Protein AF-A0AA88YKH9-F1 (afdb_monomer_lite)

Organism: Pinctada imbricata (NCBI:txid66713)

pLDDT: mean 81.92, std 15.53, range [24.55, 98.12]

Foldseek 3Di:
DQQCVVQVADLVCLPPPPDDGAAGCFAFLRNLLVLQVSCVVVVHDQLVSLVSVCSNNVNDFAPSVVQSVVNVVSVVVLVVDDDPVNVVRRRHTDDGHGPPDDDDDDDDDDDDDDDDDDDDDDDDDDDDDDDDDDDDDDDPVPVPPDVDDPVVVVVPVVVVVVVVVVVVVVVVVVVVVVVVVVVVVVVVVVVVVVVVVVVVVVVVVVVVVVVVVVVVVVVVVVVVVVVVVVVVVVVVVVVVVVVVVVVVVVVVVVVVVVVVVVVVVVVVVVVVVVVVVVVVVVVLPDAAEQADPVVRDGFLVLLLQLLVVVLVVQQLQCSQVVVQVVCVVSVHHYPDTDHSVRSLLSLLLLLLLLLVLCLVVLLVDALAEAFDEDPDLDCVVLVCLLVSFDDPDDDQPDGSSLSNLLRHQEYEYAPDPSVVSVVVSSLVVNLVSCVSNPPCLVVDDPVVSVVSSHHHYHYALVVLLLVLLVLLFVLLQVLQCVVCVPDQFFCRVPPVLCVLDDPTHLLQSLLQLCLCAAAPPNPPPQHDNPVLCVLCVVVVNNDQQRYHDDVVHSLNSLSSLLRLLLCLVVLLCCCPPNPHRPDSSSSRNNRSSPTLSSSLSSLLSPLCSVFPSVVSVCVQPDDDFLLVCLVLLQLLLVLLVCLLPPLVSVLCSQLVNDGSDDDDDDPPPSSVCSSNDDPPVSCVNNRNSNSSSSVSSSVSSCVPPVLSYPPHVSVDDDPVSRVSRRNPGSRSVPVVVLVVQLVVCCVVCVPDDSSSSVSSSSCVVSVSSVVLVVDDPVVSSVSSVVSSVVSVVSVVVVVVVVVVVVVVVVVVVVVVVVVVVVVVVVLVVVLVVLQVLCLVQPAQQALVSLVVSLVPDPDPVVLLSNLLSNLCCCCRPLVQDDPDPCLSDQWDQDPVRDIDGDDSVSSSVSNNVSSVVLQPADLPPDPPPDDDPQAQFWKFAADPPDTFIWHFHAARRSRRQWTWIDTPPDPTIGIDSVVVCVVVVRMDTDD

InterPro domains:
  IPR003671 Spindlin/spermiogenesis-specific protein [PF02513] (935-979)
  IPR022894 Oligoribonuclease [PTHR11046] (360-922)
  IPR042567 Spindlin/spermiogenesis-specific domain superfamily [G3DSA:2.80.10.70] (845-991)

Radius of gyration: 57.88 Å; chains: 1; bounding box: 119×80×203 Å

Secondary structure (DSSP, 8-state):
--TTGGGT--TTTTTSTTPPPPP-S-EEHHHHHHHHHHHHHTT--HHHHHHHHHHHTT---B-HHHHHHHHHHHHHHHHH--THHHHHHHHSEEPPPBTT-PPP------------------------SSSS--------TT----SSSTHHHHHHHHHHHHHHHHHHHHHHHHHHHHHHHHHHHHHHHHHHHHHHHHHHHHHHHHHHHHHHHHHHHHHHHHHHHHHHHHHHHHHHHHHHHHHHHHHHHHHHHHHHHHHHHHHHHHHHHHHHHHHHHHHHHHHTTS-B--EETTTTEE-HHHHHHHHHHHHTT--HHHHHHHHHHHHHHTT--BS-PPPHHHHHHHHHHHHHHHHHHHHHHHTT--SEEEE------SSHHHHHHHGGG----SS----HHHHHHHTEEEEEE-S-HHHHHHHHHHHHHHHHHHHHHSTTGGGS-HHHHHHHH--EEEE-HHHHHHHHHHHHHHHHHHHHHHHHTT---GGGG-GGGGGG--SS-HHHHHHHHHHHHHSTTS-TTT--HHHHHHHHHHTT-----PPP--TT-TTHHHHHHHHHHHHHHHHHHIIIIIS---SHHHHHHHHHTT-HHHHHHHHHHHHHIIIIIHHHHHHHHSSS-GGGHHHHHHHHHHHHHHHHH-HHHHHHHHHTS--SS-----TT-HHHHHHHSS-GGGHHHHHHHHHHHHHHHHHHHHHH-GGGSTTSTTTS--HHHHHHGGG--S--HHHHHHHHHHHHHHHH-TTS-HHHHHHHHHHHHTTHHHHHHHS-HHHHHHHHHHHHHHHHHHHHHHHHHHHHHHHHHHHHHHHHHHHHHHHHHHHHHHHHHHHHHHHHH----SHHHHHHHHHT-SSHHHHHHHHHHHHHHHHHTS----S-GGGG-SEEE-TTS-EEEPPHHHHHHHHHHHHHHHTTS-GGGS--TT----TT-EEEEE-SS-EEEEEEEEEETTEEEEEEEEETT---EEEE-HHHHHHHT-EEEE-

Structure (mmCIF, N/CA/C/O backbone):
data_AF-A0AA88YKH9-F1
#
_entry.id   AF-A0AA88YKH9-F1
#
loop_
_atom_site.group_PDB
_atom_site.id
_atom_site.type_symbol
_atom_site.label_atom_id
_atom_site.label_alt_id
_atom_site.label_comp_id
_atom_site.label_asym_id
_atom_site.label_entity_id
_atom_site.label_seq_id
_atom_site.pdbx_PDB_ins_code
_atom_site.Cartn_x
_atom_site.Cartn_y
_atom_site.Cartn_z
_atom_site.occupancy
_atom_site.B_iso_or_equiv
_atom_site.auth_seq_id
_atom_site.auth_comp_id
_atom_site.auth_asym_id
_atom_site.auth_atom_id
_atom_site.pdbx_PDB_model_num
ATOM 1 N N . MET A 1 1 ? -7.293 -27.675 47.515 1.00 52.94 1 MET A N 1
ATOM 2 C CA . MET A 1 1 ? -6.945 -27.487 48.940 1.00 52.94 1 MET A CA 1
ATOM 3 C C . MET A 1 1 ? -5.793 -26.502 49.025 1.00 52.94 1 MET A C 1
ATOM 5 O O . MET A 1 1 ? -4.769 -26.789 48.418 1.00 52.94 1 MET A O 1
ATOM 9 N N . SER A 1 2 ? -5.964 -25.360 49.697 1.00 79.75 2 SER A N 1
ATOM 10 C CA . SER A 1 2 ? -4.883 -24.375 49.866 1.00 79.75 2 SER A CA 1
ATOM 11 C C . SER A 1 2 ? -3.855 -24.870 50.887 1.00 79.75 2 SER A C 1
ATOM 13 O O . SER A 1 2 ? -4.221 -25.368 51.956 1.00 79.75 2 SER A O 1
ATOM 15 N N . TYR A 1 3 ? -2.570 -24.750 50.554 1.00 86.19 3 TYR A N 1
ATOM 16 C CA . TYR A 1 3 ? -1.465 -25.085 51.459 1.00 86.19 3 TYR A CA 1
ATOM 17 C C . TYR A 1 3 ? -1.292 -24.027 52.556 1.00 86.19 3 TYR A C 1
ATOM 19 O O . TYR A 1 3 ? -0.925 -24.379 53.676 1.00 86.19 3 TYR A O 1
ATOM 27 N N . CYS A 1 4 ? -1.597 -22.759 52.266 1.00 84.31 4 CYS A N 1
ATOM 28 C CA . CYS A 1 4 ? -1.633 -21.684 53.262 1.00 84.31 4 CYS A CA 1
ATOM 29 C C . CYS A 1 4 ? -2.744 -21.888 54.300 1.00 84.31 4 CYS A C 1
ATOM 31 O O . CYS A 1 4 ? -2.479 -21.791 55.496 1.00 84.31 4 CYS A O 1
ATOM 33 N N . GLN A 1 5 ? -3.949 -22.276 53.866 1.00 82.75 5 GLN A N 1
ATOM 34 C CA . GLN A 1 5 ? -5.084 -22.508 54.769 1.00 82.75 5 GLN A CA 1
ATOM 35 C C . GLN A 1 5 ? -4.807 -23.626 55.790 1.00 82.75 5 GLN A C 1
ATOM 37 O O . GLN A 1 5 ? -5.194 -23.515 56.949 1.00 82.75 5 GLN A O 1
ATOM 42 N N . LYS A 1 6 ? -4.070 -24.677 55.396 1.00 82.56 6 LYS A N 1
ATOM 43 C CA . LYS A 1 6 ? -3.646 -25.765 56.302 1.00 82.56 6 LYS A CA 1
ATOM 44 C C . LYS A 1 6 ? -2.666 -25.322 57.392 1.00 82.56 6 LYS A C 1
ATOM 46 O O . LYS A 1 6 ? -2.534 -26.017 58.391 1.00 82.56 6 LYS A O 1
ATOM 51 N N . LEU A 1 7 ? -1.982 -24.198 57.191 1.00 77.94 7 LEU A N 1
ATOM 52 C CA . LEU A 1 7 ? -1.063 -23.596 58.159 1.00 77.94 7 LEU A CA 1
ATOM 53 C C . LEU A 1 7 ? -1.729 -22.463 58.960 1.00 77.94 7 LEU A C 1
ATOM 55 O O . LEU A 1 7 ? -1.035 -21.723 59.647 1.00 77.94 7 LEU A O 1
ATOM 59 N N . GLY A 1 8 ? -3.053 -22.289 58.842 1.00 78.06 8 GLY A N 1
ATOM 60 C CA . GLY A 1 8 ? -3.777 -21.184 59.476 1.00 78.06 8 GLY A CA 1
ATOM 61 C C . GLY A 1 8 ? -3.478 -19.811 58.861 1.00 78.06 8 GLY A C 1
ATOM 62 O O . GLY A 1 8 ? -3.752 -18.793 59.489 1.00 78.06 8 GLY A O 1
ATOM 63 N N . ILE A 1 9 ? -2.907 -19.764 57.649 1.00 80.31 9 ILE A N 1
ATOM 64 C CA . ILE A 1 9 ? -2.549 -18.521 56.955 1.00 80.31 9 ILE A CA 1
ATOM 65 C C . ILE A 1 9 ? -3.677 -18.136 55.995 1.00 80.31 9 ILE A C 1
ATOM 67 O O . ILE A 1 9 ? -3.905 -18.809 54.986 1.00 80.31 9 ILE A O 1
ATOM 71 N N . ASP A 1 10 ? -4.342 -17.016 56.274 1.00 81.69 10 ASP A N 1
ATOM 72 C CA . ASP A 1 10 ? -5.333 -16.427 55.374 1.00 81.69 10 ASP A CA 1
ATOM 73 C C . ASP A 1 10 ? -4.668 -15.507 54.334 1.00 81.69 10 ASP A C 1
ATOM 75 O O . ASP A 1 10 ? -4.222 -14.392 54.631 1.00 81.69 10 ASP A O 1
ATOM 79 N N . LEU A 1 11 ? -4.625 -15.971 53.080 1.00 80.81 11 LEU A N 1
ATOM 80 C CA . LEU A 1 11 ? -4.047 -15.239 51.950 1.00 80.81 11 LEU A CA 1
ATOM 81 C C . LEU A 1 11 ? -4.710 -13.873 51.727 1.00 80.81 11 LEU A C 1
ATOM 83 O O . LEU A 1 11 ? -4.001 -12.921 51.396 1.00 80.81 11 LEU A O 1
ATOM 87 N N . ALA A 1 12 ? -6.025 -13.745 51.939 1.00 75.75 12 ALA A N 1
ATOM 88 C CA . ALA A 1 12 ? -6.757 -12.502 51.684 1.00 75.75 12 ALA A CA 1
ATOM 89 C C . ALA A 1 12 ? -6.293 -11.362 52.603 1.00 75.75 12 ALA A C 1
ATOM 91 O O . ALA A 1 12 ? -6.180 -10.216 52.164 1.00 75.75 12 ALA A O 1
ATOM 92 N N . ASN A 1 13 ? -5.941 -11.709 53.840 1.00 73.31 13 ASN A N 1
ATOM 93 C CA . ASN A 1 13 ? -5.534 -10.773 54.884 1.00 73.31 13 ASN A CA 1
ATOM 94 C C . ASN A 1 13 ? -4.009 -10.643 55.032 1.00 73.31 13 ASN A C 1
ATOM 96 O O . ASN A 1 13 ? -3.523 -9.699 55.656 1.00 73.31 13 ASN A O 1
ATOM 100 N N . THR A 1 14 ? -3.232 -11.531 54.399 1.00 73.44 14 THR A N 1
ATOM 101 C CA . THR A 1 14 ? -1.772 -11.608 54.574 1.00 73.44 14 THR A CA 1
ATOM 102 C C . THR A 1 14 ? -1.039 -10.305 54.226 1.00 73.44 14 THR A C 1
ATOM 104 O O . THR A 1 14 ? -0.013 -10.024 54.839 1.00 73.44 14 THR A O 1
ATOM 107 N N . PHE A 1 15 ? -1.531 -9.488 53.288 1.00 75.31 15 PHE A N 1
ATOM 108 C CA . PHE A 1 15 ? -0.874 -8.238 52.855 1.00 75.31 15 PHE A CA 1
ATOM 109 C C . PHE A 1 15 ? -1.635 -6.952 53.240 1.00 75.31 15 PHE A C 1
ATOM 111 O O . PHE A 1 15 ? -1.326 -5.882 52.700 1.00 75.31 15 PHE A O 1
ATOM 118 N N . SER A 1 16 ? -2.615 -7.051 54.142 1.00 75.38 16 SER A N 1
ATOM 119 C CA . SER A 1 16 ? -3.410 -5.924 54.650 1.00 75.38 16 SER A CA 1
ATOM 120 C C . SER A 1 16 ? -2.715 -5.233 55.834 1.00 75.38 16 SER A C 1
ATOM 122 O O . SER A 1 16 ? -2.015 -5.870 56.619 1.00 75.38 16 SER A O 1
ATOM 124 N N . ILE A 1 17 ? -2.872 -3.910 55.949 1.00 57.41 17 ILE A N 1
ATOM 125 C CA . ILE A 1 17 ? -2.211 -3.085 56.976 1.00 57.41 17 ILE A CA 1
ATOM 126 C C . ILE A 1 17 ? -2.955 -3.241 58.314 1.00 57.41 17 ILE A C 1
ATOM 128 O O . ILE A 1 17 ? -4.169 -3.079 58.347 1.00 57.41 17 ILE A O 1
ATOM 132 N N . GLY A 1 18 ? -2.232 -3.514 59.408 1.00 54.56 18 GLY A N 1
ATOM 133 C CA . GLY A 1 18 ? -2.781 -3.496 60.776 1.00 54.56 18 GLY A CA 1
ATOM 134 C C . GLY A 1 18 ? -3.397 -4.804 61.296 1.00 54.56 18 GLY A C 1
ATOM 135 O O . GLY A 1 18 ? -4.050 -4.772 62.331 1.00 54.56 18 GLY A O 1
ATOM 136 N N . ILE A 1 19 ? -3.196 -5.937 60.612 1.00 58.66 19 ILE A N 1
ATOM 137 C CA . ILE A 1 19 ? -3.698 -7.259 61.035 1.00 58.66 19 ILE A CA 1
ATOM 138 C C . ILE A 1 19 ? -2.563 -8.089 61.653 1.00 58.66 19 ILE A C 1
ATOM 140 O O . ILE A 1 19 ? -1.462 -8.143 61.096 1.00 58.66 19 ILE A O 1
ATOM 144 N N . ASP A 1 20 ? -2.852 -8.744 62.780 1.00 55.94 20 ASP A N 1
ATOM 145 C CA . ASP A 1 20 ? -1.941 -9.653 63.480 1.00 55.94 20 ASP A CA 1
ATOM 146 C C . ASP A 1 20 ? -1.691 -10.919 62.639 1.00 55.94 20 ASP A C 1
ATOM 148 O O . ASP A 1 20 ? -2.621 -11.523 62.099 1.00 55.94 20 ASP A O 1
ATOM 152 N N . ILE A 1 21 ? -0.426 -11.291 62.449 1.00 61.16 21 ILE A N 1
ATOM 153 C CA . ILE A 1 21 ? -0.038 -12.328 61.480 1.00 61.16 21 ILE A CA 1
ATOM 154 C C . ILE A 1 21 ? -0.038 -13.693 62.175 1.00 61.16 21 ILE A C 1
ATOM 156 O O . ILE A 1 21 ? 0.645 -13.843 63.192 1.00 61.16 21 ILE A O 1
ATOM 160 N N . PRO A 1 22 ? -0.705 -14.720 61.617 1.00 62.16 22 PRO A N 1
ATOM 161 C CA . PRO A 1 22 ? -0.605 -16.081 62.130 1.00 62.16 22 PRO A CA 1
ATOM 162 C C . PRO A 1 22 ? 0.853 -16.563 62.122 1.00 62.16 22 PRO A C 1
ATOM 164 O O . PRO A 1 22 ? 1.538 -16.480 61.101 1.00 62.16 22 PRO A O 1
ATOM 167 N N . ASN A 1 23 ? 1.327 -17.076 63.258 1.00 69.44 23 ASN A N 1
ATOM 168 C CA . ASN A 1 23 ? 2.674 -17.629 63.396 1.00 69.44 23 ASN A CA 1
ATOM 169 C C . ASN A 1 23 ? 2.708 -19.063 62.852 1.00 69.44 23 ASN A C 1
ATOM 171 O O . ASN A 1 23 ? 2.069 -19.944 63.428 1.00 69.44 23 ASN A O 1
ATOM 175 N N . ALA A 1 24 ? 3.477 -19.308 61.791 1.00 74.69 24 ALA A N 1
ATOM 176 C CA . ALA A 1 24 ? 3.731 -20.657 61.289 1.00 74.69 24 ALA A CA 1
ATOM 177 C C . ALA A 1 24 ? 5.184 -21.052 61.586 1.00 74.69 24 ALA A C 1
ATOM 179 O O . ALA A 1 24 ? 6.113 -20.459 61.040 1.00 74.69 24 ALA A O 1
ATOM 180 N N . GLU A 1 25 ? 5.391 -22.079 62.421 1.00 69.62 25 GLU A N 1
ATOM 181 C CA . GLU A 1 25 ? 6.738 -22.560 62.786 1.00 69.62 25 GLU A CA 1
ATOM 182 C C . GLU A 1 25 ? 7.549 -23.036 61.570 1.00 69.62 25 GLU A C 1
ATOM 184 O O . GLU A 1 25 ? 8.775 -22.930 61.557 1.00 69.62 25 GLU A O 1
ATOM 189 N N . LYS A 1 26 ? 6.871 -23.552 60.532 1.00 79.94 26 LYS A N 1
ATOM 190 C CA . LYS A 1 26 ? 7.477 -24.003 59.273 1.00 79.94 26 LYS A CA 1
ATOM 191 C C . LYS A 1 26 ? 6.560 -23.727 58.084 1.00 79.94 26 LYS A C 1
ATOM 193 O O . LYS A 1 26 ? 5.345 -23.899 58.164 1.00 79.94 26 LYS A O 1
ATOM 198 N N . LEU A 1 27 ? 7.156 -23.353 56.952 1.00 89.06 27 LEU A N 1
ATOM 199 C CA . LEU A 1 27 ? 6.469 -23.234 55.664 1.00 89.06 27 LEU A CA 1
ATOM 200 C C . LEU A 1 27 ? 6.818 -24.428 54.778 1.00 89.06 27 LEU A C 1
ATOM 202 O O . LEU A 1 27 ? 7.946 -24.912 54.808 1.00 89.06 27 LEU A O 1
ATOM 206 N N . ASN A 1 28 ? 5.874 -24.868 53.949 1.00 93.12 28 ASN A N 1
ATOM 207 C CA . ASN A 1 28 ? 6.129 -25.860 52.909 1.00 93.12 28 ASN A CA 1
ATOM 208 C C . ASN A 1 28 ? 6.226 -25.184 51.535 1.00 93.12 28 ASN A C 1
ATOM 210 O O . ASN A 1 28 ? 5.835 -24.031 51.339 1.00 93.12 28 ASN A O 1
ATOM 214 N N . ASN A 1 29 ? 6.765 -25.906 50.560 1.00 93.44 29 ASN A N 1
ATOM 215 C CA . ASN A 1 29 ? 6.931 -25.407 49.199 1.00 93.44 29 ASN A CA 1
ATOM 216 C C . ASN A 1 29 ? 5.605 -24.923 48.583 1.00 93.44 29 ASN A C 1
ATOM 218 O O . ASN A 1 29 ? 5.590 -23.923 47.866 1.00 93.44 29 ASN A O 1
ATOM 222 N N . GLY A 1 30 ? 4.493 -25.606 48.871 1.00 91.38 30 GLY A N 1
ATOM 223 C CA . GLY A 1 30 ? 3.160 -25.232 48.406 1.00 91.38 30 GLY A CA 1
ATOM 224 C C . GLY A 1 30 ? 2.700 -23.875 48.942 1.00 91.38 30 GLY A C 1
ATOM 225 O O . GLY A 1 30 ? 2.268 -23.032 48.156 1.00 91.38 30 GLY A O 1
ATOM 226 N N . SER A 1 31 ? 2.850 -23.627 50.247 1.00 91.06 31 SER A N 1
ATOM 227 C CA . SER A 1 31 ? 2.434 -22.369 50.879 1.00 91.06 31 SER A CA 1
ATOM 228 C C . SER A 1 31 ? 3.293 -21.184 50.431 1.00 91.06 31 SER A C 1
ATOM 230 O O . SER A 1 31 ? 2.768 -20.100 50.184 1.00 91.06 31 SER A O 1
ATOM 232 N N . VAL A 1 32 ? 4.597 -21.387 50.212 1.00 92.88 32 VAL A N 1
ATOM 233 C CA . VAL A 1 32 ? 5.489 -20.346 49.663 1.00 92.88 32 VAL A CA 1
ATOM 234 C C . VAL A 1 32 ? 5.124 -19.987 48.219 1.00 92.88 32 VAL A C 1
ATOM 236 O O . VAL A 1 32 ? 5.139 -18.809 47.856 1.00 92.88 32 VAL A O 1
ATOM 239 N N . ILE A 1 33 ? 4.760 -20.974 47.390 1.00 92.62 33 ILE A N 1
ATOM 240 C CA . ILE A 1 33 ? 4.298 -20.730 46.014 1.00 92.62 33 ILE A CA 1
ATOM 241 C C . ILE A 1 33 ? 2.979 -19.944 46.017 1.00 92.62 33 ILE A C 1
ATOM 243 O O . ILE A 1 33 ? 2.861 -18.981 45.256 1.00 92.62 33 ILE A O 1
ATOM 247 N N . GLU A 1 34 ? 2.019 -20.318 46.869 1.00 92.12 34 GLU A N 1
ATOM 248 C CA . GLU A 1 34 ? 0.733 -19.615 47.009 1.00 92.12 34 GLU A CA 1
ATOM 249 C C . GLU A 1 34 ? 0.932 -18.158 47.456 1.00 92.12 34 GLU A C 1
ATOM 251 O O . GLU A 1 34 ? 0.436 -17.243 46.796 1.00 92.12 34 GLU A O 1
ATOM 256 N N . LEU A 1 35 ? 1.736 -17.923 48.500 1.00 89.69 35 LEU A N 1
ATOM 257 C CA . LEU A 1 35 ? 2.056 -16.580 49.005 1.00 89.69 35 LEU A CA 1
ATOM 258 C C . LEU A 1 35 ? 2.739 -15.705 47.948 1.00 89.69 35 LEU A C 1
ATOM 260 O O . LEU A 1 35 ? 2.389 -14.532 47.783 1.00 89.69 35 LEU A O 1
ATOM 264 N N . PHE A 1 36 ? 3.687 -16.270 47.197 1.00 91.50 36 PHE A N 1
ATOM 265 C CA . PHE A 1 36 ? 4.409 -15.535 46.161 1.00 91.50 36 PHE A CA 1
ATOM 266 C C . PHE A 1 36 ? 3.523 -15.191 44.957 1.00 91.50 36 PHE A C 1
ATOM 268 O O . PHE A 1 36 ? 3.556 -14.063 44.457 1.00 91.50 36 PHE A O 1
ATOM 275 N N . GLN A 1 37 ? 2.700 -16.137 44.494 1.00 90.12 37 GLN A N 1
ATOM 276 C CA . GLN A 1 37 ? 1.765 -15.903 43.389 1.00 90.12 37 GLN A CA 1
ATOM 277 C C . GLN A 1 37 ? 0.668 -14.909 43.777 1.00 90.12 37 GLN A C 1
ATOM 279 O O . GLN A 1 37 ? 0.345 -14.019 42.985 1.00 90.12 37 GLN A O 1
ATOM 284 N N . PHE A 1 38 ? 0.149 -15.005 45.002 1.00 87.56 38 PHE A N 1
ATOM 285 C CA . PHE A 1 38 ? -0.850 -14.074 45.511 1.00 87.56 38 PHE A CA 1
ATOM 286 C C . PHE A 1 38 ? -0.280 -12.656 45.649 1.00 87.56 38 PHE A C 1
ATOM 288 O O . PHE A 1 38 ? -0.866 -11.711 45.117 1.00 87.56 38 PHE A O 1
ATOM 295 N N . GLY A 1 39 ? 0.907 -12.497 46.247 1.00 84.56 39 GLY A N 1
ATOM 296 C CA . GLY A 1 39 ? 1.588 -11.200 46.327 1.00 84.56 39 GLY A CA 1
ATOM 297 C C . GLY A 1 39 ? 1.848 -10.576 44.948 1.00 84.56 39 GLY A C 1
ATOM 298 O O . GLY A 1 39 ? 1.618 -9.379 44.760 1.00 84.56 39 GLY A O 1
ATOM 299 N N . LYS A 1 40 ? 2.221 -11.393 43.950 1.00 84.38 40 LYS A N 1
ATOM 300 C CA . LYS A 1 40 ? 2.365 -10.949 42.553 1.00 84.38 40 LYS A CA 1
ATOM 301 C C . LYS A 1 40 ? 1.033 -10.494 41.945 1.00 84.38 40 LYS A C 1
ATOM 303 O O . LYS A 1 40 ? 1.001 -9.468 41.272 1.00 84.38 40 LYS A O 1
ATOM 308 N N . SER A 1 41 ? -0.063 -11.213 42.198 1.00 84.75 41 SER A N 1
ATOM 309 C CA . SER A 1 41 ? -1.403 -10.823 41.722 1.00 84.75 41 SER A CA 1
ATOM 310 C C . SER A 1 41 ? -1.875 -9.481 42.304 1.00 84.75 41 SER A C 1
ATOM 312 O O . SER A 1 41 ? -2.622 -8.755 41.657 1.00 84.75 41 SER A O 1
ATOM 314 N N . LYS A 1 42 ? -1.380 -9.117 43.495 1.00 80.75 42 LYS A N 1
ATOM 315 C CA . LYS A 1 42 ? -1.623 -7.832 44.169 1.00 80.75 42 LYS A CA 1
ATOM 316 C C . LYS A 1 42 ? -0.552 -6.769 43.873 1.00 80.75 42 LYS A C 1
ATOM 318 O O . LYS A 1 42 ? -0.468 -5.787 44.607 1.00 80.75 42 LYS A O 1
ATOM 323 N N . GLN A 1 43 ? 0.271 -6.976 42.837 1.00 81.00 43 GLN A N 1
ATOM 324 C CA . GLN A 1 43 ? 1.337 -6.065 42.389 1.00 81.00 43 GLN A CA 1
ATOM 325 C C . GLN A 1 43 ? 2.322 -5.644 43.500 1.00 81.00 43 GLN A C 1
ATOM 327 O O . GLN A 1 43 ? 2.840 -4.529 43.504 1.00 81.00 43 GLN A O 1
ATOM 332 N N . LYS A 1 44 ? 2.596 -6.523 44.474 1.00 81.81 44 LYS A N 1
ATOM 333 C CA . LYS A 1 44 ? 3.574 -6.241 45.536 1.00 81.81 44 LYS A CA 1
ATOM 334 C C . LYS A 1 44 ? 5.004 -6.449 45.028 1.00 81.81 44 LYS A C 1
ATOM 336 O O . LYS A 1 44 ? 5.280 -7.404 44.304 1.00 81.81 44 LYS A O 1
ATOM 341 N N . GLU A 1 45 ? 5.929 -5.592 45.461 1.00 84.75 45 GLU A N 1
ATOM 342 C CA . GLU A 1 45 ? 7.364 -5.771 45.205 1.00 84.75 45 GLU A CA 1
ATOM 343 C C . GLU A 1 45 ? 7.862 -7.109 45.772 1.00 84.75 45 GLU A C 1
ATOM 345 O O . GLU A 1 45 ? 7.550 -7.475 46.909 1.00 84.75 45 GLU A O 1
ATOM 350 N N . TYR A 1 46 ? 8.702 -7.820 45.015 1.00 85.88 46 TYR A N 1
ATOM 351 C CA . TYR A 1 46 ? 9.185 -9.150 45.399 1.00 85.88 46 TYR A CA 1
ATOM 352 C C . TYR A 1 46 ? 9.923 -9.174 46.745 1.00 85.88 46 TYR A C 1
ATOM 354 O O . TYR A 1 46 ? 9.753 -10.113 47.519 1.00 85.88 46 TYR A O 1
ATOM 362 N N . LEU A 1 47 ? 10.679 -8.123 47.074 1.00 80.88 47 LEU A N 1
ATOM 363 C CA . LEU A 1 47 ? 11.374 -8.019 48.362 1.00 80.88 47 LEU A CA 1
ATOM 364 C C . LEU A 1 47 ? 10.409 -7.827 49.544 1.00 80.88 47 LEU A C 1
ATOM 366 O O . LEU A 1 47 ? 10.687 -8.330 50.632 1.00 80.88 47 LEU A O 1
ATOM 370 N N . LYS A 1 48 ? 9.256 -7.177 49.331 1.00 82.44 48 LYS A N 1
ATOM 371 C CA . LYS A 1 48 ? 8.194 -7.039 50.346 1.00 82.44 48 LYS A CA 1
ATOM 372 C C . LYS A 1 48 ? 7.476 -8.370 50.586 1.00 82.44 48 LYS A C 1
ATOM 374 O O . LYS A 1 48 ? 7.140 -8.685 51.722 1.00 82.44 48 LYS A O 1
ATOM 379 N N . ILE A 1 49 ? 7.312 -9.191 49.545 1.00 84.75 49 ILE A N 1
ATOM 380 C CA . ILE A 1 49 ? 6.788 -10.563 49.673 1.00 84.75 49 ILE A CA 1
ATOM 381 C C . ILE A 1 49 ? 7.753 -11.432 50.494 1.00 84.75 49 ILE A C 1
ATOM 383 O O . ILE A 1 49 ? 7.322 -12.133 51.407 1.00 84.75 49 ILE A O 1
ATOM 387 N N . VAL A 1 50 ? 9.060 -11.352 50.221 1.00 85.12 50 VAL A N 1
ATOM 388 C CA . VAL A 1 50 ? 10.091 -12.091 50.974 1.00 85.12 50 VAL A CA 1
ATOM 389 C C . VAL A 1 50 ? 10.176 -11.632 52.430 1.00 85.12 50 VAL A C 1
ATOM 391 O O . VAL A 1 50 ? 10.316 -12.462 53.324 1.00 85.12 50 VAL A O 1
ATOM 394 N N . GLN A 1 51 ? 10.048 -10.330 52.688 1.00 84.56 51 GLN A N 1
ATOM 395 C CA . GLN A 1 51 ? 9.979 -9.803 54.050 1.00 84.56 51 GLN A CA 1
ATOM 396 C C . GLN A 1 51 ? 8.767 -10.358 54.809 1.00 84.56 51 GLN A C 1
ATOM 398 O O . GLN A 1 51 ? 8.907 -10.774 55.957 1.00 84.56 51 GLN A O 1
ATOM 403 N N . ARG A 1 52 ? 7.611 -10.466 54.143 1.00 85.25 52 ARG A N 1
ATOM 404 C CA . ARG A 1 52 ? 6.397 -11.020 54.749 1.00 85.25 52 ARG A CA 1
ATOM 405 C C . ARG A 1 52 ? 6.526 -12.499 55.114 1.00 85.25 52 ARG A C 1
ATOM 407 O O . ARG A 1 52 ? 6.000 -12.910 56.141 1.00 85.25 52 ARG A O 1
ATOM 414 N N . LEU A 1 53 ? 7.270 -13.285 54.329 1.00 86.50 53 LEU A N 1
ATOM 415 C CA . LEU A 1 53 ? 7.596 -14.673 54.685 1.00 86.50 53 LEU A CA 1
ATOM 416 C C . LEU A 1 53 ? 8.365 -14.753 56.009 1.00 86.50 53 LEU A C 1
ATOM 418 O O . LEU A 1 53 ? 8.093 -15.643 56.805 1.00 86.50 53 LEU A O 1
ATOM 422 N N . GLY A 1 54 ? 9.273 -13.807 56.264 1.00 82.50 54 GLY A N 1
ATOM 423 C CA . GLY A 1 54 ? 10.001 -13.737 57.529 1.00 82.50 54 GLY A CA 1
ATOM 424 C C . GLY A 1 54 ? 9.164 -13.335 58.724 1.00 82.50 54 GLY A C 1
ATOM 425 O O . GLY A 1 54 ? 9.383 -13.843 59.817 1.00 82.50 54 GLY A O 1
ATOM 426 N N . GLU A 1 55 ? 8.188 -12.457 58.522 1.00 84.31 55 GLU A N 1
ATOM 427 C CA . GLU A 1 55 ? 7.246 -12.065 59.571 1.00 84.31 55 GLU A CA 1
ATOM 428 C C . GLU A 1 55 ? 6.333 -13.243 59.961 1.00 84.31 55 GLU A C 1
ATOM 430 O O . GLU A 1 55 ? 6.141 -13.489 61.150 1.00 84.31 55 GLU A O 1
ATOM 435 N N . ILE A 1 56 ? 5.865 -14.031 58.979 1.00 85.19 56 ILE A N 1
ATOM 436 C CA . ILE A 1 56 ? 5.054 -15.247 59.197 1.00 85.19 56 ILE A CA 1
ATOM 437 C C . ILE A 1 56 ? 5.821 -16.313 60.000 1.00 85.19 56 ILE A C 1
ATOM 439 O O . ILE A 1 56 ? 5.226 -17.003 60.827 1.00 85.19 56 ILE A O 1
ATOM 443 N N . THR A 1 57 ? 7.135 -16.442 59.782 1.00 82.75 57 THR A N 1
ATOM 444 C CA . THR A 1 57 ? 7.996 -17.424 60.471 1.00 82.75 57 THR A CA 1
ATOM 445 C C . THR A 1 57 ? 8.817 -16.830 61.622 1.00 82.75 57 THR A C 1
ATOM 447 O O . THR A 1 57 ? 9.760 -17.469 62.094 1.00 82.75 57 THR A O 1
ATOM 450 N N . LYS A 1 58 ? 8.540 -15.583 62.040 1.00 81.38 58 LYS A N 1
ATOM 451 C CA . LYS A 1 58 ? 9.301 -14.826 63.063 1.00 81.38 58 LYS A CA 1
ATOM 452 C C . LYS A 1 58 ? 10.828 -14.869 62.877 1.00 81.38 58 LYS A C 1
ATOM 454 O O . LYS A 1 58 ? 11.599 -14.917 63.834 1.00 81.38 58 LYS A O 1
ATOM 459 N N . THR A 1 59 ? 11.282 -14.853 61.630 1.00 80.75 59 THR A N 1
ATOM 460 C CA . THR A 1 59 ? 12.693 -14.973 61.258 1.00 80.75 59 THR A CA 1
ATOM 461 C C . THR A 1 59 ? 13.272 -13.596 60.926 1.00 80.75 59 THR A C 1
ATOM 463 O O . THR A 1 59 ? 12.961 -13.013 59.890 1.00 80.75 59 THR A O 1
ATOM 466 N N . SER A 1 60 ? 14.135 -13.068 61.797 1.00 73.06 60 SER A N 1
ATOM 467 C CA . SER A 1 60 ? 14.646 -11.689 61.714 1.00 73.06 60 SER A CA 1
ATOM 468 C C . SER A 1 60 ? 15.894 -11.501 60.832 1.00 73.06 60 SER A C 1
ATOM 470 O O . SER A 1 60 ? 16.166 -10.376 60.422 1.00 73.06 60 SER A O 1
ATOM 472 N N . ASN A 1 61 ? 16.632 -12.568 60.486 1.00 82.69 61 ASN A N 1
ATOM 473 C CA . ASN A 1 61 ? 17.929 -12.492 59.783 1.00 82.69 61 ASN A CA 1
ATOM 474 C C . ASN A 1 61 ? 17.932 -13.121 58.367 1.00 82.69 61 ASN A C 1
ATOM 476 O O . ASN A 1 61 ? 18.791 -13.938 58.029 1.00 82.69 61 ASN A O 1
ATOM 480 N N . ILE A 1 62 ? 16.944 -12.782 57.533 1.00 86.31 62 ILE A N 1
ATOM 481 C CA . ILE A 1 62 ? 16.768 -13.378 56.195 1.00 86.31 62 ILE A CA 1
ATOM 482 C C . ILE A 1 62 ? 17.712 -12.754 55.167 1.00 86.31 62 ILE A C 1
ATOM 484 O O . ILE A 1 62 ? 17.710 -11.539 54.959 1.00 86.31 62 ILE A O 1
ATOM 488 N N . ASN A 1 63 ? 18.418 -13.598 54.413 1.00 87.81 63 ASN A N 1
ATOM 489 C CA . ASN A 1 63 ? 19.088 -13.181 53.187 1.00 87.81 63 ASN A CA 1
ATOM 490 C C . ASN A 1 63 ? 18.046 -13.035 52.062 1.00 87.81 63 ASN A C 1
ATOM 492 O O . ASN A 1 63 ? 17.660 -14.013 51.411 1.00 87.81 63 ASN A O 1
ATOM 496 N N . LYS A 1 64 ? 17.552 -11.805 51.863 1.00 85.12 64 LYS A N 1
ATOM 497 C CA . LYS A 1 64 ? 16.415 -11.511 50.971 1.00 85.12 64 LYS A CA 1
ATOM 498 C C . LYS A 1 64 ? 16.682 -11.911 49.512 1.00 85.12 64 LYS A C 1
ATOM 500 O O . LYS A 1 64 ? 15.792 -12.462 48.863 1.00 85.12 64 LYS A O 1
ATOM 505 N N . GLU A 1 65 ? 17.900 -11.704 49.013 1.00 81.44 65 GLU A N 1
ATOM 506 C CA . GLU A 1 65 ? 18.289 -12.023 47.630 1.00 81.44 65 GLU A CA 1
ATOM 507 C C . GLU A 1 65 ? 18.432 -13.533 47.394 1.00 81.44 65 GLU A C 1
ATOM 509 O O . GLU A 1 65 ? 17.919 -14.073 46.403 1.00 81.44 65 GLU A O 1
ATOM 514 N N . ALA A 1 66 ? 19.063 -14.246 48.334 1.00 82.00 66 ALA A N 1
ATOM 515 C CA . ALA A 1 66 ? 19.180 -15.701 48.276 1.00 82.00 66 ALA A CA 1
ATOM 516 C C . ALA A 1 66 ? 17.809 -16.380 48.415 1.00 82.00 66 ALA A C 1
ATOM 518 O O . ALA A 1 66 ? 17.530 -17.362 47.719 1.00 82.00 66 ALA A O 1
ATOM 519 N N . CYS A 1 67 ? 16.934 -15.836 49.269 1.00 89.50 67 CYS A N 1
ATOM 520 C CA . CYS A 1 67 ? 15.562 -16.307 49.441 1.00 89.50 67 CYS A CA 1
ATOM 521 C C . CYS A 1 67 ? 14.744 -16.137 48.154 1.00 89.50 67 CYS A C 1
ATOM 523 O O . CYS A 1 67 ? 14.174 -17.114 47.664 1.00 89.50 67 CYS A O 1
ATOM 525 N N . LEU A 1 68 ? 14.771 -14.951 47.532 1.00 89.69 68 LEU A N 1
ATOM 526 C CA . LEU A 1 68 ? 14.082 -14.703 46.261 1.00 89.69 68 LEU A CA 1
ATOM 527 C C . LEU A 1 68 ? 14.582 -15.636 45.145 1.00 89.69 68 LEU A C 1
ATOM 529 O O . LEU A 1 68 ? 13.786 -16.261 44.441 1.00 89.69 68 LEU A O 1
ATOM 533 N N . SER A 1 69 ? 15.902 -15.814 45.043 1.00 86.44 69 SER A N 1
ATOM 534 C CA . SER A 1 69 ? 16.522 -16.738 44.084 1.00 86.44 69 SER A CA 1
ATOM 535 C C . SER A 1 69 ? 16.112 -18.199 44.321 1.00 86.44 69 SER A C 1
ATOM 537 O O . SER A 1 69 ? 15.958 -18.980 43.376 1.00 86.44 69 SER A O 1
ATOM 539 N N . LYS A 1 70 ? 15.912 -18.603 45.581 1.00 90.69 70 LYS A N 1
ATOM 540 C CA . LYS A 1 70 ? 15.418 -19.940 45.947 1.00 90.69 70 LYS A CA 1
ATOM 541 C C . LYS A 1 70 ? 13.937 -20.115 45.591 1.00 90.69 70 LYS A C 1
ATOM 543 O O . LYS A 1 70 ? 13.582 -21.164 45.060 1.00 90.69 70 LYS A O 1
ATOM 548 N N . ILE A 1 71 ? 13.103 -19.090 45.780 1.00 93.31 71 ILE A N 1
ATOM 549 C CA . ILE A 1 71 ? 11.681 -19.100 45.387 1.00 93.31 71 ILE A CA 1
ATOM 550 C C . ILE A 1 71 ? 11.528 -19.201 43.862 1.00 93.31 71 ILE A C 1
ATOM 552 O O . ILE A 1 71 ? 10.717 -19.984 43.369 1.00 93.31 71 ILE A O 1
ATOM 556 N N . HIS A 1 72 ? 12.342 -18.484 43.084 1.00 89.75 72 HIS A N 1
ATOM 557 C CA . HIS A 1 72 ? 12.311 -18.605 41.622 1.00 89.75 72 HIS A CA 1
ATOM 558 C C . HIS A 1 72 ? 12.675 -20.022 41.148 1.00 89.75 72 HIS A C 1
ATOM 560 O O . HIS A 1 72 ? 11.990 -20.579 40.284 1.00 89.75 72 HIS A O 1
ATOM 566 N N . ARG A 1 73 ? 13.695 -20.645 41.758 1.00 89.75 73 ARG A N 1
ATOM 567 C CA . ARG A 1 73 ? 14.044 -22.054 41.498 1.00 89.75 73 ARG A CA 1
ATOM 568 C C . ARG A 1 73 ? 12.922 -23.010 41.909 1.00 89.75 73 ARG A C 1
ATOM 570 O O . ARG A 1 73 ? 12.627 -23.944 41.165 1.00 89.75 73 ARG A O 1
ATOM 577 N N . LEU A 1 74 ? 12.260 -22.743 43.035 1.00 93.81 74 LEU A N 1
ATOM 578 C CA . LEU A 1 74 ? 11.115 -23.512 43.520 1.00 93.81 74 LEU A CA 1
ATOM 579 C C . LEU A 1 74 ? 9.950 -23.502 42.517 1.00 93.81 74 LEU A C 1
ATOM 581 O O . LEU A 1 74 ? 9.436 -24.560 42.158 1.00 93.81 74 LEU A O 1
ATOM 585 N N . ILE A 1 75 ? 9.577 -22.326 42.003 1.00 92.25 75 ILE A N 1
ATOM 586 C CA . ILE A 1 75 ? 8.495 -22.174 41.016 1.00 92.25 75 ILE A CA 1
ATOM 587 C C . ILE A 1 75 ? 8.860 -22.849 39.687 1.00 92.25 75 ILE A C 1
ATOM 589 O O . ILE A 1 75 ? 8.008 -23.470 39.046 1.00 92.25 75 ILE A O 1
ATOM 593 N N . ALA A 1 76 ? 10.122 -22.754 39.261 1.00 85.06 76 ALA A N 1
ATOM 594 C CA . ALA A 1 76 ? 10.598 -23.431 38.058 1.00 85.06 76 ALA A CA 1
ATOM 595 C C . ALA A 1 76 ? 10.552 -24.965 38.197 1.00 85.06 76 ALA A C 1
ATOM 597 O O . ALA A 1 76 ? 10.188 -25.650 37.240 1.00 85.06 76 ALA A O 1
ATOM 598 N N . ALA A 1 77 ? 10.874 -25.501 39.379 1.00 86.81 77 ALA A N 1
ATOM 599 C CA . ALA A 1 77 ? 10.768 -26.927 39.680 1.00 86.81 77 ALA A CA 1
ATOM 600 C C . ALA A 1 77 ? 9.302 -27.399 39.743 1.00 86.81 77 ALA A C 1
ATOM 602 O O . ALA A 1 77 ? 8.966 -28.408 39.122 1.00 86.81 77 ALA A O 1
ATOM 603 N N . ASP A 1 78 ? 8.407 -26.634 40.381 1.00 91.75 78 ASP A N 1
ATOM 604 C CA . ASP A 1 78 ? 6.970 -26.952 40.465 1.00 91.75 78 ASP A CA 1
ATOM 605 C C . ASP A 1 78 ? 6.307 -27.077 39.081 1.00 91.75 78 ASP A C 1
ATOM 607 O O . ASP A 1 78 ? 5.485 -27.967 38.845 1.00 91.75 78 ASP A O 1
ATOM 611 N N . LYS A 1 79 ? 6.701 -26.222 38.126 1.00 89.12 79 LYS A N 1
ATOM 612 C CA . LYS A 1 79 ? 6.192 -26.263 36.744 1.00 89.12 79 LYS A CA 1
ATOM 613 C C . LYS A 1 79 ? 6.575 -27.539 35.989 1.00 89.12 79 LYS A C 1
ATOM 615 O O . LYS A 1 79 ? 5.839 -27.925 35.077 1.00 89.12 79 LYS A O 1
ATOM 620 N N . LYS A 1 80 ? 7.686 -28.190 36.357 1.00 84.12 80 LYS A N 1
ATOM 621 C CA . LYS A 1 80 ? 8.210 -29.403 35.701 1.00 84.12 80 LYS A CA 1
ATOM 622 C C . LYS A 1 80 ? 7.617 -30.706 36.255 1.00 84.12 80 LYS A C 1
ATOM 624 O O . LYS A 1 80 ? 7.753 -31.741 35.615 1.00 84.12 80 LYS A O 1
ATOM 629 N N . LEU A 1 81 ? 6.941 -30.666 37.405 1.00 87.75 81 LEU A N 1
ATOM 630 C CA . LEU A 1 81 ? 6.348 -31.840 38.057 1.00 87.75 81 LEU A CA 1
ATOM 631 C C . LEU A 1 81 ? 4.840 -31.971 37.747 1.00 87.75 81 LEU A C 1
ATOM 633 O O . LEU A 1 81 ? 4.163 -30.990 37.413 1.00 87.75 81 LEU A O 1
ATOM 637 N N . ARG A 1 82 ? 4.303 -33.198 37.820 1.00 85.44 82 ARG A N 1
ATOM 638 C CA . ARG A 1 82 ? 2.887 -33.549 37.570 1.00 85.44 82 ARG A CA 1
ATOM 639 C C . ARG A 1 82 ? 2.423 -34.646 38.541 1.00 85.44 82 ARG A C 1
ATOM 641 O O . ARG A 1 82 ? 3.244 -35.454 38.972 1.00 85.44 82 ARG A O 1
ATOM 648 N N . GLY A 1 83 ? 1.122 -34.682 38.842 1.00 84.25 83 GLY A N 1
ATOM 649 C CA . GLY A 1 83 ? 0.491 -35.717 39.677 1.00 84.25 83 GLY A CA 1
ATOM 650 C C . GLY A 1 83 ? 1.088 -35.825 41.086 1.00 84.25 83 GLY A C 1
ATOM 651 O O . GLY A 1 83 ? 1.559 -34.830 41.632 1.00 84.25 83 GLY A O 1
ATOM 652 N N . LEU A 1 84 ? 1.138 -37.044 41.633 1.00 80.31 84 LEU A N 1
ATOM 653 C CA . LEU A 1 84 ? 1.599 -37.338 43.002 1.00 80.31 84 LEU A CA 1
ATOM 654 C C . LEU A 1 84 ? 2.985 -36.756 43.330 1.00 80.31 84 LEU A C 1
ATOM 656 O O . LEU A 1 84 ? 3.179 -36.182 44.396 1.00 80.31 84 LEU A O 1
ATOM 660 N N . LYS A 1 85 ? 3.929 -36.785 42.377 1.00 78.56 85 LYS A N 1
ATOM 661 C CA . LYS A 1 85 ? 5.276 -36.204 42.555 1.00 78.56 85 LYS A CA 1
ATOM 662 C C . LYS A 1 85 ? 5.248 -34.690 42.786 1.00 78.56 85 LYS A C 1
ATOM 664 O O . LYS A 1 85 ? 6.148 -34.142 43.420 1.00 78.56 85 LYS A O 1
ATOM 669 N N . LYS A 1 86 ? 4.245 -33.996 42.237 1.00 88.56 86 LYS A N 1
ATOM 670 C CA . LYS A 1 86 ? 4.047 -32.557 42.441 1.00 88.56 86 LYS A CA 1
ATOM 671 C C . LYS A 1 86 ? 3.486 -32.277 43.834 1.00 88.56 86 LYS A C 1
ATOM 673 O O . LYS A 1 86 ? 3.947 -31.346 44.490 1.00 88.56 86 LYS A O 1
ATOM 678 N N . ASP A 1 87 ? 2.550 -33.099 44.291 1.00 85.50 87 ASP A N 1
ATOM 679 C CA . ASP A 1 87 ? 1.936 -32.951 45.610 1.00 85.50 87 ASP A CA 1
ATOM 680 C C . ASP A 1 87 ? 2.935 -33.274 46.730 1.00 85.50 87 ASP A C 1
ATOM 682 O O . ASP A 1 87 ? 3.076 -32.484 47.664 1.00 85.50 87 ASP A O 1
ATOM 686 N N . GLU A 1 88 ? 3.725 -34.342 46.579 1.00 86.25 88 GLU A N 1
ATOM 687 C CA . GLU A 1 88 ? 4.848 -34.668 47.472 1.00 86.25 88 GLU A CA 1
ATOM 688 C C . GLU A 1 88 ? 5.887 -33.541 47.521 1.00 86.25 88 GLU A C 1
ATOM 690 O O . GLU A 1 88 ? 6.369 -33.177 48.591 1.00 86.25 88 GLU A O 1
ATOM 695 N N . PHE A 1 89 ? 6.222 -32.943 46.372 1.00 91.62 89 PHE A N 1
ATOM 696 C CA . PHE A 1 89 ? 7.154 -31.817 46.308 1.00 91.62 89 PHE A CA 1
ATOM 697 C C . PHE A 1 89 ? 6.628 -30.573 47.033 1.00 91.62 89 PHE A C 1
ATOM 699 O O . PHE A 1 89 ? 7.403 -29.896 47.713 1.00 91.62 89 PHE A O 1
ATOM 706 N N . ARG A 1 90 ? 5.330 -30.278 46.911 1.00 92.19 90 ARG A N 1
ATOM 707 C CA . ARG A 1 90 ? 4.678 -29.136 47.571 1.00 92.19 90 ARG A CA 1
ATOM 708 C C . ARG A 1 90 ? 4.541 -29.315 49.083 1.00 92.19 90 ARG A C 1
ATOM 710 O O . ARG A 1 90 ? 4.522 -28.315 49.792 1.00 92.19 90 ARG A O 1
ATOM 717 N N . LEU A 1 91 ? 4.495 -30.553 49.574 1.00 89.88 91 LEU A N 1
ATOM 718 C CA . LEU A 1 91 ? 4.456 -30.863 51.007 1.00 89.88 91 LEU A CA 1
ATOM 719 C C . LEU A 1 91 ? 5.828 -30.790 51.699 1.00 89.88 91 LEU A C 1
ATOM 721 O O . LEU A 1 91 ? 5.867 -30.759 52.924 1.00 89.88 91 LEU A O 1
ATOM 725 N N . LYS A 1 92 ? 6.942 -30.731 50.955 1.00 90.19 92 LYS A N 1
ATOM 726 C CA . LYS A 1 92 ? 8.285 -30.591 51.544 1.00 90.19 92 LYS A CA 1
ATOM 727 C C . LYS A 1 92 ? 8.480 -29.227 52.208 1.00 90.19 92 LYS A C 1
ATOM 729 O O . LYS A 1 92 ? 8.074 -28.206 51.650 1.00 90.19 92 LYS A O 1
ATOM 734 N N . ASP A 1 93 ? 9.183 -29.229 53.337 1.00 90.31 93 ASP A N 1
ATOM 735 C CA . ASP A 1 93 ? 9.568 -28.024 54.075 1.00 90.31 93 ASP A CA 1
ATOM 736 C C . ASP A 1 93 ? 10.421 -27.081 53.211 1.00 90.31 93 ASP A C 1
ATOM 738 O O . ASP A 1 93 ? 11.387 -27.487 52.551 1.00 90.31 93 ASP A O 1
ATOM 742 N N . PHE A 1 94 ? 10.079 -25.796 53.243 1.00 90.50 94 PHE A N 1
ATOM 743 C CA . PHE A 1 94 ? 10.840 -24.727 52.618 1.00 90.50 94 PHE A CA 1
ATOM 744 C C . PHE A 1 94 ? 11.719 -24.035 53.662 1.00 90.50 94 PHE A C 1
ATOM 746 O O . PHE A 1 94 ? 11.232 -23.371 54.573 1.00 90.50 94 PHE A O 1
ATOM 753 N N . VAL A 1 95 ? 13.038 -24.146 53.499 1.00 87.56 95 VAL A N 1
ATOM 754 C CA . VAL A 1 95 ? 14.013 -23.496 54.391 1.00 87.56 95 VAL A CA 1
ATOM 755 C C . VAL A 1 95 ? 14.328 -22.083 53.897 1.00 87.56 95 VAL A C 1
ATOM 757 O O . VAL A 1 95 ? 14.813 -21.920 52.770 1.00 87.56 95 VAL A O 1
ATOM 760 N N . ILE A 1 96 ? 14.105 -21.081 54.746 1.00 86.44 96 ILE A N 1
ATOM 761 C CA . ILE A 1 96 ? 14.410 -19.671 54.474 1.00 86.44 96 ILE A CA 1
ATOM 762 C C . ILE A 1 96 ? 15.927 -19.429 54.620 1.00 86.44 96 ILE A C 1
ATOM 764 O O . ILE A 1 96 ? 16.466 -19.684 55.692 1.00 86.44 96 ILE A O 1
ATOM 768 N N . PRO A 1 97 ? 16.635 -18.937 53.582 1.00 85.19 97 PRO A N 1
ATOM 769 C CA . PRO A 1 97 ? 18.064 -18.625 53.678 1.00 85.19 97 PRO A CA 1
ATOM 770 C C . PRO A 1 97 ? 18.361 -17.475 54.654 1.00 85.19 97 PRO A C 1
ATOM 772 O O . PRO A 1 97 ? 17.750 -16.409 54.551 1.00 85.19 97 PRO A O 1
ATOM 775 N N . LEU A 1 98 ? 19.341 -17.661 55.542 1.00 85.75 98 LEU A N 1
ATOM 776 C CA . LEU A 1 98 ? 19.780 -16.670 56.536 1.00 85.75 98 LEU A CA 1
ATOM 777 C C . LEU A 1 98 ? 21.181 -16.122 56.212 1.00 85.75 98 LEU A C 1
ATOM 779 O O . LEU A 1 98 ? 21.967 -16.773 55.520 1.00 85.75 98 LEU A O 1
ATOM 783 N N . TYR A 1 99 ? 21.527 -14.930 56.711 1.00 73.44 99 TYR A N 1
ATOM 784 C CA . TYR A 1 99 ? 22.915 -14.448 56.658 1.00 73.44 99 TYR A CA 1
ATOM 785 C C . TYR A 1 99 ? 23.789 -15.259 57.634 1.00 73.44 99 TYR A C 1
ATOM 787 O O . TYR A 1 99 ? 23.605 -15.151 58.843 1.00 73.44 99 TYR A O 1
ATOM 795 N N . GLY A 1 100 ? 24.744 -16.049 57.119 1.00 61.84 100 GLY A N 1
ATOM 796 C CA . GLY A 1 100 ? 25.771 -16.731 57.928 1.00 61.84 100 GLY A CA 1
ATOM 797 C C . GLY A 1 100 ? 25.960 -18.238 57.700 1.00 61.84 100 GLY A C 1
ATOM 798 O O . GLY A 1 100 ? 26.929 -18.793 58.212 1.00 61.84 100 GLY A O 1
ATOM 799 N N . GLU A 1 101 ? 25.115 -18.914 56.915 1.00 43.00 101 GLU A N 1
ATOM 800 C CA . GLU A 1 101 ? 25.319 -20.337 56.591 1.00 43.00 101 GLU A CA 1
ATOM 801 C C . GLU A 1 101 ? 26.373 -20.504 55.478 1.00 43.00 101 GLU A C 1
ATOM 803 O O . GLU A 1 101 ? 26.132 -20.179 54.314 1.00 43.00 101 GLU A O 1
ATOM 808 N N . LYS A 1 102 ? 27.569 -20.992 55.837 1.00 36.84 102 LYS A N 1
ATOM 809 C CA . LYS A 1 102 ? 28.623 -21.392 54.886 1.00 36.84 102 LYS A CA 1
ATOM 810 C C . LYS A 1 102 ? 28.475 -22.868 54.461 1.00 36.84 102 LYS A C 1
ATOM 812 O O . LYS A 1 102 ? 28.034 -23.681 55.270 1.00 36.84 102 LYS A O 1
ATOM 817 N N . PRO A 1 103 ? 28.910 -23.243 53.240 1.00 36.56 103 PRO A N 1
ATOM 818 C CA . PRO A 1 103 ? 29.045 -24.636 52.813 1.00 36.56 103 PRO A CA 1
ATOM 819 C C . PRO A 1 103 ? 30.268 -25.316 53.461 1.00 36.56 103 PRO A C 1
ATOM 821 O O . PRO A 1 103 ? 31.285 -24.670 53.712 1.00 36.56 103 PRO A O 1
ATOM 824 N N . LEU A 1 104 ? 30.162 -26.623 53.725 1.00 31.48 104 LEU A N 1
ATOM 825 C CA . LEU A 1 104 ? 31.183 -27.470 54.360 1.00 31.48 104 LEU A CA 1
ATOM 826 C C . LEU A 1 104 ? 32.122 -28.150 53.338 1.00 31.48 104 LEU A C 1
ATOM 828 O O . LEU A 1 104 ? 31.645 -28.612 52.305 1.00 31.48 104 LEU A O 1
ATOM 832 N N . GLN A 1 105 ? 33.389 -28.310 53.777 1.00 31.34 105 GLN A N 1
ATOM 833 C CA . GLN A 1 105 ? 34.455 -29.271 53.381 1.00 31.34 105 GLN A CA 1
ATOM 834 C C . GLN A 1 105 ? 35.294 -28.966 52.114 1.00 31.34 105 GLN A C 1
ATOM 836 O O . GLN A 1 105 ? 34.714 -28.664 51.083 1.00 31.34 105 GLN A O 1
ATOM 841 N N . THR A 1 106 ? 36.638 -29.094 52.014 1.00 26.86 106 THR A N 1
ATOM 842 C CA . THR A 1 106 ? 37.884 -29.321 52.842 1.00 26.86 106 THR A CA 1
ATOM 843 C C . THR A 1 106 ? 39.068 -29.471 51.813 1.00 26.86 106 THR A C 1
ATOM 845 O O . THR A 1 106 ? 38.743 -29.479 50.625 1.00 26.86 106 THR A O 1
ATOM 848 N N . PRO A 1 107 ? 40.369 -29.776 52.109 1.00 37.47 107 PRO A N 1
ATOM 849 C CA . PRO A 1 107 ? 41.283 -29.498 53.247 1.00 37.47 107 PRO A CA 1
ATOM 850 C C . PRO A 1 107 ? 42.778 -29.147 52.862 1.00 37.47 107 PRO A C 1
ATOM 852 O O . PRO A 1 107 ? 43.160 -29.194 51.702 1.00 37.47 107 PRO A O 1
ATOM 855 N N . VAL A 1 108 ? 43.610 -28.917 53.905 1.00 25.20 108 VAL A N 1
ATOM 856 C CA . VAL A 1 108 ? 45.101 -29.035 54.072 1.00 25.20 108 VAL A CA 1
ATOM 857 C C . VAL A 1 108 ? 46.082 -28.025 53.430 1.00 25.20 108 VAL A C 1
ATOM 859 O O . VAL A 1 108 ? 46.245 -28.012 52.220 1.00 25.20 108 VAL A O 1
ATOM 862 N N . SER A 1 109 ? 46.827 -27.291 54.286 1.00 27.20 109 SER A N 1
ATOM 863 C CA . SER A 1 109 ? 48.311 -27.341 54.502 1.00 27.20 109 SER A CA 1
ATOM 864 C C . SER A 1 109 ? 48.765 -26.115 55.333 1.00 27.20 109 SER A C 1
ATOM 866 O O . SER A 1 109 ? 48.518 -24.985 54.927 1.00 27.20 109 SER A O 1
ATOM 868 N N . GLU A 1 110 ? 49.135 -26.287 56.609 1.00 25.80 110 GLU A N 1
ATOM 869 C CA . GLU A 1 110 ? 50.517 -26.244 57.159 1.00 25.80 110 GLU A CA 1
ATOM 870 C C . GLU A 1 110 ? 51.196 -24.857 57.215 1.00 25.80 110 GLU A C 1
ATOM 872 O O . GLU A 1 110 ? 51.578 -24.314 56.190 1.00 25.80 110 GLU A O 1
ATOM 877 N N . SER A 1 111 ? 51.393 -24.321 58.433 1.00 26.94 111 SER A N 1
ATOM 878 C CA . SER A 1 111 ? 52.719 -24.117 59.065 1.00 26.94 111 SER A CA 1
ATOM 879 C C . SER A 1 111 ? 52.609 -23.307 60.377 1.00 26.94 111 SER A C 1
ATOM 881 O O . SER A 1 111 ? 52.104 -22.190 60.370 1.00 26.94 111 SER A O 1
ATOM 883 N N . GLU A 1 112 ? 53.052 -23.932 61.477 1.00 26.50 112 GLU A N 1
ATOM 884 C CA . GLU A 1 112 ? 53.899 -23.433 62.591 1.00 26.50 112 GLU A CA 1
ATOM 885 C C . GLU A 1 112 ? 53.719 -21.989 63.145 1.00 26.50 112 GLU A C 1
ATOM 887 O O . GLU A 1 112 ? 53.712 -21.017 62.410 1.00 26.50 112 GLU A O 1
ATOM 892 N N . GLY A 1 113 ? 53.658 -21.731 64.461 1.00 26.86 113 GLY A N 1
ATOM 893 C CA . GLY A 1 113 ? 53.905 -22.601 65.608 1.00 26.86 113 GLY A CA 1
ATOM 894 C C . GLY A 1 113 ? 53.674 -21.948 66.990 1.00 26.86 113 GLY A C 1
ATOM 895 O O . GLY A 1 113 ? 53.423 -20.756 67.119 1.00 26.86 113 GLY A O 1
ATOM 896 N N . GLN A 1 114 ? 53.785 -22.821 68.004 1.00 29.08 114 GLN A N 1
ATOM 897 C CA . GLN A 1 114 ? 54.200 -22.604 69.409 1.00 29.08 114 GLN A CA 1
ATOM 898 C C . GLN A 1 114 ? 53.268 -21.872 70.422 1.00 29.08 114 GLN A C 1
ATOM 900 O O . GLN A 1 114 ? 53.411 -20.695 70.715 1.00 29.08 114 GLN A O 1
ATOM 905 N N . LYS A 1 115 ? 52.323 -22.645 71.003 1.00 27.97 115 LYS A N 1
ATOM 906 C CA . LYS A 1 115 ? 52.159 -23.066 72.438 1.00 27.97 115 LYS A CA 1
ATOM 907 C C . LYS A 1 115 ? 53.093 -22.456 73.537 1.00 27.97 115 LYS A C 1
ATOM 909 O O . LYS A 1 115 ? 54.225 -22.135 73.206 1.00 27.97 115 LYS A O 1
ATOM 914 N N . PRO A 1 116 ? 52.845 -22.684 74.860 1.00 34.88 116 PRO A N 1
ATOM 915 C CA . PRO A 1 116 ? 51.650 -22.564 75.739 1.00 34.88 116 PRO A CA 1
ATOM 916 C C . PRO A 1 116 ? 52.007 -21.884 77.115 1.00 34.88 116 PRO A C 1
ATOM 918 O O . PRO A 1 116 ? 53.154 -21.519 77.324 1.00 34.88 116 PRO A O 1
ATOM 921 N N . LEU A 1 117 ? 51.092 -21.577 78.054 1.00 24.55 117 LEU A N 1
ATOM 922 C CA . LEU A 1 117 ? 50.851 -22.268 79.360 1.00 24.55 117 LEU A CA 1
ATOM 923 C C . LEU A 1 117 ? 50.185 -21.256 80.337 1.00 24.55 117 LEU A C 1
ATOM 925 O O . LEU A 1 117 ? 50.570 -20.094 80.353 1.00 24.55 117 LEU A O 1
ATOM 929 N N . GLN A 1 118 ? 49.051 -21.597 80.972 1.00 26.61 118 GLN A N 1
ATOM 930 C CA . GLN A 1 118 ? 48.876 -21.875 82.424 1.00 26.61 118 GLN A CA 1
ATOM 931 C C . GLN A 1 118 ? 49.475 -20.813 83.378 1.00 26.61 118 GLN A C 1
ATOM 933 O O . GLN A 1 118 ? 50.686 -20.682 83.449 1.00 26.61 118 GLN A O 1
ATOM 938 N N . ASN A 1 119 ? 48.644 -19.967 84.014 1.00 28.00 119 ASN A N 1
ATOM 939 C CA . ASN A 1 119 ? 48.013 -20.136 85.354 1.00 28.00 119 ASN A CA 1
ATOM 940 C C . ASN A 1 119 ? 48.997 -19.894 86.532 1.00 28.00 119 ASN A C 1
ATOM 942 O O . ASN A 1 119 ? 50.182 -20.147 86.385 1.00 28.00 119 ASN A O 1
ATOM 946 N N . PRO A 1 120 ? 48.516 -19.631 87.761 1.00 47.53 120 PRO A N 1
ATOM 947 C CA . PRO A 1 120 ? 47.941 -18.415 88.353 1.00 47.53 120 PRO A CA 1
ATOM 948 C C . PRO A 1 120 ? 48.851 -17.940 89.530 1.00 47.53 120 PRO A C 1
ATOM 950 O O . PRO A 1 120 ? 50.016 -18.311 89.554 1.00 47.53 120 PRO A O 1
ATOM 953 N N . ILE A 1 121 ? 48.301 -17.249 90.550 1.00 24.58 121 ILE A N 1
ATOM 954 C CA . ILE A 1 121 ? 48.926 -16.974 91.877 1.00 24.58 121 ILE A CA 1
ATOM 955 C C . ILE A 1 121 ? 49.905 -15.781 91.794 1.00 24.58 121 ILE A C 1
ATOM 957 O O . ILE A 1 121 ? 50.685 -15.680 90.864 1.00 24.58 121 ILE A O 1
ATOM 961 N N . GLY A 1 122 ? 49.894 -14.750 92.634 1.00 24.84 122 GLY A N 1
ATOM 962 C CA . GLY A 1 122 ? 49.523 -14.618 94.037 1.00 24.84 122 GLY A CA 1
ATOM 963 C C . GLY A 1 122 ? 50.755 -14.072 94.772 1.00 24.84 122 GLY A C 1
ATOM 964 O O . GLY A 1 122 ? 51.846 -14.571 94.528 1.00 24.84 122 GLY A O 1
ATOM 965 N N . GLU A 1 123 ? 50.536 -13.086 95.655 1.00 24.88 123 GLU A N 1
ATOM 966 C CA . GLU A 1 123 ? 51.429 -12.684 96.769 1.00 24.88 123 GLU A CA 1
ATOM 967 C C . GLU A 1 123 ? 52.755 -11.968 96.385 1.00 24.88 123 GLU A C 1
ATOM 969 O O . GLU A 1 123 ? 53.313 -12.215 95.329 1.00 24.88 123 GLU A O 1
ATOM 974 N N . SER A 1 124 ? 53.375 -11.051 97.141 1.00 26.50 124 SER A N 1
ATOM 975 C CA . SER A 1 124 ? 53.099 -10.277 98.369 1.00 26.50 124 SER A CA 1
ATOM 976 C C . SER A 1 124 ? 54.336 -9.372 98.666 1.00 26.50 124 SER A C 1
ATOM 978 O O . SER A 1 124 ? 55.430 -9.679 98.207 1.00 26.50 124 SER A O 1
ATOM 980 N N . GLU A 1 125 ? 54.144 -8.296 99.460 1.00 26.91 125 GLU A N 1
ATOM 981 C CA . GLU A 1 125 ? 55.114 -7.641 100.393 1.00 26.91 125 GLU A CA 1
ATOM 982 C C . GLU A 1 125 ? 56.452 -7.027 99.875 1.00 26.91 125 GLU A C 1
ATOM 984 O O . GLU A 1 125 ? 56.893 -7.285 98.771 1.00 26.91 125 GLU A O 1
ATOM 989 N N . SER A 1 126 ? 57.258 -6.249 100.620 1.00 27.58 126 SER A N 1
ATOM 990 C CA . SER A 1 126 ? 57.118 -5.156 101.598 1.00 27.58 126 SER A CA 1
ATOM 991 C C . SER A 1 126 ? 58.545 -4.640 101.947 1.00 27.58 126 SER A C 1
ATOM 993 O O . SER A 1 126 ? 59.511 -5.390 101.887 1.00 27.58 126 SER A O 1
ATOM 995 N N . ILE A 1 127 ? 58.641 -3.368 102.355 1.00 29.56 127 ILE A N 1
ATOM 996 C CA . ILE A 1 127 ? 59.578 -2.791 103.346 1.00 29.56 127 ILE A CA 1
ATOM 997 C C . ILE A 1 127 ? 61.048 -2.453 102.983 1.00 29.56 127 ILE A C 1
ATOM 999 O O . ILE A 1 127 ? 61.921 -3.265 102.699 1.00 29.56 127 ILE A O 1
ATOM 1003 N N . VAL A 1 128 ? 61.291 -1.153 103.164 1.00 34.97 128 VAL A N 1
ATOM 1004 C CA . VAL A 1 128 ? 62.523 -0.375 103.108 1.00 34.97 128 VAL A CA 1
ATOM 1005 C C . VAL A 1 128 ? 63.417 -0.669 104.327 1.00 34.97 128 VAL A C 1
ATOM 1007 O O . VAL A 1 128 ? 63.059 -0.415 105.476 1.00 34.97 128 VAL A O 1
ATOM 1010 N N . LEU A 1 129 ? 64.632 -1.154 104.046 1.00 31.98 129 LEU A N 1
ATOM 1011 C CA . LEU A 1 129 ? 65.853 -0.765 104.755 1.00 31.98 129 LEU A CA 1
ATOM 1012 C C . LEU A 1 129 ? 65.957 0.764 104.728 1.00 31.98 129 LEU A C 1
ATOM 1014 O O . LEU A 1 129 ? 65.978 1.342 103.646 1.00 31.98 129 LEU A O 1
ATOM 1018 N N . SER A 1 130 ? 66.127 1.372 105.905 1.00 42.03 130 SER A N 1
ATOM 1019 C CA . SER A 1 130 ? 66.250 2.809 106.205 1.00 42.03 130 SER A CA 1
ATOM 1020 C C . SER A 1 130 ? 64.924 3.488 106.532 1.00 42.03 130 SER A C 1
ATOM 1022 O O . SER A 1 130 ? 63.887 3.128 106.011 1.00 42.03 130 SER A O 1
ATOM 1024 N N . ASN A 1 131 ? 64.950 4.453 107.451 1.00 50.31 131 ASN A N 1
ATOM 1025 C CA . ASN A 1 131 ? 64.412 5.760 107.108 1.00 50.31 131 ASN A CA 1
ATOM 1026 C C . ASN A 1 131 ? 63.232 5.726 106.099 1.00 50.31 131 ASN A C 1
ATOM 1028 O O . ASN A 1 131 ? 63.385 6.206 104.976 1.00 50.31 131 ASN A O 1
ATOM 1032 N N . PRO A 1 132 ? 62.051 5.199 106.488 1.00 43.88 132 PRO A N 1
ATOM 1033 C CA . PRO A 1 132 ? 61.692 4.722 107.834 1.00 43.88 132 PRO A CA 1
ATOM 1034 C C . PRO A 1 132 ? 60.939 3.364 107.886 1.00 43.88 132 PRO A C 1
ATOM 1036 O O . PRO A 1 132 ? 60.206 3.005 106.969 1.00 43.88 132 PRO A O 1
ATOM 1039 N N . ASN A 1 133 ? 61.063 2.626 109.003 1.00 25.92 133 ASN A N 1
ATOM 1040 C CA . ASN A 1 133 ? 60.619 1.232 109.121 1.00 25.92 133 ASN A CA 1
ATOM 1041 C C . ASN A 1 133 ? 59.899 0.886 110.443 1.00 25.92 133 ASN A C 1
ATOM 1043 O O . ASN A 1 133 ? 60.342 1.327 111.503 1.00 25.92 133 ASN A O 1
ATOM 1047 N N . THR A 1 134 ? 58.909 -0.021 110.327 1.00 26.42 134 THR A N 1
ATOM 1048 C CA . THR A 1 134 ? 58.379 -1.000 111.317 1.00 26.42 134 THR A CA 1
ATOM 1049 C C . THR A 1 134 ? 57.849 -0.503 112.671 1.00 26.42 134 THR A C 1
ATOM 1051 O O . THR A 1 134 ? 58.315 0.465 113.245 1.00 26.42 134 THR A O 1
ATOM 1054 N N . ALA A 1 135 ? 56.906 -1.172 113.324 1.00 29.12 135 ALA A N 1
ATOM 1055 C CA . ALA A 1 135 ? 56.094 -2.332 113.003 1.00 29.12 135 ALA A CA 1
ATOM 1056 C C . ALA A 1 135 ? 54.877 -2.256 113.920 1.00 29.12 135 ALA A C 1
ATOM 1058 O O . ALA A 1 135 ? 54.959 -1.838 115.074 1.00 29.12 135 ALA A O 1
ATOM 1059 N N . GLY A 1 136 ? 53.764 -2.685 113.350 1.00 30.83 136 GLY A N 1
ATOM 1060 C CA . GLY A 1 136 ? 53.005 -3.812 113.850 1.00 30.83 136 GLY A CA 1
ATOM 1061 C C . GLY A 1 136 ? 53.004 -4.106 115.348 1.00 30.83 136 GLY A C 1
ATOM 1062 O O . GLY A 1 136 ? 53.998 -4.532 115.915 1.00 30.83 136 GLY A O 1
ATOM 1063 N N . ILE A 1 137 ? 51.770 -4.101 115.843 1.00 32.09 137 ILE A N 1
ATOM 1064 C CA . ILE A 1 137 ? 51.105 -5.309 116.343 1.00 32.09 137 ILE A CA 1
ATOM 1065 C C . ILE A 1 137 ? 51.607 -5.847 117.685 1.00 32.09 137 ILE A C 1
ATOM 1067 O O . ILE A 1 137 ? 52.788 -5.957 117.992 1.00 32.09 137 ILE A O 1
ATOM 1071 N N . SER A 1 138 ? 50.623 -6.404 118.387 1.00 28.94 138 SER A N 1
ATOM 1072 C CA . SER A 1 138 ? 50.796 -7.424 119.412 1.00 28.94 138 SER A CA 1
ATOM 1073 C C . SER A 1 138 ? 51.191 -6.843 120.760 1.00 28.94 138 SER A C 1
ATOM 1075 O O . SER A 1 138 ? 51.784 -5.783 120.849 1.00 28.94 138 SER A O 1
ATOM 1077 N N . LYS A 1 139 ? 51.020 -7.503 121.893 1.00 34.72 139 LYS A N 1
ATOM 1078 C CA . LYS A 1 139 ? 50.075 -8.482 122.406 1.00 34.72 139 LYS A CA 1
ATOM 1079 C C . LYS A 1 139 ? 48.761 -7.821 122.773 1.00 34.72 139 LYS A C 1
ATOM 1081 O O . LYS A 1 139 ? 47.730 -8.238 122.330 1.00 34.72 139 LYS A O 1
ATOM 1086 N N . LEU A 1 140 ? 48.728 -6.740 123.529 1.00 30.98 140 LEU A N 1
ATOM 1087 C CA . LEU A 1 140 ? 49.638 -6.454 124.630 1.00 30.98 140 LEU A CA 1
ATOM 1088 C C . LEU A 1 140 ? 48.867 -5.787 125.772 1.00 30.98 140 LEU A C 1
ATOM 1090 O O . LEU A 1 140 ? 49.497 -5.044 126.509 1.00 30.98 140 LEU A O 1
ATOM 1094 N N . SER A 1 141 ? 47.535 -5.912 125.884 1.00 32.66 141 SER A N 1
ATOM 1095 C CA . SER A 1 141 ? 46.764 -4.954 126.703 1.00 32.66 141 SER A CA 1
ATOM 1096 C C . SER A 1 141 ? 47.347 -4.727 128.097 1.00 32.66 141 SER A C 1
ATOM 1098 O O . SER A 1 141 ? 47.421 -3.586 128.534 1.00 32.66 141 SER A O 1
ATOM 1100 N N . GLU A 1 142 ? 47.864 -5.744 128.776 1.00 47.59 142 GLU A N 1
ATOM 1101 C CA . GLU A 1 142 ? 48.237 -5.569 130.177 1.00 47.59 142 GLU A CA 1
ATOM 1102 C C . GLU A 1 142 ? 49.735 -5.376 130.479 1.00 47.59 142 GLU A C 1
ATOM 1104 O O . GLU A 1 142 ? 50.076 -5.091 131.628 1.00 47.59 142 GLU A O 1
ATOM 1109 N N . GLN A 1 143 ? 50.646 -5.423 129.492 1.00 49.75 143 GLN A N 1
ATOM 1110 C CA . GLN A 1 143 ? 52.116 -5.292 129.674 1.00 49.75 143 GLN A CA 1
ATOM 1111 C C . GLN A 1 143 ? 52.599 -3.831 129.856 1.00 49.75 143 GLN A C 1
ATOM 1113 O O . GLN A 1 143 ? 53.661 -3.405 129.411 1.00 49.75 143 GLN A O 1
ATOM 1118 N N . LEU A 1 144 ? 51.809 -3.081 130.621 1.00 44.34 144 LEU A N 1
ATOM 1119 C CA . LEU A 1 144 ? 51.964 -1.713 131.118 1.00 44.34 144 LEU A CA 1
ATOM 1120 C C . LEU A 1 144 ? 52.943 -1.577 132.306 1.00 44.34 144 LEU A C 1
ATOM 1122 O O . LEU A 1 144 ? 52.892 -0.612 133.072 1.00 44.34 144 LEU A O 1
ATOM 1126 N N . LYS A 1 145 ? 53.850 -2.523 132.515 1.00 51.88 145 LYS A N 1
ATOM 1127 C CA . LYS A 1 145 ? 54.927 -2.395 133.504 1.00 51.88 145 LYS A CA 1
ATOM 1128 C C . LYS A 1 145 ? 56.225 -2.218 132.736 1.00 51.88 145 LYS A C 1
ATOM 1130 O O . LYS A 1 145 ? 56.347 -2.641 131.607 1.00 51.88 145 LYS A O 1
ATOM 1135 N N . GLU A 1 146 ? 57.194 -1.551 133.333 1.00 46.22 146 GLU A N 1
ATOM 1136 C CA . GLU A 1 146 ? 58.556 -1.471 132.774 1.00 46.22 146 GLU A CA 1
ATOM 1137 C C . GLU A 1 146 ? 58.814 -0.463 131.651 1.00 46.22 146 GLU A C 1
ATOM 1139 O O . GLU A 1 146 ? 59.941 -0.301 131.204 1.00 46.22 146 GLU A O 1
ATOM 1144 N N . ARG A 1 147 ? 57.893 0.492 131.513 1.00 46.97 147 ARG A N 1
ATOM 1145 C CA . ARG A 1 147 ? 58.268 1.916 131.405 1.00 46.97 147 ARG A CA 1
ATOM 1146 C C . ARG A 1 147 ? 59.147 2.404 132.580 1.00 46.97 147 ARG A C 1
ATOM 1148 O O . ARG A 1 147 ? 59.599 3.542 132.596 1.00 46.97 147 ARG A O 1
ATOM 1155 N N . ARG A 1 148 ? 59.310 1.616 133.644 1.00 47.22 148 ARG A N 1
ATOM 1156 C CA . ARG A 1 148 ? 59.525 2.170 134.982 1.00 47.22 148 ARG A CA 1
ATOM 1157 C C . ARG A 1 148 ? 60.956 2.431 135.404 1.00 47.22 148 ARG A C 1
ATOM 1159 O O . ARG A 1 148 ? 61.162 3.453 136.042 1.00 47.22 148 ARG A O 1
ATOM 1166 N N . GLN A 1 149 ? 61.932 1.570 135.155 1.00 49.25 149 GLN A N 1
ATOM 1167 C CA . GLN A 1 149 ? 63.097 1.676 136.038 1.00 49.25 149 GLN A CA 1
ATOM 1168 C C . GLN A 1 149 ? 64.133 2.690 135.571 1.00 49.25 149 GLN A C 1
ATOM 1170 O O . GLN A 1 149 ? 64.571 3.536 136.347 1.00 49.25 149 GLN A O 1
ATOM 1175 N N . LYS A 1 150 ? 64.501 2.665 134.295 1.00 55.31 150 LYS A N 1
ATOM 1176 C CA . LYS A 1 150 ? 65.606 3.489 133.793 1.00 55.31 150 LYS A CA 1
ATOM 1177 C C . LYS A 1 150 ? 65.236 4.465 132.694 1.00 55.31 150 LYS A C 1
ATOM 1179 O O . LYS A 1 150 ? 66.071 4.950 131.948 1.00 55.31 150 LYS A O 1
ATOM 1184 N N . VAL A 1 151 ? 64.006 4.947 132.843 1.00 54.72 151 VAL A N 1
ATOM 1185 C CA . VAL A 1 151 ? 63.821 6.384 133.058 1.00 54.72 151 VAL A CA 1
ATOM 1186 C C . VAL A 1 151 ? 64.806 6.925 134.110 1.00 54.72 151 VAL A C 1
ATOM 1188 O O . VAL A 1 151 ? 65.398 7.955 133.850 1.00 54.72 151 VAL A O 1
ATOM 1191 N N . GLY A 1 152 ? 65.109 6.242 135.215 1.00 59.88 152 GLY A N 1
ATOM 1192 C CA . GLY A 1 152 ? 66.151 6.613 136.188 1.00 59.88 152 GLY A CA 1
ATOM 1193 C C . GLY A 1 152 ? 67.425 7.273 135.635 1.00 59.88 152 GLY A C 1
ATOM 1194 O O . GLY A 1 152 ? 67.736 8.392 136.026 1.00 59.88 152 GLY A O 1
ATOM 1195 N N . GLU A 1 153 ? 68.143 6.664 134.691 1.00 53.25 153 GLU A N 1
ATOM 1196 C CA . GLU A 1 153 ? 69.403 7.271 134.224 1.00 53.25 153 GLU A CA 1
ATOM 1197 C C . GLU A 1 153 ? 69.183 8.381 133.194 1.00 53.25 153 GLU A C 1
ATOM 1199 O O . GLU A 1 153 ? 69.824 9.435 133.256 1.00 53.25 153 GLU A O 1
ATOM 1204 N N . LEU A 1 154 ? 68.199 8.209 132.308 1.00 54.44 154 LEU A N 1
ATOM 1205 C CA . LEU A 1 154 ? 67.805 9.261 131.373 1.00 54.44 154 LEU A CA 1
ATOM 1206 C C . LEU A 1 154 ? 67.101 10.443 132.060 1.00 54.44 154 LEU A C 1
ATOM 1208 O O . LEU A 1 154 ? 66.994 11.500 131.443 1.00 54.44 154 LEU A O 1
ATOM 1212 N N . THR A 1 155 ? 66.684 10.330 133.328 1.00 56.78 155 THR A N 1
ATOM 1213 C CA . THR A 1 155 ? 66.104 11.438 134.110 1.00 56.78 155 THR A CA 1
ATOM 1214 C C . THR A 1 155 ? 67.179 12.417 134.583 1.00 56.78 155 THR A C 1
ATOM 1216 O O . THR A 1 155 ? 66.934 13.624 134.572 1.00 56.78 155 THR A O 1
ATOM 1219 N N . GLU A 1 156 ? 68.385 11.950 134.928 1.00 59.78 156 GLU A N 1
ATOM 1220 C CA . GLU A 1 156 ? 69.364 12.817 135.601 1.00 59.78 156 GLU A CA 1
ATOM 1221 C C . GLU A 1 156 ? 70.166 13.685 134.626 1.00 59.78 156 GLU A C 1
ATOM 1223 O O . GLU A 1 156 ? 70.269 14.903 134.813 1.00 59.78 156 GLU A O 1
ATOM 1228 N N . LYS A 1 157 ? 70.608 13.122 133.491 1.00 53.44 157 LYS A N 1
ATOM 1229 C CA . LYS A 1 157 ? 71.180 13.944 132.408 1.00 53.44 157 LYS A CA 1
ATOM 1230 C C . LYS A 1 157 ? 70.140 14.914 131.820 1.00 53.44 157 LYS A C 1
ATOM 1232 O O . LYS A 1 157 ? 70.493 16.053 131.503 1.00 53.44 157 LYS A O 1
ATOM 1237 N N . ASN A 1 158 ? 68.851 14.535 131.778 1.00 51.47 158 ASN A N 1
ATOM 1238 C CA . ASN A 1 158 ? 67.756 15.440 131.385 1.00 51.47 158 ASN A CA 1
ATOM 1239 C C . ASN A 1 158 ? 67.541 16.611 132.360 1.00 51.47 158 ASN A C 1
ATOM 1241 O O . ASN A 1 158 ? 67.015 17.648 131.955 1.00 51.47 158 ASN A O 1
ATOM 1245 N N . LYS A 1 159 ? 67.956 16.504 133.628 1.00 56.62 159 LYS A N 1
ATOM 1246 C CA . LYS A 1 159 ? 67.745 17.556 134.638 1.00 56.62 159 LYS A CA 1
ATOM 1247 C C . LYS A 1 159 ? 68.743 18.714 134.502 1.00 56.62 159 LYS A C 1
ATOM 1249 O O . LYS A 1 159 ? 68.344 19.874 134.627 1.00 56.62 159 LYS A O 1
ATOM 1254 N N . GLN A 1 160 ? 70.013 18.426 134.188 1.00 61.03 160 GLN A N 1
ATOM 1255 C CA . GLN A 1 160 ? 71.044 19.460 133.977 1.00 61.03 160 GLN A CA 1
ATOM 1256 C C . GLN A 1 160 ? 70.850 20.223 132.654 1.00 61.03 160 GLN A C 1
ATOM 1258 O O . GLN A 1 160 ? 71.015 21.445 132.620 1.00 61.03 160 GLN A O 1
ATOM 1263 N N . LEU A 1 161 ? 70.422 19.536 131.587 1.00 60.97 161 LEU A N 1
ATOM 1264 C CA . LEU A 1 161 ? 70.134 20.156 130.284 1.00 60.97 161 LEU A CA 1
ATOM 1265 C C . LEU A 1 161 ? 68.849 21.011 130.298 1.00 60.97 161 LEU A C 1
ATOM 1267 O O . LEU A 1 161 ? 68.861 22.114 129.743 1.00 60.97 161 LEU A O 1
ATOM 1271 N N . LYS A 1 162 ? 67.791 20.599 131.025 1.00 55.06 162 LYS A N 1
ATOM 1272 C CA . LYS A 1 162 ? 66.536 21.376 131.185 1.00 55.06 162 LYS A CA 1
ATOM 1273 C C . LYS A 1 162 ? 66.742 22.793 131.736 1.00 55.06 162 LYS A C 1
ATOM 1275 O O . LYS A 1 162 ? 66.013 23.705 131.356 1.00 55.06 162 LYS A O 1
ATOM 1280 N N . ARG A 1 163 ? 67.747 23.016 132.593 1.00 62.03 163 ARG A N 1
ATOM 1281 C CA . ARG A 1 163 ? 67.997 24.346 133.185 1.00 62.03 163 ARG A CA 1
ATOM 1282 C C . ARG A 1 163 ? 68.673 25.328 132.221 1.00 62.03 163 ARG A C 1
ATOM 1284 O O . ARG A 1 163 ? 68.473 26.534 132.361 1.00 62.03 163 ARG A O 1
ATOM 1291 N N . LYS A 1 164 ? 69.444 24.848 131.232 1.00 61.28 164 LYS A N 1
ATOM 1292 C CA . LYS A 1 164 ? 70.040 25.715 130.194 1.00 61.28 164 LYS A CA 1
ATOM 1293 C C . LYS A 1 164 ? 69.016 26.123 129.120 1.00 61.28 164 LYS A C 1
ATOM 1295 O O . LYS A 1 164 ? 69.095 27.252 128.641 1.00 61.28 164 LYS A O 1
ATOM 1300 N N . LEU A 1 165 ? 68.044 25.260 128.797 1.00 58.22 165 LEU A N 1
ATOM 1301 C CA . LEU A 1 165 ? 66.978 25.526 127.813 1.00 58.22 165 LEU A CA 1
ATOM 1302 C C . LEU A 1 165 ? 65.974 26.600 128.294 1.00 58.22 165 LEU A C 1
ATOM 1304 O O . LEU A 1 165 ? 65.748 27.576 127.579 1.00 58.22 165 LEU A O 1
ATOM 1308 N N . GLN A 1 166 ? 65.526 26.535 129.557 1.00 60.19 166 GLN A N 1
ATOM 1309 C CA . GLN A 1 166 ? 64.547 27.482 130.132 1.00 60.19 166 GLN A CA 1
ATOM 1310 C C . GLN A 1 166 ? 64.973 28.963 130.100 1.00 60.19 166 GLN A C 1
ATOM 1312 O O . GLN A 1 166 ? 64.124 29.853 130.044 1.00 60.19 166 GLN A O 1
ATOM 1317 N N . ARG A 1 167 ? 66.280 29.270 130.137 1.00 63.03 167 ARG A N 1
ATOM 1318 C CA . ARG A 1 167 ? 66.760 30.667 130.083 1.00 63.03 167 ARG A CA 1
ATOM 1319 C C . ARG A 1 167 ? 66.806 31.237 128.662 1.00 63.03 167 ARG A C 1
ATOM 1321 O O . ARG A 1 167 ? 66.698 32.452 128.513 1.00 63.03 167 ARG A O 1
ATOM 1328 N N . LYS A 1 168 ? 66.966 30.395 127.632 1.00 62.81 168 LYS A N 1
ATOM 1329 C CA . LYS A 1 168 ? 66.916 30.832 126.225 1.00 62.81 168 LYS A CA 1
ATOM 1330 C C . LYS A 1 168 ? 65.478 30.924 125.708 1.00 62.81 168 LYS A C 1
ATOM 1332 O O . LYS A 1 168 ? 65.177 31.876 124.996 1.00 62.81 168 LYS A O 1
ATOM 1337 N N . GLU A 1 169 ? 64.597 30.012 126.124 1.00 58.47 169 GLU A N 1
ATOM 1338 C CA . GLU A 1 169 ? 63.176 30.006 125.733 1.00 58.47 169 GLU A CA 1
ATOM 1339 C C . GLU A 1 169 ? 62.456 31.306 126.120 1.00 58.47 169 GLU A C 1
ATOM 1341 O O . GLU A 1 169 ? 61.769 31.893 125.288 1.00 58.47 169 GLU A O 1
ATOM 1346 N N . LYS A 1 170 ? 62.712 31.852 127.316 1.00 68.69 170 LYS A N 1
ATOM 1347 C CA . LYS A 1 170 ? 62.031 33.076 127.775 1.00 68.69 170 LYS A CA 1
ATOM 1348 C C . LYS A 1 170 ? 62.345 34.325 126.929 1.00 68.69 170 LYS A C 1
ATOM 1350 O O . LYS A 1 170 ? 61.475 35.163 126.726 1.00 68.69 170 LYS A O 1
ATOM 1355 N N . LYS A 1 171 ? 63.572 34.453 126.399 1.00 64.56 171 LYS A N 1
ATOM 1356 C CA . LYS A 1 171 ? 63.955 35.589 125.528 1.00 64.56 171 LYS A CA 1
ATOM 1357 C C . LYS A 1 171 ? 63.398 35.464 124.105 1.00 64.56 171 LYS A C 1
ATOM 1359 O O . LYS A 1 171 ? 63.159 36.478 123.451 1.00 64.56 171 LYS A O 1
ATOM 1364 N N . LEU A 1 172 ? 63.193 34.237 123.627 1.00 63.69 172 LEU A N 1
ATOM 1365 C CA . LEU A 1 172 ? 62.573 33.987 122.326 1.00 63.69 172 LEU A CA 1
ATOM 1366 C C . LEU A 1 172 ? 61.052 34.236 122.381 1.00 63.69 172 LEU A C 1
ATOM 1368 O O . LEU A 1 172 ? 60.480 34.802 121.453 1.00 63.69 172 LEU A O 1
ATOM 1372 N N . GLU A 1 173 ? 60.408 33.903 123.502 1.00 62.44 173 GLU A N 1
ATOM 1373 C CA . GLU A 1 173 ? 58.963 34.081 123.707 1.00 62.44 173 GLU A CA 1
ATOM 1374 C C . GLU A 1 173 ? 58.533 35.563 123.695 1.00 62.44 173 GLU A C 1
ATOM 1376 O O . GLU A 1 173 ? 57.503 35.921 123.119 1.00 62.44 173 GLU A O 1
ATOM 1381 N N . GLU A 1 174 ? 59.354 36.465 124.241 1.00 66.62 174 GLU A N 1
ATOM 1382 C CA . GLU A 1 174 ? 59.071 37.909 124.217 1.00 66.62 174 GLU A CA 1
ATOM 1383 C C . GLU A 1 174 ? 59.154 38.514 122.802 1.00 66.62 174 GLU A C 1
ATOM 1385 O O . GLU A 1 174 ? 58.396 39.433 122.475 1.00 66.62 174 GLU A O 1
ATOM 1390 N N . THR A 1 175 ? 60.021 37.983 121.932 1.00 62.12 175 THR A N 1
ATOM 1391 C CA . THR A 1 175 ? 60.172 38.465 120.547 1.00 62.12 175 THR A CA 1
ATOM 1392 C C . THR A 1 175 ? 59.130 37.866 119.593 1.00 62.12 175 THR A C 1
ATOM 1394 O O . THR A 1 175 ? 58.582 38.604 118.769 1.00 62.12 175 THR A O 1
ATOM 1397 N N . GLU A 1 176 ? 58.739 36.596 119.756 1.00 59.22 176 GLU A N 1
ATOM 1398 C CA . GLU A 1 176 ? 57.618 36.004 119.000 1.00 59.22 176 GLU A CA 1
ATOM 1399 C C . GLU A 1 176 ? 56.269 36.679 119.298 1.00 59.22 176 GLU A C 1
ATOM 1401 O O . GLU A 1 176 ? 55.451 36.877 118.391 1.00 59.22 176 GLU A O 1
ATOM 1406 N N . ASN A 1 177 ? 56.023 37.064 120.554 1.00 63.06 177 ASN A N 1
ATOM 1407 C CA . ASN A 1 177 ? 54.744 37.657 120.955 1.00 63.06 177 ASN A CA 1
ATOM 1408 C C . ASN A 1 177 ? 54.489 39.032 120.313 1.00 63.06 177 ASN A C 1
ATOM 1410 O O . ASN A 1 177 ? 53.332 39.406 120.092 1.00 63.06 177 ASN A O 1
ATOM 1414 N N . LYS A 1 178 ? 55.545 39.762 119.932 1.00 62.97 178 LYS A N 1
ATOM 1415 C CA . LYS A 1 178 ? 55.418 41.012 119.165 1.00 62.97 178 LYS A CA 1
ATOM 1416 C C . LYS A 1 178 ? 55.036 40.758 117.702 1.00 62.97 178 LYS A C 1
ATOM 1418 O O . LYS A 1 178 ? 54.168 41.452 117.181 1.00 62.97 178 LYS A O 1
ATOM 1423 N N . PHE A 1 179 ? 55.606 39.729 117.072 1.00 59.97 179 PHE A N 1
ATOM 1424 C CA . PHE A 1 179 ? 55.315 39.384 115.673 1.00 59.97 179 PHE A CA 1
ATOM 1425 C C . PHE A 1 179 ? 53.910 38.772 115.496 1.00 59.97 179 PHE A C 1
ATOM 1427 O O . PHE A 1 179 ? 53.230 39.041 114.504 1.00 59.97 179 PHE A O 1
ATOM 1434 N N . LYS A 1 180 ? 53.416 38.013 116.489 1.00 58.25 180 LYS A N 1
ATOM 1435 C CA . LYS A 1 180 ? 52.053 37.439 116.475 1.00 58.25 180 LYS A CA 1
ATOM 1436 C C . LYS A 1 180 ? 50.948 38.504 116.530 1.00 58.25 180 LYS A C 1
ATOM 1438 O O . LYS A 1 180 ? 49.946 38.359 115.834 1.00 58.25 180 LYS A O 1
ATOM 1443 N N . LYS A 1 181 ? 51.124 39.600 117.281 1.00 59.03 181 LYS A N 1
ATOM 1444 C CA . LYS A 1 181 ? 50.096 40.656 117.394 1.00 59.03 181 LYS A CA 1
ATOM 1445 C C . LYS A 1 181 ? 49.831 41.402 116.082 1.00 59.03 181 LYS A C 1
ATOM 1447 O O . LYS A 1 181 ? 48.693 41.781 115.841 1.00 59.03 181 LYS A O 1
ATOM 1452 N N . GLN A 1 182 ? 50.833 41.569 115.218 1.00 59.44 182 GLN A N 1
ATOM 1453 C CA . GLN A 1 182 ? 50.673 42.328 113.972 1.00 59.44 182 GLN A CA 1
ATOM 1454 C C . GLN A 1 182 ? 49.916 41.529 112.892 1.00 59.44 182 GLN A C 1
ATOM 1456 O O . GLN A 1 182 ? 49.073 42.093 112.197 1.00 59.44 182 GLN A O 1
ATOM 1461 N N . LYS A 1 183 ? 50.116 40.202 112.832 1.00 59.78 183 LYS A N 1
ATOM 1462 C CA . LYS A 1 183 ? 49.466 39.298 111.861 1.00 59.78 183 LYS A CA 1
ATOM 1463 C C . LYS A 1 183 ? 47.983 39.020 112.173 1.00 59.78 183 LYS A C 1
ATOM 1465 O O . LYS A 1 183 ? 47.196 38.764 111.265 1.00 59.78 183 LYS A O 1
ATOM 1470 N N . ILE A 1 184 ? 47.585 39.098 113.447 1.00 62.66 184 ILE A N 1
ATOM 1471 C CA . ILE A 1 184 ? 46.192 38.884 113.889 1.00 62.66 184 ILE A CA 1
ATOM 1472 C C . ILE A 1 184 ? 45.266 40.002 113.374 1.00 62.66 184 ILE A C 1
ATOM 1474 O O . ILE A 1 184 ? 44.166 39.726 112.902 1.00 62.66 184 ILE A O 1
ATOM 1478 N N . THR A 1 185 ? 45.737 41.252 113.349 1.00 66.62 185 THR A N 1
ATOM 1479 C CA . THR A 1 185 ? 44.929 42.409 112.920 1.00 66.62 185 THR A CA 1
ATOM 1480 C C . THR A 1 185 ? 44.534 42.389 111.437 1.00 66.62 185 THR A C 1
ATOM 1482 O O . THR A 1 185 ? 43.471 42.893 111.075 1.00 66.62 185 THR A O 1
ATOM 1485 N N . GLU A 1 186 ? 45.362 41.801 110.570 1.00 60.81 186 GLU A N 1
ATOM 1486 C CA . GLU A 1 186 ? 45.061 41.661 109.136 1.00 60.81 186 GLU A CA 1
ATOM 1487 C C . GLU A 1 186 ? 44.091 40.498 108.862 1.00 60.81 186 GLU A C 1
ATOM 1489 O O . GLU A 1 186 ? 43.198 40.620 108.021 1.00 60.81 186 GLU A O 1
ATOM 1494 N N . SER A 1 187 ? 44.182 39.413 109.641 1.00 64.38 187 SER A N 1
ATOM 1495 C CA . SER A 1 187 ? 43.264 38.268 109.564 1.00 64.38 187 SER A CA 1
ATOM 1496 C C . SER A 1 187 ? 41.830 38.626 109.988 1.00 64.38 187 SER A C 1
ATOM 1498 O O . SER A 1 187 ? 40.864 38.181 109.360 1.00 64.38 187 SER A O 1
ATOM 1500 N N . ASP A 1 188 ? 41.659 39.470 111.009 1.00 69.44 188 ASP A N 1
ATOM 1501 C CA . ASP A 1 188 ? 40.326 39.858 111.499 1.00 69.44 188 ASP A CA 1
ATOM 1502 C C . ASP A 1 188 ? 39.548 40.745 110.508 1.00 69.44 188 ASP A C 1
ATOM 1504 O O . ASP A 1 188 ? 38.314 40.700 110.455 1.00 69.44 188 ASP A O 1
ATOM 1508 N N . ARG A 1 189 ? 40.246 41.503 109.649 1.00 68.50 189 ARG A N 1
ATOM 1509 C CA . ARG A 1 189 ? 39.602 42.273 108.569 1.00 68.50 189 ARG A CA 1
ATOM 1510 C C . ARG A 1 189 ? 39.059 41.368 107.459 1.00 68.50 189 ARG A C 1
ATOM 1512 O O . ARG A 1 189 ? 37.961 41.621 106.961 1.00 68.50 189 ARG A O 1
ATOM 1519 N N . ALA A 1 190 ? 39.770 40.292 107.114 1.00 67.06 190 ALA A N 1
ATOM 1520 C CA . ALA A 1 190 ? 39.306 39.302 106.139 1.00 67.06 190 ALA A CA 1
ATOM 1521 C C . ALA A 1 190 ? 38.090 38.506 106.655 1.00 67.06 190 ALA A C 1
ATOM 1523 O O . ALA A 1 190 ? 37.139 38.265 105.906 1.00 67.06 190 ALA A O 1
ATOM 1524 N N . LYS A 1 191 ? 38.066 38.178 107.955 1.00 72.06 191 LYS A N 1
ATOM 1525 C CA . LYS A 1 191 ? 36.969 37.436 108.598 1.00 72.06 191 LYS A CA 1
ATOM 1526 C C . LYS A 1 191 ? 35.629 38.188 108.554 1.00 72.06 191 LYS A C 1
ATOM 1528 O O . LYS A 1 191 ? 34.617 37.615 108.151 1.00 72.06 191 LYS A O 1
ATOM 1533 N N . LYS A 1 192 ? 35.632 39.497 108.834 1.00 75.62 192 LYS A N 1
ATOM 1534 C CA . LYS A 1 192 ? 34.424 40.348 108.766 1.00 75.62 192 LYS A CA 1
ATOM 1535 C C . LYS A 1 192 ? 33.806 40.454 107.364 1.00 75.62 192 LYS A C 1
ATOM 1537 O O . LYS A 1 192 ? 32.598 40.643 107.241 1.00 75.62 192 LYS A O 1
ATOM 1542 N N . SER A 1 193 ? 34.611 40.353 106.304 1.00 73.44 193 SER A N 1
ATOM 1543 C CA . SER A 1 193 ? 34.122 40.344 104.914 1.00 73.44 193 SER A CA 1
ATOM 1544 C C . SER A 1 193 ? 33.397 39.034 104.574 1.00 73.44 193 SER A C 1
ATOM 1546 O O . SER A 1 193 ? 32.334 39.040 103.948 1.00 73.44 193 SER A O 1
ATOM 1548 N N . PHE A 1 194 ? 33.926 37.906 105.056 1.00 74.88 194 PHE A N 1
ATOM 1549 C CA . PHE A 1 194 ? 33.348 36.579 104.842 1.00 74.88 194 PHE A CA 1
ATOM 1550 C C . PHE A 1 194 ? 32.011 36.390 105.582 1.00 74.88 194 PHE A C 1
ATOM 1552 O O . PHE A 1 194 ? 31.062 35.852 105.011 1.00 74.88 194 PHE A O 1
ATOM 1559 N N . GLU A 1 195 ? 31.889 36.911 106.807 1.00 78.44 195 GLU A N 1
ATOM 1560 C CA . GLU A 1 195 ? 30.648 36.857 107.600 1.00 78.44 195 GLU A CA 1
ATOM 1561 C C . GLU A 1 195 ? 29.465 37.556 106.903 1.00 78.44 195 GLU A C 1
ATOM 1563 O O . GLU A 1 195 ? 28.356 37.019 106.886 1.00 78.44 195 GLU A O 1
ATOM 1568 N N . ARG A 1 196 ? 29.698 38.689 106.220 1.00 77.12 196 ARG A N 1
ATOM 1569 C CA . ARG A 1 196 ? 28.642 39.380 105.450 1.00 77.12 196 ARG A CA 1
ATOM 1570 C C . ARG A 1 196 ? 28.126 38.548 104.269 1.00 77.12 196 ARG A C 1
ATOM 1572 O O . ARG A 1 196 ? 26.927 38.553 103.999 1.00 77.12 196 ARG A O 1
ATOM 1579 N N . ARG A 1 197 ? 29.005 37.808 103.579 1.00 76.94 197 ARG A N 1
ATOM 1580 C CA . ARG A 1 197 ? 28.605 36.878 102.500 1.00 76.94 197 ARG A CA 1
ATOM 1581 C C . ARG A 1 197 ? 27.808 35.688 103.037 1.00 76.94 197 ARG A C 1
ATOM 1583 O O . ARG A 1 197 ? 26.843 35.268 102.402 1.00 76.94 197 ARG A O 1
ATOM 1590 N N . LEU A 1 198 ? 28.176 35.169 104.209 1.00 78.56 198 LEU A N 1
ATOM 1591 C CA . LEU A 1 198 ? 27.480 34.048 104.845 1.00 78.56 198 LEU A CA 1
ATOM 1592 C C . LEU A 1 198 ? 26.025 34.403 105.203 1.00 78.56 198 LEU A C 1
ATOM 1594 O O . LEU A 1 198 ? 25.118 33.594 105.009 1.00 78.56 198 LEU A O 1
ATOM 1598 N N . GLN A 1 199 ? 25.796 35.630 105.676 1.00 80.44 199 GLN A N 1
ATOM 1599 C CA . GLN A 1 199 ? 24.471 36.102 106.076 1.00 80.44 199 GLN A CA 1
ATOM 1600 C C . GLN A 1 199 ? 23.512 36.265 104.883 1.00 80.44 199 GLN A C 1
ATOM 1602 O O . GLN A 1 199 ? 22.370 35.817 104.955 1.00 80.44 199 GLN A O 1
ATOM 1607 N N . SER A 1 200 ? 23.994 36.790 103.752 1.00 77.19 200 SER A N 1
ATOM 1608 C CA . SER A 1 200 ? 23.214 36.880 102.503 1.00 77.19 200 SER A CA 1
ATOM 1609 C C . SER A 1 200 ? 22.810 35.492 101.967 1.00 77.19 200 SER A C 1
ATOM 1611 O O . SER A 1 200 ? 21.648 35.254 101.632 1.00 77.19 200 SER A O 1
ATOM 1613 N N . ASN A 1 201 ? 23.728 34.518 101.985 1.00 76.44 201 ASN A N 1
ATOM 1614 C CA . ASN A 1 201 ? 23.430 33.145 101.555 1.00 76.44 201 ASN A CA 1
ATOM 1615 C C . ASN A 1 201 ? 22.413 32.429 102.467 1.00 76.44 201 ASN A C 1
ATOM 1617 O O . ASN A 1 201 ? 21.604 31.632 101.985 1.00 76.44 201 ASN A O 1
ATOM 1621 N N . SER A 1 202 ? 22.415 32.727 103.770 1.00 77.06 202 SER A N 1
ATOM 1622 C CA . SER A 1 202 ? 21.434 32.201 104.732 1.00 77.06 202 SER A CA 1
ATOM 1623 C C . SER A 1 202 ? 19.997 32.628 104.391 1.00 77.06 202 SER A C 1
ATOM 1625 O O . SER A 1 202 ? 19.074 31.805 104.402 1.00 77.06 202 SER A O 1
ATOM 1627 N N . GLU A 1 203 ? 19.798 33.888 103.993 1.00 79.31 203 GLU A N 1
ATOM 1628 C CA . GLU A 1 203 ? 18.479 34.399 103.596 1.00 79.31 203 GLU A CA 1
ATOM 1629 C C . GLU A 1 203 ? 17.957 33.753 102.304 1.00 79.31 203 GLU A C 1
ATOM 1631 O O . GLU A 1 203 ? 16.770 33.423 102.202 1.00 79.31 203 GLU A O 1
ATOM 1636 N N . HIS A 1 204 ? 18.836 33.502 101.330 1.00 80.19 204 HIS A N 1
ATOM 1637 C CA . HIS A 1 204 ? 18.472 32.777 100.110 1.00 80.19 204 HIS A CA 1
ATOM 1638 C C . HIS A 1 204 ? 18.048 31.325 100.396 1.00 80.19 204 HIS A C 1
ATOM 1640 O O . HIS A 1 204 ? 17.056 30.850 99.833 1.00 80.19 204 HIS A O 1
ATOM 1646 N N . LEU A 1 205 ? 18.734 30.634 101.314 1.00 77.38 205 LEU A N 1
ATOM 1647 C CA . LEU A 1 205 ? 18.399 29.261 101.711 1.00 77.38 205 LEU A CA 1
ATOM 1648 C C . LEU A 1 205 ? 17.048 29.175 102.444 1.00 77.38 205 LEU A C 1
ATOM 1650 O O . LEU A 1 205 ? 16.277 28.239 102.219 1.00 77.38 205 LEU A O 1
ATOM 1654 N N . SER A 1 206 ? 16.739 30.162 103.287 1.00 78.06 206 SER A N 1
ATOM 1655 C CA . SER A 1 206 ? 15.440 30.300 103.963 1.00 78.06 206 SER A CA 1
ATOM 1656 C C . SER A 1 206 ? 14.277 30.371 102.959 1.00 78.06 206 SER A C 1
ATOM 1658 O O . SER A 1 206 ? 13.325 29.587 103.041 1.00 78.06 206 SER A O 1
ATOM 1660 N N . LYS A 1 207 ? 14.399 31.226 101.933 1.00 80.00 207 LYS A N 1
ATOM 1661 C CA . LYS A 1 207 ? 13.386 31.367 100.870 1.00 80.00 207 LYS A CA 1
ATOM 1662 C C . LYS A 1 207 ? 13.221 30.086 100.041 1.00 80.00 207 LYS A C 1
ATOM 1664 O O . LYS A 1 207 ? 12.099 29.730 99.679 1.00 80.00 207 LYS A O 1
ATOM 1669 N N . ALA A 1 208 ? 14.309 29.361 99.772 1.00 73.56 208 ALA A N 1
ATOM 1670 C CA . ALA A 1 208 ? 14.259 28.084 99.057 1.00 73.56 208 ALA A CA 1
ATOM 1671 C C . ALA A 1 208 ? 13.547 26.978 99.864 1.00 73.56 208 ALA A C 1
ATOM 1673 O O . ALA A 1 208 ? 12.742 26.227 99.309 1.00 73.56 208 ALA A O 1
ATOM 1674 N N . LYS A 1 209 ? 13.774 26.913 101.185 1.00 76.19 209 LYS A N 1
ATOM 1675 C CA . LYS A 1 209 ? 13.087 25.958 102.076 1.00 76.19 209 LYS A CA 1
ATOM 1676 C C . LYS A 1 209 ? 11.575 26.194 102.134 1.00 76.19 209 LYS A C 1
ATOM 1678 O O . LYS A 1 209 ? 10.820 25.224 102.138 1.00 76.19 209 LYS A O 1
ATOM 1683 N N . ALA A 1 210 ? 11.128 27.451 102.119 1.00 77.12 210 ALA A N 1
ATOM 1684 C CA . ALA A 1 210 ? 9.701 27.779 102.082 1.00 77.12 210 ALA A CA 1
ATOM 1685 C C . ALA A 1 210 ? 9.018 27.275 100.794 1.00 77.12 210 ALA A C 1
ATOM 1687 O O . ALA A 1 210 ? 7.982 26.620 100.871 1.00 77.12 210 ALA A O 1
ATOM 1688 N N . ARG A 1 211 ? 9.643 27.477 99.621 1.00 77.69 211 ARG A N 1
ATOM 1689 C CA . ARG A 1 211 ? 9.124 26.975 98.330 1.00 77.69 211 ARG A CA 1
ATOM 1690 C C . ARG A 1 211 ? 9.032 25.445 98.274 1.00 77.69 211 ARG A C 1
ATOM 1692 O O . ARG A 1 211 ? 8.069 24.906 97.742 1.00 77.69 211 ARG A O 1
ATOM 1699 N N . SER A 1 212 ? 10.011 24.746 98.851 1.00 75.88 212 SER A N 1
ATOM 1700 C CA . SER A 1 212 ? 10.012 23.276 98.922 1.00 75.88 212 SER A CA 1
ATOM 1701 C C . SER A 1 212 ? 8.837 22.728 99.750 1.00 75.88 212 SER A C 1
ATOM 1703 O O . SER A 1 212 ? 8.210 21.735 99.374 1.00 75.88 212 SER A O 1
ATOM 1705 N N . LYS A 1 213 ? 8.469 23.418 100.839 1.00 79.56 213 LYS A N 1
ATOM 1706 C CA . LYS A 1 213 ? 7.337 23.034 101.697 1.00 79.56 213 LYS A CA 1
ATOM 1707 C C . LYS A 1 213 ? 5.983 23.143 100.976 1.00 79.56 213 LYS A C 1
ATOM 1709 O O . LYS A 1 213 ? 5.152 22.249 101.129 1.00 79.56 213 LYS A O 1
ATOM 1714 N N . ASP A 1 214 ? 5.786 24.183 100.166 1.00 79.06 214 ASP A N 1
ATOM 1715 C CA . ASP A 1 214 ? 4.571 24.360 99.351 1.00 79.06 214 ASP A CA 1
ATOM 1716 C C . ASP A 1 214 ? 4.443 23.298 98.250 1.00 79.06 214 ASP A C 1
ATOM 1718 O O . ASP A 1 214 ? 3.361 22.741 98.020 1.00 79.06 214 ASP A O 1
ATOM 1722 N N . LEU A 1 215 ? 5.563 22.942 97.610 1.00 79.44 215 LEU A N 1
ATOM 1723 C CA . LEU A 1 215 ? 5.586 21.865 96.618 1.00 79.44 215 LEU A CA 1
ATOM 1724 C C . LEU A 1 215 ? 5.168 20.525 97.242 1.00 79.44 215 LEU A C 1
ATOM 1726 O O . LEU A 1 215 ? 4.358 19.794 96.669 1.00 79.44 215 LEU A O 1
ATOM 1730 N N . TYR A 1 216 ? 5.668 20.228 98.445 1.00 78.25 216 TYR A N 1
ATOM 1731 C CA . TYR A 1 216 ? 5.355 18.988 99.156 1.00 78.25 216 TYR A CA 1
ATOM 1732 C C . TYR A 1 216 ? 3.855 18.852 99.468 1.00 78.25 216 TYR A C 1
ATOM 1734 O O . TYR A 1 216 ? 3.275 17.781 99.280 1.00 78.25 216 TYR A O 1
ATOM 1742 N N . GLN A 1 217 ? 3.186 19.941 99.862 1.00 80.19 217 GLN A N 1
ATOM 1743 C CA . GLN A 1 217 ? 1.734 19.913 100.075 1.00 80.19 217 GLN A CA 1
ATOM 1744 C C . GLN A 1 217 ? 0.937 19.694 98.780 1.00 80.19 217 GLN A C 1
ATOM 1746 O O . GLN A 1 217 ? -0.091 19.011 98.793 1.00 80.19 217 GLN A O 1
ATOM 1751 N N . THR A 1 218 ? 1.416 20.224 97.655 1.00 80.31 218 THR A N 1
ATOM 1752 C CA . THR A 1 218 ? 0.769 20.055 96.342 1.00 80.31 218 THR A CA 1
ATOM 1753 C C . THR A 1 218 ? 0.842 18.602 95.854 1.00 80.31 218 THR A C 1
ATOM 1755 O O . THR A 1 218 ? -0.143 18.057 95.344 1.00 80.31 218 THR A O 1
ATOM 1758 N N . VAL A 1 219 ? 1.972 17.930 96.089 1.00 78.19 219 VAL A N 1
ATOM 1759 C CA . VAL A 1 219 ? 2.155 16.503 95.765 1.00 78.19 219 VAL A CA 1
ATOM 1760 C C . VAL A 1 219 ? 1.201 15.617 96.573 1.00 78.19 219 VAL A C 1
ATOM 1762 O O . VAL A 1 219 ? 0.585 14.707 96.016 1.00 78.19 219 VAL A O 1
ATOM 1765 N N . ILE A 1 220 ? 0.998 15.909 97.862 1.00 80.12 220 ILE A N 1
ATOM 1766 C CA . ILE A 1 220 ? 0.061 15.151 98.711 1.00 80.12 220 ILE A CA 1
ATOM 1767 C C . ILE A 1 220 ? -1.377 15.240 98.178 1.00 80.12 220 ILE A C 1
ATOM 1769 O O . ILE A 1 220 ? -2.068 14.220 98.104 1.00 80.12 220 ILE A O 1
ATOM 1773 N N . LYS A 1 221 ? -1.828 16.435 97.770 1.00 81.25 221 LYS A N 1
ATOM 1774 C CA . LYS A 1 221 ? -3.164 16.612 97.173 1.00 81.25 221 LYS A CA 1
ATOM 1775 C C . LYS A 1 221 ? -3.311 15.815 95.874 1.00 81.25 221 LYS A C 1
ATOM 1777 O O . LYS A 1 221 ? -4.311 15.123 95.697 1.00 81.25 221 LYS A O 1
ATOM 1782 N N . SER A 1 222 ? -2.290 15.842 95.021 1.00 77.50 222 SER A N 1
ATOM 1783 C CA . SER A 1 222 ? -2.286 15.115 93.744 1.00 77.50 222 SER A CA 1
ATOM 1784 C C . SER A 1 222 ? -2.351 13.595 93.943 1.00 77.50 222 SER A C 1
ATOM 1786 O O . SER A 1 222 ? -3.160 12.920 93.310 1.00 77.50 222 SER A O 1
ATOM 1788 N N . ASN A 1 223 ? -1.597 13.048 94.902 1.00 78.25 223 ASN A N 1
ATOM 1789 C CA . ASN A 1 223 ? -1.631 11.615 95.221 1.00 78.25 223 ASN A CA 1
ATOM 1790 C C . ASN A 1 223 ? -2.998 11.146 95.748 1.00 78.25 223 ASN A C 1
ATOM 1792 O O . ASN A 1 223 ? -3.402 10.005 95.510 1.00 78.25 223 ASN A O 1
ATOM 1796 N N . ARG A 1 224 ? -3.740 12.019 96.439 1.00 82.56 224 ARG A N 1
ATOM 1797 C CA . ARG A 1 224 ? -5.112 11.719 96.870 1.00 82.56 224 ARG A CA 1
ATOM 1798 C C . ARG A 1 224 ? -6.066 11.613 95.676 1.00 82.56 224 ARG A C 1
ATOM 1800 O O . ARG A 1 224 ? -6.887 10.701 95.654 1.00 82.56 224 ARG A O 1
ATOM 1807 N N . GLN A 1 225 ? -5.912 12.482 94.676 1.00 84.56 225 GLN A N 1
ATOM 1808 C CA . GLN A 1 225 ? -6.695 12.447 93.435 1.00 84.56 225 GLN A CA 1
ATOM 1809 C C . GLN A 1 225 ? -6.476 11.133 92.663 1.00 84.56 225 GLN A C 1
ATOM 1811 O O . GLN A 1 225 ? -7.433 10.500 92.223 1.00 84.56 225 GLN A O 1
ATOM 1816 N N . VAL A 1 226 ? -5.220 10.683 92.563 1.00 81.69 226 VAL A N 1
ATOM 1817 C CA . VAL A 1 226 ? -4.849 9.440 91.859 1.00 81.69 226 VAL A CA 1
ATOM 1818 C C . VAL A 1 226 ? -5.498 8.204 92.490 1.00 81.69 226 VAL A C 1
ATOM 1820 O O . VAL A 1 226 ? -5.949 7.310 91.771 1.00 81.69 226 VAL A O 1
ATOM 1823 N N . ARG A 1 227 ? -5.613 8.154 93.824 1.00 81.31 227 ARG A N 1
ATOM 1824 C CA . ARG A 1 227 ? -6.307 7.049 94.509 1.00 81.31 227 ARG A CA 1
ATOM 1825 C C . ARG A 1 227 ? -7.794 6.988 94.165 1.00 81.31 227 ARG A C 1
ATOM 1827 O O . ARG A 1 227 ? -8.301 5.901 93.915 1.00 81.31 227 ARG A O 1
ATOM 1834 N N . ILE A 1 228 ? -8.469 8.137 94.116 1.00 86.31 228 ILE A N 1
ATOM 1835 C CA . ILE A 1 228 ? -9.897 8.210 93.766 1.00 86.31 228 ILE A CA 1
ATOM 1836 C C . ILE A 1 228 ? -10.117 7.731 92.324 1.00 86.31 228 ILE A C 1
ATOM 1838 O O . ILE A 1 228 ? -11.005 6.918 92.065 1.00 86.31 228 ILE A O 1
ATOM 1842 N N . LEU A 1 229 ? -9.262 8.169 91.396 1.00 85.44 229 LEU A N 1
ATOM 1843 C CA . LEU A 1 229 ? -9.324 7.735 89.998 1.00 85.44 229 LEU A CA 1
ATOM 1844 C C . LEU A 1 229 ? -9.073 6.230 89.845 1.00 85.44 229 LEU A C 1
ATOM 1846 O O . LEU A 1 229 ? -9.792 5.572 89.101 1.00 85.44 229 LEU A O 1
ATOM 1850 N N . SER A 1 230 ? -8.119 5.669 90.592 1.00 81.31 230 SER A N 1
ATOM 1851 C CA . SER A 1 230 ? -7.835 4.224 90.559 1.00 81.31 230 SER A CA 1
ATOM 1852 C C . SER A 1 230 ? -9.021 3.386 91.038 1.00 81.31 230 SER A C 1
ATOM 1854 O O . SER A 1 230 ? -9.273 2.305 90.514 1.00 81.31 230 SER A O 1
ATOM 1856 N N . GLN A 1 231 ? -9.772 3.882 92.023 1.00 87.00 231 GLN A N 1
ATOM 1857 C CA . GLN A 1 231 ? -10.965 3.196 92.511 1.00 87.00 231 GLN A CA 1
ATOM 1858 C C . GLN A 1 231 ? -12.122 3.278 91.508 1.00 87.00 231 GLN A C 1
ATOM 1860 O O . GLN A 1 231 ? -12.778 2.275 91.249 1.00 87.00 231 GLN A O 1
ATOM 1865 N N . THR A 1 232 ? -12.288 4.436 90.864 1.00 85.94 232 THR A N 1
ATOM 1866 C CA . THR A 1 232 ? -13.274 4.617 89.785 1.00 85.94 232 THR A CA 1
ATOM 1867 C C . THR A 1 232 ? -12.964 3.712 88.584 1.00 85.94 232 THR A C 1
ATOM 1869 O O . THR A 1 232 ? -13.876 3.190 87.949 1.00 85.94 232 THR A O 1
ATOM 1872 N N . LEU A 1 233 ? -11.680 3.494 88.276 1.00 85.25 233 LEU A N 1
ATOM 1873 C CA . LEU A 1 233 ? -11.252 2.610 87.190 1.00 85.25 233 LEU A CA 1
ATOM 1874 C C . LEU A 1 233 ? -11.705 1.162 87.433 1.00 85.25 233 LEU A C 1
ATOM 1876 O O . LEU A 1 233 ? -12.309 0.566 86.548 1.00 85.25 233 LEU A O 1
ATOM 1880 N N . LYS A 1 234 ? -11.515 0.645 88.654 1.00 86.62 234 LYS A N 1
ATOM 1881 C CA . LYS A 1 234 ? -11.966 -0.705 89.036 1.00 86.62 234 LYS A CA 1
ATOM 1882 C C . LYS A 1 234 ? -13.474 -0.896 88.891 1.00 86.62 234 LYS A C 1
ATOM 1884 O O . LYS A 1 234 ? -13.928 -1.944 88.446 1.00 86.62 234 LYS A O 1
ATOM 1889 N N . GLU A 1 235 ? -14.260 0.114 89.254 1.00 86.75 235 GLU A N 1
ATOM 1890 C CA . GLU A 1 235 ? -15.718 0.063 89.089 1.00 86.75 235 GLU A CA 1
ATOM 1891 C C . GLU A 1 235 ? -16.121 0.017 87.608 1.00 86.75 235 GLU A C 1
ATOM 1893 O O . GLU A 1 235 ? -17.080 -0.664 87.241 1.00 86.75 235 GLU A O 1
ATOM 1898 N N . ARG A 1 236 ? -15.376 0.711 86.737 1.00 86.69 236 ARG A N 1
ATOM 1899 C CA . ARG A 1 236 ? -15.604 0.672 85.286 1.00 86.69 236 ARG A CA 1
ATOM 1900 C C . ARG A 1 236 ? -15.169 -0.645 84.654 1.00 86.69 236 ARG A C 1
ATOM 1902 O O . ARG A 1 236 ? -15.881 -1.122 83.778 1.00 86.69 236 ARG A O 1
ATOM 1909 N N . GLU A 1 237 ? -14.079 -1.251 85.113 1.00 84.75 237 GLU A N 1
ATOM 1910 C CA . GLU A 1 237 ? -13.640 -2.582 84.661 1.00 84.75 237 GLU A CA 1
ATOM 1911 C C . GLU A 1 237 ? -14.728 -3.637 84.912 1.00 84.75 237 GLU A C 1
ATOM 1913 O O . GLU A 1 237 ? -15.128 -4.339 83.986 1.00 84.75 237 GLU A O 1
ATOM 1918 N N . HIS A 1 238 ? -15.324 -3.643 86.108 1.00 87.25 238 HIS A N 1
ATOM 1919 C CA . HIS A 1 238 ? -16.420 -4.561 86.434 1.00 87.25 238 HIS A CA 1
ATOM 1920 C C . HIS A 1 238 ? -17.682 -4.321 85.574 1.00 87.25 238 HIS A C 1
ATOM 1922 O O . HIS A 1 238 ? -18.424 -5.255 85.261 1.00 87.25 238 HIS A O 1
ATOM 1928 N N . GLN A 1 239 ? -17.958 -3.075 85.171 1.00 89.50 239 GLN A N 1
ATOM 1929 C CA . GLN A 1 239 ? -19.065 -2.784 84.247 1.00 89.50 239 GLN A CA 1
ATOM 1930 C C . GLN A 1 239 ? -18.800 -3.310 82.833 1.00 89.50 239 GLN A C 1
ATOM 1932 O O . GLN A 1 239 ? -19.738 -3.735 82.160 1.00 89.50 239 GLN A O 1
ATOM 1937 N N . VAL A 1 240 ? -17.547 -3.275 82.375 1.00 84.44 240 VAL A N 1
ATOM 1938 C CA . VAL A 1 240 ? -17.165 -3.779 81.050 1.00 84.44 240 VAL A CA 1
ATOM 1939 C C . VAL A 1 240 ? -17.306 -5.297 80.988 1.00 84.44 240 VAL A C 1
ATOM 1941 O O . VAL A 1 240 ? -17.882 -5.794 80.023 1.00 84.44 240 VAL A O 1
ATOM 1944 N N . GLU A 1 241 ? -16.879 -6.019 82.023 1.00 84.69 241 GLU A N 1
ATOM 1945 C CA . GLU A 1 241 ? -17.038 -7.481 82.095 1.00 84.69 241 GLU A CA 1
ATOM 1946 C C . GLU A 1 241 ? -18.518 -7.896 82.017 1.00 84.69 241 GLU A C 1
ATOM 1948 O O . GLU A 1 241 ? -18.888 -8.747 81.208 1.00 84.69 241 GLU A O 1
ATOM 1953 N N . ALA A 1 242 ? -19.399 -7.212 82.754 1.00 86.94 242 ALA A N 1
ATOM 1954 C CA . ALA A 1 242 ? -20.840 -7.478 82.705 1.00 86.94 242 ALA A CA 1
ATOM 1955 C C . ALA A 1 242 ? -21.476 -7.168 81.332 1.00 86.94 242 ALA A C 1
ATOM 1957 O O . ALA A 1 242 ? -22.481 -7.769 80.945 1.00 86.94 242 ALA A O 1
ATOM 1958 N N . LEU A 1 243 ? -20.925 -6.207 80.583 1.00 87.06 243 LEU A N 1
ATOM 1959 C CA . LEU A 1 243 ? -21.369 -5.916 79.218 1.00 87.06 243 LEU A CA 1
ATOM 1960 C C . LEU A 1 243 ? -20.852 -6.953 78.216 1.00 87.06 243 LEU A C 1
ATOM 1962 O O . LEU A 1 243 ? -21.580 -7.289 77.284 1.00 87.06 243 LEU A O 1
ATOM 1966 N N . GLN A 1 244 ? -19.642 -7.479 78.408 1.00 85.19 244 GLN A N 1
ATOM 1967 C CA . GLN A 1 244 ? -19.082 -8.537 77.563 1.00 85.19 244 GLN A CA 1
ATOM 1968 C C . GLN A 1 244 ? -19.898 -9.830 77.654 1.00 85.19 244 GLN A C 1
ATOM 1970 O O . GLN A 1 244 ? -20.163 -10.449 76.626 1.00 85.19 244 GLN A O 1
ATOM 1975 N N . GLU A 1 245 ? -20.371 -10.188 78.848 1.00 87.50 245 GLU A N 1
ATOM 1976 C CA . GLU A 1 245 ? -21.254 -11.346 79.042 1.00 87.50 245 GLU A CA 1
ATOM 1977 C C . GLU A 1 245 ? -22.566 -11.194 78.251 1.00 87.50 245 GLU A C 1
ATOM 1979 O O . GLU A 1 245 ? -22.944 -12.075 77.482 1.00 87.50 245 GLU A O 1
ATOM 1984 N N . LYS A 1 246 ? -23.199 -10.013 78.311 1.00 89.50 246 LYS A N 1
ATOM 1985 C CA . LYS A 1 246 ? -24.408 -9.715 77.518 1.00 89.50 246 LYS A CA 1
ATOM 1986 C C . LYS A 1 246 ? -24.176 -9.741 76.010 1.00 89.50 246 LYS A C 1
ATOM 1988 O O . LYS A 1 246 ? -25.089 -10.089 75.263 1.00 89.50 246 LYS A O 1
ATOM 1993 N N . VAL A 1 247 ? -22.998 -9.321 75.550 1.00 85.00 247 VAL A N 1
ATOM 1994 C CA . VAL A 1 247 ? -22.639 -9.397 74.128 1.00 85.00 247 VAL A CA 1
ATOM 1995 C C . VAL A 1 247 ? -22.550 -10.857 73.690 1.00 85.00 247 VAL A C 1
ATOM 1997 O O . VAL A 1 247 ? -23.079 -11.185 72.633 1.00 85.00 247 VAL A O 1
ATOM 2000 N N . CYS A 1 248 ? -21.987 -11.734 74.525 1.00 83.00 248 CYS A N 1
ATOM 2001 C CA . CYS A 1 248 ? -21.899 -13.168 74.251 1.00 83.00 248 CYS A CA 1
ATOM 2002 C C . CYS A 1 248 ? -23.291 -13.807 74.063 1.00 83.00 248 CYS A C 1
ATOM 2004 O O . CYS A 1 248 ? -23.539 -14.450 73.043 1.00 83.00 248 CYS A O 1
ATOM 2006 N N . ASP A 1 249 ? -24.234 -13.523 74.970 1.00 86.06 249 ASP A N 1
ATOM 2007 C CA . ASP A 1 249 ? -25.626 -14.002 74.875 1.00 86.06 249 ASP A CA 1
ATOM 2008 C C . ASP A 1 249 ? -26.346 -13.510 73.606 1.00 86.06 249 ASP A C 1
ATOM 2010 O O . ASP A 1 249 ? -27.172 -14.209 73.009 1.00 86.06 249 ASP A O 1
ATOM 2014 N N . LEU A 1 250 ? -26.079 -12.267 73.192 1.00 86.31 250 LEU A N 1
ATOM 2015 C CA . LEU A 1 250 ? -26.641 -11.706 71.962 1.00 86.31 250 LEU A CA 1
ATOM 2016 C C . LEU A 1 250 ? -26.006 -12.325 70.712 1.00 86.31 250 LEU A C 1
ATOM 2018 O O . LEU A 1 250 ? -26.700 -12.501 69.707 1.00 86.31 250 LEU A O 1
ATOM 2022 N N . GLN A 1 251 ? -24.722 -12.679 70.778 1.00 83.44 251 GLN A N 1
ATOM 2023 C CA . GLN A 1 251 ? -24.012 -13.386 69.715 1.00 83.44 251 GLN A CA 1
ATOM 2024 C C . GLN A 1 251 ? -24.663 -14.750 69.453 1.00 83.44 251 GLN A C 1
ATOM 2026 O O . GLN A 1 251 ? -25.047 -15.032 68.322 1.00 83.44 251 GLN A O 1
ATOM 2031 N N . GLU A 1 252 ? -24.909 -15.533 70.506 1.00 86.56 252 GLU A N 1
ATOM 2032 C CA . GLU A 1 252 ? -25.524 -16.863 70.397 1.00 86.56 252 GLU A CA 1
ATOM 2033 C C . GLU A 1 252 ? -26.939 -16.800 69.794 1.00 86.56 252 GLU A C 1
ATOM 2035 O O . GLU A 1 252 ? -27.305 -17.586 68.916 1.00 86.56 252 GLU A O 1
ATOM 2040 N N . LYS A 1 253 ? -27.743 -15.809 70.200 1.00 88.06 253 LYS A N 1
ATOM 2041 C CA . LYS A 1 253 ? -29.066 -15.570 69.594 1.00 88.06 253 LYS A CA 1
ATOM 2042 C C . LYS A 1 253 ? -28.971 -15.192 68.117 1.00 88.06 253 LYS A C 1
ATOM 2044 O O . LYS A 1 253 ? -29.830 -15.590 67.331 1.00 88.06 253 LYS A O 1
ATOM 2049 N N . THR A 1 254 ? -27.945 -14.432 67.747 1.00 83.81 254 THR A N 1
ATOM 2050 C CA . THR A 1 254 ? -27.703 -14.034 66.357 1.00 83.81 254 THR A CA 1
ATOM 2051 C C . THR A 1 254 ? -27.306 -15.242 65.514 1.00 83.81 254 THR A C 1
ATOM 2053 O O . THR A 1 254 ? -27.866 -15.431 64.437 1.00 83.81 254 THR A O 1
ATOM 2056 N N . ASP A 1 255 ? -26.425 -16.102 66.021 1.00 84.19 255 ASP A N 1
ATOM 2057 C CA . ASP A 1 255 ? -25.982 -17.312 65.324 1.00 84.19 255 ASP A CA 1
ATOM 2058 C C . ASP A 1 255 ? -27.146 -18.288 65.083 1.00 84.19 255 ASP A C 1
ATOM 2060 O O . ASP A 1 255 ? -27.305 -18.811 63.976 1.00 84.19 255 ASP A O 1
ATOM 2064 N N . ASN A 1 256 ? -28.034 -18.449 66.069 1.00 85.81 256 ASN A N 1
ATOM 2065 C CA . ASN A 1 256 ? -29.253 -19.248 65.920 1.00 85.81 256 ASN A CA 1
ATOM 2066 C C . ASN A 1 256 ? -30.198 -18.681 64.842 1.00 85.81 256 ASN A C 1
ATOM 2068 O O . ASN A 1 256 ? -30.705 -19.430 64.005 1.00 85.81 256 ASN A O 1
ATOM 2072 N N . ALA A 1 257 ? -30.389 -17.358 64.799 1.00 82.12 257 ALA A N 1
ATOM 2073 C CA . ALA A 1 257 ? -31.197 -16.711 63.762 1.00 82.12 257 ALA A CA 1
ATOM 2074 C C . ALA A 1 257 ? -30.562 -16.828 62.360 1.00 82.12 257 ALA A C 1
ATOM 2076 O O . ALA A 1 257 ? -31.268 -16.964 61.358 1.00 82.12 257 ALA A O 1
ATOM 2077 N N . VAL A 1 258 ? -29.228 -16.807 62.270 1.00 83.25 258 VAL A N 1
ATOM 2078 C CA . VAL A 1 258 ? -28.489 -17.015 61.013 1.00 83.25 258 VAL A CA 1
ATOM 2079 C C . VAL A 1 258 ? -28.644 -18.452 60.508 1.00 83.25 258 VAL A C 1
ATOM 2081 O O . VAL A 1 258 ? -28.815 -18.654 59.302 1.00 83.25 258 VAL A O 1
ATOM 2084 N N . ALA A 1 259 ? -28.641 -19.442 61.402 1.00 80.06 259 ALA A N 1
ATOM 2085 C CA . ALA A 1 259 ? -28.878 -20.838 61.043 1.00 80.06 259 ALA A CA 1
ATOM 2086 C C . ALA A 1 259 ? -30.302 -21.059 60.497 1.00 80.06 259 ALA A C 1
ATOM 2088 O O . ALA A 1 259 ? -30.479 -21.705 59.460 1.00 80.06 259 ALA A O 1
ATOM 2089 N N . GLU A 1 260 ? -31.313 -20.463 61.136 1.00 86.12 260 GLU A N 1
ATOM 2090 C CA . GLU A 1 260 ? -32.701 -20.520 60.662 1.00 86.12 260 GLU A CA 1
ATOM 2091 C C . GLU A 1 260 ? -32.862 -19.828 59.298 1.00 86.12 260 GLU A C 1
ATOM 2093 O O . GLU A 1 260 ? -33.479 -20.379 58.381 1.00 86.12 260 GLU A O 1
ATOM 2098 N N . LYS A 1 261 ? -32.212 -18.672 59.112 1.00 83.38 261 LYS A N 1
ATOM 2099 C CA . LYS A 1 261 ? -32.157 -17.979 57.821 1.00 83.38 261 LYS A CA 1
ATOM 2100 C C . LYS A 1 261 ? -31.528 -18.846 56.723 1.00 83.38 261 LYS A C 1
ATOM 2102 O O . LYS A 1 261 ? -32.091 -18.908 55.633 1.00 83.38 261 LYS A O 1
ATOM 2107 N N . CYS A 1 262 ? -30.421 -19.545 56.994 1.00 77.94 262 CYS A N 1
ATOM 2108 C CA . CYS A 1 262 ? -29.804 -20.455 56.017 1.00 77.94 262 CYS A CA 1
ATOM 2109 C C . CYS A 1 262 ? -30.762 -21.577 55.594 1.00 77.94 262 CYS A C 1
ATOM 2111 O O . CYS A 1 262 ? -30.881 -21.865 54.405 1.00 77.94 262 CYS A O 1
ATOM 2113 N N . SER A 1 263 ? -31.496 -22.163 56.546 1.00 83.25 263 SER A N 1
ATOM 2114 C CA . SER A 1 263 ? -32.492 -23.205 56.258 1.00 83.25 263 SER A CA 1
ATOM 2115 C C . SER A 1 263 ? -33.628 -22.700 55.355 1.00 83.25 263 SER A C 1
ATOM 2117 O O . SER A 1 263 ? -34.088 -23.403 54.451 1.00 83.25 263 SER A O 1
ATOM 2119 N N . ILE A 1 264 ? -34.072 -21.458 55.566 1.00 83.50 264 ILE A N 1
ATOM 2120 C CA . ILE A 1 264 ? -35.094 -20.815 54.730 1.00 83.50 264 ILE A CA 1
ATOM 2121 C C . ILE A 1 264 ? -34.537 -20.485 53.336 1.00 83.50 264 ILE A C 1
ATOM 2123 O O . ILE A 1 264 ? -35.231 -20.689 52.340 1.00 83.50 264 ILE A O 1
ATOM 2127 N N . GLU A 1 265 ? -33.289 -20.023 53.240 1.00 77.81 265 GLU A N 1
ATOM 2128 C CA . GLU A 1 265 ? -32.624 -19.737 51.962 1.00 77.81 265 GLU A CA 1
ATOM 2129 C C . GLU A 1 265 ? -32.412 -20.997 51.109 1.00 77.81 265 GLU A C 1
ATOM 2131 O O . GLU A 1 265 ? -32.553 -20.933 49.886 1.00 77.81 265 GLU A O 1
ATOM 2136 N N . GLU A 1 266 ? -32.122 -22.147 51.721 1.00 80.75 266 GLU A N 1
ATOM 2137 C CA . GLU A 1 266 ? -32.046 -23.433 51.014 1.00 80.75 266 GLU A CA 1
ATOM 2138 C C . GLU A 1 266 ? -33.404 -23.845 50.438 1.00 80.75 266 GLU A C 1
ATOM 2140 O O . GLU A 1 266 ? -33.499 -24.135 49.244 1.00 80.75 266 GLU A O 1
ATOM 2145 N N . LYS A 1 267 ? -34.478 -23.756 51.233 1.00 84.06 267 LYS A N 1
ATOM 2146 C CA . LYS A 1 267 ? -35.844 -24.016 50.744 1.00 84.06 267 LYS A CA 1
ATOM 2147 C C . LYS A 1 267 ? -36.252 -23.048 49.635 1.00 84.06 267 LYS A C 1
ATOM 2149 O O . LYS A 1 267 ? -36.875 -23.454 48.658 1.00 84.06 267 LYS A O 1
ATOM 2154 N N . TYR A 1 268 ? -35.885 -21.772 49.754 1.00 80.50 268 TYR A N 1
ATOM 2155 C CA . TYR A 1 268 ? -36.141 -20.775 48.717 1.00 80.50 268 TYR A CA 1
ATOM 2156 C C . TYR A 1 268 ? -35.399 -21.105 47.413 1.00 80.50 268 TYR A C 1
ATOM 2158 O O . TYR A 1 268 ? -35.981 -20.979 46.335 1.00 80.50 268 TYR A O 1
ATOM 2166 N N . LYS A 1 269 ? -34.149 -21.582 47.488 1.00 80.12 269 LYS A N 1
ATOM 2167 C CA . LYS A 1 269 ? -33.386 -22.037 46.312 1.00 80.12 269 LYS A CA 1
ATOM 2168 C C . LYS A 1 269 ? -34.026 -23.246 45.636 1.00 80.12 269 LYS A C 1
ATOM 2170 O O . LYS A 1 269 ? -34.137 -23.240 44.415 1.00 80.12 269 LYS A O 1
ATOM 2175 N N . GLU A 1 270 ? -34.483 -24.239 46.397 1.00 79.69 270 GLU A N 1
ATOM 2176 C CA . GLU A 1 270 ? -35.184 -25.408 45.839 1.00 79.69 270 GLU A CA 1
ATOM 2177 C C . GLU A 1 270 ? -36.490 -25.016 45.135 1.00 79.69 270 GLU A C 1
ATOM 2179 O O . GLU A 1 270 ? -36.754 -25.448 44.011 1.00 79.69 270 GLU A O 1
ATOM 2184 N N . LEU A 1 271 ? -37.286 -24.141 45.759 1.00 80.88 271 LEU A N 1
ATOM 2185 C CA . LEU A 1 271 ? -38.507 -23.601 45.153 1.00 80.88 271 LEU A CA 1
ATOM 2186 C C . LEU A 1 271 ? -38.217 -22.754 43.908 1.00 80.88 271 LEU A C 1
ATOM 2188 O O . LEU A 1 271 ? -38.984 -22.816 42.949 1.00 80.88 271 LEU A O 1
ATOM 2192 N N . THR A 1 272 ? -37.115 -22.001 43.898 1.00 76.94 272 THR A N 1
ATOM 2193 C CA . THR A 1 272 ? -36.680 -21.209 42.736 1.00 76.94 272 THR A CA 1
ATOM 2194 C C . THR A 1 272 ? -36.281 -22.115 41.574 1.00 76.94 272 THR A C 1
ATOM 2196 O O . THR A 1 272 ? -36.800 -21.932 40.480 1.00 76.94 272 THR A O 1
ATOM 2199 N N . LEU A 1 273 ? -35.470 -23.151 41.820 1.00 74.88 273 LEU A N 1
ATOM 2200 C CA . LEU A 1 273 ? -35.089 -24.150 40.810 1.00 74.88 273 LEU A CA 1
ATOM 2201 C C . LEU A 1 273 ? -36.304 -24.878 40.216 1.00 74.88 273 LEU A C 1
ATOM 2203 O O . LEU A 1 273 ? -36.355 -25.141 39.017 1.00 74.88 273 LEU A O 1
ATOM 2207 N N . SER A 1 274 ? -37.297 -25.198 41.049 1.00 72.69 274 SER A N 1
ATOM 2208 C CA . SER A 1 274 ? -38.541 -25.833 40.603 1.00 72.69 274 SER A CA 1
ATOM 2209 C C . SER A 1 274 ? -39.396 -24.887 39.747 1.00 72.69 274 SER A C 1
ATOM 2211 O O . SER A 1 274 ? -39.970 -25.300 38.739 1.00 72.69 274 SER A O 1
ATOM 2213 N N . ASN A 1 275 ? -39.439 -23.597 40.096 1.00 74.06 275 ASN A N 1
ATOM 2214 C CA . ASN A 1 275 ? -40.109 -22.575 39.288 1.00 74.06 275 ASN A CA 1
ATOM 2215 C C . ASN A 1 275 ? -39.388 -22.322 37.959 1.00 74.06 275 ASN A C 1
ATOM 2217 O O . ASN A 1 275 ? -40.053 -22.217 36.934 1.00 74.06 275 ASN A O 1
ATOM 2221 N N . GLU A 1 276 ? -38.056 -22.265 37.959 1.00 70.19 276 GLU A N 1
ATOM 2222 C CA . GLU A 1 276 ? -37.237 -22.151 36.745 1.00 70.19 276 GLU A CA 1
ATOM 2223 C C . GLU A 1 276 ? -37.471 -23.349 35.817 1.00 70.19 276 GLU A C 1
ATOM 2225 O O . GLU A 1 276 ? -37.743 -23.161 34.638 1.00 70.19 276 GLU A O 1
ATOM 2230 N N . TYR A 1 277 ? -37.512 -24.572 36.355 1.00 67.69 277 TYR A N 1
ATOM 2231 C CA . TYR A 1 277 ? -37.828 -25.779 35.583 1.00 67.69 277 TYR A CA 1
ATOM 2232 C C . TYR A 1 277 ? -39.234 -25.748 34.957 1.00 67.69 277 TYR A C 1
ATOM 2234 O O . TYR A 1 277 ? -39.425 -26.144 33.805 1.00 67.69 277 TYR A O 1
ATOM 2242 N N . LEU A 1 278 ? -40.237 -25.266 35.699 1.00 65.19 278 LEU A N 1
ATOM 2243 C CA . LEU A 1 278 ? -41.604 -25.113 35.189 1.00 65.19 278 LEU A CA 1
ATOM 2244 C C . LEU A 1 278 ? -41.716 -23.978 34.158 1.00 65.19 278 LEU A C 1
ATOM 2246 O O . LEU A 1 278 ? -42.464 -24.115 33.189 1.00 65.19 278 LEU A O 1
ATOM 2250 N N . GLN A 1 279 ? -40.970 -22.885 34.334 1.00 61.59 279 GLN A N 1
ATOM 2251 C CA . GLN A 1 279 ? -40.862 -21.801 33.354 1.00 61.59 279 GLN A CA 1
ATOM 2252 C C . GLN A 1 279 ? -40.173 -22.277 32.073 1.00 61.59 279 GLN A C 1
ATOM 2254 O O . GLN A 1 279 ? -40.705 -22.029 30.993 1.00 61.59 279 GLN A O 1
ATOM 2259 N N . ASP A 1 280 ? -39.089 -23.048 32.179 1.00 54.97 280 ASP A N 1
ATOM 2260 C CA . ASP A 1 280 ? -38.400 -23.669 31.044 1.00 54.97 280 ASP A CA 1
ATOM 2261 C C . ASP A 1 280 ? -39.339 -24.598 30.259 1.00 54.97 280 ASP A C 1
ATOM 2263 O O . ASP A 1 280 ? -39.400 -24.517 29.033 1.00 54.97 280 ASP A O 1
ATOM 2267 N N . LEU A 1 281 ? -40.162 -25.409 30.938 1.00 54.53 281 LEU A N 1
ATOM 2268 C CA . LEU A 1 281 ? -41.145 -26.292 30.287 1.00 54.53 281 LEU A CA 1
ATOM 2269 C C . LEU A 1 281 ? -42.251 -25.535 29.526 1.00 54.53 281 LEU A C 1
ATOM 2271 O O . LEU A 1 281 ? -42.782 -26.034 28.528 1.00 54.53 281 LEU A O 1
ATOM 2275 N N . ILE A 1 282 ? -42.632 -24.351 30.014 1.00 56.12 282 ILE A N 1
ATOM 2276 C CA . ILE A 1 282 ? -43.607 -23.460 29.365 1.00 56.12 282 ILE A CA 1
ATOM 2277 C C . ILE A 1 282 ? -42.948 -22.737 28.182 1.00 56.12 282 ILE A C 1
ATOM 2279 O O . ILE A 1 282 ? -43.547 -22.614 27.110 1.00 56.12 282 ILE A O 1
ATOM 2283 N N . GLN A 1 283 ? -41.696 -22.312 28.348 1.00 55.94 283 GLN A N 1
ATOM 2284 C CA . GLN A 1 283 ? -40.917 -21.600 27.342 1.00 55.94 283 GLN A CA 1
ATOM 2285 C C . GLN A 1 283 ? -40.500 -22.511 26.179 1.00 55.94 283 GLN A C 1
ATOM 2287 O O . GLN A 1 283 ? -40.466 -22.053 25.034 1.00 55.94 283 GLN A O 1
ATOM 2292 N N . ASP A 1 284 ? -40.298 -23.811 26.415 1.00 55.25 284 ASP A N 1
ATOM 2293 C CA . ASP A 1 284 ? -39.986 -24.815 25.386 1.00 55.25 284 ASP A CA 1
ATOM 2294 C C . ASP A 1 284 ? -41.133 -25.034 24.382 1.00 55.25 284 ASP A C 1
ATOM 2296 O O . ASP A 1 284 ? -40.883 -25.359 23.221 1.00 55.25 284 ASP A O 1
ATOM 2300 N N . LYS A 1 285 ? -42.384 -24.723 24.749 1.00 55.00 285 LYS A N 1
ATOM 2301 C CA . LYS A 1 285 ? -43.565 -24.866 23.870 1.00 55.00 285 LYS A CA 1
ATOM 2302 C C . LYS A 1 285 ? -44.048 -23.575 23.197 1.00 55.00 285 LYS A C 1
ATOM 2304 O O . LYS A 1 285 ? -45.007 -23.629 22.434 1.00 55.00 285 LYS A O 1
ATOM 2309 N N . ALA A 1 286 ? -43.412 -22.430 23.452 1.00 59.94 286 ALA A N 1
ATOM 2310 C CA . ALA A 1 286 ? -43.816 -21.151 22.862 1.00 59.94 286 ALA A CA 1
ATOM 2311 C C . ALA A 1 286 ? -43.289 -20.960 21.424 1.00 59.94 286 ALA A C 1
ATOM 2313 O O . ALA A 1 286 ? -42.135 -21.309 21.136 1.00 59.94 286 ALA A O 1
ATOM 2314 N N . ASP A 1 287 ? -44.121 -20.368 20.557 1.00 68.81 287 ASP A N 1
ATOM 2315 C CA . ASP A 1 287 ? -43.742 -19.864 19.230 1.00 68.81 287 ASP A CA 1
ATOM 2316 C C . ASP A 1 287 ? -42.582 -18.863 19.337 1.00 68.81 287 ASP A C 1
ATOM 2318 O O . ASP A 1 287 ? -42.488 -18.084 20.290 1.00 68.81 287 ASP A O 1
ATOM 2322 N N . LEU A 1 288 ? -41.689 -18.847 18.343 1.00 78.06 288 LEU A N 1
ATOM 2323 C CA . LEU A 1 288 ? -40.576 -17.901 18.325 1.00 78.06 288 LEU A CA 1
ATOM 2324 C C . LEU A 1 288 ? -41.072 -16.546 17.793 1.00 78.06 288 LEU A C 1
ATOM 2326 O O . LEU A 1 288 ? -41.133 -16.307 16.583 1.00 78.06 288 LEU A O 1
ATOM 2330 N N . LEU A 1 289 ? -41.442 -15.659 18.714 1.00 83.81 289 LEU A N 1
ATOM 2331 C CA . LEU A 1 289 ? -41.899 -14.300 18.422 1.00 83.81 289 LEU A CA 1
ATOM 2332 C C . LEU A 1 289 ? -40.710 -13.399 18.067 1.00 83.81 289 LEU A C 1
ATOM 2334 O O . LEU A 1 289 ? -40.083 -12.794 18.931 1.00 83.81 289 LEU A O 1
ATOM 2338 N N . VAL A 1 290 ? -40.393 -13.318 16.775 1.00 88.50 290 VAL A N 1
ATOM 2339 C CA . VAL A 1 290 ? -39.271 -12.514 16.245 1.00 88.50 290 VAL A CA 1
ATOM 2340 C C . VAL A 1 290 ? -39.726 -11.273 15.486 1.00 88.50 290 VAL A C 1
ATOM 2342 O O . VAL A 1 290 ? -38.902 -10.498 14.998 1.00 88.50 290 VAL A O 1
ATOM 2345 N N . TYR A 1 291 ? -41.033 -11.102 15.330 1.00 90.75 291 TYR A N 1
ATOM 2346 C CA . TYR A 1 291 ? -41.639 -9.983 14.629 1.00 90.75 291 TYR A CA 1
ATOM 2347 C C . TYR A 1 291 ? -42.848 -9.470 15.400 1.00 90.75 291 TYR A C 1
ATOM 2349 O O . TYR A 1 291 ? -43.726 -10.245 15.773 1.00 90.75 291 TYR A O 1
ATOM 2357 N N . ASP A 1 292 ? -42.892 -8.164 15.600 1.00 89.31 292 ASP A N 1
ATOM 2358 C CA . ASP A 1 292 ? -43.988 -7.461 16.241 1.00 89.31 292 ASP A CA 1
ATOM 2359 C C . ASP A 1 292 ? -44.888 -6.829 15.168 1.00 89.31 292 ASP A C 1
ATOM 2361 O O . ASP A 1 292 ? -44.446 -6.017 14.344 1.00 89.31 292 ASP A O 1
ATOM 2365 N N . HIS A 1 293 ? -46.158 -7.236 15.170 1.00 88.12 293 HIS A N 1
ATOM 2366 C CA . HIS A 1 293 ? -47.173 -6.756 14.237 1.00 88.12 293 HIS A CA 1
ATOM 2367 C C . HIS A 1 293 ? -47.665 -5.343 14.565 1.00 88.12 293 HIS A C 1
ATOM 2369 O O . HIS A 1 293 ? -48.026 -4.622 13.632 1.00 88.12 293 HIS A O 1
ATOM 2375 N N . ASP A 1 294 ? -47.621 -4.932 15.832 1.00 86.50 294 ASP A N 1
ATOM 2376 C CA . ASP A 1 294 ? -48.123 -3.631 16.278 1.00 86.50 294 ASP A CA 1
ATOM 2377 C C . ASP A 1 294 ? -47.138 -2.525 15.897 1.00 86.50 294 ASP A C 1
ATOM 2379 O O . ASP A 1 294 ? -47.514 -1.486 15.348 1.00 86.50 294 ASP A O 1
ATOM 2383 N N . THR A 1 295 ? -45.842 -2.773 16.103 1.00 85.31 295 THR A N 1
ATOM 2384 C CA . THR A 1 295 ? -44.783 -1.826 15.715 1.00 85.31 295 THR A CA 1
ATOM 2385 C C . THR A 1 295 ? -44.267 -2.033 14.286 1.00 85.31 295 THR A C 1
ATOM 2387 O O . THR A 1 295 ? -43.526 -1.186 13.767 1.00 85.31 295 THR A O 1
ATOM 2390 N N . ASN A 1 296 ? -44.662 -3.129 13.622 1.00 87.31 296 ASN A N 1
ATOM 2391 C CA . ASN A 1 296 ? -44.166 -3.557 12.309 1.00 87.31 296 ASN A CA 1
ATOM 2392 C C . ASN A 1 296 ? -42.625 -3.648 12.290 1.00 87.31 296 ASN A C 1
ATOM 2394 O O . ASN A 1 296 ? -41.945 -3.082 11.420 1.00 87.31 296 ASN A O 1
ATOM 2398 N N . THR A 1 297 ? -42.061 -4.336 13.284 1.00 90.12 297 THR A N 1
ATOM 2399 C CA . THR A 1 297 ? -40.610 -4.466 13.473 1.00 90.12 297 THR A CA 1
ATOM 2400 C C . THR A 1 297 ? -40.173 -5.900 13.704 1.00 90.12 297 THR A C 1
ATOM 2402 O O . THR A 1 297 ? -40.934 -6.737 14.167 1.00 90.12 297 THR A O 1
ATOM 2405 N N . PHE A 1 298 ? -38.924 -6.193 13.349 1.00 93.31 298 PHE A N 1
ATOM 2406 C CA . PHE A 1 298 ? -38.273 -7.432 13.756 1.00 93.31 298 PHE A CA 1
ATOM 2407 C C . PHE A 1 298 ? -37.523 -7.200 15.062 1.00 93.31 298 PHE A C 1
ATOM 2409 O O . PHE A 1 298 ? -36.962 -6.116 15.242 1.00 93.31 298 PHE A O 1
ATOM 2416 N N . SER A 1 299 ? -37.475 -8.221 15.916 1.00 91.56 299 SER A N 1
ATOM 2417 C CA . SER A 1 299 ? -36.800 -8.140 17.207 1.00 91.56 299 SER A CA 1
ATOM 2418 C C . SER A 1 299 ? -35.302 -7.829 17.038 1.00 91.56 299 SER A C 1
ATOM 2420 O O . SER A 1 299 ? -34.698 -8.220 16.023 1.00 91.56 299 SER A O 1
ATOM 2422 N N . PRO A 1 300 ? -34.674 -7.142 18.009 1.00 91.81 300 PRO A N 1
ATOM 2423 C CA . PRO A 1 300 ? -33.242 -6.855 17.979 1.00 91.81 300 PRO A CA 1
ATOM 2424 C C . PRO A 1 300 ? -32.377 -8.106 17.775 1.00 91.81 300 PRO A C 1
ATOM 2426 O O . PRO A 1 300 ? -31.429 -8.077 16.986 1.00 91.81 300 PRO A O 1
ATOM 2429 N N . GLU A 1 301 ? -32.747 -9.227 18.395 1.00 90.12 301 GLU A N 1
ATOM 2430 C CA . GLU A 1 301 ? -32.033 -10.505 18.309 1.00 90.12 301 GLU A CA 1
ATOM 2431 C C . GLU A 1 301 ? -32.069 -11.083 16.894 1.00 90.12 301 GLU A C 1
ATOM 2433 O O . GLU A 1 301 ? -31.054 -11.577 16.398 1.00 90.12 301 GLU A O 1
ATOM 2438 N N . LEU A 1 302 ? -33.215 -11.001 16.207 1.00 93.00 302 LEU A N 1
ATOM 2439 C CA . LEU A 1 302 ? -33.327 -11.467 14.825 1.00 93.00 302 LEU A CA 1
ATOM 2440 C C . LEU A 1 302 ? -32.497 -10.595 13.879 1.00 93.00 302 LEU A C 1
ATOM 2442 O O . LEU A 1 302 ? -31.855 -11.107 12.957 1.00 93.00 302 LEU A O 1
ATOM 2446 N N . VAL A 1 303 ? -32.503 -9.278 14.098 1.00 93.62 303 VAL A N 1
ATOM 2447 C CA . VAL A 1 303 ? -31.697 -8.339 13.309 1.00 93.62 303 VAL A CA 1
ATOM 2448 C C . VAL A 1 303 ? -30.208 -8.634 13.499 1.00 93.62 303 VAL A C 1
ATOM 2450 O O . VAL A 1 303 ? -29.486 -8.760 12.507 1.00 93.62 303 VAL A O 1
ATOM 2453 N N . GLU A 1 304 ? -29.755 -8.800 14.744 1.00 93.25 304 GLU A N 1
ATOM 2454 C CA . GLU A 1 304 ? -28.373 -9.172 15.059 1.00 93.25 304 GLU A CA 1
ATOM 2455 C C . GLU A 1 304 ? -28.011 -10.535 14.443 1.00 93.25 304 GLU A C 1
ATOM 2457 O O . GLU A 1 304 ? -26.960 -10.683 13.815 1.00 93.25 304 GLU A O 1
ATOM 2462 N N . CYS A 1 305 ? -28.903 -11.525 14.540 1.00 93.06 305 CYS A N 1
ATOM 2463 C CA . CYS A 1 305 ? -28.734 -12.838 13.918 1.00 93.06 305 CYS A CA 1
ATOM 2464 C C . CYS A 1 305 ? -28.526 -12.718 12.400 1.00 93.06 305 CYS A C 1
ATOM 2466 O O . CYS A 1 305 ? -27.563 -13.261 11.855 1.00 93.06 305 CYS A O 1
ATOM 2468 N N . ALA A 1 306 ? -29.366 -11.945 11.710 1.00 94.44 306 ALA A N 1
ATOM 2469 C CA . ALA A 1 306 ? -29.239 -11.718 10.273 1.00 94.44 306 ALA A CA 1
ATOM 2470 C C . ALA A 1 306 ? -27.933 -10.987 9.900 1.00 94.44 306 ALA A C 1
ATOM 2472 O O . ALA A 1 306 ? -27.287 -11.328 8.899 1.00 94.44 306 ALA A O 1
ATOM 2473 N N . MET A 1 307 ? -27.502 -10.013 10.711 1.00 94.19 307 MET A N 1
ATOM 2474 C CA . MET A 1 307 ? -26.200 -9.355 10.550 1.00 94.19 307 MET A CA 1
ATOM 2475 C C . MET A 1 307 ? -25.049 -10.364 10.680 1.00 94.19 307 MET A C 1
ATOM 2477 O O . MET A 1 307 ? -24.176 -10.407 9.811 1.00 94.19 307 MET A O 1
ATOM 2481 N N . ASN A 1 308 ? -25.089 -11.227 11.693 1.00 91.94 308 ASN A N 1
ATOM 2482 C CA . ASN A 1 308 ? -24.076 -12.256 11.928 1.00 91.94 308 ASN A CA 1
ATOM 2483 C C . ASN A 1 308 ? -24.047 -13.314 10.806 1.00 91.94 308 ASN A C 1
ATOM 2485 O O . ASN A 1 308 ? -22.975 -13.691 10.334 1.00 91.94 308 ASN A O 1
ATOM 2489 N N . LEU A 1 309 ? -25.204 -13.755 10.303 1.00 93.38 309 LEU A N 1
ATOM 2490 C CA . LEU A 1 309 ? -25.282 -14.735 9.210 1.00 93.38 309 LEU A CA 1
ATOM 2491 C C . LEU A 1 309 ? -24.678 -14.205 7.900 1.00 93.38 309 LEU A C 1
ATOM 2493 O O . LEU A 1 309 ? -23.973 -14.928 7.195 1.00 93.38 309 LEU A O 1
ATOM 2497 N N . THR A 1 310 ? -24.908 -12.933 7.571 1.00 89.75 310 THR A N 1
ATOM 2498 C CA . THR A 1 310 ? -24.309 -12.321 6.369 1.00 89.75 310 THR A CA 1
ATOM 2499 C C . THR A 1 310 ? -22.789 -12.149 6.486 1.00 89.75 310 THR A C 1
ATOM 2501 O O . THR A 1 310 ? -22.081 -12.203 5.472 1.00 89.75 310 THR A O 1
ATOM 2504 N N . ASP A 1 311 ? -22.275 -12.019 7.711 1.00 85.81 311 ASP A N 1
ATOM 2505 C CA . ASP A 1 311 ? -20.840 -12.049 8.018 1.00 85.81 311 ASP A CA 1
ATOM 2506 C C . ASP A 1 311 ? -20.233 -13.440 7.817 1.00 85.81 311 ASP A C 1
ATOM 2508 O O . ASP A 1 311 ? -19.180 -13.579 7.192 1.00 85.81 311 ASP A O 1
ATOM 2512 N N . LEU A 1 312 ? -20.980 -14.482 8.190 1.00 88.31 312 LEU A N 1
ATOM 2513 C CA . LEU A 1 312 ? -20.690 -15.887 7.878 1.00 88.31 312 LEU A CA 1
ATOM 2514 C C . LEU A 1 312 ? -20.905 -16.243 6.394 1.00 88.31 312 LEU A C 1
ATOM 2516 O O . LEU A 1 312 ? -20.998 -17.413 6.030 1.00 88.31 312 LEU A O 1
ATOM 2520 N N . LYS A 1 313 ? -20.959 -15.235 5.515 1.00 86.62 313 LYS A N 1
ATOM 2521 C CA . LYS A 1 313 ? -21.075 -15.363 4.055 1.00 86.62 313 LYS A CA 1
ATOM 2522 C C . LYS A 1 313 ? -22.385 -15.996 3.571 1.00 86.62 313 LYS A C 1
ATOM 2524 O O . LYS A 1 313 ? -22.470 -16.372 2.401 1.00 86.62 313 LYS A O 1
ATOM 2529 N N . VAL A 1 314 ? -23.430 -16.038 4.401 1.00 90.44 314 VAL A N 1
ATOM 2530 C CA . VAL A 1 314 ? -24.772 -16.433 3.953 1.00 90.44 314 VAL A CA 1
ATOM 2531 C C . VAL A 1 314 ? -25.335 -15.344 3.036 1.00 90.44 314 VAL A C 1
ATOM 2533 O O . VAL A 1 314 ? -25.392 -14.169 3.398 1.00 90.44 314 VAL A O 1
ATOM 2536 N N . ALA A 1 315 ? -25.749 -15.721 1.823 1.00 88.75 315 ALA A N 1
ATOM 2537 C CA . ALA A 1 315 ? -26.372 -14.791 0.882 1.00 88.75 315 ALA A CA 1
ATOM 2538 C C . ALA A 1 315 ? -27.660 -14.198 1.479 1.00 88.75 315 ALA A C 1
ATOM 2540 O O . ALA A 1 315 ? -28.439 -14.928 2.085 1.00 88.75 315 ALA A O 1
ATOM 2541 N N . THR A 1 316 ? -27.943 -12.909 1.258 1.00 91.31 316 THR A N 1
ATOM 2542 C CA . THR A 1 316 ? -29.076 -12.219 1.914 1.00 91.31 316 THR A CA 1
ATOM 2543 C C . THR A 1 316 ? -30.433 -12.865 1.625 1.00 91.31 316 THR A C 1
ATOM 2545 O O . THR A 1 316 ? -31.280 -12.954 2.510 1.00 91.31 316 THR A O 1
ATOM 2548 N N . ARG A 1 317 ? -30.613 -13.437 0.426 1.00 92.31 317 ARG A N 1
ATOM 2549 C CA . ARG A 1 317 ? -31.795 -14.243 0.059 1.00 92.31 317 ARG A CA 1
ATOM 2550 C C . ARG A 1 317 ? -31.963 -15.542 0.864 1.00 92.31 317 ARG A C 1
ATOM 2552 O O . ARG A 1 317 ? -33.077 -16.038 0.971 1.00 92.31 317 ARG A O 1
ATOM 2559 N N . ASN A 1 318 ? -30.875 -16.082 1.412 1.00 95.25 318 ASN A N 1
ATOM 2560 C CA . ASN A 1 318 ? -30.845 -17.357 2.128 1.00 95.25 318 ASN A CA 1
ATOM 2561 C C . ASN A 1 318 ? -30.909 -17.181 3.651 1.00 95.25 318 ASN A C 1
ATOM 2563 O O . ASN A 1 318 ? -31.107 -18.166 4.347 1.00 95.25 318 ASN A O 1
ATOM 2567 N N . VAL A 1 319 ? -30.787 -15.961 4.181 1.00 95.81 319 VAL A N 1
ATOM 2568 C CA . VAL A 1 319 ? -30.810 -15.718 5.634 1.00 95.81 319 VAL A CA 1
ATOM 2569 C C . VAL A 1 319 ? -32.138 -16.147 6.265 1.00 95.81 319 VAL A C 1
ATOM 2571 O O . VAL A 1 319 ? -32.129 -16.912 7.220 1.00 95.81 319 VAL A O 1
ATOM 2574 N N . GLY A 1 320 ? -33.279 -15.726 5.709 1.00 95.19 320 GLY A N 1
ATOM 2575 C CA . GLY A 1 320 ? -34.600 -16.157 6.190 1.00 95.19 320 GLY A CA 1
ATOM 2576 C C . GLY A 1 320 ? -34.783 -17.686 6.170 1.00 95.19 320 GLY A C 1
ATOM 2577 O O . GLY A 1 320 ? -35.162 -18.249 7.196 1.00 95.19 320 GLY A O 1
ATOM 2578 N N . PRO A 1 321 ? -34.481 -18.374 5.049 1.00 95.94 321 PRO A N 1
ATOM 2579 C CA . PRO A 1 321 ? -34.451 -19.836 4.995 1.00 95.94 321 PRO A CA 1
ATOM 2580 C C . PRO A 1 321 ? -33.540 -20.482 6.045 1.00 95.94 321 PRO A C 1
ATOM 2582 O O . PRO A 1 321 ? -33.975 -21.392 6.733 1.00 95.94 321 PRO A O 1
ATOM 2585 N N . VAL A 1 322 ? -32.314 -19.986 6.234 1.00 95.81 322 VAL A N 1
ATOM 2586 C CA . VAL A 1 322 ? -31.387 -20.535 7.239 1.00 95.81 322 VAL A CA 1
ATOM 2587 C C . VAL A 1 322 ? -31.959 -20.409 8.651 1.00 95.81 322 VAL A C 1
ATOM 2589 O O . VAL A 1 322 ? -31.919 -21.376 9.404 1.00 95.81 322 VAL A O 1
ATOM 2592 N N . ILE A 1 323 ? -32.540 -19.257 9.003 1.00 94.06 323 ILE A N 1
ATOM 2593 C CA . ILE A 1 323 ? -33.175 -19.060 10.316 1.00 94.06 323 ILE A CA 1
ATOM 2594 C C . ILE A 1 323 ? -34.318 -20.062 10.523 1.00 94.06 323 ILE A C 1
ATOM 2596 O O . ILE A 1 323 ? -34.466 -20.592 11.619 1.00 94.06 323 ILE A O 1
ATOM 2600 N N . ARG A 1 324 ? -35.095 -20.361 9.474 1.00 93.00 324 ARG A N 1
ATOM 2601 C CA . ARG A 1 324 ? -36.165 -21.367 9.525 1.00 93.00 324 ARG A CA 1
ATOM 2602 C C . ARG A 1 324 ? -35.632 -22.758 9.847 1.00 93.00 324 ARG A C 1
ATOM 2604 O O . ARG A 1 324 ? -36.138 -23.389 10.767 1.00 93.00 324 ARG A O 1
ATOM 2611 N N . GLU A 1 325 ? -34.631 -23.213 9.097 1.00 93.88 325 GLU A N 1
ATOM 2612 C CA . GLU A 1 325 ? -34.057 -24.551 9.279 1.00 93.88 325 GLU A CA 1
ATOM 2613 C C . GLU A 1 325 ? -33.440 -24.693 10.676 1.00 93.88 325 GLU A C 1
ATOM 2615 O O . GLU A 1 325 ? -33.670 -25.685 11.361 1.00 93.88 325 GLU A O 1
ATOM 2620 N N . VAL A 1 326 ? -32.729 -23.662 11.149 1.00 91.12 326 VAL A N 1
ATOM 2621 C CA . VAL A 1 326 ? -32.136 -23.656 12.496 1.00 91.12 326 VAL A CA 1
ATOM 2622 C C . VAL A 1 326 ? -33.211 -23.635 13.588 1.00 91.12 326 VAL A C 1
ATOM 2624 O O . VAL A 1 326 ? -33.102 -24.387 14.551 1.00 91.12 326 VAL A O 1
ATOM 2627 N N . ALA A 1 327 ? -34.268 -22.829 13.446 1.00 87.38 327 ALA A N 1
ATOM 2628 C CA . ALA A 1 327 ? -35.371 -22.805 14.409 1.00 87.38 327 ALA A CA 1
ATOM 2629 C C . ALA A 1 327 ? -36.107 -24.156 14.471 1.00 87.38 327 ALA A C 1
ATOM 2631 O O . ALA A 1 327 ? -36.435 -24.627 15.561 1.00 87.38 327 ALA A O 1
ATOM 2632 N N . SER A 1 328 ? -36.281 -24.819 13.321 1.00 85.94 328 SER A N 1
ATOM 2633 C CA . SER A 1 328 ? -36.901 -26.144 13.241 1.00 85.94 328 SER A CA 1
ATOM 2634 C C . SER A 1 328 ? -36.105 -27.216 13.990 1.00 85.94 328 SER A C 1
ATOM 2636 O O . SER A 1 328 ? -36.718 -28.104 14.579 1.00 85.94 328 SER A O 1
ATOM 2638 N N . LEU A 1 329 ? -34.767 -27.138 14.010 1.00 87.50 329 LEU A N 1
ATOM 2639 C CA . LEU A 1 329 ? -33.929 -28.047 14.809 1.00 87.50 329 LEU A CA 1
ATOM 2640 C C . LEU A 1 329 ? -34.185 -27.902 16.314 1.00 87.50 329 LEU A C 1
ATOM 2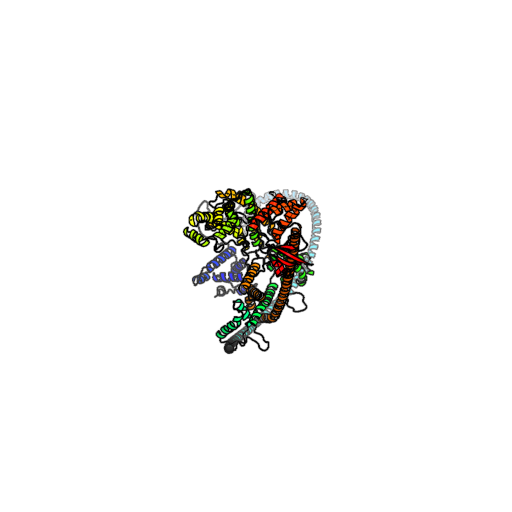642 O O . LEU A 1 329 ? -34.053 -28.873 17.052 1.00 87.50 329 LEU A O 1
ATOM 2646 N N . CYS A 1 330 ? -34.579 -26.707 16.755 1.00 82.56 330 CYS A N 1
ATOM 2647 C CA . CYS A 1 330 ? -34.924 -26.414 18.144 1.00 82.56 330 CYS A CA 1
ATOM 2648 C C . CYS A 1 330 ? -36.419 -26.622 18.450 1.00 82.56 330 CYS A C 1
ATOM 2650 O O . CYS A 1 330 ? -36.879 -26.207 19.509 1.00 82.56 330 CYS A O 1
ATOM 2652 N N . GLY A 1 331 ? -37.204 -27.190 17.524 1.00 81.81 331 GLY A N 1
ATOM 2653 C CA . GLY A 1 331 ? -38.653 -27.350 17.699 1.00 81.81 331 GLY A CA 1
ATOM 2654 C C . GLY A 1 331 ? -39.426 -26.026 17.750 1.00 81.81 331 GLY A C 1
ATOM 2655 O O . GLY A 1 331 ? -40.533 -25.983 18.281 1.00 81.81 331 GLY A O 1
ATOM 2656 N N . LYS A 1 332 ? -38.853 -24.938 17.221 1.00 82.19 332 LYS A N 1
ATOM 2657 C CA . LYS A 1 332 ? -39.435 -23.591 17.238 1.00 82.19 332 LYS A CA 1
ATOM 2658 C C . LYS A 1 332 ? -39.900 -23.164 15.849 1.00 82.19 332 LYS A C 1
ATOM 2660 O O . LYS A 1 332 ? -39.201 -23.373 14.859 1.00 82.19 332 LYS A O 1
ATOM 2665 N N . ILE A 1 333 ? -41.044 -22.484 15.783 1.00 84.69 333 ILE A N 1
ATOM 2666 C CA . ILE A 1 333 ? -41.575 -21.906 14.543 1.00 84.69 333 ILE A CA 1
ATOM 2667 C C . ILE A 1 333 ? -41.557 -20.373 14.666 1.00 84.69 333 ILE A C 1
ATOM 2669 O O . ILE A 1 333 ? -42.216 -19.829 15.552 1.00 84.69 333 ILE A O 1
ATOM 2673 N N . PRO A 1 334 ? -40.795 -19.655 13.817 1.00 87.56 334 PRO A N 1
ATOM 2674 C CA . PRO A 1 334 ? -40.804 -18.195 13.794 1.00 87.56 334 PRO A CA 1
ATOM 2675 C C . PRO A 1 334 ? -42.132 -17.651 13.268 1.00 87.56 334 PRO A C 1
ATOM 2677 O O . PRO A 1 334 ? -42.586 -18.069 12.201 1.00 87.56 334 PRO A O 1
ATOM 2680 N N . ASN A 1 335 ? -42.707 -16.659 13.949 1.00 90.12 335 ASN A N 1
ATOM 2681 C CA . ASN A 1 335 ? -43.976 -16.049 13.534 1.00 90.12 335 ASN A CA 1
ATOM 2682 C C . ASN A 1 335 ? -43.885 -15.279 12.197 1.00 90.12 335 ASN A C 1
ATOM 2684 O O . ASN A 1 335 ? -44.838 -15.256 11.419 1.00 90.12 335 ASN A O 1
ATOM 2688 N N . ARG A 1 336 ? -42.727 -14.681 11.883 1.00 92.12 336 ARG A N 1
ATOM 2689 C CA . ARG A 1 336 ? -42.428 -14.102 10.564 1.00 92.12 336 ARG A CA 1
ATOM 2690 C C . ARG A 1 336 ? -40.929 -14.095 10.292 1.00 92.12 336 ARG A C 1
ATOM 2692 O O . ARG A 1 336 ? -40.131 -13.755 11.153 1.00 92.12 336 ARG A O 1
ATOM 2699 N N . LEU A 1 337 ? -40.539 -14.391 9.054 1.00 93.75 337 LEU A N 1
ATOM 2700 C CA . LEU A 1 337 ? -39.140 -14.352 8.621 1.00 93.75 337 LEU A CA 1
ATOM 2701 C C . LEU A 1 337 ? -38.832 -13.105 7.779 1.00 93.75 337 LEU A C 1
ATOM 2703 O O . LEU A 1 337 ? -39.710 -12.609 7.061 1.00 93.75 337 LEU A O 1
ATOM 2707 N N . PRO A 1 338 ? -37.586 -12.601 7.818 1.00 94.56 338 PRO A N 1
ATOM 2708 C CA . PRO A 1 338 ? -37.194 -11.445 7.032 1.00 94.56 338 PRO A CA 1
ATOM 2709 C C . PRO A 1 338 ? -37.070 -11.817 5.551 1.00 94.56 338 PRO A C 1
ATOM 2711 O O . PRO A 1 338 ? -36.538 -12.866 5.182 1.00 94.56 338 PRO A O 1
ATOM 2714 N N . THR A 1 339 ? -37.552 -10.931 4.680 1.00 94.94 339 THR A N 1
ATOM 2715 C CA . THR A 1 339 ? -37.358 -11.047 3.228 1.00 94.94 339 THR A CA 1
ATOM 2716 C C . THR A 1 339 ? -35.934 -10.650 2.843 1.00 94.94 339 THR A C 1
ATOM 2718 O O . THR A 1 339 ? -35.246 -9.980 3.612 1.00 94.94 339 THR A O 1
ATOM 2721 N N . ARG A 1 340 ? -35.499 -10.972 1.614 1.00 92.50 340 ARG A N 1
ATOM 2722 C CA . ARG A 1 340 ? -34.206 -10.501 1.076 1.00 92.50 340 ARG A CA 1
ATOM 2723 C C . ARG A 1 340 ? -34.023 -8.992 1.283 1.00 92.50 340 ARG A C 1
ATOM 2725 O O . ARG A 1 340 ? -32.995 -8.574 1.793 1.00 92.50 340 ARG A O 1
ATOM 2732 N N . THR A 1 341 ? -35.027 -8.189 0.931 1.00 91.19 341 THR A N 1
ATOM 2733 C CA . THR A 1 341 ? -34.972 -6.727 1.068 1.00 91.19 341 THR A CA 1
ATOM 2734 C C . THR A 1 341 ? -34.862 -6.292 2.528 1.00 91.19 341 THR A C 1
ATOM 2736 O O . THR A 1 341 ? -34.126 -5.358 2.827 1.00 91.19 341 THR A O 1
ATOM 2739 N N . ALA A 1 342 ? -35.553 -6.970 3.452 1.00 92.62 342 ALA A N 1
ATOM 2740 C CA . ALA A 1 342 ? -35.404 -6.694 4.880 1.00 92.62 342 ALA A CA 1
ATOM 2741 C C . ALA A 1 342 ? -33.971 -6.984 5.354 1.00 92.62 342 ALA A C 1
ATOM 2743 O O . ALA A 1 342 ? -33.382 -6.159 6.046 1.00 92.62 342 ALA A O 1
ATOM 2744 N N . VAL A 1 343 ? -33.380 -8.095 4.909 1.00 93.44 343 VAL A N 1
ATOM 2745 C CA . VAL A 1 343 ? -31.990 -8.453 5.225 1.00 93.44 343 VAL A CA 1
ATOM 2746 C C . VAL A 1 343 ? -31.000 -7.461 4.614 1.00 93.44 343 VAL A C 1
ATOM 2748 O O . VAL A 1 343 ? -30.082 -7.037 5.307 1.00 93.44 343 VAL A O 1
ATOM 2751 N N . ASP A 1 344 ? -31.203 -7.022 3.369 1.00 89.56 344 ASP A N 1
ATOM 2752 C CA . ASP A 1 344 ? -30.373 -5.980 2.747 1.00 89.56 344 ASP A CA 1
ATOM 2753 C C . ASP A 1 344 ? -30.435 -4.670 3.574 1.00 89.56 344 ASP A C 1
ATOM 2755 O O . ASP A 1 344 ? -29.424 -3.999 3.765 1.00 89.56 344 ASP A O 1
ATOM 2759 N N . ASN A 1 345 ? -31.594 -4.330 4.158 1.00 89.88 345 ASN A N 1
ATOM 2760 C CA . ASN A 1 345 ? -31.709 -3.202 5.096 1.00 89.88 345 ASN A CA 1
ATOM 2761 C C . ASN A 1 345 ? -30.948 -3.446 6.405 1.00 89.88 345 ASN A C 1
ATOM 2763 O O . ASN A 1 345 ? -30.390 -2.507 6.968 1.00 89.88 345 ASN A O 1
ATOM 2767 N N . PHE A 1 346 ? -30.935 -4.679 6.914 1.00 93.62 346 PHE A N 1
ATOM 2768 C CA . PHE A 1 346 ? -30.163 -5.028 8.109 1.00 93.62 346 PHE A CA 1
ATOM 2769 C C . PHE A 1 346 ? -28.661 -4.942 7.855 1.00 93.62 346 PHE A C 1
ATOM 2771 O O . PHE A 1 346 ? -27.927 -4.499 8.731 1.00 93.62 346 PHE A O 1
ATOM 2778 N N . VAL A 1 347 ? -28.205 -5.307 6.655 1.00 91.25 347 VAL A N 1
ATOM 2779 C CA . VAL A 1 347 ? -26.802 -5.149 6.258 1.00 91.25 347 VAL A CA 1
ATOM 2780 C C . VAL A 1 347 ? -26.409 -3.676 6.274 1.00 91.25 347 VAL A C 1
ATOM 2782 O O . VAL A 1 347 ? -25.418 -3.346 6.910 1.00 91.25 347 VAL A O 1
ATOM 2785 N N . ASP A 1 348 ? -27.203 -2.779 5.689 1.00 89.88 348 ASP A N 1
ATOM 2786 C CA . ASP A 1 348 ? -26.881 -1.343 5.701 1.00 89.88 348 ASP A CA 1
ATOM 2787 C C . ASP A 1 348 ? -26.855 -0.757 7.126 1.00 89.88 348 ASP A C 1
ATOM 2789 O O . ASP A 1 348 ? -26.029 0.102 7.438 1.00 89.88 348 ASP A O 1
ATOM 2793 N N . ARG A 1 349 ? -27.709 -1.261 8.032 1.00 92.25 349 ARG A N 1
ATOM 2794 C CA . ARG A 1 349 ? -27.706 -0.867 9.455 1.00 92.25 349 ARG A CA 1
ATOM 2795 C C . ARG A 1 349 ? -26.384 -1.184 10.157 1.00 92.25 349 ARG A C 1
ATOM 2797 O O . ARG A 1 349 ? -26.075 -0.515 11.141 1.00 92.25 349 ARG A O 1
ATOM 2804 N N . LYS A 1 350 ? -25.589 -2.139 9.655 1.00 93.94 350 LYS A N 1
ATOM 2805 C CA . LYS A 1 350 ? -24.268 -2.452 10.220 1.00 93.94 350 LYS A CA 1
ATOM 2806 C C . LYS A 1 350 ? -23.352 -1.234 10.263 1.00 93.94 350 LYS A C 1
ATOM 2808 O O . LYS A 1 350 ? -22.582 -1.132 11.206 1.00 93.94 350 LYS A O 1
ATOM 2813 N N . ILE A 1 351 ? -23.474 -0.300 9.315 1.00 91.12 351 ILE A N 1
ATOM 2814 C CA . ILE A 1 351 ? -22.687 0.944 9.310 1.00 91.12 351 ILE A CA 1
ATOM 2815 C C . ILE A 1 351 ? -22.917 1.718 10.606 1.00 91.12 351 ILE A C 1
ATOM 2817 O O . ILE A 1 351 ? -21.957 2.045 11.293 1.00 91.12 351 ILE A O 1
ATOM 2821 N N . ILE A 1 352 ? -24.179 1.925 10.991 1.00 90.44 352 ILE A N 1
ATOM 2822 C CA . ILE A 1 352 ? -24.527 2.668 12.209 1.00 90.44 352 ILE A CA 1
ATOM 2823 C C . ILE A 1 352 ? -24.047 1.937 13.460 1.00 90.44 352 ILE A C 1
ATOM 2825 O O . ILE A 1 352 ? -23.487 2.546 14.365 1.00 90.44 352 ILE A O 1
ATOM 2829 N N . VAL A 1 353 ? -24.238 0.618 13.511 1.00 92.69 353 VAL A N 1
ATOM 2830 C CA . VAL A 1 353 ? -23.780 -0.190 14.648 1.00 92.69 353 VAL A CA 1
ATOM 2831 C C . VAL A 1 353 ? -22.253 -0.122 14.774 1.00 92.69 353 VAL A C 1
ATOM 2833 O O . VAL A 1 353 ? -21.721 0.044 15.870 1.00 92.69 353 VAL A O 1
ATOM 2836 N N . SER A 1 354 ? -21.532 -0.199 13.655 1.00 91.44 354 SER A N 1
ATOM 2837 C CA . SER A 1 354 ? -20.079 -0.052 13.623 1.00 91.44 354 SER A CA 1
ATOM 2838 C C . SER A 1 354 ? -19.623 1.365 13.971 1.00 91.44 354 SER A C 1
ATOM 2840 O O . SER A 1 354 ? -18.607 1.496 14.644 1.00 91.44 354 SER A O 1
ATOM 2842 N N . GLN A 1 355 ? -20.361 2.407 13.586 1.00 85.62 355 GLN A N 1
ATOM 2843 C CA . GLN A 1 355 ? -20.093 3.792 13.990 1.00 85.62 355 GLN A CA 1
ATOM 2844 C C . GLN A 1 355 ? -20.254 3.977 15.501 1.00 85.62 355 GLN A C 1
ATOM 2846 O O . GLN A 1 355 ? -19.355 4.508 16.145 1.00 85.62 355 GLN A O 1
ATOM 2851 N N . LYS A 1 356 ? -21.336 3.453 16.092 1.00 86.50 356 LYS A N 1
ATOM 2852 C CA . LYS A 1 356 ? -21.549 3.453 17.552 1.00 86.50 356 LYS A CA 1
ATOM 2853 C C . LYS A 1 356 ? -20.430 2.700 18.280 1.00 86.50 356 LYS A C 1
ATOM 2855 O O . LYS A 1 356 ? -19.919 3.186 19.288 1.00 86.50 356 LYS A O 1
ATOM 2860 N N . HIS A 1 357 ? -19.985 1.564 17.731 1.00 89.69 357 HIS A N 1
ATOM 2861 C CA . HIS A 1 357 ? -18.816 0.849 18.249 1.00 89.69 357 HIS A CA 1
ATOM 2862 C C . HIS A 1 357 ? -17.568 1.743 18.233 1.00 89.69 357 HIS A C 1
ATOM 2864 O O . HIS A 1 357 ? -16.946 1.932 19.279 1.00 89.69 357 HIS A O 1
ATOM 2870 N N . VAL A 1 358 ? -17.234 2.338 17.083 1.00 84.19 358 VAL A N 1
ATOM 2871 C CA . VAL A 1 358 ? -16.073 3.232 16.944 1.00 84.19 358 VAL A CA 1
ATOM 2872 C C . VAL A 1 358 ? -16.165 4.409 17.912 1.00 84.19 358 VAL A C 1
ATOM 2874 O O . VAL A 1 358 ? -15.191 4.664 18.610 1.00 84.19 358 VAL A O 1
ATOM 2877 N N . GLY A 1 359 ? -17.323 5.064 18.031 1.00 78.75 359 GLY A N 1
ATOM 2878 C CA . GLY A 1 359 ? -17.544 6.153 18.987 1.00 78.75 359 GLY A CA 1
ATOM 2879 C C . GLY A 1 359 ? -17.285 5.728 20.436 1.00 78.75 359 GLY A C 1
ATOM 2880 O O . GLY A 1 359 ? -16.551 6.403 21.155 1.00 78.75 359 GLY A O 1
ATOM 2881 N N . SER A 1 360 ? -17.791 4.558 20.847 1.00 80.25 360 SER A N 1
ATOM 2882 C CA . SER A 1 360 ? -17.585 4.032 22.208 1.00 80.25 360 SER A CA 1
ATOM 2883 C C . SER A 1 360 ? -16.118 3.709 22.527 1.00 80.25 360 SER A C 1
ATOM 2885 O O . SER A 1 360 ? -15.675 3.872 23.667 1.00 80.25 360 SER A O 1
ATOM 2887 N N . VAL A 1 361 ? -15.354 3.259 21.525 1.00 79.00 361 VAL A N 1
ATOM 2888 C CA . VAL A 1 361 ? -13.924 2.950 21.661 1.00 79.00 361 VAL A CA 1
ATOM 2889 C C . VAL A 1 361 ? -13.105 4.233 21.635 1.00 79.00 361 VAL A C 1
ATOM 2891 O O . VAL A 1 361 ? -12.232 4.419 22.479 1.00 79.00 361 VAL A O 1
ATOM 2894 N N . ALA A 1 362 ? -13.399 5.133 20.701 1.00 70.19 362 ALA A N 1
ATOM 2895 C CA . ALA A 1 362 ? -12.649 6.361 20.494 1.00 70.19 362 ALA A CA 1
ATOM 2896 C C . ALA A 1 362 ? -12.790 7.354 21.650 1.00 70.19 362 ALA A C 1
ATOM 2898 O O . ALA A 1 362 ? -11.806 7.996 22.002 1.00 70.19 362 ALA A O 1
ATOM 2899 N N . ALA A 1 363 ? -13.958 7.412 22.299 1.00 66.44 363 ALA A N 1
ATOM 2900 C CA . ALA A 1 363 ? -14.153 8.205 23.515 1.00 66.44 363 ALA A CA 1
ATOM 2901 C C . ALA A 1 363 ? -13.278 7.726 24.692 1.00 66.44 363 ALA A C 1
ATOM 2903 O O . ALA A 1 363 ? -12.993 8.487 25.613 1.00 66.44 363 ALA A O 1
ATOM 2904 N N . ARG A 1 364 ? -12.850 6.455 24.684 1.00 72.69 364 ARG A N 1
ATOM 2905 C CA . ARG A 1 364 ? -11.997 5.855 25.728 1.00 72.69 364 ARG A CA 1
ATOM 2906 C C . ARG A 1 364 ? -10.525 5.779 25.326 1.00 72.69 364 ARG A C 1
ATOM 2908 O O . ARG A 1 364 ? -9.668 5.598 26.192 1.00 72.69 364 ARG A O 1
ATOM 2915 N N . ALA A 1 365 ? -10.233 5.859 24.032 1.00 75.81 365 ALA A N 1
ATOM 2916 C CA . ALA A 1 365 ? -8.885 5.781 23.502 1.00 75.81 365 ALA A CA 1
ATOM 2917 C C . ALA A 1 365 ? -8.157 7.116 23.704 1.00 75.81 365 ALA A C 1
ATOM 2919 O O . ALA A 1 365 ? -8.722 8.181 23.483 1.00 75.81 365 ALA A O 1
ATOM 2920 N N . LYS A 1 366 ? -6.888 7.046 24.108 1.00 78.94 366 LYS A N 1
ATOM 2921 C CA . LYS A 1 366 ? -6.001 8.206 24.231 1.00 78.94 366 LYS A CA 1
ATOM 2922 C C . LYS A 1 366 ? -4.884 8.108 23.206 1.00 78.94 366 LYS A C 1
ATOM 2924 O O . LYS A 1 366 ? -4.452 7.000 22.886 1.00 78.94 366 LYS A O 1
ATOM 2929 N N . GLU A 1 367 ? -4.437 9.262 22.725 1.00 84.88 367 GLU A N 1
ATOM 2930 C CA . GLU A 1 367 ? -3.279 9.406 21.839 1.00 84.88 367 GLU A CA 1
ATOM 2931 C C . GLU A 1 367 ? -3.307 8.454 20.630 1.00 84.88 367 GLU A C 1
ATOM 2933 O O . GLU A 1 367 ? -2.404 7.644 20.392 1.00 84.88 367 GLU A O 1
ATOM 2938 N N . THR A 1 368 ? -4.403 8.496 19.874 1.00 89.94 368 THR A N 1
ATOM 2939 C CA . THR A 1 368 ? -4.637 7.564 18.763 1.00 89.94 368 THR A CA 1
ATOM 2940 C C . THR A 1 368 ? -3.802 7.906 17.527 1.00 89.94 368 THR A C 1
ATOM 2942 O O . THR A 1 368 ? -3.322 9.030 17.359 1.00 89.94 368 THR A O 1
ATOM 2945 N N . THR A 1 369 ? -3.611 6.912 16.655 1.00 92.19 369 THR A N 1
ATOM 2946 C CA . THR A 1 369 ? -2.926 7.081 15.368 1.00 92.19 369 THR A CA 1
ATOM 2947 C C . THR A 1 369 ? -3.915 6.931 14.223 1.00 92.19 369 THR A C 1
ATOM 2949 O O . THR A 1 369 ? -4.547 5.880 14.091 1.00 92.19 369 THR A O 1
ATOM 2952 N N . LEU A 1 370 ? -3.993 7.946 13.365 1.00 90.19 370 LEU A N 1
ATOM 2953 C CA . LEU A 1 370 ? -4.735 7.895 12.111 1.00 90.19 370 LEU A CA 1
ATOM 2954 C C . LEU A 1 370 ? -3.865 7.279 11.008 1.00 90.19 370 LEU A C 1
ATOM 2956 O O . LEU A 1 370 ? -2.813 7.813 10.667 1.00 90.19 370 LEU A O 1
ATOM 2960 N N . TYR A 1 371 ? -4.317 6.164 10.440 1.00 89.31 371 TYR A N 1
ATOM 2961 C CA . TYR A 1 371 ? -3.694 5.534 9.276 1.00 89.31 371 TYR A CA 1
ATOM 2962 C C . TYR A 1 371 ? -4.409 6.016 8.015 1.00 89.31 371 TYR A C 1
ATOM 2964 O O . TYR A 1 371 ? -5.623 5.836 7.913 1.00 89.31 371 TYR A O 1
ATOM 2972 N N . THR A 1 372 ? -3.682 6.615 7.074 1.00 83.94 372 THR A N 1
ATOM 2973 C CA . THR A 1 372 ? -4.281 7.285 5.905 1.00 83.94 372 THR A CA 1
ATOM 2974 C C . THR A 1 372 ? -3.480 7.041 4.623 1.00 83.94 372 THR A C 1
ATOM 2976 O O . THR A 1 372 ? -2.279 6.775 4.678 1.00 83.94 372 THR A O 1
ATOM 2979 N N . ASP A 1 373 ? -4.190 7.042 3.493 1.00 79.38 373 ASP A N 1
ATOM 2980 C CA . ASP A 1 373 ? -3.674 6.914 2.120 1.00 79.38 373 ASP A CA 1
ATOM 2981 C C . ASP A 1 373 ? -4.439 7.895 1.204 1.00 79.38 373 ASP A C 1
ATOM 2983 O O . ASP A 1 373 ? -5.113 7.535 0.236 1.00 79.38 373 ASP A O 1
ATOM 2987 N N . GLU A 1 374 ? -4.461 9.158 1.623 1.00 75.56 374 GLU A N 1
ATOM 2988 C CA . GLU A 1 374 ? -5.254 10.235 1.061 1.00 75.56 374 GLU A CA 1
ATOM 2989 C C . GLU A 1 374 ? -4.691 10.701 -0.283 1.00 75.56 374 GLU A C 1
ATOM 2991 O O . GLU A 1 374 ? -3.534 11.109 -0.450 1.00 75.56 374 GLU A O 1
ATOM 2996 N N . THR A 1 375 ? -5.581 10.697 -1.268 1.00 69.56 375 THR A N 1
ATOM 2997 C CA . THR A 1 375 ? -5.276 11.035 -2.661 1.00 69.56 375 THR A CA 1
ATOM 2998 C C . THR A 1 375 ? -5.827 12.403 -3.056 1.00 69.56 375 THR A C 1
ATOM 3000 O O . THR A 1 375 ? -5.492 12.927 -4.124 1.00 69.56 375 THR A O 1
ATOM 3003 N N . ARG A 1 376 ? -6.659 13.010 -2.202 1.00 66.31 376 ARG A N 1
ATOM 3004 C CA . ARG A 1 376 ? -7.248 14.335 -2.391 1.00 66.31 376 ARG A CA 1
ATOM 3005 C C . ARG A 1 376 ? -6.445 15.417 -1.680 1.00 66.31 376 ARG A C 1
ATOM 3007 O O . ARG A 1 376 ? -5.597 15.168 -0.833 1.00 66.31 376 ARG A O 1
ATOM 3014 N N . LYS A 1 377 ? -6.694 16.660 -2.091 1.00 67.69 377 LYS A N 1
ATOM 3015 C CA . LYS A 1 377 ? -6.053 17.863 -1.536 1.00 67.69 377 LYS A CA 1
ATOM 3016 C C . LYS A 1 377 ? -7.036 18.754 -0.768 1.00 67.69 377 LYS A C 1
ATOM 3018 O O . LYS A 1 377 ? -6.685 19.890 -0.470 1.00 67.69 377 LYS A O 1
ATOM 3023 N N . ASP A 1 378 ? -8.254 18.278 -0.517 1.00 71.06 378 ASP A N 1
ATOM 3024 C CA . ASP A 1 378 ? -9.347 19.035 0.096 1.00 71.06 378 ASP A CA 1
ATOM 3025 C C . ASP A 1 378 ? -9.680 18.544 1.517 1.00 71.06 378 ASP A C 1
ATOM 3027 O O . ASP A 1 378 ? -9.145 17.548 1.996 1.00 71.06 378 ASP A O 1
ATOM 3031 N N . THR A 1 379 ? -10.546 19.284 2.213 1.00 61.34 379 THR A N 1
ATOM 3032 C CA . THR A 1 379 ? -10.973 19.013 3.598 1.00 61.34 379 THR A CA 1
ATOM 3033 C C . THR A 1 379 ? -12.152 18.044 3.699 1.00 61.34 379 THR A C 1
ATOM 3035 O O . THR A 1 379 ? -12.592 17.731 4.803 1.00 61.34 379 THR A O 1
ATOM 3038 N N . VAL A 1 380 ? -12.654 17.537 2.567 1.00 63.78 380 VAL A N 1
ATOM 3039 C CA . VAL A 1 380 ? -13.818 16.634 2.502 1.00 63.78 380 VAL A CA 1
ATOM 3040 C C . VAL A 1 380 ? -13.687 15.414 3.433 1.00 63.78 380 VAL A C 1
ATOM 3042 O O . VAL A 1 380 ? -14.658 15.097 4.120 1.00 63.78 380 VAL A O 1
ATOM 3045 N N . PRO A 1 381 ? -12.518 14.751 3.543 1.00 64.81 381 PRO A N 1
ATOM 3046 C CA . PRO A 1 381 ? -12.357 13.634 4.474 1.00 64.81 381 PRO A CA 1
ATOM 3047 C C . PRO A 1 381 ? -12.548 14.041 5.944 1.00 64.81 381 PRO A C 1
ATOM 3049 O O . PRO A 1 381 ? -13.114 13.281 6.724 1.00 64.81 381 PRO A O 1
ATOM 3052 N N . LEU A 1 382 ? -12.123 15.251 6.327 1.00 68.69 382 LEU A N 1
ATOM 3053 C CA . LEU A 1 382 ? -12.240 15.753 7.701 1.00 68.69 382 LEU A CA 1
ATOM 3054 C C . LEU A 1 382 ? -13.693 16.076 8.053 1.00 68.69 382 LEU A C 1
ATOM 3056 O O . LEU A 1 382 ? -14.152 15.716 9.137 1.00 68.69 382 LEU A O 1
ATOM 3060 N N . SER A 1 383 ? -14.439 16.679 7.121 1.00 67.88 383 SER A N 1
ATOM 3061 C CA . SER A 1 383 ? -15.878 16.898 7.303 1.00 67.88 383 SER A CA 1
ATOM 3062 C C . SER A 1 383 ? -16.651 15.583 7.388 1.00 67.88 383 SER A C 1
ATOM 3064 O O . SER A 1 383 ? -17.556 15.465 8.210 1.00 67.88 383 SER A O 1
ATOM 3066 N N . ASP A 1 384 ? -16.264 14.578 6.593 1.00 69.38 384 ASP A N 1
ATOM 3067 C CA . ASP A 1 384 ? -16.883 13.252 6.643 1.00 69.38 384 ASP A CA 1
ATOM 3068 C C . ASP A 1 384 ? -16.624 12.574 8.001 1.00 69.38 384 ASP A C 1
ATOM 3070 O O . ASP A 1 384 ? -17.553 11.989 8.554 1.00 69.38 384 ASP A O 1
ATOM 3074 N N . ILE A 1 385 ? -15.412 12.695 8.572 1.00 70.00 385 ILE A N 1
ATOM 3075 C CA . ILE A 1 385 ? -15.076 12.169 9.912 1.00 70.00 385 ILE A CA 1
ATOM 3076 C C . ILE A 1 385 ? -15.833 12.920 11.016 1.00 70.00 385 ILE A C 1
ATOM 3078 O O . ILE A 1 385 ? -16.376 12.286 11.923 1.00 70.00 385 ILE A O 1
ATOM 3082 N N . SER A 1 386 ? -15.901 14.251 10.943 1.00 68.56 386 SER A N 1
ATOM 3083 C CA . SER A 1 386 ? -16.616 15.067 11.935 1.00 68.56 386 SER A CA 1
ATOM 3084 C C . SER A 1 386 ? -18.115 14.727 11.975 1.00 68.56 386 SER A C 1
ATOM 3086 O O . SER A 1 386 ? -18.697 14.567 13.052 1.00 68.56 386 SER A O 1
ATOM 3088 N N . ALA A 1 387 ? -18.704 14.471 10.802 1.00 66.88 387 ALA A N 1
ATOM 3089 C CA . ALA A 1 387 ? -20.086 14.021 10.649 1.00 66.88 387 ALA A CA 1
ATOM 3090 C C . ALA A 1 387 ? -20.296 12.517 10.941 1.00 66.88 387 ALA A C 1
ATOM 3092 O O . ALA A 1 387 ? -21.438 12.057 11.028 1.00 66.88 387 ALA A O 1
ATOM 3093 N N . TYR A 1 388 ? -19.221 11.726 11.082 1.00 61.59 388 TYR A N 1
ATOM 3094 C CA . TYR A 1 388 ? -19.265 10.254 11.112 1.00 61.59 388 TYR A CA 1
ATOM 3095 C C . TYR A 1 388 ? -19.933 9.672 12.369 1.00 61.59 388 TYR A C 1
ATOM 3097 O O . TYR A 1 388 ? -20.265 8.486 12.387 1.00 61.59 388 TYR A O 1
ATOM 3105 N N . CYS A 1 389 ? -20.168 10.497 13.396 1.00 56.84 389 CYS A N 1
ATOM 3106 C CA . CYS A 1 389 ? -20.744 10.098 14.684 1.00 56.84 389 CYS A CA 1
ATOM 3107 C C . CYS A 1 389 ? -21.663 11.182 15.301 1.00 56.84 389 CYS A C 1
ATOM 3109 O O . CYS A 1 389 ? -21.703 11.330 16.521 1.00 56.84 389 CYS A O 1
ATOM 3111 N N . GLU A 1 390 ? -22.371 11.983 14.497 1.00 57.56 390 GLU A N 1
ATOM 3112 C CA . GLU A 1 390 ? -23.329 12.964 15.034 1.00 57.56 390 GLU A CA 1
ATOM 3113 C C . GLU A 1 390 ? -24.534 12.272 15.697 1.00 57.56 390 GLU A C 1
ATOM 3115 O O . GLU A 1 390 ? -25.406 11.713 15.028 1.00 57.56 390 GLU A O 1
ATOM 3120 N N . GLU A 1 391 ? -24.607 12.337 17.026 1.00 50.44 391 GLU A N 1
ATOM 3121 C CA . GLU A 1 391 ? -25.850 12.143 17.772 1.00 50.44 391 GLU A CA 1
ATOM 3122 C C . GLU A 1 391 ? -26.465 13.524 18.021 1.00 50.44 391 GLU A C 1
ATOM 3124 O O . GLU A 1 391 ? -25.909 14.335 18.755 1.00 50.44 391 GLU A O 1
ATOM 3129 N N . GLN A 1 392 ? -27.601 13.823 17.383 1.00 44.12 392 GLN A N 1
ATOM 3130 C CA . GLN A 1 392 ? -28.406 14.989 17.748 1.00 44.12 392 GLN A CA 1
ATOM 3131 C C . GLN A 1 392 ? -29.144 14.697 19.061 1.00 44.12 392 GLN A C 1
ATOM 3133 O O . GLN A 1 392 ? -30.299 14.270 19.039 1.00 44.12 392 GLN A O 1
ATOM 3138 N N . GLU A 1 393 ? -28.491 14.930 20.196 1.00 37.19 393 GLU A N 1
ATOM 3139 C CA . GLU A 1 393 ? -29.161 15.066 21.493 1.00 37.19 393 GLU A CA 1
ATOM 3140 C C . GLU A 1 393 ? -28.720 16.376 22.172 1.00 37.19 393 GLU A C 1
ATOM 3142 O O . GLU A 1 393 ? -27.651 16.459 22.766 1.00 37.19 393 GLU A O 1
ATOM 3147 N N . GLY A 1 394 ? -29.576 17.404 22.100 1.00 42.16 394 GLY A N 1
ATOM 3148 C CA . GLY A 1 394 ? -29.464 18.633 22.899 1.00 42.16 394 GLY A CA 1
ATOM 3149 C C . GLY A 1 394 ? -28.623 19.780 22.315 1.00 42.16 394 GLY A C 1
ATOM 3150 O O . GLY A 1 394 ? -27.998 19.660 21.268 1.00 42.16 394 GLY A O 1
ATOM 3151 N N . ASP A 1 395 ? -28.643 20.912 23.028 1.00 36.94 395 ASP A N 1
ATOM 3152 C CA . ASP A 1 395 ? -28.046 22.222 22.683 1.00 36.94 395 ASP A CA 1
ATOM 3153 C C . ASP A 1 395 ? -26.504 22.285 22.827 1.00 36.94 395 ASP A C 1
ATOM 3155 O O . ASP A 1 395 ? -25.907 23.361 22.840 1.00 36.94 395 ASP A O 1
ATOM 3159 N N . THR A 1 396 ? -25.822 21.143 22.961 1.00 44.06 396 THR A N 1
ATOM 3160 C CA . THR A 1 396 ? -24.358 21.075 23.111 1.00 44.06 396 THR A CA 1
ATOM 3161 C C . THR A 1 396 ? -23.672 20.755 21.782 1.00 44.06 396 THR A C 1
ATOM 3163 O O . THR A 1 396 ? -23.818 19.665 21.242 1.00 44.06 396 THR A O 1
ATOM 3166 N N . GLN A 1 397 ? -22.876 21.706 21.284 1.00 49.00 397 GLN A N 1
ATOM 3167 C CA . GLN A 1 397 ? -22.188 21.716 19.979 1.00 49.00 397 GLN A CA 1
ATOM 3168 C C . GLN A 1 397 ? -21.098 20.638 19.762 1.00 49.00 397 GLN A C 1
ATOM 3170 O O . GLN A 1 397 ? -20.551 20.544 18.664 1.00 49.00 397 GLN A O 1
ATOM 3175 N N . VAL A 1 398 ? -20.759 19.819 20.764 1.00 55.84 398 VAL A N 1
ATOM 3176 C CA . VAL A 1 398 ? -19.604 18.902 20.702 1.00 55.84 398 VAL A CA 1
ATOM 3177 C C . VAL A 1 398 ? -20.022 17.526 20.182 1.00 55.84 398 VAL A C 1
ATOM 3179 O O . VAL A 1 398 ? -20.599 16.722 20.913 1.00 55.84 398 VAL A O 1
ATOM 3182 N N . THR A 1 399 ? -19.704 17.222 18.921 1.00 70.44 399 THR A N 1
ATOM 3183 C CA . THR A 1 399 ? -20.003 15.902 18.330 1.00 70.44 399 THR A CA 1
ATOM 3184 C C . THR A 1 399 ? -18.960 14.851 18.744 1.00 70.44 399 THR A C 1
ATOM 3186 O O . THR A 1 399 ? -17.793 15.164 18.992 1.00 70.44 399 THR A O 1
ATOM 3189 N N . VAL A 1 400 ? -19.335 13.567 18.762 1.00 72.69 400 VAL A N 1
ATOM 3190 C CA . VAL A 1 400 ? -18.389 12.446 18.969 1.00 72.69 400 VAL A CA 1
ATOM 3191 C C . VAL A 1 400 ? -17.272 12.451 17.909 1.00 72.69 400 VAL A C 1
ATOM 3193 O O . VAL A 1 400 ? -16.150 12.030 18.188 1.00 72.69 400 VAL A O 1
ATOM 3196 N N . GLY A 1 401 ? -17.547 12.974 16.708 1.00 75.81 401 GLY A N 1
ATOM 3197 C CA . GLY A 1 401 ? -16.547 13.191 15.657 1.00 75.81 401 GLY A CA 1
ATOM 3198 C C . GLY A 1 401 ? -15.463 14.201 16.053 1.00 75.81 401 GLY A C 1
ATOM 3199 O O . GLY A 1 401 ? -14.282 13.949 15.814 1.00 75.81 401 GLY A O 1
ATOM 3200 N N . HIS A 1 402 ? -15.831 15.289 16.738 1.00 80.31 402 HIS A N 1
ATOM 3201 C CA . HIS A 1 402 ? -14.868 16.260 17.274 1.00 80.31 402 HIS A CA 1
ATOM 3202 C C . HIS A 1 402 ? -13.959 15.632 18.336 1.00 80.31 402 HIS A C 1
ATOM 3204 O O . HIS A 1 402 ? -12.745 15.821 18.299 1.00 80.31 402 HIS A O 1
ATOM 3210 N N . GLN A 1 403 ? -14.519 14.816 19.235 1.00 79.00 403 GLN A N 1
ATOM 3211 C CA . GLN A 1 403 ? -13.732 14.079 20.234 1.00 79.00 403 GLN A CA 1
ATOM 3212 C C . GLN A 1 403 ? -12.753 13.097 19.574 1.00 79.00 403 GLN A C 1
ATOM 3214 O O . GLN A 1 403 ? -11.587 13.025 19.959 1.00 79.00 403 GLN A O 1
ATOM 3219 N N . LEU A 1 404 ? -13.205 12.380 18.540 1.00 80.06 404 LEU A N 1
ATOM 3220 C CA . LEU A 1 404 ? -12.375 11.497 17.717 1.00 80.06 404 LEU A CA 1
ATOM 3221 C C . LEU A 1 404 ? -11.177 12.238 17.120 1.00 80.06 404 LEU A C 1
ATOM 3223 O O . LEU A 1 404 ? -10.044 11.792 17.284 1.00 80.06 404 LEU A O 1
ATOM 3227 N N . LEU A 1 405 ? -11.429 13.363 16.449 1.00 83.38 405 LEU A N 1
ATOM 3228 C CA . LEU A 1 405 ? -10.398 14.155 15.779 1.00 83.38 405 LEU A CA 1
ATOM 3229 C C . LEU A 1 405 ? -9.431 14.811 16.776 1.00 83.38 405 LEU A C 1
ATOM 3231 O O . LEU A 1 405 ? -8.224 14.821 16.534 1.00 83.38 405 LEU A O 1
ATOM 3235 N N . ALA A 1 406 ? -9.929 15.284 17.921 1.00 84.06 406 ALA A N 1
ATOM 3236 C CA . ALA A 1 406 ? -9.097 15.827 18.994 1.00 84.06 406 ALA A CA 1
ATOM 3237 C C . ALA A 1 406 ? -8.170 14.765 19.617 1.00 84.06 406 ALA A C 1
ATOM 3239 O O . ALA A 1 406 ? -7.017 15.065 19.929 1.00 84.06 406 ALA A O 1
ATOM 3240 N N . ASN A 1 407 ? -8.631 13.513 19.728 1.00 85.88 407 ASN A N 1
ATOM 3241 C CA . ASN A 1 407 ? -7.858 12.390 20.277 1.00 85.88 407 ASN A CA 1
ATOM 3242 C C . ASN A 1 407 ? -6.770 11.849 19.328 1.00 85.88 407 ASN A C 1
ATOM 3244 O O . ASN A 1 407 ? -6.021 10.936 19.707 1.00 85.88 407 ASN A O 1
ATOM 3248 N N . ILE A 1 408 ? -6.677 12.344 18.090 1.00 89.38 408 ILE A N 1
ATOM 3249 C CA . ILE A 1 408 ? -5.609 11.962 17.160 1.00 89.38 408 ILE A CA 1
ATOM 3250 C C . ILE A 1 408 ? -4.329 12.690 17.564 1.00 89.38 408 ILE A C 1
ATOM 3252 O O . ILE A 1 408 ? -4.218 13.914 17.471 1.00 89.38 408 ILE A O 1
ATOM 3256 N N . ALA A 1 409 ? -3.339 11.913 17.988 1.00 91.38 409 ALA A N 1
ATOM 3257 C CA . ALA A 1 409 ? -2.022 12.413 18.363 1.00 91.38 409 ALA A CA 1
ATOM 3258 C C . ALA A 1 409 ? -0.967 12.124 17.305 1.00 91.38 409 ALA A C 1
ATOM 3260 O O . ALA A 1 409 ? 0.067 12.789 17.262 1.00 91.38 409 ALA A O 1
ATOM 3261 N N . ASN A 1 410 ? -1.218 11.136 16.443 1.00 93.56 410 ASN A N 1
ATOM 3262 C CA . ASN A 1 410 ? -0.278 10.743 15.409 1.00 93.56 410 ASN A CA 1
ATOM 3263 C C . ASN A 1 410 ? -0.977 10.455 14.086 1.00 93.56 410 ASN A C 1
ATOM 3265 O O . ASN A 1 410 ? -2.123 10.003 14.055 1.00 93.56 410 ASN A O 1
ATOM 3269 N N . THR A 1 411 ? -0.242 10.617 12.996 1.00 93.44 411 THR A N 1
ATOM 3270 C CA . THR A 1 411 ? -0.622 10.109 11.678 1.00 93.44 411 THR A CA 1
ATOM 3271 C C . THR A 1 411 ? 0.417 9.099 11.203 1.00 93.44 411 THR A C 1
ATOM 3273 O O . THR A 1 411 ? 1.592 9.164 11.571 1.00 93.44 411 THR A O 1
ATOM 3276 N N . MET A 1 412 ? -0.028 8.116 10.427 1.00 92.25 412 MET A N 1
ATOM 3277 C CA . MET A 1 412 ? 0.805 7.115 9.771 1.00 92.25 412 MET A CA 1
ATOM 3278 C C . MET A 1 412 ? 0.382 7.035 8.312 1.00 92.25 412 MET A C 1
ATOM 3280 O O . MET A 1 412 ? -0.660 6.457 7.998 1.00 92.25 412 MET A O 1
ATOM 3284 N N . SER A 1 413 ? 1.194 7.610 7.434 1.00 89.75 413 SER A N 1
ATOM 3285 C CA . SER A 1 413 ? 0.862 7.730 6.017 1.00 89.75 413 SER A CA 1
ATOM 3286 C C . SER A 1 413 ? 2.025 7.379 5.093 1.00 89.75 413 SER A C 1
ATOM 3288 O O . SER A 1 413 ? 3.118 6.981 5.532 1.00 89.75 413 SER A O 1
ATOM 3290 N N . ASP A 1 414 ? 1.779 7.466 3.788 1.00 82.19 414 ASP A N 1
ATOM 3291 C CA . ASP A 1 414 ? 2.856 7.556 2.813 1.00 82.19 414 ASP A CA 1
ATOM 3292 C C . ASP A 1 414 ? 3.492 8.970 2.832 1.00 82.19 414 ASP A C 1
ATOM 3294 O O . ASP A 1 414 ? 3.046 9.887 3.520 1.00 82.19 414 ASP A O 1
ATOM 3298 N N . ARG A 1 415 ? 4.603 9.167 2.117 1.00 80.44 415 ARG A N 1
ATOM 3299 C CA . ARG A 1 415 ? 5.281 10.480 2.056 1.00 80.44 415 ARG A CA 1
ATOM 3300 C C . ARG A 1 415 ? 4.769 11.358 0.904 1.00 80.44 415 ARG A C 1
ATOM 3302 O O . ARG A 1 415 ? 5.494 12.280 0.500 1.00 80.44 415 ARG A O 1
ATOM 3309 N N . ALA A 1 416 ? 3.584 11.086 0.352 1.00 83.44 416 ALA A N 1
ATOM 3310 C CA . ALA A 1 416 ? 3.050 11.823 -0.787 1.00 83.44 416 ALA A CA 1
ATOM 3311 C C . ALA A 1 416 ? 2.785 13.296 -0.450 1.00 83.44 416 ALA A C 1
ATOM 3313 O O . ALA A 1 416 ? 2.628 13.711 0.700 1.00 83.44 416 ALA A O 1
ATOM 3314 N N . SER A 1 417 ? 2.756 14.131 -1.488 1.00 84.19 417 SER A N 1
ATOM 3315 C CA . SER A 1 417 ? 2.483 15.562 -1.322 1.00 84.19 417 SER A CA 1
ATOM 3316 C C . SER A 1 417 ? 1.047 15.837 -0.867 1.00 84.19 417 SER A C 1
ATOM 3318 O O . SER A 1 417 ? 0.820 16.821 -0.167 1.00 84.19 417 SER A O 1
ATOM 3320 N N . THR A 1 418 ? 0.099 14.971 -1.233 1.00 84.62 418 THR A N 1
ATOM 3321 C CA . THR A 1 418 ? -1.295 15.005 -0.767 1.00 84.62 418 THR A CA 1
ATOM 3322 C C . THR A 1 418 ? -1.371 14.748 0.733 1.00 84.62 418 THR A C 1
ATOM 3324 O O . THR A 1 418 ? -1.948 15.559 1.445 1.00 84.62 418 THR A O 1
ATOM 3327 N N . GLU A 1 419 ? -0.674 13.726 1.224 1.00 86.31 419 GLU A N 1
ATOM 3328 C CA . GLU A 1 419 ? -0.605 13.372 2.646 1.00 86.31 419 GLU A CA 1
ATOM 3329 C C . GLU A 1 419 ? 0.031 14.461 3.514 1.00 86.31 419 GLU A C 1
ATOM 3331 O O . GLU A 1 419 ? -0.471 14.817 4.580 1.00 86.31 419 GLU A O 1
ATOM 3336 N N . LYS A 1 420 ? 1.105 15.093 3.029 1.00 85.38 420 LYS A N 1
ATOM 3337 C CA . LYS A 1 420 ? 1.686 16.256 3.721 1.00 85.38 420 LYS A CA 1
ATOM 3338 C C . LYS A 1 420 ? 0.692 17.412 3.844 1.00 85.38 420 LYS A C 1
ATOM 3340 O O . LYS A 1 420 ? 0.663 18.076 4.875 1.00 85.38 420 LYS A O 1
ATOM 3345 N N . ASN A 1 421 ? -0.107 17.652 2.805 1.00 87.19 421 ASN A N 1
ATOM 3346 C CA . ASN A 1 421 ? -1.151 18.671 2.845 1.00 87.19 421 ASN A CA 1
ATOM 3347 C C . ASN A 1 421 ? -2.289 18.272 3.797 1.00 87.19 421 ASN A C 1
ATOM 3349 O O . ASN A 1 421 ? -2.738 19.096 4.586 1.00 87.19 421 ASN A O 1
ATOM 3353 N N . PHE A 1 422 ? -2.708 17.006 3.765 1.00 88.69 422 PHE A N 1
ATOM 3354 C CA . PHE A 1 422 ? -3.728 16.467 4.659 1.00 88.69 422 PHE A CA 1
ATOM 3355 C C . PHE A 1 422 ? -3.331 16.606 6.134 1.00 88.69 422 PHE A C 1
ATOM 3357 O O . PHE A 1 422 ? -4.122 17.116 6.920 1.00 88.69 422 PHE A O 1
ATOM 3364 N N . ASN A 1 423 ? -2.089 16.270 6.500 1.00 89.31 423 ASN A N 1
ATOM 3365 C CA . ASN A 1 423 ? -1.584 16.455 7.866 1.00 89.31 423 ASN A CA 1
ATOM 3366 C C . ASN A 1 423 ? -1.687 17.917 8.340 1.00 89.31 423 ASN A C 1
ATOM 3368 O O . ASN A 1 423 ? -2.047 18.167 9.488 1.00 89.31 423 ASN A O 1
ATOM 3372 N N . ASN A 1 424 ? -1.415 18.887 7.458 1.00 88.88 424 ASN A N 1
ATOM 3373 C CA . ASN A 1 424 ? -1.560 20.308 7.787 1.00 88.88 424 ASN A CA 1
ATOM 3374 C C . ASN A 1 424 ? -3.029 20.699 7.990 1.00 88.88 424 ASN A C 1
ATOM 3376 O O . ASN A 1 424 ? -3.344 21.393 8.953 1.00 88.88 424 ASN A O 1
ATOM 3380 N N . LEU A 1 425 ? -3.922 20.240 7.108 1.00 88.69 425 LEU A N 1
ATOM 3381 C CA . LEU A 1 425 ? -5.360 20.494 7.224 1.00 88.69 425 LEU A CA 1
ATOM 3382 C C . LEU A 1 425 ? -5.941 19.858 8.492 1.00 88.69 425 LEU A C 1
ATOM 3384 O O . LEU A 1 425 ? -6.718 20.496 9.192 1.00 88.69 425 LEU A O 1
ATOM 3388 N N . LEU A 1 426 ? -5.529 18.633 8.823 1.00 88.88 426 LEU A N 1
ATOM 3389 C CA . LEU A 1 426 ? -5.937 17.943 10.044 1.00 88.88 426 LEU A CA 1
ATOM 3390 C C . LEU A 1 426 ? -5.465 18.698 11.291 1.00 88.88 426 LEU A C 1
ATOM 3392 O O . LEU A 1 426 ? -6.234 18.860 12.231 1.00 88.88 426 LEU A O 1
ATOM 3396 N N . GLN A 1 427 ? -4.225 19.190 11.290 1.00 90.44 427 GLN A N 1
ATOM 3397 C CA . GLN A 1 427 ? -3.675 19.991 12.383 1.00 90.44 427 GLN A CA 1
ATOM 3398 C C . GLN A 1 427 ? -4.437 21.311 12.572 1.00 90.44 427 GLN A C 1
ATOM 3400 O O . GLN A 1 427 ? -4.726 21.689 13.707 1.00 90.44 427 GLN A O 1
ATOM 3405 N N . GLN A 1 428 ? -4.765 22.001 11.476 1.00 89.44 428 GLN A N 1
ATOM 3406 C CA . GLN A 1 428 ? -5.568 23.228 11.500 1.00 89.44 428 GLN A CA 1
ATOM 3407 C C . GLN A 1 428 ? -6.966 22.951 12.048 1.00 89.44 428 GLN A C 1
ATOM 3409 O O . GLN A 1 428 ? -7.369 23.576 13.024 1.00 89.44 428 GLN A O 1
ATOM 3414 N N . TYR A 1 429 ? -7.646 21.947 11.495 1.00 87.75 429 TYR A N 1
ATOM 3415 C CA . TYR A 1 429 ? -8.984 21.560 11.927 1.00 87.75 429 TYR A CA 1
ATOM 3416 C C . TYR A 1 429 ? -9.006 21.131 13.398 1.00 87.75 429 TYR A C 1
ATOM 3418 O O . TYR A 1 429 ? -9.880 21.542 14.150 1.00 87.75 429 TYR A O 1
ATOM 3426 N N . LYS A 1 430 ? -8.007 20.360 13.849 1.00 88.25 430 LYS A N 1
ATOM 3427 C CA . LYS A 1 430 ? -7.857 19.992 15.262 1.00 88.25 430 LYS A CA 1
ATOM 3428 C C . LYS A 1 430 ? -7.761 21.238 16.147 1.00 88.25 430 LYS A C 1
ATOM 3430 O O . LYS A 1 430 ? -8.460 21.321 17.148 1.00 88.25 430 LYS A O 1
ATOM 3435 N N . ASN A 1 431 ? -6.947 22.219 15.767 1.00 88.94 431 ASN A N 1
ATOM 3436 C CA . ASN A 1 431 ? -6.799 23.456 16.535 1.00 88.94 431 ASN A CA 1
ATOM 3437 C C . ASN A 1 431 ? -8.090 24.285 16.590 1.00 88.94 431 ASN A C 1
ATOM 3439 O O . ASN A 1 431 ? -8.342 24.921 17.609 1.00 88.94 431 ASN A O 1
ATOM 3443 N N . GLU A 1 432 ? -8.906 24.260 15.534 1.00 88.19 432 GLU A N 1
ATOM 3444 C CA . GLU A 1 432 ? -10.208 24.939 15.501 1.00 88.19 432 GLU A CA 1
ATOM 3445 C C . GLU A 1 432 ? -11.205 24.335 16.500 1.00 88.19 432 GLU A C 1
ATOM 3447 O O . GLU A 1 432 ? -11.983 25.073 17.096 1.00 88.19 432 GLU A O 1
ATOM 3452 N N . ILE A 1 433 ? -11.157 23.016 16.717 1.00 86.38 433 ILE A N 1
ATOM 3453 C CA . ILE A 1 433 ? -12.163 22.287 17.509 1.00 86.38 433 ILE A CA 1
ATOM 3454 C C . ILE A 1 433 ? -11.746 22.036 18.965 1.00 86.38 433 ILE A C 1
ATOM 3456 O O . ILE A 1 433 ? -12.578 21.705 19.808 1.00 86.38 433 ILE A O 1
ATOM 3460 N N . LEU A 1 434 ? -10.453 22.159 19.284 1.00 87.06 434 LEU A N 1
ATOM 3461 C CA . LEU A 1 434 ? -9.931 21.940 20.637 1.00 87.06 434 LEU A CA 1
ATOM 3462 C C . LEU A 1 434 ? -10.595 22.807 21.724 1.00 87.06 434 LEU A C 1
ATOM 3464 O O . LEU A 1 434 ? -10.831 22.253 22.801 1.00 87.06 434 LEU A O 1
ATOM 3468 N N . PRO A 1 435 ? -10.946 24.091 21.489 1.00 86.44 435 PRO A N 1
ATOM 3469 C CA . PRO A 1 435 ? -11.662 24.905 22.474 1.00 86.44 435 PRO A CA 1
ATOM 3470 C C . PRO A 1 435 ? -13.007 24.314 22.909 1.00 86.44 435 PRO A C 1
ATOM 3472 O O . PRO A 1 435 ? -13.407 24.498 24.058 1.00 86.44 435 PRO A O 1
ATOM 3475 N N . ASP A 1 436 ? -13.669 23.581 22.012 1.00 80.38 436 ASP A N 1
ATOM 3476 C CA . ASP A 1 436 ? -14.981 22.983 22.258 1.00 80.38 436 ASP A CA 1
ATOM 3477 C C . ASP A 1 436 ? -14.868 21.611 22.943 1.00 80.38 436 ASP A C 1
ATOM 3479 O O . ASP A 1 436 ? -15.787 21.171 23.633 1.00 80.38 436 ASP A O 1
ATOM 3483 N N . VAL A 1 437 ? -13.736 20.919 22.775 1.00 78.94 437 VAL A N 1
ATOM 3484 C CA . VAL A 1 437 ? -13.529 19.547 23.270 1.00 78.94 437 VAL A CA 1
ATOM 3485 C C . VAL A 1 437 ? -12.747 19.507 24.586 1.00 78.94 437 VAL A C 1
ATOM 3487 O O . VAL A 1 437 ? -13.027 18.671 25.450 1.00 78.94 437 VAL A O 1
ATOM 3490 N N . VAL A 1 438 ? -11.753 20.380 24.758 1.00 78.88 438 VAL A N 1
ATOM 3491 C CA . VAL A 1 438 ? -10.857 20.372 25.921 1.00 78.88 438 VAL A CA 1
ATOM 3492 C C . VAL A 1 438 ? -11.362 21.341 26.985 1.00 78.88 438 VAL A C 1
ATOM 3494 O O . VAL A 1 438 ? -11.451 22.551 26.783 1.00 78.88 438 VAL A O 1
ATOM 3497 N N . LEU A 1 439 ? -11.652 20.804 28.172 1.00 78.50 439 LEU A N 1
ATOM 3498 C CA . LEU A 1 439 ? -12.079 21.602 29.320 1.00 78.50 439 LEU A CA 1
ATOM 3499 C C . LEU A 1 439 ? -11.034 22.669 29.663 1.00 78.50 439 LEU A C 1
ATOM 3501 O O . LEU A 1 439 ? -9.863 22.355 29.861 1.00 78.50 439 LEU A O 1
ATOM 3505 N N . ASN A 1 440 ? -11.484 23.920 29.795 1.00 79.81 440 ASN A N 1
ATOM 3506 C CA . ASN A 1 440 ? -10.646 25.079 30.117 1.00 79.81 440 ASN A CA 1
ATOM 3507 C C . ASN A 1 440 ? -9.502 25.340 29.121 1.00 79.81 440 ASN A C 1
ATOM 3509 O O . ASN A 1 440 ? -8.527 25.987 29.495 1.00 79.81 440 ASN A O 1
ATOM 3513 N N . PHE A 1 441 ? -9.622 24.903 27.861 1.00 84.44 441 PHE A N 1
ATOM 3514 C CA . PHE A 1 441 ? -8.596 25.119 26.834 1.00 84.44 441 PHE A CA 1
ATOM 3515 C C . PHE A 1 441 ? -8.154 26.586 26.724 1.00 84.44 441 PHE A C 1
ATOM 3517 O O . PHE A 1 441 ? -6.964 26.888 26.727 1.00 84.44 441 PHE A O 1
ATOM 3524 N N . ASN A 1 442 ? -9.115 27.515 26.729 1.00 86.75 442 ASN A N 1
ATOM 3525 C CA . ASN A 1 442 ? -8.851 28.955 26.636 1.00 86.75 442 ASN A CA 1
ATOM 3526 C C . ASN A 1 442 ? -8.098 29.530 27.852 1.00 86.75 442 ASN A C 1
ATOM 3528 O O . ASN A 1 442 ? -7.568 30.633 27.760 1.00 86.75 442 ASN A O 1
ATOM 3532 N N . ASN A 1 443 ? -8.044 28.797 28.970 1.00 87.44 443 ASN A N 1
ATOM 3533 C CA . ASN A 1 443 ? -7.331 29.193 30.188 1.00 87.44 443 ASN A CA 1
ATOM 3534 C C . ASN A 1 443 ? -5.928 28.569 30.284 1.00 87.44 443 ASN A C 1
ATOM 3536 O O . ASN A 1 443 ? -5.203 28.883 31.226 1.00 87.44 443 ASN A O 1
ATOM 3540 N N . LEU A 1 444 ? -5.570 27.670 29.362 1.00 87.12 444 LEU A N 1
ATOM 3541 C CA . LEU A 1 444 ? -4.225 27.106 29.260 1.00 87.12 444 LEU A CA 1
ATOM 3542 C C . LEU A 1 444 ? -3.238 28.163 28.757 1.00 87.12 444 LEU A C 1
ATOM 3544 O O . LEU A 1 444 ? -3.614 29.076 28.014 1.00 87.12 444 LEU A O 1
ATOM 3548 N N . GLU A 1 445 ? -1.963 28.022 29.115 1.00 88.94 445 GLU A N 1
ATOM 3549 C CA . GLU A 1 445 ? -0.929 28.876 28.531 1.00 88.94 445 GLU A CA 1
ATOM 3550 C C . GLU A 1 445 ? -0.791 28.609 27.019 1.00 88.94 445 GLU A C 1
ATOM 3552 O O . GLU A 1 445 ? -1.011 27.481 26.568 1.00 88.94 445 GLU A O 1
ATOM 3557 N N . PRO A 1 446 ? -0.365 29.593 26.201 1.00 86.81 446 PRO A N 1
ATOM 3558 C CA . PRO A 1 446 ? -0.219 29.401 24.755 1.00 86.81 446 PRO A CA 1
ATOM 3559 C C . PRO A 1 446 ? 0.649 28.191 24.370 1.00 86.81 446 PRO A C 1
ATOM 3561 O O . PRO A 1 446 ? 0.350 27.494 23.405 1.00 86.81 446 PRO A O 1
ATOM 3564 N N . ALA A 1 447 ? 1.691 27.899 25.156 1.00 82.94 447 ALA A N 1
ATOM 3565 C CA . ALA A 1 447 ? 2.545 26.730 24.953 1.00 82.94 447 ALA A CA 1
ATOM 3566 C C . ALA A 1 447 ? 1.807 25.402 25.216 1.00 82.94 447 ALA A C 1
ATOM 3568 O O . ALA A 1 447 ? 2.027 24.413 24.518 1.00 82.94 447 ALA A O 1
ATOM 3569 N N . GLU A 1 448 ? 0.905 25.370 26.197 1.00 81.81 448 GLU A N 1
ATOM 3570 C CA . GLU A 1 448 ? 0.078 24.200 26.512 1.00 81.81 448 GLU A CA 1
ATOM 3571 C C . GLU A 1 448 ? -1.019 23.992 25.459 1.00 81.81 448 GLU A C 1
ATOM 3573 O O . GLU A 1 448 ? -1.285 22.856 25.059 1.00 81.81 448 GLU A O 1
ATOM 3578 N N . GLN A 1 449 ? -1.607 25.080 24.950 1.00 83.75 449 GLN A N 1
ATOM 3579 C CA . GLN A 1 449 ? -2.549 25.040 23.826 1.00 83.75 449 GLN A CA 1
ATOM 3580 C C . GLN A 1 449 ? -1.884 24.475 22.564 1.00 83.75 449 GLN A C 1
ATOM 3582 O O . GLN A 1 449 ? -2.447 23.597 21.905 1.00 83.75 449 GLN A O 1
ATOM 3587 N N . GLU A 1 450 ? -0.660 24.916 22.257 1.00 83.56 450 GLU A N 1
ATOM 3588 C CA . GLU A 1 450 ? 0.121 24.404 21.126 1.00 83.56 450 GLU A CA 1
ATOM 3589 C C . GLU A 1 450 ? 0.443 22.906 21.282 1.00 83.56 450 GLU A C 1
ATOM 3591 O O . GLU A 1 450 ? 0.302 22.135 20.327 1.00 83.56 450 GLU A O 1
ATOM 3596 N N . LEU A 1 451 ? 0.796 22.462 22.494 1.00 80.88 451 LEU A N 1
ATOM 3597 C CA . LEU A 1 451 ? 1.044 21.047 22.801 1.00 80.88 451 LEU A CA 1
ATOM 3598 C C . LEU A 1 451 ? -0.206 20.166 22.656 1.00 80.88 451 LEU A C 1
ATOM 3600 O O . LEU A 1 451 ? -0.084 19.017 22.226 1.00 80.88 451 LEU A O 1
ATOM 3604 N N . CYS A 1 452 ? -1.390 20.684 22.995 1.00 81.38 452 CYS A N 1
ATOM 3605 C CA . CYS A 1 452 ? -2.667 19.989 22.791 1.00 81.38 452 CYS A CA 1
ATOM 3606 C C . CYS A 1 452 ? -3.007 19.859 21.299 1.00 81.38 452 CYS A C 1
ATOM 3608 O O . CYS A 1 452 ? -3.505 18.822 20.849 1.00 81.38 452 CYS A O 1
ATOM 3610 N N . GLY A 1 453 ? -2.703 20.907 20.530 1.00 84.38 453 GLY A N 1
ATOM 3611 C CA . GLY A 1 453 ? -2.819 20.918 19.078 1.00 84.38 453 GLY A CA 1
ATOM 3612 C C . GLY A 1 453 ? -1.947 19.859 18.427 1.00 84.38 453 GLY A C 1
ATOM 3613 O O . GLY A 1 453 ? -2.424 19.102 17.583 1.00 84.38 453 GLY A O 1
ATOM 3614 N N . GLN A 1 454 ? -0.681 19.778 18.827 1.00 87.56 454 GLN A N 1
ATOM 3615 C CA . GLN A 1 454 ? 0.366 19.075 18.094 1.00 87.56 454 GLN A CA 1
ATOM 3616 C C . GLN A 1 454 ? 0.014 17.633 17.669 1.00 87.56 454 GLN A C 1
ATOM 3618 O O . GLN A 1 454 ? -0.406 16.798 18.471 1.00 87.56 454 GLN A O 1
ATOM 3623 N N . ILE A 1 455 ? 0.267 17.331 16.392 1.00 91.81 455 ILE A N 1
ATOM 3624 C CA . ILE A 1 455 ? 0.180 15.992 15.800 1.00 91.81 455 ILE A CA 1
ATOM 3625 C C . ILE A 1 455 ? 1.580 15.515 15.391 1.00 91.81 455 ILE A C 1
ATOM 3627 O O . ILE A 1 455 ? 2.373 16.240 14.778 1.00 91.81 455 ILE A O 1
ATOM 3631 N N . ASN A 1 456 ? 1.900 14.267 15.725 1.00 93.12 456 ASN A N 1
ATOM 3632 C CA . ASN A 1 456 ? 3.122 13.598 15.300 1.00 93.12 456 ASN A CA 1
ATOM 3633 C C . ASN A 1 456 ? 2.917 12.900 13.954 1.00 93.12 456 ASN A C 1
ATOM 3635 O O . ASN A 1 456 ? 2.225 11.890 13.860 1.00 93.12 456 ASN A O 1
ATOM 3639 N N . ASN A 1 457 ? 3.561 13.421 12.914 1.00 92.62 457 ASN A N 1
ATOM 3640 C CA . ASN A 1 457 ? 3.443 12.871 11.571 1.00 92.62 457 ASN A CA 1
ATOM 3641 C C . ASN A 1 457 ? 4.525 11.818 11.339 1.00 92.62 457 ASN A C 1
ATOM 3643 O O . ASN A 1 457 ? 5.703 12.148 11.169 1.00 92.62 457 ASN A O 1
ATOM 3647 N N . PHE A 1 458 ? 4.120 10.553 11.325 1.00 93.50 458 PHE A N 1
ATOM 3648 C CA . PHE A 1 458 ? 4.996 9.434 11.023 1.00 93.50 458 PHE A CA 1
ATOM 3649 C C . PHE A 1 458 ? 4.724 8.887 9.627 1.00 93.50 458 PHE A C 1
ATOM 3651 O O . PHE A 1 458 ? 3.615 8.935 9.099 1.00 93.50 458 PHE A O 1
ATOM 3658 N N . PHE A 1 459 ? 5.762 8.303 9.041 1.00 91.88 459 PHE A N 1
ATOM 3659 C CA . PHE A 1 459 ? 5.710 7.802 7.679 1.00 91.88 459 PHE A CA 1
ATOM 3660 C C . PHE A 1 459 ? 6.063 6.326 7.617 1.00 91.88 459 PHE A C 1
ATOM 3662 O O . PHE A 1 459 ? 6.955 5.842 8.319 1.00 91.88 459 PHE A O 1
ATOM 3669 N N . CYS A 1 460 ? 5.384 5.612 6.728 1.00 91.25 460 CYS A N 1
ATOM 3670 C CA . CYS A 1 460 ? 5.526 4.174 6.599 1.00 91.25 460 CYS A CA 1
ATOM 3671 C C . CYS A 1 460 ? 6.956 3.754 6.210 1.00 91.25 460 CYS A C 1
ATOM 3673 O O . CYS A 1 460 ? 7.444 4.082 5.127 1.00 91.25 460 CYS A O 1
ATOM 3675 N N . GLY A 1 461 ? 7.594 2.921 7.042 1.00 91.06 461 GLY A N 1
ATOM 3676 C CA . GLY A 1 461 ? 8.942 2.405 6.779 1.00 91.06 461 GLY A CA 1
ATOM 3677 C C . GLY A 1 461 ? 9.048 1.509 5.537 1.00 91.06 461 GLY A C 1
ATOM 3678 O O . GLY A 1 461 ? 10.118 1.381 4.956 1.00 91.06 461 GLY A O 1
ATOM 3679 N N . LEU A 1 462 ? 7.951 0.910 5.065 1.00 90.25 462 LEU A N 1
ATOM 3680 C CA . LEU A 1 462 ? 7.974 0.091 3.843 1.00 90.25 462 LEU A CA 1
ATOM 3681 C C . LEU A 1 462 ? 8.164 0.940 2.585 1.00 90.25 462 LEU A C 1
ATOM 3683 O O . LEU A 1 462 ? 8.780 0.477 1.631 1.00 90.25 462 LEU A O 1
ATOM 3687 N N . HIS A 1 463 ? 7.719 2.199 2.601 1.00 88.81 463 HIS A N 1
ATOM 3688 C CA . HIS A 1 463 ? 7.967 3.129 1.501 1.00 88.81 463 HIS A CA 1
ATOM 3689 C C . HIS A 1 463 ? 9.450 3.494 1.374 1.00 88.81 463 HIS A C 1
ATOM 3691 O O . HIS A 1 463 ? 9.919 3.773 0.273 1.00 88.81 463 HIS A O 1
ATOM 3697 N N . LEU A 1 464 ? 10.218 3.412 2.466 1.00 91.25 464 LEU A N 1
ATOM 3698 C CA . LEU A 1 464 ? 11.674 3.505 2.389 1.00 91.25 464 LEU A CA 1
ATOM 3699 C C . LEU A 1 464 ? 12.262 2.321 1.605 1.00 91.25 464 LEU A C 1
ATOM 3701 O O . LEU A 1 464 ? 13.154 2.526 0.792 1.00 91.25 464 LEU A O 1
ATOM 3705 N N . LEU A 1 465 ? 11.743 1.100 1.783 1.00 91.50 465 LEU A N 1
ATOM 3706 C CA . LEU A 1 465 ? 12.186 -0.068 1.008 1.00 91.50 465 LEU A CA 1
ATOM 3707 C C . LEU A 1 465 ? 11.819 0.042 -0.482 1.00 91.50 465 LEU A C 1
ATOM 3709 O O . LEU A 1 465 ? 12.606 -0.392 -1.321 1.00 91.50 465 LEU A O 1
ATOM 3713 N N . ILE A 1 466 ? 10.668 0.647 -0.810 1.00 89.44 466 ILE A N 1
ATOM 3714 C CA . ILE A 1 466 ? 10.308 1.017 -2.193 1.00 89.44 466 ILE A CA 1
ATOM 3715 C C . ILE A 1 466 ? 11.372 1.942 -2.780 1.00 89.44 466 ILE A C 1
ATOM 3717 O O . ILE A 1 466 ? 11.975 1.625 -3.802 1.00 89.44 466 ILE A O 1
ATOM 3721 N N . ALA A 1 467 ? 11.677 3.035 -2.087 1.00 91.62 467 ALA A N 1
ATOM 3722 C CA . ALA A 1 467 ? 12.646 3.999 -2.582 1.00 91.62 467 ALA A CA 1
ATOM 3723 C C . ALA A 1 467 ? 14.083 3.451 -2.635 1.00 91.62 467 ALA A C 1
ATOM 3725 O O . ALA A 1 467 ? 14.852 3.860 -3.502 1.00 91.62 467 ALA A O 1
ATOM 3726 N N . ILE A 1 468 ? 14.449 2.517 -1.746 1.00 94.25 468 ILE A N 1
ATOM 3727 C CA . ILE A 1 468 ? 15.728 1.793 -1.814 1.00 94.25 468 ILE A CA 1
ATOM 3728 C C . ILE A 1 468 ? 15.825 1.049 -3.150 1.00 94.25 468 ILE A C 1
ATOM 3730 O O . ILE A 1 468 ? 16.846 1.162 -3.820 1.00 94.25 468 ILE A O 1
ATOM 3734 N N . ALA A 1 469 ? 14.765 0.356 -3.579 1.00 92.75 469 ALA A N 1
ATOM 3735 C CA . ALA A 1 469 ? 14.753 -0.343 -4.863 1.00 92.75 469 ALA A CA 1
ATOM 3736 C C . ALA A 1 469 ? 14.947 0.615 -6.053 1.00 92.75 469 ALA A C 1
ATOM 3738 O O . ALA A 1 469 ? 15.797 0.360 -6.908 1.00 92.75 469 ALA A O 1
ATOM 3739 N N . ASP A 1 470 ? 14.215 1.732 -6.071 1.00 92.19 470 ASP A N 1
ATOM 3740 C CA . ASP A 1 470 ? 14.281 2.725 -7.152 1.00 92.19 470 ASP A CA 1
ATOM 3741 C C . ASP A 1 470 ? 15.659 3.400 -7.236 1.00 92.19 470 ASP A C 1
ATOM 3743 O O . ASP A 1 470 ? 16.229 3.549 -8.319 1.00 92.19 470 ASP A O 1
ATOM 3747 N N . VAL A 1 471 ? 16.231 3.790 -6.090 1.00 95.00 471 VAL A N 1
ATOM 3748 C CA . VAL A 1 471 ? 17.563 4.412 -6.037 1.00 95.00 471 VAL A CA 1
ATOM 3749 C C . VAL A 1 471 ? 18.652 3.414 -6.411 1.00 95.00 471 VAL A C 1
ATOM 3751 O O . VAL A 1 471 ? 19.589 3.785 -7.119 1.00 95.00 471 VAL A O 1
ATOM 3754 N N . THR A 1 472 ? 18.536 2.153 -5.985 1.00 95.69 472 THR A N 1
ATOM 3755 C CA . THR A 1 472 ? 19.481 1.115 -6.398 1.00 95.69 472 THR A CA 1
ATOM 3756 C C . THR A 1 472 ? 19.411 0.868 -7.906 1.00 95.69 472 THR A C 1
ATOM 3758 O O . THR A 1 472 ? 20.463 0.832 -8.532 1.00 95.69 472 THR A O 1
ATOM 3761 N N . GLU A 1 473 ? 18.224 0.766 -8.520 1.00 94.19 473 GLU A N 1
ATOM 3762 C CA . GLU A 1 473 ? 18.100 0.633 -9.986 1.00 94.19 473 GLU A CA 1
ATOM 3763 C C . GLU A 1 473 ? 18.756 1.803 -10.716 1.00 94.19 473 GLU A C 1
ATOM 3765 O O . GLU A 1 473 ? 19.555 1.587 -11.628 1.00 94.19 473 GLU A O 1
ATOM 3770 N N . ALA A 1 474 ? 18.468 3.032 -10.283 1.00 95.19 474 ALA A N 1
ATOM 3771 C CA . ALA A 1 474 ? 19.013 4.227 -10.909 1.00 95.19 474 ALA A CA 1
ATOM 3772 C C . ALA A 1 474 ? 20.543 4.310 -10.767 1.00 95.19 474 ALA A C 1
ATOM 3774 O O . ALA A 1 474 ? 21.222 4.683 -11.726 1.00 95.19 474 ALA A O 1
ATOM 3775 N N . SER A 1 475 ? 21.083 3.947 -9.597 1.00 96.69 475 SER A N 1
ATOM 3776 C CA . SER A 1 475 ? 22.528 3.904 -9.333 1.00 96.69 475 SER A CA 1
ATOM 3777 C C . SER A 1 475 ? 23.217 2.809 -10.153 1.00 96.69 475 SER A C 1
ATOM 3779 O O . SER A 1 475 ? 24.213 3.095 -10.813 1.00 96.69 475 SER A O 1
ATOM 3781 N N . VAL A 1 476 ? 22.643 1.600 -10.210 1.00 96.94 476 VAL A N 1
ATOM 3782 C CA . VAL A 1 476 ? 23.156 0.492 -11.035 1.00 96.94 476 VAL A CA 1
ATOM 3783 C C . VAL A 1 476 ? 23.135 0.866 -12.515 1.00 96.94 476 VAL A C 1
ATOM 3785 O O . VAL A 1 476 ? 24.143 0.694 -13.188 1.00 96.94 476 VAL A O 1
ATOM 3788 N N . ARG A 1 477 ? 22.032 1.427 -13.029 1.00 95.56 477 ARG A N 1
ATOM 3789 C CA . ARG A 1 477 ? 21.941 1.852 -14.436 1.00 95.56 477 ARG A CA 1
ATOM 3790 C C . ARG A 1 477 ? 23.013 2.881 -14.780 1.00 95.56 477 ARG A C 1
ATOM 3792 O O . ARG A 1 477 ? 23.705 2.719 -15.777 1.00 95.56 477 ARG A O 1
ATOM 3799 N N . LYS A 1 478 ? 23.161 3.913 -13.944 1.00 95.62 478 LYS A N 1
ATOM 3800 C CA . LYS A 1 478 ? 24.175 4.952 -14.146 1.00 95.62 478 LYS A CA 1
ATOM 3801 C C . LYS A 1 478 ? 25.589 4.363 -14.124 1.00 95.62 478 LYS A C 1
ATOM 3803 O O . LYS A 1 478 ? 26.392 4.695 -14.987 1.00 95.62 478 LYS A O 1
ATOM 3808 N N . PHE A 1 479 ? 25.875 3.471 -13.175 1.00 96.81 479 PHE A N 1
ATOM 3809 C CA . PHE A 1 479 ? 27.167 2.793 -13.106 1.00 96.81 479 PHE A CA 1
ATOM 3810 C C . PHE A 1 479 ? 27.432 1.944 -14.350 1.00 96.81 479 PHE A C 1
ATOM 3812 O O . PHE A 1 479 ? 28.524 2.009 -14.894 1.00 96.81 479 PHE A O 1
ATOM 3819 N N . GLU A 1 480 ? 26.456 1.162 -14.820 1.00 96.00 480 GLU A N 1
ATOM 3820 C CA . GLU A 1 480 ? 26.614 0.348 -16.031 1.00 96.00 480 GLU A CA 1
ATOM 3821 C C . GLU A 1 480 ? 26.879 1.213 -17.272 1.00 96.00 480 GLU A C 1
ATOM 3823 O O . GLU A 1 480 ? 27.756 0.879 -18.064 1.00 96.00 480 GLU A O 1
ATOM 3828 N N . GLU A 1 481 ? 26.163 2.332 -17.429 1.00 93.75 481 GLU A N 1
ATOM 3829 C CA . GLU A 1 481 ? 26.371 3.285 -18.529 1.00 93.75 481 GLU A CA 1
ATOM 3830 C C . GLU A 1 481 ? 27.801 3.859 -18.523 1.00 93.75 481 GLU A C 1
ATOM 3832 O O . GLU A 1 481 ? 28.446 3.906 -19.573 1.00 93.75 481 GLU A O 1
ATOM 3837 N N . GLU A 1 482 ? 28.307 4.247 -17.347 1.00 95.06 482 GLU A N 1
ATOM 3838 C CA . GLU A 1 482 ? 29.669 4.773 -17.162 1.00 95.06 482 GLU A CA 1
ATOM 3839 C C . GLU A 1 482 ? 30.741 3.685 -17.340 1.00 95.06 482 GLU A C 1
ATOM 3841 O O . GLU A 1 482 ? 31.753 3.912 -17.997 1.00 95.06 482 GLU A O 1
ATOM 3846 N N . TYR A 1 483 ? 30.513 2.490 -16.792 1.00 95.00 483 TYR A N 1
ATOM 3847 C CA . TYR A 1 483 ? 31.456 1.370 -16.836 1.00 95.00 483 TYR A CA 1
ATOM 3848 C C . TYR A 1 483 ? 31.645 0.826 -18.257 1.00 95.00 483 TYR A C 1
ATOM 3850 O O . TYR A 1 483 ? 32.742 0.413 -18.633 1.00 95.00 483 TYR A O 1
ATOM 3858 N N . LEU A 1 484 ? 30.574 0.812 -19.053 1.00 94.00 484 LEU A N 1
ATOM 3859 C CA . LEU A 1 484 ? 30.604 0.310 -20.425 1.00 94.00 484 LEU A CA 1
ATOM 3860 C C . LEU A 1 484 ? 31.105 1.340 -21.441 1.00 94.00 484 LEU A C 1
ATOM 3862 O O . LEU A 1 484 ? 31.420 0.948 -22.565 1.00 94.00 484 LEU A O 1
ATOM 3866 N N . ASP A 1 485 ? 31.168 2.627 -21.080 1.00 91.88 485 ASP A N 1
ATOM 3867 C CA . ASP A 1 485 ? 31.549 3.724 -21.983 1.00 91.88 485 ASP A CA 1
ATOM 3868 C C . ASP A 1 485 ? 30.765 3.674 -23.314 1.00 91.88 485 ASP A C 1
ATOM 3870 O O . ASP A 1 485 ? 31.306 3.719 -24.420 1.00 91.88 485 ASP A O 1
ATOM 3874 N N . GLY A 1 486 ? 29.451 3.444 -23.207 1.00 82.94 486 GLY A N 1
ATOM 3875 C CA . GLY A 1 486 ? 28.544 3.332 -24.354 1.00 82.94 486 GLY A CA 1
ATOM 3876 C C . GLY A 1 486 ? 28.624 2.026 -25.161 1.00 82.94 486 GLY A C 1
ATOM 3877 O O . GLY A 1 486 ? 27.915 1.902 -26.162 1.00 82.94 486 GLY A O 1
ATOM 3878 N N . LYS A 1 487 ? 29.434 1.038 -24.756 1.00 91.38 487 LYS A N 1
ATOM 3879 C CA . LYS A 1 487 ? 29.498 -0.277 -25.420 1.00 91.38 487 LYS A CA 1
ATOM 3880 C C . LYS A 1 487 ? 28.283 -1.142 -25.080 1.00 91.38 487 LYS A C 1
ATOM 3882 O O . LYS A 1 487 ? 27.884 -1.265 -23.927 1.00 91.38 487 LYS A O 1
ATOM 3887 N N . GLU A 1 488 ? 27.727 -1.810 -26.087 1.00 92.00 488 GLU A N 1
ATOM 3888 C CA . GLU A 1 488 ? 26.671 -2.805 -25.890 1.00 92.00 488 GLU A CA 1
ATOM 3889 C C . GLU A 1 488 ? 27.279 -4.164 -25.491 1.00 92.00 488 GLU A C 1
ATOM 3891 O O . GLU A 1 488 ? 28.241 -4.632 -26.103 1.00 92.00 488 GLU A O 1
ATOM 3896 N N . VAL A 1 489 ? 26.707 -4.816 -24.472 1.00 94.62 489 VAL A N 1
ATOM 3897 C CA . VAL A 1 489 ? 27.136 -6.131 -23.951 1.00 94.62 489 VAL A CA 1
ATOM 3898 C C . VAL A 1 489 ? 25.950 -7.077 -23.720 1.00 94.62 489 VAL A C 1
ATOM 3900 O O . VAL A 1 489 ? 24.791 -6.644 -23.689 1.00 94.62 489 VAL A O 1
ATOM 3903 N N . GLY A 1 490 ? 26.218 -8.379 -23.594 1.00 94.06 490 GLY A N 1
ATOM 3904 C CA . GLY A 1 490 ? 25.183 -9.412 -23.498 1.00 94.06 490 GLY A CA 1
ATOM 3905 C C . GLY A 1 490 ? 24.183 -9.371 -24.663 1.00 94.06 490 GLY A C 1
ATOM 3906 O O . GLY A 1 490 ? 24.545 -9.248 -25.836 1.00 94.06 490 GLY A O 1
ATOM 3907 N N . SER A 1 491 ? 22.889 -9.434 -24.347 1.00 95.12 491 SER A N 1
ATOM 3908 C CA . SER A 1 491 ? 21.813 -9.345 -25.345 1.00 95.12 491 SER A CA 1
ATOM 3909 C C . SER A 1 491 ? 21.719 -7.981 -26.040 1.00 95.12 491 SER A C 1
ATOM 3911 O O . SER A 1 491 ? 21.127 -7.901 -27.119 1.00 95.12 491 SER A O 1
ATOM 3913 N N . ALA A 1 492 ? 22.351 -6.933 -25.489 1.00 92.62 492 ALA A N 1
ATOM 3914 C CA . ALA A 1 492 ? 22.360 -5.602 -26.092 1.00 92.62 492 ALA A CA 1
ATOM 3915 C C . ALA A 1 492 ? 23.010 -5.582 -27.480 1.00 92.62 492 ALA A C 1
ATOM 3917 O O . ALA A 1 492 ? 22.527 -4.879 -28.359 1.00 92.62 492 ALA A O 1
ATOM 3918 N N . GLN A 1 493 ? 24.014 -6.436 -27.701 1.00 93.75 493 GLN A N 1
ATOM 3919 C CA . GLN A 1 493 ? 24.759 -6.551 -28.962 1.00 93.75 493 GLN A CA 1
ATOM 3920 C C . GLN A 1 493 ? 23.934 -7.104 -30.133 1.00 93.75 493 GLN A C 1
ATOM 3922 O O . GLN A 1 493 ? 24.422 -7.173 -31.261 1.00 93.75 493 GLN A O 1
ATOM 3927 N N . ARG A 1 494 ? 22.711 -7.578 -29.873 1.00 92.31 494 ARG A N 1
ATOM 3928 C CA . ARG A 1 494 ? 21.850 -8.246 -30.851 1.00 92.31 494 ARG A CA 1
ATOM 3929 C C . ARG A 1 494 ? 20.660 -7.343 -31.190 1.00 92.31 494 ARG A C 1
ATOM 3931 O O . ARG A 1 494 ? 19.713 -7.269 -30.400 1.00 92.31 494 ARG A O 1
ATOM 3938 N N . PRO A 1 495 ? 20.656 -6.662 -32.354 1.00 88.75 495 PRO A N 1
ATOM 3939 C CA . PRO A 1 495 ? 19.576 -5.754 -32.743 1.00 88.75 495 PRO A CA 1
ATOM 3940 C C . PRO A 1 495 ? 18.184 -6.401 -32.727 1.00 88.75 495 PRO A C 1
ATOM 3942 O O . PRO A 1 495 ? 17.194 -5.745 -32.395 1.00 88.75 495 PRO A O 1
ATOM 3945 N N . GLU A 1 496 ? 18.098 -7.696 -33.029 1.00 90.44 496 GLU A N 1
ATOM 3946 C CA . GLU A 1 496 ? 16.866 -8.486 -33.012 1.00 90.44 496 GLU A CA 1
ATOM 3947 C C . GLU A 1 496 ? 16.257 -8.651 -31.604 1.00 90.44 496 GLU A C 1
ATOM 3949 O O . GLU A 1 496 ? 15.045 -8.850 -31.468 1.00 90.44 496 GLU A O 1
ATOM 3954 N N . LEU A 1 497 ? 17.059 -8.501 -30.544 1.00 91.50 497 LEU A N 1
ATOM 3955 C CA . LEU A 1 497 ? 16.625 -8.633 -29.146 1.00 91.50 497 LEU A CA 1
ATOM 3956 C C . LEU A 1 497 ? 16.179 -7.304 -28.523 1.00 91.50 497 LEU A C 1
ATOM 3958 O O . LEU A 1 497 ? 15.640 -7.289 -27.412 1.00 91.50 497 LEU A O 1
ATOM 3962 N N . LYS A 1 498 ? 16.286 -6.193 -29.264 1.00 87.88 498 LYS A N 1
ATOM 3963 C CA . LYS A 1 498 ? 16.005 -4.829 -28.788 1.00 87.88 498 LYS A CA 1
ATOM 3964 C C . LYS A 1 498 ? 14.616 -4.639 -28.172 1.00 87.88 498 LYS A C 1
ATOM 3966 O O . LYS A 1 498 ? 14.435 -3.764 -27.330 1.00 87.88 498 LYS A O 1
ATOM 3971 N N . ARG A 1 499 ? 13.635 -5.487 -28.510 1.00 85.88 499 ARG A N 1
ATOM 3972 C CA . ARG A 1 499 ? 12.293 -5.481 -27.889 1.00 85.88 499 ARG A CA 1
ATOM 3973 C C . ARG A 1 499 ? 12.303 -5.733 -26.378 1.00 85.88 499 ARG A C 1
ATOM 3975 O O . ARG A 1 499 ? 11.345 -5.375 -25.693 1.00 85.88 499 ARG A O 1
ATOM 3982 N N . TYR A 1 500 ? 13.359 -6.354 -25.855 1.00 85.69 500 TYR A N 1
ATOM 3983 C CA . TYR A 1 500 ? 13.540 -6.575 -24.423 1.00 85.69 500 TYR A CA 1
ATOM 3984 C C . TYR A 1 500 ? 14.293 -5.438 -23.734 1.00 85.69 500 TYR A C 1
ATOM 3986 O O . TYR A 1 500 ? 14.402 -5.475 -22.512 1.00 85.69 500 TYR A O 1
ATOM 3994 N N . HIS A 1 501 ? 14.795 -4.441 -24.467 1.00 86.88 501 HIS A N 1
ATOM 3995 C CA . HIS A 1 501 ? 15.567 -3.339 -23.899 1.00 86.88 501 HIS A CA 1
ATOM 3996 C C . HIS A 1 501 ? 14.603 -2.201 -23.577 1.00 86.88 501 HIS A C 1
ATOM 3998 O O . HIS A 1 501 ? 14.111 -1.493 -24.458 1.00 86.88 501 HIS A O 1
ATOM 4004 N N . LYS A 1 502 ? 14.277 -2.075 -22.293 1.00 85.88 502 LYS A N 1
ATOM 4005 C CA . LYS A 1 502 ? 13.520 -0.940 -21.765 1.00 85.88 502 LYS A CA 1
ATOM 4006 C C . LYS A 1 502 ? 14.492 0.117 -21.243 1.00 85.88 502 LYS A C 1
ATOM 4008 O O . LYS A 1 502 ? 15.700 -0.085 -21.255 1.00 85.88 502 LYS A O 1
ATOM 4013 N N . LYS A 1 503 ? 13.958 1.247 -20.779 1.00 88.19 503 LYS A N 1
ATOM 4014 C CA . LYS A 1 503 ? 14.727 2.268 -20.058 1.00 88.19 503 LYS A CA 1
ATOM 4015 C C . LYS A 1 503 ? 15.042 1.773 -18.634 1.00 88.19 503 LYS A C 1
ATOM 4017 O O . LYS A 1 503 ? 14.451 2.256 -17.676 1.00 88.19 503 LYS A O 1
ATOM 4022 N N . GLU A 1 504 ? 15.899 0.763 -18.537 1.00 91.62 504 GLU A N 1
ATOM 4023 C CA . GLU A 1 504 ? 16.316 0.061 -17.315 1.00 91.62 504 GLU A CA 1
ATOM 4024 C C . GLU A 1 504 ? 17.780 -0.397 -17.441 1.00 91.62 504 GLU A C 1
ATOM 4026 O O . GLU A 1 504 ? 18.306 -0.436 -18.556 1.00 91.62 504 GLU A O 1
ATOM 4031 N N . SER A 1 505 ? 18.429 -0.754 -16.328 1.00 94.75 505 SER A N 1
ATOM 4032 C CA . SER A 1 505 ? 19.766 -1.370 -16.358 1.00 94.75 505 SER A CA 1
ATOM 4033 C C . SER A 1 505 ? 19.764 -2.754 -17.025 1.00 94.75 505 SER A C 1
ATOM 4035 O O . SER A 1 505 ? 18.758 -3.474 -17.019 1.00 94.75 505 SER A O 1
ATOM 4037 N N . GLY A 1 506 ? 20.903 -3.162 -17.582 1.00 96.00 506 GLY A N 1
ATOM 4038 C CA . GLY A 1 506 ? 21.124 -4.511 -18.098 1.00 96.00 506 GLY A CA 1
ATOM 4039 C C . GLY A 1 506 ? 21.010 -5.577 -17.006 1.00 96.00 506 GLY A C 1
ATOM 4040 O O . GLY A 1 506 ? 20.396 -6.619 -17.247 1.00 96.00 506 GLY A O 1
ATOM 4041 N N . THR A 1 507 ? 21.445 -5.277 -15.774 1.00 96.69 507 THR A N 1
ATOM 4042 C CA . THR A 1 507 ? 21.156 -6.126 -14.605 1.00 96.69 507 THR A CA 1
ATOM 4043 C C . THR A 1 507 ? 19.649 -6.317 -14.419 1.00 96.69 507 THR A C 1
ATOM 4045 O O . THR A 1 507 ? 19.177 -7.450 -14.322 1.00 96.69 507 THR A O 1
ATOM 4048 N N . LEU A 1 508 ? 18.851 -5.239 -14.405 1.00 95.06 508 LEU A N 1
ATOM 4049 C CA . LEU A 1 508 ? 17.402 -5.359 -14.214 1.00 95.06 508 LEU A CA 1
ATOM 4050 C C . LEU A 1 508 ? 16.739 -6.113 -15.368 1.00 95.06 508 LEU A C 1
ATOM 4052 O O . LEU A 1 508 ? 15.828 -6.916 -15.136 1.00 95.06 508 LEU A O 1
ATOM 4056 N N . ARG A 1 509 ? 17.220 -5.897 -16.599 1.00 95.44 509 ARG A N 1
ATOM 4057 C CA . ARG A 1 509 ? 16.783 -6.650 -17.774 1.00 95.44 509 ARG A CA 1
ATOM 4058 C C . ARG A 1 509 ? 16.998 -8.143 -17.565 1.00 95.44 509 ARG A C 1
ATOM 4060 O O . ARG A 1 509 ? 16.019 -8.873 -17.713 1.00 95.44 509 ARG A O 1
ATOM 4067 N N . LEU A 1 510 ? 18.202 -8.568 -17.167 1.00 97.06 510 LEU A N 1
ATOM 4068 C CA . LEU A 1 510 ? 18.526 -9.965 -16.857 1.00 97.06 510 LEU A CA 1
ATOM 4069 C C . LEU A 1 510 ? 17.569 -10.543 -15.808 1.00 97.06 510 LEU A C 1
ATOM 4071 O O . LEU A 1 510 ? 17.006 -11.620 -16.012 1.00 97.06 510 LEU A O 1
ATOM 4075 N N . LEU A 1 511 ? 17.337 -9.826 -14.703 1.00 95.75 511 LEU A N 1
ATOM 4076 C CA . LEU A 1 511 ? 16.428 -10.285 -13.647 1.00 95.75 511 LEU A CA 1
ATOM 4077 C C . LEU A 1 511 ? 15.000 -10.464 -14.173 1.00 95.75 511 LEU A C 1
ATOM 4079 O O . LEU A 1 511 ? 14.377 -11.512 -13.990 1.00 95.75 511 LEU A O 1
ATOM 4083 N N . ARG A 1 512 ? 14.487 -9.455 -14.880 1.00 94.31 512 ARG A N 1
ATOM 4084 C CA . ARG A 1 512 ? 13.126 -9.439 -15.417 1.00 94.31 512 ARG A CA 1
ATOM 4085 C C . ARG A 1 512 ? 12.919 -10.508 -16.491 1.00 94.31 512 ARG A C 1
ATOM 4087 O O . ARG A 1 512 ? 11.861 -11.139 -16.517 1.00 94.31 512 ARG A O 1
ATOM 4094 N N . THR A 1 513 ? 13.864 -10.688 -17.412 1.00 95.25 513 THR A N 1
ATOM 4095 C CA . THR A 1 513 ? 13.770 -11.714 -18.464 1.00 95.25 513 THR A CA 1
ATOM 4096 C C . THR A 1 513 ? 13.933 -13.116 -17.881 1.00 95.25 513 THR A C 1
ATOM 4098 O O . THR A 1 513 ? 13.161 -13.996 -18.260 1.00 95.25 513 THR A O 1
ATOM 4101 N N . SER A 1 514 ? 14.808 -13.308 -16.889 1.00 96.38 514 SER A N 1
ATOM 4102 C CA . SER A 1 514 ? 14.952 -14.584 -16.169 1.00 96.38 514 SER A CA 1
ATOM 4103 C C . SER A 1 514 ? 13.678 -14.963 -15.416 1.00 96.38 514 SER A C 1
ATOM 4105 O O . SER A 1 514 ? 13.215 -16.098 -15.515 1.00 96.38 514 SER A O 1
ATOM 4107 N N . SER A 1 515 ? 13.040 -14.014 -14.726 1.00 95.06 515 SER A N 1
ATOM 4108 C CA . SER A 1 515 ? 11.730 -14.243 -14.107 1.00 95.06 515 SER A CA 1
ATOM 4109 C C . SER A 1 515 ? 10.665 -14.634 -15.127 1.00 95.06 515 SER A C 1
ATOM 4111 O O . SER A 1 515 ? 9.922 -15.581 -14.890 1.00 95.06 515 SER A O 1
ATOM 4113 N N . LYS A 1 516 ? 10.604 -13.958 -16.281 1.00 94.12 516 LYS A N 1
ATOM 4114 C CA . LYS A 1 516 ? 9.665 -14.329 -17.352 1.00 94.12 516 LYS A CA 1
ATOM 4115 C C . LYS A 1 516 ? 9.928 -15.724 -17.912 1.00 94.12 516 LYS A C 1
ATOM 4117 O O . LYS A 1 516 ? 8.980 -16.447 -18.198 1.00 94.12 516 LYS A O 1
ATOM 4122 N N . ALA A 1 517 ? 11.197 -16.093 -18.061 1.00 95.62 517 ALA A N 1
ATOM 4123 C CA . ALA A 1 517 ? 11.590 -17.390 -18.590 1.00 95.62 517 ALA A CA 1
ATOM 4124 C C . ALA A 1 517 ? 11.319 -18.528 -17.596 1.00 95.62 517 ALA A C 1
ATOM 4126 O O . ALA A 1 517 ? 10.868 -19.596 -18.003 1.00 95.62 517 ALA A O 1
ATOM 4127 N N . PHE A 1 518 ? 11.572 -18.316 -16.303 1.00 95.69 518 PHE A N 1
ATOM 4128 C CA . PHE A 1 518 ? 11.705 -19.417 -15.348 1.00 95.69 518 PHE A CA 1
ATOM 4129 C C . PHE A 1 518 ? 10.772 -19.363 -14.143 1.00 95.69 518 PHE A C 1
ATOM 4131 O O . PHE A 1 518 ? 10.725 -20.345 -13.408 1.00 95.69 518 PHE A O 1
ATOM 4138 N N . ALA A 1 519 ? 10.032 -18.283 -13.887 1.00 93.56 519 ALA A N 1
ATOM 4139 C CA . ALA A 1 519 ? 9.085 -18.252 -12.773 1.00 93.56 519 ALA A CA 1
ATOM 4140 C C . ALA A 1 519 ? 7.728 -18.855 -13.172 1.00 93.56 519 ALA A C 1
ATOM 4142 O O . ALA A 1 519 ? 7.229 -18.671 -14.281 1.00 93.56 519 ALA A O 1
ATOM 4143 N N . MET A 1 520 ? 7.094 -19.564 -12.236 1.00 89.62 520 MET A N 1
ATOM 4144 C CA . MET A 1 520 ? 5.780 -20.176 -12.454 1.00 89.62 520 MET A CA 1
ATOM 4145 C C . MET A 1 520 ? 4.738 -19.106 -12.783 1.00 89.62 520 MET A C 1
ATOM 4147 O O . MET A 1 520 ? 4.487 -18.285 -11.913 1.00 89.62 520 MET A O 1
ATOM 4151 N N . GLY A 1 521 ? 4.077 -19.154 -13.944 1.00 82.00 521 GLY A N 1
ATOM 4152 C CA . GLY A 1 521 ? 2.940 -18.290 -14.308 1.00 82.00 521 GLY A CA 1
ATOM 4153 C C . GLY A 1 521 ? 3.272 -16.816 -14.587 1.00 82.00 521 GLY A C 1
ATOM 4154 O O . GLY A 1 521 ? 2.457 -15.953 -14.258 1.00 82.00 521 GLY A O 1
ATOM 4155 N N . GLU A 1 522 ? 4.465 -16.530 -15.122 1.00 83.31 522 GLU A N 1
ATOM 4156 C CA . GLU A 1 522 ? 4.817 -15.221 -15.707 1.00 83.31 522 GLU A CA 1
ATOM 4157 C C . GLU A 1 522 ? 4.508 -15.155 -17.210 1.00 83.31 522 GLU A C 1
ATOM 4159 O O . GLU A 1 522 ? 3.676 -14.354 -17.627 1.00 83.31 522 GLU A O 1
ATOM 4164 N N . ASP A 1 523 ? 5.161 -15.992 -18.023 1.00 81.12 523 ASP A N 1
ATOM 4165 C CA . ASP A 1 523 ? 4.925 -16.077 -19.468 1.00 81.12 523 ASP A CA 1
ATOM 4166 C C . ASP A 1 523 ? 4.681 -17.537 -19.861 1.00 81.12 523 ASP A C 1
ATOM 4168 O O . ASP A 1 523 ? 5.610 -18.318 -20.045 1.00 81.12 523 ASP A O 1
ATOM 4172 N N . GLU A 1 524 ? 3.409 -17.915 -19.968 1.00 73.94 524 GLU A N 1
ATOM 4173 C CA . GLU A 1 524 ? 3.005 -19.279 -20.333 1.00 73.94 524 GLU A CA 1
ATOM 4174 C C . GLU A 1 524 ? 3.254 -19.603 -21.813 1.00 73.94 524 GLU A C 1
ATOM 4176 O O . GLU A 1 524 ? 3.202 -20.770 -22.192 1.00 73.94 524 GLU A O 1
ATOM 4181 N N . ARG A 1 525 ? 3.525 -18.594 -22.658 1.00 80.88 525 ARG A N 1
ATOM 4182 C CA . ARG A 1 525 ? 3.761 -18.789 -24.097 1.00 80.88 525 ARG A CA 1
ATOM 4183 C C . ARG A 1 525 ? 5.240 -18.931 -24.429 1.00 80.88 525 ARG A C 1
ATOM 4185 O O . ARG A 1 525 ? 5.593 -19.771 -25.247 1.00 80.88 525 ARG A O 1
ATOM 4192 N N . ASN A 1 526 ? 6.091 -18.094 -23.835 1.00 86.31 526 ASN A N 1
ATOM 4193 C CA . ASN A 1 526 ? 7.525 -18.054 -24.149 1.00 86.31 526 ASN A CA 1
ATOM 4194 C C . ASN A 1 526 ? 8.421 -18.562 -23.008 1.00 86.31 526 ASN A C 1
ATOM 4196 O O . ASN A 1 526 ? 9.615 -18.777 -23.231 1.00 86.31 526 ASN A O 1
ATOM 4200 N N . GLY A 1 527 ? 7.884 -18.709 -21.794 1.00 91.56 527 GLY A N 1
ATOM 4201 C CA . GLY A 1 527 ? 8.606 -19.224 -20.634 1.00 91.56 527 GLY A CA 1
ATOM 4202 C C . GLY A 1 527 ? 8.665 -20.753 -20.591 1.00 91.56 527 GLY A C 1
ATOM 4203 O O . GLY A 1 527 ? 7.893 -21.456 -21.235 1.00 91.56 527 GLY A O 1
ATOM 4204 N N . VAL A 1 528 ? 9.601 -21.274 -19.800 1.00 94.75 528 VAL A N 1
ATOM 4205 C CA . VAL A 1 528 ? 9.979 -22.696 -19.730 1.00 94.75 528 VAL A CA 1
ATOM 4206 C C . VAL A 1 528 ? 10.025 -23.209 -18.287 1.00 94.75 528 VAL A C 1
ATOM 4208 O O . VAL A 1 528 ? 10.844 -24.057 -17.940 1.00 94.75 528 VAL A O 1
ATOM 4211 N N . TYR A 1 529 ? 9.126 -22.721 -17.422 1.00 94.38 529 TYR A N 1
ATOM 4212 C CA . TYR A 1 529 ? 9.083 -23.080 -15.994 1.00 94.38 529 TYR A CA 1
ATOM 4213 C C . TYR A 1 529 ? 9.052 -24.596 -15.732 1.00 94.38 529 TYR A C 1
ATOM 4215 O O . TYR A 1 529 ? 9.793 -25.077 -14.877 1.00 94.38 529 TYR A O 1
ATOM 4223 N N . LEU A 1 530 ? 8.196 -25.355 -16.429 1.00 93.06 530 LEU A N 1
ATOM 4224 C CA . LEU A 1 530 ? 8.057 -26.801 -16.204 1.00 93.06 530 LEU A CA 1
ATOM 4225 C C . LEU A 1 530 ? 9.320 -27.582 -16.626 1.00 93.06 530 LEU A C 1
ATOM 4227 O O . LEU A 1 530 ? 9.838 -28.334 -15.791 1.00 93.06 530 LEU A O 1
ATOM 4231 N N . PRO A 1 531 ? 9.874 -27.381 -17.843 1.00 94.44 531 PRO A N 1
ATOM 4232 C CA . PRO A 1 531 ? 11.181 -27.926 -18.210 1.00 94.44 531 PRO A CA 1
ATOM 4233 C C . PRO A 1 531 ? 12.301 -27.539 -17.236 1.00 94.44 531 PRO A C 1
ATOM 4235 O O . PRO A 1 531 ? 13.039 -28.406 -16.774 1.00 94.44 531 PRO A O 1
ATOM 4238 N N . TRP A 1 532 ? 12.376 -26.263 -16.849 1.00 95.31 532 TRP A N 1
ATOM 4239 C CA . TRP A 1 532 ? 13.364 -25.754 -15.895 1.00 95.31 532 TRP A CA 1
ATOM 4240 C C . TRP A 1 532 ? 13.271 -26.440 -14.526 1.00 95.31 532 TRP A C 1
ATOM 4242 O O . TRP A 1 532 ? 14.265 -26.928 -13.993 1.00 95.31 532 TRP A O 1
ATOM 4252 N N . LYS A 1 533 ? 12.060 -26.558 -13.969 1.00 94.94 533 LYS A N 1
ATOM 4253 C CA . LYS A 1 533 ? 11.814 -27.261 -12.700 1.00 94.94 533 LYS A CA 1
ATOM 4254 C C . LYS A 1 533 ? 12.241 -28.730 -12.770 1.00 94.94 533 LYS A C 1
ATOM 4256 O O . LYS A 1 533 ? 12.769 -29.265 -11.793 1.00 94.94 533 LYS A O 1
ATOM 4261 N N . THR A 1 534 ? 12.000 -29.375 -13.910 1.00 94.50 534 THR A N 1
ATOM 4262 C CA . THR A 1 534 ? 12.383 -30.774 -14.150 1.00 94.50 534 THR A CA 1
ATOM 4263 C C . THR A 1 534 ? 13.904 -30.918 -14.190 1.00 94.50 534 THR A C 1
ATOM 4265 O O . THR A 1 534 ? 14.452 -31.789 -13.518 1.00 94.50 534 THR A O 1
ATOM 4268 N N . TYR A 1 535 ? 14.590 -30.010 -14.889 1.00 95.88 535 TYR A N 1
ATOM 4269 C CA . TYR A 1 535 ? 16.050 -29.950 -14.937 1.00 95.88 535 TYR A CA 1
ATOM 4270 C C . TYR A 1 535 ? 16.676 -29.751 -13.549 1.00 95.88 535 TYR A C 1
ATOM 4272 O O . TYR A 1 535 ? 17.526 -30.550 -13.155 1.00 95.88 535 TYR A O 1
ATOM 4280 N N . LEU A 1 536 ? 16.209 -28.771 -12.767 1.00 95.44 536 LEU A N 1
ATOM 4281 C CA . LEU A 1 536 ? 16.703 -28.562 -11.400 1.00 95.44 536 LEU A CA 1
ATOM 4282 C C . LEU A 1 536 ? 16.532 -29.827 -10.543 1.00 95.44 536 LEU A C 1
ATOM 4284 O O . LEU A 1 536 ? 17.474 -30.275 -9.887 1.00 95.44 536 LEU A O 1
ATOM 4288 N N . SER A 1 537 ? 15.360 -30.466 -10.635 1.00 93.31 537 SER A N 1
ATOM 4289 C CA . SER A 1 537 ? 15.075 -31.701 -9.895 1.00 93.31 537 SER A CA 1
ATOM 4290 C C . SER A 1 537 ? 16.020 -32.841 -10.290 1.00 93.31 537 SER A C 1
ATOM 4292 O O . SER A 1 537 ? 16.437 -33.604 -9.420 1.00 93.31 537 SER A O 1
ATOM 4294 N N . SER A 1 538 ? 16.398 -32.937 -11.571 1.00 91.88 538 SER A N 1
ATOM 4295 C CA . SER A 1 538 ? 17.351 -33.946 -12.062 1.00 91.88 538 SER A CA 1
ATOM 4296 C C . SER A 1 538 ? 18.772 -33.758 -11.516 1.00 91.88 538 SER A C 1
ATOM 4298 O O . SER A 1 538 ? 19.495 -34.736 -11.355 1.00 91.88 538 SER A O 1
ATOM 4300 N N . LYS A 1 539 ? 19.145 -32.523 -11.154 1.00 88.69 539 LYS A N 1
ATOM 4301 C CA . LYS A 1 539 ? 20.415 -32.186 -10.492 1.00 88.69 539 LYS A CA 1
ATOM 4302 C C . LYS A 1 539 ? 20.368 -32.301 -8.964 1.00 88.69 539 LYS A C 1
ATOM 4304 O O . LYS A 1 539 ? 21.344 -31.988 -8.289 1.00 88.69 539 LYS A O 1
ATOM 4309 N N . GLY A 1 540 ? 19.238 -32.725 -8.400 1.00 86.62 540 GLY A N 1
ATOM 4310 C CA . GLY A 1 540 ? 19.045 -32.796 -6.952 1.00 86.62 540 GLY A CA 1
ATOM 4311 C C . GLY A 1 540 ? 18.640 -31.469 -6.298 1.00 86.62 540 GLY A C 1
ATOM 4312 O O . GLY A 1 540 ? 18.444 -31.444 -5.081 1.00 86.62 540 GLY A O 1
ATOM 431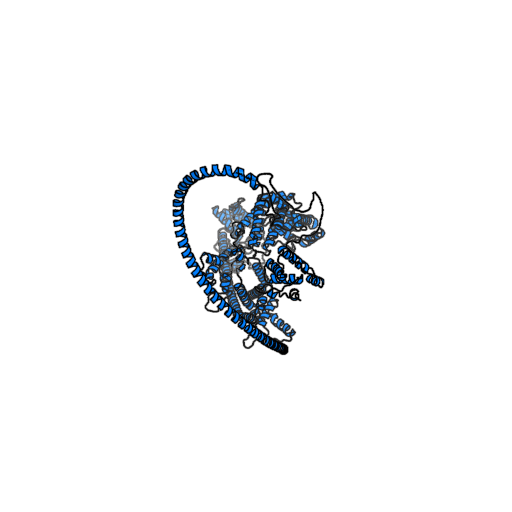3 N N . GLU A 1 541 ? 18.435 -30.390 -7.064 1.00 87.81 541 GLU A N 1
ATOM 4314 C CA . GLU A 1 541 ? 17.882 -29.134 -6.548 1.00 87.81 541 GLU A CA 1
ATOM 4315 C C . GLU A 1 541 ? 16.360 -29.114 -6.735 1.00 87.81 541 GLU A C 1
ATOM 4317 O O . GLU A 1 541 ? 15.819 -28.925 -7.822 1.00 87.81 541 GLU A O 1
ATOM 4322 N N . LYS A 1 542 ? 15.622 -29.338 -5.647 1.00 79.00 542 LYS A N 1
ATOM 4323 C CA . LYS A 1 542 ? 14.157 -29.469 -5.709 1.00 79.00 542 LYS A CA 1
ATOM 4324 C C . LYS A 1 542 ? 13.440 -28.119 -5.785 1.00 79.00 542 LYS A C 1
ATOM 4326 O O . LYS A 1 542 ? 12.228 -28.095 -6.027 1.00 79.00 542 LYS A O 1
ATOM 4331 N N . LYS A 1 543 ? 14.139 -27.001 -5.552 1.00 89.94 543 LYS A N 1
ATOM 4332 C CA . LYS A 1 543 ? 13.520 -25.679 -5.424 1.00 89.94 543 LYS A CA 1
ATOM 4333 C C . LYS A 1 543 ? 14.009 -24.700 -6.491 1.00 89.94 543 LYS A C 1
ATOM 4335 O O . LYS A 1 543 ? 15.164 -24.298 -6.533 1.00 89.94 543 LYS A O 1
ATOM 4340 N N . ASN A 1 544 ? 13.066 -24.214 -7.296 1.00 93.19 544 ASN A N 1
ATOM 4341 C CA . ASN A 1 544 ? 13.272 -23.019 -8.106 1.00 93.19 544 ASN A CA 1
ATOM 4342 C C . ASN A 1 544 ? 13.148 -21.772 -7.215 1.00 93.19 544 ASN A C 1
ATOM 4344 O O . ASN A 1 544 ? 12.092 -21.536 -6.622 1.00 93.19 544 ASN A O 1
ATOM 4348 N N . TYR A 1 545 ? 14.217 -20.982 -7.133 1.00 93.38 545 TYR A N 1
ATOM 4349 C CA . TYR A 1 545 ? 14.255 -19.753 -6.336 1.00 93.38 545 TYR A CA 1
ATOM 4350 C C . TYR A 1 545 ? 13.850 -18.509 -7.140 1.00 93.38 545 TYR A C 1
ATOM 4352 O O . TYR A 1 545 ? 13.583 -17.469 -6.538 1.00 93.38 545 TYR A O 1
ATOM 4360 N N . ILE A 1 546 ? 13.773 -18.598 -8.474 1.00 93.31 546 ILE A N 1
ATOM 4361 C CA . ILE A 1 546 ? 13.422 -17.472 -9.347 1.00 93.31 546 ILE A CA 1
ATOM 4362 C C . ILE A 1 546 ? 11.928 -17.166 -9.199 1.00 93.31 546 ILE A C 1
ATOM 4364 O O . ILE A 1 546 ? 11.063 -18.010 -9.447 1.00 93.31 546 ILE A O 1
ATOM 4368 N N . GLN A 1 547 ? 11.625 -15.937 -8.784 1.00 91.12 547 GLN A N 1
ATOM 4369 C CA . GLN A 1 547 ? 10.266 -15.492 -8.479 1.00 91.12 547 GLN A CA 1
ATOM 4370 C C . GLN A 1 547 ? 9.651 -14.656 -9.604 1.00 91.12 547 GLN A C 1
ATOM 4372 O O . GLN A 1 547 ? 10.341 -14.126 -10.472 1.00 91.12 547 GLN A O 1
ATOM 4377 N N . ARG A 1 548 ? 8.324 -14.518 -9.544 1.00 89.62 548 ARG A N 1
ATOM 4378 C CA . ARG A 1 548 ? 7.498 -13.680 -10.423 1.00 89.62 548 ARG A CA 1
ATOM 4379 C C . ARG A 1 548 ? 7.892 -12.203 -10.356 1.00 89.62 548 ARG A C 1
ATOM 4381 O O . ARG A 1 548 ? 7.876 -11.635 -9.266 1.00 89.62 548 ARG A O 1
ATOM 4388 N N . PHE A 1 549 ? 8.169 -11.555 -11.489 1.00 84.38 549 PHE A N 1
ATOM 4389 C CA . PHE A 1 549 ? 8.606 -10.153 -11.519 1.00 84.38 549 PHE A CA 1
ATOM 4390 C C . PHE A 1 549 ? 7.411 -9.192 -11.591 1.00 84.38 549 PHE A C 1
ATOM 4392 O O . PHE A 1 549 ? 7.023 -8.695 -12.651 1.00 84.38 549 PHE A O 1
ATOM 4399 N N . LYS A 1 550 ? 6.813 -8.902 -10.432 1.00 74.69 550 LYS A N 1
ATOM 4400 C CA . LYS A 1 550 ? 5.718 -7.926 -10.317 1.00 74.69 550 LYS A CA 1
ATOM 4401 C C . LYS A 1 550 ? 6.269 -6.548 -9.950 1.00 74.69 550 LYS A C 1
ATOM 4403 O O . LYS A 1 550 ? 6.694 -6.352 -8.818 1.00 74.69 550 LYS A O 1
ATOM 4408 N N . HIS A 1 551 ? 6.196 -5.598 -10.886 1.00 57.91 551 HIS A N 1
ATOM 4409 C CA . HIS A 1 551 ? 6.748 -4.240 -10.739 1.00 57.91 551 HIS A CA 1
ATOM 4410 C C . HIS A 1 551 ? 6.172 -3.480 -9.527 1.00 57.91 551 HIS A C 1
ATOM 4412 O O . HIS A 1 551 ? 6.856 -2.654 -8.946 1.00 57.91 551 HIS A O 1
ATOM 4418 N N . ASN A 1 552 ? 4.959 -3.819 -9.076 1.00 53.62 552 ASN A N 1
ATOM 4419 C CA . ASN A 1 552 ? 4.305 -3.174 -7.929 1.00 53.62 552 ASN A CA 1
ATOM 4420 C C . ASN A 1 552 ? 4.825 -3.668 -6.559 1.00 53.62 552 ASN A C 1
ATOM 4422 O O . ASN A 1 552 ? 4.223 -3.366 -5.533 1.00 53.62 552 ASN A O 1
ATOM 4426 N N . ARG A 1 553 ? 5.880 -4.495 -6.511 1.00 64.62 553 ARG A N 1
ATOM 4427 C CA . ARG A 1 553 ? 6.446 -5.038 -5.265 1.00 64.62 553 ARG A CA 1
ATOM 4428 C C . ARG A 1 553 ? 7.923 -4.674 -5.147 1.00 64.62 553 ARG A C 1
ATOM 4430 O O . ARG A 1 553 ? 8.771 -5.231 -5.836 1.00 64.62 553 ARG A O 1
ATOM 4437 N N . PHE A 1 554 ? 8.227 -3.794 -4.206 1.00 66.81 554 PHE A N 1
ATOM 4438 C CA . PHE A 1 554 ? 9.550 -3.196 -4.020 1.00 66.81 554 PHE A CA 1
ATOM 4439 C C . PHE A 1 554 ? 10.705 -4.159 -3.766 1.00 66.81 554 PHE A C 1
ATOM 4441 O O . PHE A 1 554 ? 11.820 -3.914 -4.205 1.00 66.81 554 PHE A O 1
ATOM 4448 N N . ASN A 1 555 ? 10.469 -5.282 -3.090 1.00 79.31 555 ASN A N 1
ATOM 4449 C CA . ASN A 1 555 ? 11.558 -6.202 -2.757 1.00 79.31 555 ASN A CA 1
ATOM 4450 C C . ASN A 1 555 ? 11.903 -7.182 -3.896 1.00 79.31 555 ASN A C 1
ATOM 4452 O O . ASN A 1 555 ? 12.778 -8.033 -3.742 1.00 79.31 555 ASN A O 1
ATOM 4456 N N . MET A 1 556 ? 11.219 -7.104 -5.044 1.00 86.50 556 MET A N 1
ATOM 4457 C CA . MET A 1 556 ? 11.378 -8.099 -6.107 1.00 86.50 556 MET A CA 1
ATOM 4458 C C . MET A 1 556 ? 12.754 -8.062 -6.764 1.00 86.50 556 MET A C 1
ATOM 4460 O O . MET A 1 556 ? 13.293 -9.128 -7.038 1.00 86.50 556 MET A O 1
ATOM 4464 N N . ILE A 1 557 ? 13.345 -6.884 -6.984 1.00 91.62 557 ILE A N 1
ATOM 4465 C CA . ILE A 1 557 ? 14.662 -6.795 -7.635 1.00 91.62 557 ILE A CA 1
ATOM 4466 C C . ILE A 1 557 ? 15.750 -7.470 -6.786 1.00 91.62 557 ILE A C 1
ATOM 4468 O O . ILE A 1 557 ? 16.589 -8.185 -7.318 1.00 91.62 557 ILE A O 1
ATOM 4472 N N . PHE A 1 558 ? 15.671 -7.340 -5.459 1.00 93.94 558 PHE A N 1
ATOM 4473 C CA . PHE A 1 558 ? 16.606 -7.951 -4.515 1.00 93.94 558 PHE A CA 1
ATOM 4474 C C . PHE A 1 558 ? 16.400 -9.469 -4.427 1.00 93.94 558 PHE A C 1
ATOM 4476 O O . PHE A 1 558 ? 17.344 -10.250 -4.558 1.00 93.94 558 PHE A O 1
ATOM 4483 N N . MET A 1 559 ? 15.138 -9.902 -4.303 1.00 91.12 559 MET A N 1
ATOM 4484 C CA . MET A 1 559 ? 14.779 -11.321 -4.199 1.00 91.12 559 MET A CA 1
ATOM 4485 C C . MET A 1 559 ? 15.022 -12.105 -5.494 1.00 91.12 559 MET A C 1
ATOM 4487 O O . MET A 1 559 ? 15.368 -13.285 -5.431 1.00 91.12 559 MET A O 1
ATOM 4491 N N . VAL A 1 560 ? 14.824 -11.478 -6.657 1.00 93.75 560 VAL A N 1
ATOM 4492 C CA . VAL A 1 560 ? 15.153 -12.069 -7.961 1.00 93.75 560 VAL A CA 1
ATOM 4493 C C . VAL A 1 560 ? 16.658 -11.988 -8.207 1.00 93.75 560 VAL A C 1
ATOM 4495 O O . VAL A 1 560 ? 17.214 -12.960 -8.701 1.00 93.75 560 VAL A O 1
ATOM 4498 N N . GLY A 1 561 ? 17.328 -10.910 -7.783 1.00 94.94 561 GLY A N 1
ATOM 4499 C CA . GLY A 1 561 ? 18.786 -10.750 -7.840 1.00 94.94 561 GLY A CA 1
ATOM 4500 C C . GLY A 1 561 ? 19.537 -11.922 -7.218 1.00 94.94 561 GLY A C 1
ATOM 4501 O O . GLY A 1 561 ? 20.273 -12.619 -7.916 1.00 94.94 561 GLY A O 1
ATOM 4502 N N . GLN A 1 562 ? 19.257 -12.224 -5.944 1.00 94.12 562 GLN A N 1
ATOM 4503 C CA . GLN A 1 562 ? 19.870 -13.376 -5.265 1.00 94.12 562 GLN A CA 1
ATOM 4504 C C . GLN A 1 562 ? 19.571 -14.713 -5.963 1.00 94.12 562 GLN A C 1
ATOM 4506 O O . GLN A 1 562 ? 20.413 -15.604 -5.976 1.00 94.12 562 GLN A O 1
ATOM 4511 N N . ALA A 1 563 ? 18.372 -14.875 -6.532 1.00 95.00 563 ALA A N 1
ATOM 4512 C CA . ALA A 1 563 ? 17.947 -16.133 -7.134 1.00 95.00 563 ALA A CA 1
ATOM 4513 C C . ALA A 1 563 ? 18.568 -16.350 -8.516 1.00 95.00 563 ALA A C 1
ATOM 4515 O O . ALA A 1 563 ? 18.959 -17.467 -8.835 1.00 95.00 563 ALA A O 1
ATOM 4516 N N . VAL A 1 564 ? 18.652 -15.293 -9.326 1.00 96.50 564 VAL A N 1
ATOM 4517 C CA . VAL A 1 564 ? 19.296 -15.332 -10.641 1.00 96.50 564 VAL A CA 1
ATOM 4518 C C . VAL A 1 564 ? 20.790 -15.531 -10.477 1.00 96.50 564 VAL A C 1
ATOM 4520 O O . VAL A 1 564 ? 21.340 -16.369 -11.175 1.00 96.50 564 VAL A O 1
ATOM 4523 N N . PHE A 1 565 ? 21.425 -14.848 -9.519 1.00 96.31 565 PHE A N 1
ATOM 4524 C CA . PHE A 1 565 ? 22.829 -15.100 -9.216 1.00 96.31 565 PHE A CA 1
ATOM 4525 C C . PHE A 1 565 ? 23.053 -16.546 -8.756 1.00 96.31 565 PHE A C 1
ATOM 4527 O O . PHE A 1 565 ? 23.929 -17.218 -9.277 1.00 96.31 565 PHE A O 1
ATOM 4534 N N . TYR A 1 566 ? 22.227 -17.074 -7.849 1.00 95.31 566 TYR A N 1
ATOM 4535 C CA . TYR A 1 566 ? 22.347 -18.469 -7.411 1.00 95.31 566 TYR A CA 1
ATOM 4536 C C . TYR A 1 566 ? 22.215 -19.477 -8.566 1.00 95.31 566 TYR A C 1
ATOM 4538 O O . TYR A 1 566 ? 22.942 -20.461 -8.610 1.00 95.31 566 TYR A O 1
ATOM 4546 N N . HIS A 1 567 ? 21.309 -19.219 -9.513 1.00 95.25 567 HIS A N 1
ATOM 4547 C CA . HIS A 1 567 ? 21.019 -20.122 -10.631 1.00 95.25 567 HIS A CA 1
ATOM 4548 C C . HIS A 1 567 ? 21.783 -19.798 -11.923 1.00 95.25 567 HIS A C 1
ATOM 4550 O O . HIS A 1 567 ? 21.501 -20.428 -12.934 1.00 95.25 567 HIS A O 1
ATOM 4556 N N . HIS A 1 568 ? 22.698 -18.825 -11.963 1.00 94.25 568 HIS A N 1
ATOM 4557 C CA . HIS A 1 568 ? 23.213 -18.310 -13.243 1.00 94.25 568 HIS A CA 1
ATOM 4558 C C . HIS A 1 568 ? 23.942 -19.368 -14.092 1.00 94.25 568 HIS A C 1
ATOM 4560 O O . HIS A 1 568 ? 23.699 -19.459 -15.298 1.00 94.25 568 HIS A O 1
ATOM 4566 N N . GLU A 1 569 ? 24.760 -20.220 -13.466 1.00 93.50 569 GLU A N 1
ATOM 4567 C CA . GLU A 1 569 ? 25.429 -21.338 -14.145 1.00 93.50 569 GLU A CA 1
ATOM 4568 C C . GLU A 1 569 ? 24.416 -22.368 -14.653 1.00 93.50 569 GLU A C 1
ATOM 4570 O O . GLU A 1 569 ? 24.510 -22.855 -15.782 1.00 93.50 569 GLU A O 1
ATOM 4575 N N . ASP A 1 570 ? 23.400 -22.665 -13.841 1.00 95.12 570 ASP A N 1
ATOM 4576 C CA . ASP A 1 570 ? 22.333 -23.588 -14.201 1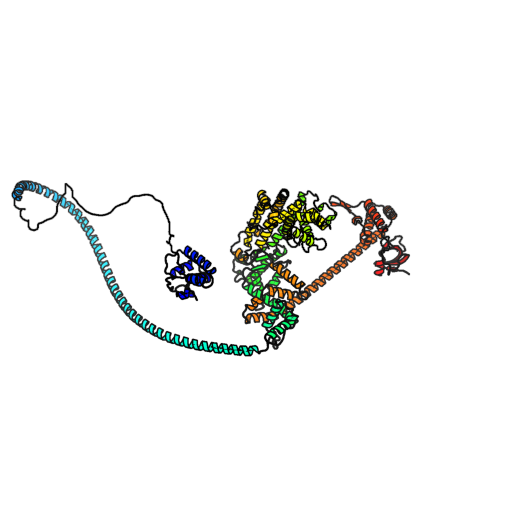.00 95.12 570 ASP A CA 1
ATOM 4577 C C . ASP A 1 570 ? 21.469 -23.051 -15.342 1.00 95.12 570 ASP A C 1
ATOM 4579 O O . ASP A 1 570 ? 21.118 -23.819 -16.237 1.00 95.12 570 ASP A O 1
ATOM 4583 N N . ILE A 1 571 ? 21.166 -21.749 -15.345 1.00 96.62 571 ILE A N 1
ATOM 4584 C CA . ILE A 1 571 ? 20.451 -21.052 -16.419 1.00 96.62 571 ILE A CA 1
ATOM 4585 C C . ILE A 1 571 ? 21.235 -21.189 -17.721 1.00 96.62 571 ILE A C 1
ATOM 4587 O O . ILE A 1 571 ? 20.668 -21.605 -18.735 1.00 96.62 571 ILE A O 1
ATOM 4591 N N . HIS A 1 572 ? 22.531 -20.869 -17.693 1.00 95.44 572 HIS A N 1
ATOM 4592 C CA . HIS A 1 572 ? 23.364 -20.940 -18.884 1.00 95.44 572 HIS A CA 1
ATOM 4593 C C . HIS A 1 572 ? 23.466 -22.378 -19.400 1.00 95.44 572 HIS A C 1
ATOM 4595 O O . HIS A 1 572 ? 23.171 -22.629 -20.567 1.00 95.44 572 HIS A O 1
ATOM 4601 N N . HIS A 1 573 ? 23.782 -23.340 -18.529 1.00 95.75 573 HIS A N 1
ATOM 4602 C CA . HIS A 1 573 ? 23.885 -24.749 -18.906 1.00 95.75 573 HIS A CA 1
ATOM 4603 C C . HIS A 1 573 ? 22.560 -25.297 -19.457 1.00 95.75 573 HIS A C 1
ATOM 4605 O O . HIS A 1 573 ? 22.541 -25.995 -20.472 1.00 95.75 573 HIS A O 1
ATOM 4611 N N . PHE A 1 574 ? 21.434 -24.967 -18.823 1.00 96.69 574 PHE A N 1
ATOM 4612 C CA . PHE A 1 574 ? 20.116 -25.397 -19.277 1.00 96.69 574 PHE A CA 1
ATOM 4613 C C . PHE A 1 574 ? 19.787 -24.859 -20.674 1.00 96.69 574 PHE A C 1
ATOM 4615 O O . PHE A 1 574 ? 19.339 -25.618 -21.534 1.00 96.69 574 PHE A O 1
ATOM 4622 N N . LEU A 1 575 ? 20.033 -23.571 -20.925 1.00 96.94 575 LEU A N 1
ATOM 4623 C CA . LEU A 1 575 ? 19.724 -22.945 -22.212 1.00 96.94 575 LEU A CA 1
ATOM 4624 C C . LEU A 1 575 ? 20.732 -23.282 -23.315 1.00 96.94 575 LEU A C 1
ATOM 4626 O O . LEU A 1 575 ? 20.329 -23.344 -24.474 1.00 96.94 575 LEU A O 1
ATOM 4630 N N . ALA A 1 576 ? 21.998 -23.525 -22.979 1.00 94.19 576 ALA A N 1
ATOM 4631 C CA . ALA A 1 576 ? 23.033 -23.875 -23.948 1.00 94.19 576 ALA A CA 1
ATOM 4632 C C . ALA A 1 576 ? 23.013 -25.367 -24.317 1.00 94.19 576 ALA A C 1
ATOM 4634 O O . ALA A 1 576 ? 23.131 -25.702 -25.493 1.00 94.19 576 ALA A O 1
ATOM 4635 N N . ASN A 1 577 ? 22.823 -26.256 -23.332 1.00 92.88 577 ASN A N 1
ATOM 4636 C CA . ASN A 1 577 ? 23.123 -27.685 -23.494 1.00 92.88 577 ASN A CA 1
ATOM 4637 C C . ASN A 1 577 ? 21.915 -28.619 -23.333 1.00 92.88 577 ASN A C 1
ATOM 4639 O O . ASN A 1 577 ? 21.989 -29.766 -23.766 1.00 92.88 577 ASN A O 1
ATOM 4643 N N . VAL A 1 578 ? 20.823 -28.181 -22.692 1.00 92.81 578 VAL A N 1
ATOM 4644 C CA . VAL A 1 578 ? 19.695 -29.073 -22.347 1.00 92.81 578 VAL A CA 1
ATOM 4645 C C . VAL A 1 578 ? 18.436 -28.753 -23.149 1.00 92.81 578 VAL A C 1
ATOM 4647 O O . VAL A 1 578 ? 17.905 -29.615 -23.839 1.00 92.81 578 VAL A O 1
ATOM 4650 N N . HIS A 1 579 ? 17.932 -27.525 -23.046 1.00 94.00 579 HIS A N 1
ATOM 4651 C CA . HIS A 1 579 ? 16.669 -27.109 -23.659 1.00 94.00 579 HIS A CA 1
ATOM 4652 C C . HIS A 1 579 ? 16.861 -26.329 -24.966 1.00 94.00 579 HIS A C 1
ATOM 4654 O O . HIS A 1 579 ? 16.021 -26.401 -25.866 1.00 94.00 579 HIS A O 1
ATOM 4660 N N . GLY A 1 580 ? 17.947 -25.558 -25.073 1.00 93.06 580 GLY A N 1
ATOM 4661 C CA . GLY A 1 580 ? 18.151 -24.626 -26.178 1.00 93.06 580 GLY A CA 1
ATOM 4662 C C . GLY A 1 580 ? 17.376 -23.310 -26.020 1.00 93.06 580 GLY A C 1
ATOM 4663 O O . GLY A 1 580 ? 16.547 -23.128 -25.120 1.00 93.06 580 GLY A O 1
ATOM 4664 N N . THR A 1 581 ? 17.606 -22.386 -26.955 1.00 92.00 581 THR A N 1
ATOM 4665 C CA . THR A 1 581 ? 16.988 -21.049 -26.991 1.00 92.00 581 THR A CA 1
ATOM 4666 C C . THR A 1 581 ? 15.948 -20.929 -28.110 1.00 92.00 581 THR A C 1
ATOM 4668 O O . THR A 1 581 ? 16.113 -20.223 -29.103 1.00 92.00 581 THR A O 1
ATOM 4671 N N . GLN A 1 582 ? 14.826 -21.629 -27.932 1.00 89.75 582 GLN A N 1
ATOM 4672 C CA . GLN A 1 582 ? 13.755 -21.759 -28.935 1.00 89.75 582 GLN A CA 1
ATOM 4673 C C . GLN A 1 582 ? 13.049 -20.438 -29.298 1.00 89.75 582 GLN A C 1
ATOM 4675 O O . GLN A 1 582 ? 12.354 -20.357 -30.306 1.00 89.75 582 GLN A O 1
ATOM 4680 N N . ASN A 1 583 ? 13.211 -19.393 -28.485 1.00 92.31 583 ASN A N 1
ATOM 4681 C CA . ASN A 1 583 ? 12.637 -18.075 -28.721 1.00 92.31 583 ASN A CA 1
ATOM 4682 C C . ASN A 1 583 ? 13.590 -16.969 -28.241 1.00 92.31 583 ASN A C 1
ATOM 4684 O O . ASN A 1 583 ? 14.550 -17.216 -27.507 1.00 92.31 583 ASN A O 1
ATOM 4688 N N . ASP A 1 584 ? 13.312 -15.727 -28.635 1.00 93.94 584 ASP A N 1
ATOM 4689 C CA . ASP A 1 584 ? 14.227 -14.615 -28.359 1.00 93.94 584 ASP A CA 1
ATOM 4690 C C . ASP A 1 584 ? 14.278 -14.209 -26.877 1.00 93.94 584 ASP A C 1
ATOM 4692 O O . ASP A 1 584 ? 15.245 -13.578 -26.464 1.00 93.94 584 ASP A O 1
ATOM 4696 N N . LEU A 1 585 ? 13.266 -14.561 -26.066 1.00 94.88 585 LEU A N 1
ATOM 4697 C CA . LEU A 1 585 ? 13.326 -14.351 -24.612 1.00 94.88 585 LEU A CA 1
ATOM 4698 C C . LEU A 1 585 ? 14.442 -15.215 -24.019 1.00 94.88 585 LEU A C 1
ATOM 4700 O O . LEU A 1 585 ? 15.291 -14.701 -23.297 1.00 94.88 585 LEU A O 1
ATOM 4704 N N . LEU A 1 586 ? 14.470 -16.504 -24.367 1.00 95.56 586 LEU A N 1
ATOM 4705 C CA . LEU A 1 586 ? 15.499 -17.433 -23.899 1.00 95.56 586 LEU A CA 1
ATOM 4706 C C . LEU A 1 586 ? 16.887 -17.059 -24.437 1.00 95.56 586 LEU A C 1
ATOM 4708 O O . LEU A 1 586 ? 17.858 -17.128 -23.690 1.00 95.56 586 LEU A O 1
ATOM 4712 N N . LYS A 1 587 ? 16.988 -16.595 -25.694 1.00 95.38 587 LYS A N 1
ATOM 4713 C CA . LYS A 1 587 ? 18.256 -16.074 -26.245 1.00 95.38 587 LYS A CA 1
ATOM 4714 C C . LYS A 1 587 ? 18.779 -14.887 -25.439 1.00 95.38 587 LYS A C 1
ATOM 4716 O O . LYS A 1 587 ? 19.956 -14.865 -25.097 1.00 95.38 587 LYS A O 1
ATOM 4721 N N . ALA A 1 588 ? 17.911 -13.923 -25.121 1.00 95.75 588 ALA A N 1
ATOM 4722 C CA . ALA A 1 588 ? 18.299 -12.757 -24.333 1.00 95.75 588 ALA A CA 1
ATOM 4723 C C . ALA A 1 588 ? 18.789 -13.155 -22.934 1.00 95.75 588 ALA A C 1
ATOM 4725 O O . ALA A 1 588 ? 19.838 -12.686 -22.504 1.00 95.75 588 ALA A O 1
ATOM 4726 N N . VAL A 1 589 ? 18.074 -14.066 -22.260 1.00 96.94 589 VAL A N 1
ATOM 4727 C CA . VAL A 1 589 ? 18.465 -14.576 -20.936 1.00 96.94 589 VAL A CA 1
ATOM 4728 C C . VAL A 1 589 ? 19.811 -15.296 -20.986 1.00 96.94 589 VAL A C 1
ATOM 4730 O O . VAL A 1 589 ? 20.661 -15.004 -20.160 1.00 96.94 589 VAL A O 1
ATOM 4733 N N . MET A 1 590 ? 20.029 -16.185 -21.960 1.00 96.50 590 MET A N 1
ATOM 4734 C CA . MET A 1 590 ? 21.283 -16.940 -22.092 1.00 96.50 590 MET A CA 1
ATOM 4735 C C . MET A 1 590 ? 22.507 -16.035 -22.296 1.00 96.50 590 MET A C 1
ATOM 4737 O O . MET A 1 590 ? 23.578 -16.339 -21.778 1.00 96.50 590 MET A O 1
ATOM 4741 N N . LEU A 1 591 ? 22.354 -14.952 -23.068 1.00 96.12 591 LEU A N 1
ATOM 4742 C CA . LEU A 1 591 ? 23.426 -13.985 -23.321 1.00 96.12 591 LEU A CA 1
ATOM 4743 C C . LEU A 1 591 ? 23.689 -13.097 -22.103 1.00 96.12 591 LEU A C 1
ATOM 4745 O O . LEU A 1 591 ? 24.841 -12.871 -21.751 1.00 96.12 591 LEU A O 1
ATOM 4749 N N . ASP A 1 592 ? 22.635 -12.599 -21.455 1.00 97.06 592 ASP A N 1
ATOM 4750 C CA . ASP A 1 592 ? 22.786 -11.741 -20.279 1.00 97.06 592 ASP A CA 1
ATOM 4751 C C . ASP A 1 592 ? 23.270 -12.539 -19.044 1.00 97.06 592 ASP A C 1
ATOM 4753 O O . ASP A 1 592 ? 23.948 -11.975 -18.191 1.00 97.06 592 ASP A O 1
ATOM 4757 N N . SER A 1 593 ? 22.961 -13.841 -18.929 1.00 95.81 593 SER A N 1
ATOM 4758 C CA . SER A 1 593 ? 23.275 -14.660 -17.741 1.00 95.81 593 SER A CA 1
ATOM 4759 C C . SER A 1 593 ? 24.753 -15.019 -17.578 1.00 95.81 593 SER A C 1
ATOM 4761 O O . SER A 1 593 ? 25.111 -15.628 -16.576 1.00 95.81 593 SER A O 1
ATOM 4763 N N . VAL A 1 594 ? 25.595 -14.702 -18.561 1.00 94.81 594 VAL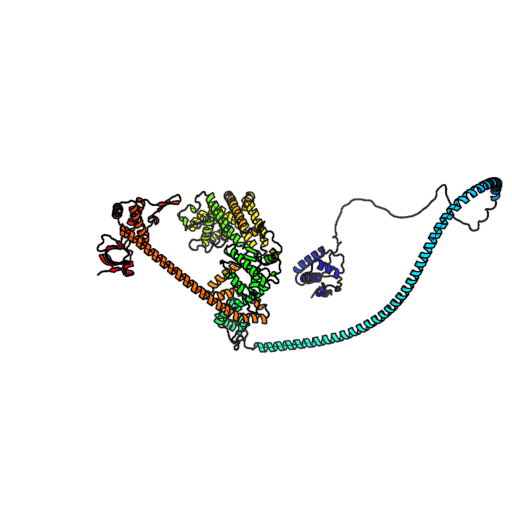 A N 1
ATOM 4764 C CA . VAL A 1 594 ? 27.053 -14.909 -18.511 1.00 94.81 594 VAL A CA 1
ATOM 4765 C C . VAL A 1 594 ? 27.835 -13.598 -18.530 1.00 94.81 594 VAL A C 1
ATOM 4767 O O . VAL A 1 594 ? 29.058 -13.618 -18.443 1.00 94.81 594 VAL A O 1
ATOM 4770 N N . GLU A 1 595 ? 27.146 -12.460 -18.639 1.00 95.94 595 GLU A N 1
ATOM 4771 C CA . GLU A 1 595 ? 27.777 -11.145 -18.689 1.00 95.94 595 GLU A CA 1
ATOM 4772 C C . GLU A 1 595 ? 28.282 -10.744 -17.288 1.00 95.94 595 GLU A C 1
ATOM 4774 O O . GLU A 1 595 ? 27.458 -10.548 -16.382 1.00 95.94 595 GLU A O 1
ATOM 4779 N N . PRO A 1 596 ? 29.606 -10.582 -17.071 1.00 95.81 596 PRO A N 1
ATOM 4780 C CA . PRO A 1 596 ? 30.167 -10.355 -15.736 1.00 95.81 596 PRO A CA 1
ATOM 4781 C C . PRO A 1 596 ? 29.597 -9.126 -15.023 1.00 95.81 596 PRO A C 1
ATOM 4783 O O . PRO A 1 596 ? 29.363 -9.169 -13.815 1.00 95.81 596 PRO A O 1
ATOM 4786 N N . LEU A 1 597 ? 29.323 -8.045 -15.761 1.00 96.44 597 LEU A N 1
ATOM 4787 C CA . LEU A 1 597 ? 28.751 -6.821 -15.199 1.00 96.44 597 LEU A CA 1
ATOM 4788 C C . LEU A 1 597 ? 27.334 -7.047 -14.645 1.00 96.44 597 LEU A C 1
ATOM 4790 O O . LEU A 1 597 ? 27.027 -6.609 -13.536 1.00 96.44 597 LEU A O 1
ATOM 4794 N N . PHE A 1 598 ? 26.482 -7.774 -15.375 1.00 96.81 598 PHE A N 1
ATOM 4795 C CA . PHE A 1 598 ? 25.104 -8.044 -14.945 1.00 96.81 598 PHE A CA 1
ATOM 4796 C C . PHE A 1 598 ? 25.055 -9.061 -13.801 1.00 96.81 598 PHE A C 1
ATOM 4798 O O . PHE A 1 598 ? 24.227 -8.938 -12.894 1.00 96.81 598 PHE A O 1
ATOM 4805 N N . LEU A 1 599 ? 25.972 -10.034 -13.795 1.00 96.62 599 LEU A N 1
ATOM 4806 C CA . LEU A 1 599 ? 26.136 -10.969 -12.680 1.00 96.62 599 LEU A CA 1
ATOM 4807 C C . LEU A 1 599 ? 26.648 -10.276 -11.414 1.00 96.62 599 LEU A C 1
ATOM 4809 O O . LEU A 1 599 ? 26.135 -10.555 -10.329 1.00 96.62 599 LEU A O 1
ATOM 4813 N N . ALA A 1 600 ? 27.588 -9.333 -11.537 1.00 96.88 600 ALA A N 1
ATOM 4814 C CA . ALA A 1 600 ? 28.036 -8.500 -10.421 1.00 96.88 600 ALA A CA 1
ATOM 4815 C C . ALA A 1 600 ? 26.872 -7.686 -9.826 1.00 96.88 600 ALA A C 1
ATOM 4817 O O . ALA A 1 600 ? 26.690 -7.661 -8.605 1.00 96.88 600 ALA A O 1
ATOM 4818 N N . GLY A 1 601 ? 26.026 -7.097 -10.680 1.00 97.00 601 GLY A N 1
ATOM 4819 C CA . GLY A 1 601 ? 24.797 -6.427 -10.254 1.00 97.00 601 GLY A CA 1
ATOM 4820 C C . GLY A 1 601 ? 23.820 -7.367 -9.538 1.00 97.00 601 GLY A C 1
ATOM 4821 O O . GLY A 1 601 ? 23.320 -7.036 -8.460 1.00 97.00 601 GLY A O 1
ATOM 4822 N N . ALA A 1 602 ? 23.582 -8.568 -10.074 1.00 97.06 602 ALA A N 1
ATOM 4823 C CA . ALA A 1 602 ? 22.708 -9.567 -9.451 1.00 97.06 602 ALA A CA 1
ATOM 4824 C C . ALA A 1 602 ? 23.232 -10.039 -8.079 1.00 97.06 602 ALA A C 1
ATOM 4826 O O . ALA A 1 602 ? 22.451 -10.120 -7.123 1.00 97.06 602 ALA A O 1
ATOM 4827 N N . LYS A 1 603 ? 24.548 -10.281 -7.957 1.00 96.06 603 LYS A N 1
ATOM 4828 C CA . LYS A 1 603 ? 25.229 -10.631 -6.697 1.00 96.06 603 LYS A CA 1
ATOM 4829 C C . LYS A 1 603 ? 25.023 -9.548 -5.641 1.00 96.06 603 LYS A C 1
ATOM 4831 O O . LYS A 1 603 ? 24.571 -9.831 -4.532 1.00 96.06 603 LYS A O 1
ATOM 4836 N N . LEU A 1 604 ? 25.302 -8.296 -6.000 1.00 95.94 604 LEU A N 1
ATOM 4837 C CA . LEU A 1 604 ? 25.141 -7.145 -5.115 1.00 95.94 604 LEU A CA 1
ATOM 4838 C C . LEU A 1 604 ? 23.697 -6.991 -4.638 1.00 95.94 604 LEU A C 1
ATOM 4840 O O . LEU A 1 604 ? 23.461 -6.841 -3.439 1.00 95.94 604 LEU A O 1
ATOM 4844 N N . LEU A 1 605 ? 22.725 -7.075 -5.551 1.00 96.06 605 LEU A N 1
ATOM 4845 C CA . LEU A 1 605 ? 21.305 -7.010 -5.198 1.00 96.06 605 LEU A CA 1
ATOM 4846 C C . LEU A 1 605 ? 20.919 -8.139 -4.237 1.00 96.06 605 LEU A C 1
ATOM 4848 O O . LEU A 1 605 ? 20.134 -7.921 -3.312 1.00 96.06 605 LEU A O 1
ATOM 4852 N N . GLY A 1 606 ? 21.500 -9.327 -4.411 1.00 95.06 606 GLY A N 1
ATOM 4853 C CA . GLY A 1 606 ? 21.299 -10.439 -3.494 1.00 95.06 606 GLY A CA 1
ATOM 4854 C C . GLY A 1 606 ? 21.884 -10.200 -2.101 1.00 95.06 606 GLY A C 1
ATOM 4855 O O . GLY A 1 606 ? 21.199 -10.439 -1.107 1.00 95.06 606 GLY A O 1
ATOM 4856 N N . LEU A 1 607 ? 23.100 -9.661 -2.001 1.00 94.56 607 LEU A N 1
ATOM 4857 C CA . LEU A 1 607 ? 23.719 -9.315 -0.714 1.00 94.56 607 LEU A CA 1
ATOM 4858 C C . LEU A 1 607 ? 22.952 -8.200 0.010 1.00 94.56 607 LEU A C 1
ATOM 4860 O O . LEU A 1 607 ? 22.651 -8.323 1.200 1.00 94.56 607 LEU A O 1
ATOM 4864 N N . ILE A 1 608 ? 22.536 -7.155 -0.715 1.00 95.50 608 ILE A N 1
ATOM 4865 C CA . ILE A 1 608 ? 21.641 -6.114 -0.185 1.00 95.50 608 ILE A CA 1
ATOM 4866 C C . ILE A 1 608 ? 20.325 -6.738 0.301 1.00 95.50 608 ILE A C 1
ATOM 4868 O O . ILE A 1 608 ? 19.830 -6.356 1.364 1.00 95.50 608 ILE A O 1
ATOM 4872 N N . SER A 1 609 ? 19.796 -7.745 -0.406 1.00 93.75 609 SER A N 1
ATOM 4873 C CA . SER A 1 609 ? 18.624 -8.502 0.047 1.00 93.75 609 SER A CA 1
ATOM 4874 C C . SER A 1 609 ? 18.844 -9.130 1.419 1.00 93.75 609 SER A C 1
ATOM 4876 O O . SER A 1 609 ? 18.003 -8.983 2.308 1.00 93.75 609 SER A O 1
ATOM 4878 N N . LYS A 1 610 ? 19.952 -9.859 1.586 1.00 92.19 610 LYS A N 1
ATOM 4879 C CA . LYS A 1 610 ? 20.236 -10.662 2.782 1.00 92.19 610 LYS A CA 1
ATOM 4880 C C . LYS A 1 610 ? 20.593 -9.806 3.994 1.00 92.19 610 LYS A C 1
ATOM 4882 O O . LYS A 1 610 ? 20.110 -10.095 5.088 1.00 92.19 610 LYS A O 1
ATOM 4887 N N . PHE A 1 611 ? 21.385 -8.753 3.797 1.00 93.44 611 PHE A N 1
ATOM 4888 C CA . PHE A 1 611 ? 21.966 -7.970 4.892 1.00 93.44 611 PHE A CA 1
ATOM 4889 C C . PHE A 1 611 ? 21.290 -6.624 5.151 1.00 93.44 611 PHE A C 1
ATOM 4891 O O . PHE A 1 611 ? 21.456 -6.079 6.238 1.00 93.44 611 PHE A O 1
ATOM 4898 N N . ILE A 1 612 ? 20.504 -6.088 4.212 1.00 94.56 612 ILE A N 1
ATOM 4899 C CA . ILE A 1 612 ? 19.879 -4.766 4.367 1.00 94.56 612 ILE A CA 1
ATOM 4900 C C . ILE A 1 612 ? 18.360 -4.852 4.270 1.00 94.56 612 ILE A C 1
ATOM 4902 O O . ILE A 1 612 ? 17.675 -4.629 5.268 1.00 94.56 612 ILE A O 1
ATOM 4906 N N . THR A 1 613 ? 17.806 -5.181 3.101 1.00 94.00 613 THR A N 1
ATOM 4907 C CA . THR A 1 613 ? 16.365 -4.994 2.865 1.00 94.00 613 THR A CA 1
ATOM 4908 C C . THR A 1 613 ? 15.510 -6.028 3.590 1.00 94.00 613 THR A C 1
ATOM 4910 O O . THR A 1 613 ? 14.508 -5.646 4.192 1.00 94.00 613 THR A O 1
ATOM 4913 N N . ALA A 1 614 ? 15.890 -7.311 3.615 1.00 91.62 614 ALA A N 1
ATOM 4914 C CA . ALA A 1 614 ? 15.132 -8.323 4.357 1.00 91.62 614 ALA A CA 1
ATOM 4915 C C . ALA A 1 614 ? 15.237 -8.163 5.890 1.00 91.62 614 ALA A C 1
ATOM 4917 O O . ALA A 1 614 ? 14.216 -8.307 6.569 1.00 91.62 614 ALA A O 1
ATOM 4918 N N . PRO A 1 615 ? 16.410 -7.860 6.480 1.00 92.38 615 PRO A N 1
ATOM 4919 C CA . PRO A 1 615 ? 16.504 -7.483 7.892 1.00 92.38 615 PRO A CA 1
ATOM 4920 C C . PRO A 1 615 ? 15.664 -6.250 8.231 1.00 92.38 615 PRO A C 1
ATOM 4922 O O . PRO A 1 615 ? 14.855 -6.298 9.157 1.00 92.38 615 PRO A O 1
ATOM 4925 N N . LEU A 1 616 ? 15.784 -5.177 7.443 1.00 93.38 616 LEU A N 1
ATOM 4926 C CA . LEU A 1 616 ? 15.043 -3.939 7.670 1.00 93.38 616 LEU A CA 1
ATOM 4927 C C . LEU A 1 616 ? 13.528 -4.153 7.559 1.00 93.38 616 LEU A C 1
ATOM 4929 O O . LEU A 1 616 ? 12.781 -3.681 8.413 1.00 93.38 616 LEU A O 1
ATOM 4933 N N . TRP A 1 617 ? 13.072 -4.926 6.569 1.00 92.38 617 TRP A N 1
ATOM 4934 C CA . TRP A 1 617 ? 11.671 -5.340 6.457 1.00 92.38 617 TRP A CA 1
ATOM 4935 C C . TRP A 1 617 ? 11.200 -6.029 7.741 1.00 92.38 617 TRP A C 1
ATOM 4937 O O . TRP A 1 617 ? 10.173 -5.646 8.300 1.00 92.38 617 TRP A O 1
ATOM 4947 N N . ARG A 1 618 ? 11.951 -7.021 8.241 1.00 91.94 618 ARG A N 1
ATOM 4948 C CA . ARG A 1 618 ? 11.601 -7.743 9.477 1.00 91.94 618 ARG A CA 1
ATOM 4949 C C . ARG A 1 618 ? 11.543 -6.816 10.692 1.00 91.94 618 ARG A C 1
ATOM 4951 O O . ARG A 1 618 ? 10.659 -6.986 11.525 1.00 91.94 618 ARG A O 1
ATOM 4958 N N . LEU A 1 619 ? 12.436 -5.830 10.786 1.00 93.19 619 LEU A N 1
ATOM 4959 C CA . LEU A 1 619 ? 12.417 -4.821 11.853 1.00 93.19 619 LEU A CA 1
ATOM 4960 C C . LEU A 1 619 ? 11.192 -3.899 11.773 1.00 93.19 619 LEU A C 1
ATOM 4962 O O . LEU A 1 619 ? 10.626 -3.540 12.808 1.00 93.19 619 LEU A O 1
ATOM 4966 N N . ILE A 1 620 ? 10.769 -3.539 10.560 1.00 93.25 620 ILE A N 1
ATOM 4967 C CA . ILE A 1 620 ? 9.569 -2.728 10.317 1.00 93.25 620 ILE A CA 1
ATOM 4968 C C . ILE A 1 620 ? 8.294 -3.524 10.631 1.00 93.25 620 ILE A C 1
ATOM 4970 O O . ILE A 1 620 ? 7.349 -2.973 11.186 1.00 93.25 620 ILE A O 1
ATOM 4974 N N . GLU A 1 621 ? 8.238 -4.812 10.295 1.00 91.62 621 GLU A N 1
ATOM 4975 C CA . GLU A 1 621 ? 7.069 -5.657 10.584 1.00 91.62 621 GLU A CA 1
ATOM 4976 C C . GLU A 1 621 ? 7.010 -6.173 12.019 1.00 91.62 621 GLU A C 1
ATOM 4978 O O . GLU A 1 621 ? 5.938 -6.569 12.483 1.00 91.62 621 GLU A O 1
ATOM 4983 N N . SER A 1 622 ? 8.138 -6.202 12.727 1.00 91.50 622 SER A N 1
ATOM 4984 C CA . SER A 1 622 ? 8.157 -6.709 14.091 1.00 91.50 622 SER A CA 1
ATOM 4985 C C . SER A 1 622 ? 7.331 -5.815 15.024 1.00 91.50 622 SER A C 1
ATOM 4987 O O . SER A 1 622 ? 7.352 -4.583 14.889 1.00 91.50 622 SER A O 1
ATOM 4989 N N . PRO A 1 623 ? 6.637 -6.401 16.018 1.00 89.69 623 PRO A N 1
ATOM 4990 C CA . PRO A 1 623 ? 6.010 -5.626 17.081 1.00 89.69 623 PRO A CA 1
ATOM 4991 C C . PRO A 1 623 ? 7.036 -4.722 17.775 1.00 89.69 623 PRO A C 1
ATOM 4993 O O . PRO A 1 623 ? 8.197 -5.098 17.935 1.00 89.69 623 PRO A O 1
ATOM 4996 N N . GLY A 1 624 ? 6.625 -3.526 18.187 1.00 89.75 624 GLY A N 1
ATOM 4997 C CA . GLY A 1 624 ? 7.489 -2.590 18.906 1.00 89.75 624 GLY A CA 1
ATOM 4998 C C . GLY A 1 624 ? 7.128 -1.138 18.634 1.00 89.75 624 GLY A C 1
ATOM 4999 O O . GLY A 1 624 ? 6.254 -0.856 17.812 1.00 89.75 624 GLY A O 1
ATOM 5000 N N . HIS A 1 625 ? 7.820 -0.229 19.317 1.00 93.12 625 HIS A N 1
ATOM 5001 C CA . HIS A 1 625 ? 7.567 1.199 19.206 1.00 93.12 625 HIS A CA 1
ATOM 5002 C C . HIS A 1 625 ? 8.185 1.765 17.922 1.00 93.12 625 HIS A C 1
ATOM 5004 O O . HIS A 1 625 ? 9.271 1.349 17.512 1.00 93.12 625 HIS A O 1
ATOM 5010 N N . ILE A 1 626 ? 7.532 2.739 17.282 1.00 94.12 626 ILE A N 1
ATOM 5011 C CA . ILE A 1 626 ? 8.069 3.344 16.053 1.00 94.12 626 ILE A CA 1
ATOM 5012 C C . ILE A 1 626 ? 9.414 4.043 16.283 1.00 94.12 626 ILE A C 1
ATOM 5014 O O . ILE A 1 626 ? 10.336 3.885 15.489 1.00 94.12 626 ILE A O 1
ATOM 5018 N N . LEU A 1 627 ? 9.554 4.749 17.405 1.00 94.81 627 LEU A N 1
ATOM 5019 C CA . LEU A 1 627 ? 10.788 5.457 17.773 1.00 94.81 627 LEU A CA 1
ATOM 5020 C C . LEU A 1 627 ? 11.968 4.510 18.062 1.00 94.81 627 LEU A C 1
ATOM 5022 O O . LEU A 1 627 ? 13.117 4.930 17.979 1.00 94.81 627 LEU A O 1
ATOM 5026 N N . ASP A 1 628 ? 11.725 3.214 18.300 1.00 92.62 628 ASP A N 1
ATOM 5027 C CA . ASP A 1 628 ? 12.813 2.226 18.410 1.00 92.62 628 ASP A CA 1
ATOM 5028 C C . ASP A 1 628 ? 13.525 2.014 17.058 1.00 92.62 628 ASP A C 1
ATOM 5030 O O . ASP A 1 628 ? 14.639 1.488 16.997 1.00 92.62 628 ASP A O 1
ATOM 5034 N N . MET A 1 629 ? 12.917 2.452 15.949 1.00 94.50 629 MET A N 1
ATOM 5035 C CA . MET A 1 629 ? 13.555 2.426 14.636 1.00 94.50 629 MET A CA 1
ATOM 5036 C C . MET A 1 629 ? 14.693 3.440 14.499 1.00 94.50 629 MET A C 1
ATOM 5038 O O . MET A 1 629 ? 15.549 3.222 13.647 1.00 94.50 629 MET A O 1
ATOM 5042 N N . ASN A 1 630 ? 14.765 4.487 15.328 1.00 95.25 630 ASN A N 1
ATOM 5043 C CA . ASN A 1 630 ? 15.811 5.514 15.232 1.00 95.25 630 ASN A CA 1
ATOM 5044 C C . ASN A 1 630 ? 17.215 4.903 15.260 1.00 95.25 630 ASN A C 1
ATOM 5046 O O . ASN A 1 630 ? 18.027 5.153 14.372 1.00 95.25 630 ASN A O 1
ATOM 5050 N N . LEU A 1 631 ? 17.483 4.038 16.244 1.00 93.62 631 LEU A N 1
ATOM 5051 C CA . LEU A 1 631 ? 18.787 3.393 16.385 1.00 93.62 631 LEU A CA 1
ATOM 5052 C C . LEU A 1 631 ? 19.083 2.455 15.207 1.00 93.62 631 LEU A C 1
ATOM 5054 O O . LEU A 1 631 ? 20.211 2.410 14.722 1.00 93.62 631 LEU A O 1
ATOM 5058 N N . ASN A 1 632 ? 18.068 1.745 14.710 1.00 95.00 632 ASN A N 1
ATOM 5059 C CA . ASN A 1 632 ? 18.201 0.861 13.551 1.00 95.00 632 ASN A CA 1
ATOM 5060 C C . ASN A 1 632 ? 18.530 1.652 12.275 1.00 95.00 632 ASN A C 1
ATOM 5062 O O . ASN A 1 632 ? 19.432 1.279 11.524 1.00 95.00 632 ASN A O 1
ATOM 5066 N N . TYR A 1 633 ? 17.839 2.770 12.053 1.00 96.25 633 TYR A N 1
ATOM 5067 C CA . TYR A 1 633 ? 18.092 3.664 10.930 1.00 96.25 633 TYR A CA 1
ATOM 5068 C C . TYR A 1 633 ? 19.460 4.330 11.018 1.00 96.25 633 TYR A C 1
ATOM 5070 O O . TYR A 1 633 ? 20.168 4.375 10.013 1.00 96.25 633 TYR A O 1
ATOM 5078 N N . GLN A 1 634 ? 19.868 4.779 12.206 1.00 96.00 634 GLN A N 1
ATOM 5079 C CA . GLN A 1 634 ? 21.200 5.338 12.404 1.00 96.00 634 GLN A CA 1
ATOM 5080 C C . GLN A 1 634 ? 22.292 4.294 12.182 1.00 96.00 634 GLN A C 1
ATOM 5082 O O . GLN A 1 634 ? 23.293 4.591 11.539 1.00 96.00 634 GLN A O 1
ATOM 5087 N N . THR A 1 635 ? 22.096 3.066 12.664 1.00 96.06 635 THR A N 1
ATOM 5088 C CA . THR A 1 635 ? 23.054 1.972 12.451 1.00 96.06 635 THR A CA 1
ATOM 5089 C C . THR A 1 635 ? 23.237 1.700 10.960 1.00 96.06 635 THR A C 1
ATOM 5091 O O . THR A 1 635 ? 24.371 1.632 10.481 1.00 96.06 635 THR A O 1
ATOM 5094 N N . LEU A 1 636 ? 22.136 1.628 10.204 1.00 97.38 636 LEU A N 1
ATOM 5095 C CA . LEU A 1 636 ? 22.184 1.486 8.751 1.00 97.38 636 LEU A CA 1
ATOM 5096 C C . LEU A 1 636 ? 22.876 2.684 8.086 1.00 97.38 636 LEU A C 1
ATOM 5098 O O . LEU A 1 636 ? 23.761 2.492 7.257 1.00 97.38 636 LEU A O 1
ATOM 5102 N N . TYR A 1 637 ? 22.512 3.908 8.467 1.00 97.62 637 TYR A N 1
ATOM 5103 C CA . TYR A 1 637 ? 23.101 5.130 7.925 1.00 97.62 637 TYR A CA 1
ATOM 5104 C C . TYR A 1 637 ? 24.623 5.179 8.150 1.00 97.62 637 TYR A C 1
ATOM 5106 O O . TYR A 1 637 ? 25.382 5.364 7.200 1.00 97.62 637 TYR A O 1
ATOM 5114 N N . SER A 1 638 ? 25.083 4.949 9.383 1.00 96.62 638 SER A N 1
ATOM 5115 C CA . SER A 1 638 ? 26.507 4.935 9.736 1.00 96.62 638 SER A CA 1
ATOM 5116 C C . SER A 1 638 ? 27.273 3.798 9.063 1.00 96.62 638 SER A C 1
ATOM 5118 O O . SER A 1 638 ? 28.454 3.953 8.752 1.00 96.62 638 SER A O 1
ATOM 5120 N N . PHE A 1 639 ? 26.633 2.648 8.844 1.00 97.62 639 PHE A N 1
ATOM 5121 C CA . PHE A 1 639 ? 27.233 1.561 8.080 1.00 97.62 639 PHE A CA 1
ATOM 5122 C C . PHE A 1 639 ? 27.436 1.963 6.618 1.00 97.62 639 PHE A C 1
ATOM 5124 O O . PHE A 1 639 ? 28.551 1.852 6.116 1.00 97.62 639 PHE A O 1
ATOM 5131 N N . LEU A 1 640 ? 26.390 2.477 5.963 1.00 97.75 640 LEU A N 1
ATOM 5132 C CA . LEU A 1 640 ? 26.446 2.896 4.560 1.00 97.75 640 LEU A CA 1
ATOM 5133 C C . LEU A 1 640 ? 27.452 4.031 4.338 1.00 97.75 640 LEU A C 1
ATOM 5135 O O . LEU A 1 640 ? 28.172 4.013 3.347 1.00 97.75 640 LEU A O 1
ATOM 5139 N N . ASP A 1 641 ? 27.540 4.991 5.262 1.00 96.62 641 ASP A N 1
ATOM 5140 C CA . ASP A 1 641 ? 28.497 6.100 5.175 1.00 96.62 641 ASP A CA 1
ATOM 5141 C C . ASP A 1 641 ? 29.951 5.635 5.242 1.00 96.62 641 ASP A C 1
ATOM 5143 O O . ASP A 1 641 ? 30.762 6.044 4.412 1.00 96.62 641 ASP A O 1
ATOM 5147 N N . ARG A 1 642 ? 30.264 4.708 6.155 1.00 97.12 642 ARG A N 1
ATOM 5148 C CA . ARG A 1 642 ? 31.593 4.088 6.207 1.00 97.12 642 ARG A CA 1
ATOM 5149 C C . ARG A 1 642 ? 31.857 3.234 4.975 1.00 97.12 642 ARG A C 1
ATOM 5151 O O . ARG A 1 642 ? 32.870 3.434 4.319 1.00 97.12 642 ARG A O 1
ATOM 5158 N N . ALA A 1 643 ? 30.940 2.334 4.625 1.00 95.94 643 ALA A N 1
ATOM 5159 C CA . ALA A 1 643 ? 31.114 1.388 3.524 1.00 95.94 643 ALA A CA 1
ATOM 5160 C C . ALA A 1 643 ? 31.191 2.064 2.143 1.00 95.94 643 ALA A C 1
ATOM 5162 O O . ALA A 1 643 ? 31.822 1.531 1.237 1.00 95.94 643 ALA A O 1
ATOM 5163 N N . ALA A 1 644 ? 30.592 3.245 1.972 1.00 96.06 644 ALA A N 1
ATOM 5164 C CA . ALA A 1 644 ? 30.709 4.029 0.744 1.00 96.06 644 ALA A CA 1
ATOM 5165 C C . ALA A 1 644 ? 32.125 4.590 0.504 1.00 96.06 644 ALA A C 1
ATOM 5167 O O . ALA A 1 644 ? 32.472 4.860 -0.642 1.00 96.06 644 ALA A O 1
ATOM 5168 N N . VAL A 1 645 ? 32.934 4.775 1.555 1.00 94.69 645 VAL A N 1
ATOM 5169 C CA . VAL A 1 645 ? 34.269 5.405 1.469 1.00 94.69 645 VAL A CA 1
ATOM 5170 C C . VAL A 1 645 ? 35.391 4.409 1.773 1.00 94.69 645 VAL A C 1
ATOM 5172 O O . VAL A 1 645 ? 36.431 4.417 1.121 1.00 94.69 645 VAL A O 1
ATOM 5175 N N . GLN A 1 646 ? 35.185 3.544 2.763 1.00 95.25 646 GLN A N 1
ATOM 5176 C CA . GLN A 1 646 ? 36.166 2.589 3.268 1.00 95.25 646 GLN A CA 1
ATOM 5177 C C . GLN A 1 646 ? 36.049 1.258 2.517 1.00 95.25 646 GLN A C 1
ATOM 5179 O O . GLN A 1 646 ? 35.043 0.550 2.617 1.00 95.25 646 GLN A O 1
ATOM 5184 N N . GLN A 1 647 ? 37.078 0.924 1.736 1.00 92.94 647 GLN A N 1
ATOM 5185 C CA . GLN A 1 647 ? 37.082 -0.263 0.877 1.00 92.94 647 GLN A CA 1
ATOM 5186 C C . GLN A 1 647 ? 37.075 -1.578 1.672 1.00 92.94 647 GLN A C 1
ATOM 5188 O O . GLN A 1 647 ? 36.463 -2.544 1.226 1.00 92.94 647 GLN A O 1
ATOM 5193 N N . ASP A 1 648 ? 37.707 -1.624 2.845 1.00 94.00 648 ASP A N 1
ATOM 5194 C CA . ASP A 1 648 ? 37.711 -2.784 3.743 1.00 94.00 648 ASP A CA 1
ATOM 5195 C C . ASP A 1 648 ? 36.297 -3.121 4.230 1.00 94.00 648 ASP A C 1
ATOM 5197 O O . ASP A 1 648 ? 35.876 -4.272 4.160 1.00 94.00 648 ASP A O 1
ATOM 5201 N N . VAL A 1 649 ? 35.508 -2.115 4.618 1.00 94.25 649 VAL A N 1
ATOM 5202 C CA . VAL A 1 649 ? 34.117 -2.319 5.051 1.00 94.25 649 VAL A CA 1
ATOM 5203 C C . VAL A 1 649 ? 33.249 -2.832 3.897 1.00 94.25 649 VAL A C 1
ATOM 5205 O O . VAL A 1 649 ? 32.454 -3.754 4.089 1.00 94.25 649 VAL A O 1
ATOM 5208 N N . ALA A 1 650 ? 33.410 -2.274 2.692 1.00 93.81 650 ALA A N 1
ATOM 5209 C CA . ALA A 1 650 ? 32.713 -2.749 1.495 1.00 93.81 650 ALA A CA 1
ATOM 5210 C C . ALA A 1 650 ? 33.125 -4.183 1.116 1.00 93.81 650 ALA A C 1
ATOM 5212 O O . ALA A 1 650 ? 32.271 -5.005 0.782 1.00 93.81 650 ALA A O 1
ATOM 5213 N N . SER A 1 651 ? 34.416 -4.502 1.215 1.00 93.31 651 SER A N 1
ATOM 5214 C CA . SER A 1 651 ? 34.948 -5.842 0.959 1.00 93.31 651 SER A CA 1
ATOM 5215 C C . SER A 1 651 ? 34.408 -6.864 1.958 1.00 93.31 651 SER A C 1
ATOM 5217 O O . SER A 1 651 ? 33.931 -7.922 1.552 1.00 93.31 651 SER A O 1
ATOM 5219 N N . ASN A 1 652 ? 34.381 -6.520 3.246 1.00 93.00 652 ASN A N 1
ATOM 5220 C CA . ASN A 1 652 ? 33.838 -7.385 4.292 1.00 93.00 652 ASN A CA 1
ATOM 5221 C C . ASN A 1 652 ? 32.321 -7.582 4.136 1.00 93.00 652 ASN A C 1
ATOM 5223 O O . ASN A 1 652 ? 31.787 -8.628 4.492 1.00 93.00 652 ASN A O 1
ATOM 5227 N N . PHE A 1 653 ? 31.597 -6.609 3.571 1.00 94.00 653 PHE A N 1
ATOM 5228 C CA . PHE A 1 653 ? 30.191 -6.805 3.205 1.00 94.00 653 PHE A CA 1
ATOM 5229 C C . PHE A 1 653 ? 30.034 -7.817 2.060 1.00 94.00 653 PHE A C 1
ATOM 5231 O O . PHE A 1 653 ? 29.120 -8.640 2.090 1.00 94.00 653 PHE A O 1
ATOM 5238 N N . LEU A 1 654 ? 30.933 -7.793 1.066 1.00 92.44 654 LEU A N 1
ATOM 5239 C CA . LEU A 1 654 ? 30.932 -8.761 -0.036 1.00 92.44 654 LEU A CA 1
ATOM 5240 C C . LEU A 1 654 ? 31.263 -10.188 0.424 1.00 92.44 654 LEU A C 1
ATOM 5242 O O . LEU A 1 654 ? 30.675 -11.129 -0.110 1.00 92.44 654 LEU A O 1
ATOM 5246 N N . SER A 1 655 ? 32.165 -10.354 1.398 1.00 90.31 655 SER A N 1
ATOM 5247 C CA . SER A 1 655 ? 32.473 -11.666 1.993 1.00 90.31 655 SER A CA 1
ATOM 5248 C C . SER A 1 655 ? 31.441 -12.121 3.033 1.00 90.31 655 SER A C 1
ATOM 5250 O O . SER A 1 655 ? 31.435 -13.282 3.434 1.00 90.31 655 SER A O 1
ATOM 5252 N N . GLY A 1 656 ? 30.527 -11.235 3.443 1.00 88.94 656 GLY A N 1
ATOM 5253 C CA . GLY A 1 656 ? 29.517 -11.508 4.467 1.00 88.94 656 GLY A CA 1
ATOM 5254 C C . GLY A 1 656 ? 30.019 -11.404 5.909 1.00 88.94 656 GLY A C 1
ATOM 5255 O O . GLY A 1 656 ? 29.299 -11.779 6.831 1.00 88.94 656 GLY A O 1
ATOM 5256 N N . GLU A 1 657 ? 31.222 -10.871 6.116 1.00 89.62 657 GLU A N 1
ATOM 5257 C CA . GLU A 1 657 ? 31.820 -10.605 7.431 1.00 89.62 657 GLU A CA 1
ATOM 5258 C C . GLU A 1 657 ? 31.297 -9.313 8.077 1.00 89.62 657 GLU A C 1
ATOM 5260 O O . GLU A 1 657 ? 31.368 -9.150 9.297 1.00 89.62 657 GLU A O 1
ATOM 5265 N N . ALA A 1 658 ? 30.753 -8.389 7.279 1.00 90.56 658 ALA A N 1
ATOM 5266 C CA . ALA A 1 658 ? 30.184 -7.133 7.757 1.00 90.56 658 ALA A CA 1
ATOM 5267 C C . ALA A 1 658 ? 28.728 -6.950 7.305 1.00 90.56 658 ALA A C 1
ATOM 5269 O O . ALA A 1 658 ? 28.381 -7.133 6.143 1.00 90.56 658 ALA A O 1
ATOM 5270 N N . SER A 1 659 ? 27.869 -6.520 8.230 1.00 92.31 659 SER A N 1
ATOM 5271 C CA . SER A 1 659 ? 26.456 -6.208 7.987 1.00 92.31 659 SER A CA 1
ATOM 5272 C C . SER A 1 659 ? 26.003 -5.100 8.948 1.00 92.31 659 SER A C 1
ATOM 5274 O O . SER A 1 659 ? 26.487 -5.057 10.083 1.00 92.31 659 SER A O 1
ATOM 5276 N N . PRO A 1 660 ? 25.070 -4.212 8.548 1.00 93.75 660 PRO A N 1
ATOM 5277 C CA . PRO A 1 660 ? 24.514 -3.202 9.448 1.00 93.75 660 PRO A CA 1
ATOM 5278 C C . PRO A 1 660 ? 23.659 -3.802 10.571 1.00 93.75 660 PRO A C 1
ATOM 5280 O O . PRO A 1 660 ? 23.509 -3.182 11.618 1.00 93.75 660 PRO A O 1
ATOM 5283 N N . PHE A 1 661 ? 23.086 -4.990 10.373 1.00 91.25 661 PHE A N 1
ATOM 5284 C CA . PHE A 1 661 ? 22.194 -5.616 11.347 1.00 91.25 661 PHE A CA 1
ATOM 5285 C C . PHE A 1 661 ? 22.765 -6.948 11.832 1.00 91.25 661 PHE A C 1
ATOM 5287 O O . PHE A 1 661 ? 23.202 -7.778 11.030 1.00 91.25 661 PHE A O 1
ATOM 5294 N N . THR A 1 662 ? 22.722 -7.169 13.148 1.00 74.81 662 THR A N 1
ATOM 5295 C CA . THR A 1 662 ? 23.096 -8.437 13.784 1.00 74.81 662 THR A CA 1
ATOM 5296 C C . THR A 1 662 ? 21.993 -9.456 13.525 1.00 74.81 662 THR A C 1
ATOM 5298 O O . THR A 1 662 ? 20.884 -9.330 14.044 1.00 74.81 662 THR A O 1
ATOM 5301 N N . MET A 1 663 ? 22.267 -10.462 12.699 1.00 65.56 663 MET A N 1
ATOM 5302 C CA . MET A 1 663 ? 21.302 -11.515 12.387 1.00 65.56 663 MET A CA 1
ATOM 5303 C C . MET A 1 663 ? 21.915 -12.887 12.622 1.00 65.56 663 MET A C 1
ATOM 5305 O O . MET A 1 663 ? 23.084 -13.107 12.321 1.00 65.56 663 MET A O 1
ATOM 5309 N N . GLN A 1 664 ? 21.109 -13.816 13.139 1.00 59.19 664 GLN A N 1
ATOM 5310 C CA . GLN A 1 664 ? 21.456 -15.234 13.125 1.00 59.19 664 GLN A CA 1
ATOM 5311 C C . GLN A 1 664 ? 21.490 -15.683 11.663 1.00 59.19 664 GLN A C 1
ATOM 5313 O O . GLN A 1 664 ? 20.451 -15.702 10.997 1.00 59.19 664 GLN A O 1
ATOM 5318 N N . SER A 1 665 ? 22.690 -15.957 11.156 1.00 62.41 665 SER A N 1
ATOM 5319 C CA . SER A 1 665 ? 22.867 -16.591 9.854 1.00 62.41 665 SER A CA 1
ATOM 5320 C C . SER A 1 665 ? 22.268 -17.995 9.926 1.00 62.41 665 SER A C 1
ATOM 5322 O O . SER A 1 665 ? 22.552 -18.733 10.868 1.00 62.41 665 SER A O 1
ATOM 5324 N N . ASP A 1 666 ? 21.412 -18.353 8.971 1.00 72.50 666 ASP A N 1
ATOM 5325 C CA . ASP A 1 666 ? 21.020 -19.749 8.794 1.00 72.50 666 ASP A CA 1
ATOM 5326 C C . ASP A 1 666 ? 22.177 -20.447 8.080 1.00 72.50 666 ASP A C 1
ATOM 5328 O O . ASP A 1 666 ? 22.447 -20.174 6.910 1.00 72.50 666 ASP A O 1
ATOM 5332 N N . GLU A 1 667 ? 22.873 -21.331 8.793 1.00 68.31 667 GLU A N 1
ATOM 5333 C CA . GLU A 1 667 ? 24.008 -22.098 8.263 1.00 68.31 667 GLU A CA 1
ATOM 5334 C C . GLU A 1 667 ? 23.623 -22.950 7.036 1.00 68.31 667 GLU A C 1
ATOM 5336 O O . GLU A 1 667 ? 24.496 -23.363 6.276 1.00 68.31 667 GLU A O 1
ATOM 5341 N N . ASN A 1 668 ? 22.323 -23.168 6.790 1.00 79.31 668 ASN A N 1
ATOM 5342 C CA . ASN A 1 668 ? 21.807 -23.900 5.631 1.00 79.31 668 ASN A CA 1
ATOM 5343 C C . ASN A 1 668 ? 21.368 -22.998 4.460 1.00 79.31 668 ASN A C 1
ATOM 5345 O O . ASN A 1 668 ? 20.807 -23.498 3.475 1.00 79.31 668 ASN A O 1
ATOM 5349 N N . ASP A 1 669 ? 21.583 -21.680 4.527 1.00 88.00 669 ASP A N 1
ATOM 5350 C CA . ASP A 1 669 ? 21.199 -20.744 3.465 1.00 88.00 669 ASP A CA 1
ATOM 5351 C C . ASP A 1 669 ? 22.154 -20.829 2.264 1.00 88.00 669 ASP A C 1
ATOM 5353 O O . ASP A 1 669 ? 23.046 -20.001 2.078 1.00 88.00 669 ASP A O 1
ATOM 5357 N N . LYS A 1 670 ? 21.916 -21.823 1.398 1.00 90.06 670 LYS A N 1
ATOM 5358 C CA . LYS A 1 670 ? 22.705 -22.066 0.176 1.00 90.06 670 LYS A CA 1
ATOM 5359 C C . LYS A 1 670 ? 22.870 -20.825 -0.708 1.00 90.06 670 LYS A C 1
ATOM 5361 O O . LYS A 1 670 ? 23.879 -20.697 -1.395 1.00 90.06 670 LYS A O 1
ATOM 5366 N N . ILE A 1 671 ? 21.874 -19.933 -0.725 1.00 91.94 671 ILE A N 1
ATOM 5367 C CA . ILE A 1 671 ? 21.920 -18.705 -1.527 1.00 91.94 671 ILE A CA 1
ATOM 5368 C C . ILE A 1 671 ? 22.918 -17.730 -0.915 1.00 91.94 671 ILE A C 1
ATOM 5370 O O . ILE A 1 671 ? 23.723 -17.160 -1.643 1.00 91.94 671 ILE A O 1
ATOM 5374 N N . LEU A 1 672 ? 22.875 -17.535 0.407 1.00 91.69 672 LEU A N 1
ATOM 5375 C CA . LEU A 1 672 ? 23.845 -16.680 1.087 1.00 91.69 672 LEU A CA 1
ATOM 5376 C C . LEU A 1 672 ? 25.266 -17.222 0.907 1.00 91.69 672 LEU A C 1
ATOM 5378 O O . LEU A 1 672 ? 26.147 -16.452 0.539 1.00 91.69 672 LEU A O 1
ATOM 5382 N N . THR A 1 673 ? 25.464 -18.535 1.064 1.00 91.44 673 THR A N 1
ATOM 5383 C CA . THR A 1 673 ? 26.759 -19.177 0.803 1.00 91.44 673 THR A CA 1
ATOM 5384 C C . THR A 1 673 ? 27.239 -18.909 -0.622 1.00 91.44 673 THR A C 1
ATOM 5386 O O . THR A 1 673 ? 28.378 -18.498 -0.808 1.00 91.44 673 THR A O 1
ATOM 5389 N N . ALA A 1 674 ? 26.385 -19.075 -1.637 1.00 91.56 674 ALA A N 1
ATOM 5390 C CA . ALA A 1 674 ? 26.762 -18.793 -3.023 1.00 91.56 674 ALA A CA 1
ATOM 5391 C C . ALA A 1 674 ? 27.092 -17.308 -3.263 1.00 91.56 674 ALA A C 1
ATOM 5393 O O . ALA A 1 674 ? 27.990 -16.996 -4.033 1.00 91.56 674 ALA A O 1
ATOM 5394 N N . LEU A 1 675 ? 26.390 -16.383 -2.599 1.00 92.50 675 LEU A N 1
ATOM 5395 C CA . LEU A 1 675 ? 26.644 -14.944 -2.722 1.00 92.50 675 LEU A CA 1
ATOM 5396 C C . LEU A 1 675 ? 27.983 -14.518 -2.102 1.00 92.50 675 LEU A C 1
ATOM 5398 O O . LEU A 1 675 ? 28.586 -13.561 -2.590 1.00 92.50 675 LEU A O 1
ATOM 5402 N N . THR A 1 676 ? 28.440 -15.193 -1.044 1.00 90.62 676 THR A N 1
ATOM 5403 C CA . THR A 1 676 ? 29.677 -14.843 -0.325 1.00 90.62 676 THR A CA 1
ATOM 5404 C C . THR A 1 676 ? 30.894 -15.666 -0.754 1.00 90.62 676 THR A C 1
ATOM 5406 O O . THR A 1 676 ? 32.023 -15.232 -0.535 1.00 90.62 676 THR A O 1
ATOM 5409 N N . THR A 1 677 ? 30.703 -16.817 -1.408 1.00 84.44 677 THR A N 1
ATOM 5410 C CA . THR A 1 677 ? 31.789 -17.722 -1.833 1.00 84.44 677 THR A CA 1
ATOM 5411 C C . THR A 1 677 ? 31.999 -17.735 -3.358 1.00 84.44 677 THR A C 1
ATOM 5413 O O . THR A 1 677 ? 31.118 -17.376 -4.136 1.00 84.44 677 THR A O 1
ATOM 5416 N N . GLY A 1 678 ? 33.201 -18.113 -3.815 1.00 65.50 678 GLY A N 1
ATOM 5417 C CA . GLY A 1 678 ? 33.444 -18.528 -5.209 1.00 65.50 678 GLY A CA 1
ATOM 5418 C C . GLY A 1 678 ? 33.384 -17.451 -6.304 1.00 65.50 678 GLY A C 1
ATOM 5419 O O . GLY A 1 678 ? 33.255 -17.794 -7.471 1.00 65.50 678 GLY A O 1
ATOM 5420 N N . SER A 1 679 ? 33.474 -16.159 -5.967 1.00 68.44 679 SER A N 1
ATOM 5421 C CA . SER A 1 679 ? 33.212 -15.055 -6.914 1.00 68.44 679 SER A CA 1
ATOM 5422 C C . SER A 1 679 ? 34.323 -13.996 -6.982 1.00 68.44 679 SER A C 1
ATOM 5424 O O . SER A 1 679 ? 34.041 -12.814 -7.194 1.00 68.44 679 SER A O 1
ATOM 5426 N N . GLU A 1 680 ? 35.583 -14.386 -6.771 1.00 77.62 680 GLU A N 1
ATOM 5427 C CA . GLU A 1 680 ? 36.723 -13.451 -6.751 1.00 77.62 680 GLU A CA 1
ATOM 5428 C C . GLU A 1 680 ? 36.888 -12.681 -8.069 1.00 77.62 680 GLU A C 1
ATOM 5430 O O . GLU A 1 680 ? 37.239 -11.503 -8.054 1.00 77.62 680 GLU A O 1
ATOM 5435 N N . SER A 1 681 ? 36.538 -13.300 -9.200 1.00 86.81 681 SER A N 1
ATOM 5436 C CA . SER A 1 681 ? 36.597 -12.683 -10.531 1.00 86.81 681 SER A CA 1
ATOM 5437 C C . SER A 1 681 ? 35.630 -11.508 -10.715 1.00 86.81 681 SER A C 1
ATOM 5439 O O . SER A 1 681 ? 35.912 -10.604 -11.498 1.00 86.81 681 SER A O 1
ATOM 5441 N N . LEU A 1 682 ? 34.507 -11.485 -9.987 1.00 92.44 682 LEU A N 1
ATOM 5442 C CA . LEU A 1 682 ? 33.505 -10.414 -10.064 1.00 92.44 682 LEU A CA 1
ATOM 5443 C C . LEU A 1 682 ? 33.782 -9.275 -9.075 1.00 92.44 682 LEU A C 1
ATOM 5445 O O . LEU A 1 682 ? 33.238 -8.179 -9.235 1.00 92.44 682 LEU A O 1
ATOM 5449 N N . ASN A 1 683 ? 34.614 -9.504 -8.054 1.00 89.69 683 ASN A N 1
ATOM 5450 C CA . ASN A 1 683 ? 34.882 -8.530 -6.992 1.00 89.69 683 ASN A CA 1
ATOM 5451 C C . ASN A 1 683 ? 35.424 -7.173 -7.495 1.00 89.69 683 ASN A C 1
ATOM 5453 O O . ASN A 1 683 ? 34.966 -6.156 -6.968 1.00 89.69 683 ASN A O 1
ATOM 5457 N N . PRO A 1 684 ? 36.296 -7.099 -8.527 1.00 93.75 684 PRO A N 1
ATOM 5458 C CA . PRO A 1 684 ? 36.749 -5.822 -9.089 1.00 93.75 684 PRO A CA 1
ATOM 5459 C C . PRO A 1 684 ? 35.622 -4.945 -9.650 1.00 93.75 684 PRO A C 1
ATOM 5461 O O . PRO A 1 684 ? 35.753 -3.725 -9.668 1.00 93.75 684 PRO A O 1
ATOM 5464 N N . ILE A 1 685 ? 34.511 -5.551 -10.087 1.00 95.81 685 ILE A N 1
ATOM 5465 C CA . ILE A 1 685 ? 33.309 -4.840 -10.552 1.00 95.81 685 ILE A CA 1
ATOM 5466 C C . ILE A 1 685 ? 32.364 -4.573 -9.375 1.00 95.81 685 ILE A C 1
ATOM 5468 O O . ILE A 1 685 ? 31.821 -3.478 -9.240 1.00 95.81 685 ILE A O 1
ATOM 5472 N N . CYS A 1 686 ? 32.188 -5.565 -8.494 1.00 95.12 686 CYS A N 1
ATOM 5473 C CA . CYS A 1 686 ? 31.266 -5.480 -7.363 1.00 95.12 686 CYS A CA 1
ATOM 5474 C C . CYS A 1 686 ? 31.642 -4.366 -6.383 1.00 95.12 686 CYS A C 1
ATOM 5476 O O . CYS A 1 686 ? 30.749 -3.675 -5.910 1.00 95.12 686 CYS A O 1
ATOM 5478 N N . LEU A 1 687 ? 32.931 -4.188 -6.072 1.00 94.62 687 LEU A N 1
ATOM 5479 C CA . LEU A 1 687 ? 33.398 -3.191 -5.101 1.00 94.62 687 LEU A CA 1
ATOM 5480 C C . LEU A 1 687 ? 32.999 -1.748 -5.471 1.00 94.62 687 LEU A C 1
ATOM 5482 O O . LEU A 1 687 ? 32.272 -1.130 -4.689 1.00 94.62 687 LEU A O 1
ATOM 5486 N N . PRO A 1 688 ? 33.396 -1.199 -6.637 1.00 95.81 688 PRO A N 1
ATOM 5487 C CA . PRO A 1 688 ? 33.037 0.171 -7.002 1.00 95.81 688 PRO A CA 1
ATOM 5488 C C . PRO A 1 688 ? 31.526 0.341 -7.227 1.00 95.81 688 PRO A C 1
ATOM 5490 O O . PRO A 1 688 ? 30.966 1.374 -6.853 1.00 95.81 688 PRO A O 1
ATOM 5493 N N . LEU A 1 689 ? 30.838 -0.679 -7.761 1.00 97.19 689 LEU A N 1
ATOM 5494 C CA . LEU A 1 689 ? 29.378 -0.658 -7.890 1.00 97.19 689 LEU A CA 1
ATOM 5495 C C . LEU A 1 689 ? 28.696 -0.584 -6.511 1.00 97.19 689 LEU A C 1
ATOM 5497 O O . LEU A 1 689 ? 27.775 0.211 -6.319 1.00 97.19 689 LEU A O 1
ATOM 5501 N N . LEU A 1 690 ? 29.164 -1.370 -5.536 1.00 96.12 690 LEU A N 1
ATOM 5502 C CA . LEU A 1 690 ? 28.639 -1.387 -4.170 1.00 96.12 690 LEU A CA 1
ATOM 5503 C C . LEU A 1 690 ? 28.832 -0.045 -3.472 1.00 96.12 690 LEU A C 1
ATOM 5505 O O . LEU A 1 690 ? 27.888 0.460 -2.868 1.00 96.12 690 LEU A O 1
ATOM 5509 N N . GLN A 1 691 ? 30.017 0.555 -3.588 1.00 96.44 691 GLN A N 1
ATOM 5510 C CA . GLN A 1 691 ? 30.301 1.863 -2.994 1.00 96.44 691 GLN A CA 1
ATOM 5511 C C . GLN A 1 691 ? 29.406 2.964 -3.583 1.00 96.44 691 GLN A C 1
ATOM 5513 O O . GLN A 1 691 ? 28.873 3.780 -2.827 1.00 96.44 691 GLN A O 1
ATOM 5518 N N . ASN A 1 692 ? 29.158 2.947 -4.901 1.00 96.75 692 ASN A N 1
ATOM 5519 C CA . ASN A 1 692 ? 28.222 3.870 -5.555 1.00 96.75 692 ASN A CA 1
ATOM 5520 C C . ASN A 1 692 ? 26.787 3.682 -5.028 1.00 96.75 692 ASN A C 1
ATOM 5522 O O . ASN A 1 692 ? 26.147 4.646 -4.596 1.00 96.75 692 ASN A O 1
ATOM 5526 N N . VAL A 1 693 ? 26.307 2.435 -4.967 1.00 97.81 693 VAL A N 1
ATOM 5527 C CA . VAL A 1 693 ? 24.974 2.133 -4.428 1.00 97.81 693 VAL A CA 1
ATOM 5528 C C . VAL A 1 693 ? 24.869 2.553 -2.959 1.00 97.81 693 VAL A C 1
ATOM 5530 O O . VAL A 1 693 ? 23.883 3.180 -2.578 1.00 97.81 693 VAL A O 1
ATOM 5533 N N . PHE A 1 694 ? 25.873 2.280 -2.126 1.00 98.12 694 PHE A N 1
ATOM 5534 C CA . PHE A 1 694 ? 25.872 2.676 -0.714 1.00 98.12 694 PHE A CA 1
ATOM 5535 C C . PHE A 1 694 ? 25.879 4.190 -0.517 1.00 98.12 694 PHE A C 1
ATOM 5537 O O . PHE A 1 694 ? 25.137 4.682 0.337 1.00 98.12 694 PHE A O 1
ATOM 5544 N N . ALA A 1 695 ? 26.629 4.936 -1.331 1.00 97.69 695 ALA A N 1
ATOM 5545 C CA . ALA A 1 695 ? 26.575 6.394 -1.326 1.00 97.69 695 ALA A CA 1
ATOM 5546 C C . ALA A 1 695 ? 25.158 6.897 -1.659 1.00 97.69 695 ALA A C 1
ATOM 5548 O O . ALA A 1 695 ? 24.602 7.716 -0.923 1.00 97.69 695 ALA A O 1
ATOM 5549 N N . ALA A 1 696 ? 24.528 6.336 -2.695 1.00 97.88 696 ALA A N 1
ATOM 5550 C CA . ALA A 1 696 ? 23.169 6.699 -3.091 1.00 97.88 696 ALA A CA 1
ATOM 5551 C C . ALA A 1 696 ? 22.116 6.337 -2.021 1.00 97.88 696 ALA A C 1
ATOM 5553 O O . ALA A 1 696 ? 21.212 7.128 -1.737 1.00 97.88 696 ALA A O 1
ATOM 5554 N N . LEU A 1 697 ? 22.237 5.166 -1.384 1.00 97.88 697 LEU A N 1
ATOM 5555 C CA . LEU A 1 697 ? 21.341 4.736 -0.303 1.00 97.88 697 LEU A CA 1
ATOM 5556 C C . LEU A 1 697 ? 21.514 5.574 0.969 1.00 97.88 697 LEU A C 1
ATOM 5558 O O . LEU A 1 697 ? 20.530 5.882 1.642 1.00 97.88 697 LEU A O 1
ATOM 5562 N N . LYS A 1 698 ? 22.740 5.992 1.290 1.00 96.94 698 LYS A N 1
ATOM 5563 C CA . LYS A 1 698 ? 22.995 6.928 2.389 1.00 96.94 698 LYS A CA 1
ATOM 5564 C C . LYS A 1 698 ? 22.252 8.249 2.177 1.00 96.94 698 LYS A C 1
ATOM 5566 O O . LYS A 1 698 ? 21.568 8.727 3.086 1.00 96.94 698 LYS A O 1
ATOM 5571 N N . ASP A 1 699 ? 22.372 8.828 0.985 1.00 97.12 699 ASP A N 1
ATOM 5572 C CA . ASP A 1 699 ? 21.720 10.097 0.648 1.00 97.12 699 ASP A CA 1
ATOM 5573 C C . ASP A 1 699 ? 20.194 9.956 0.618 1.00 97.12 699 ASP A C 1
ATOM 5575 O O . ASP A 1 699 ? 19.462 10.864 1.031 1.00 97.12 699 ASP A O 1
ATOM 5579 N N . LEU A 1 700 ? 19.697 8.785 0.210 1.00 96.62 700 LEU A N 1
ATOM 5580 C CA . LEU A 1 700 ? 18.289 8.433 0.331 1.00 96.62 700 LEU A CA 1
ATOM 5581 C C . LEU A 1 700 ? 17.816 8.487 1.790 1.00 96.62 700 LEU A C 1
ATOM 5583 O O . LEU A 1 700 ? 16.811 9.146 2.047 1.00 96.62 700 LEU A O 1
ATOM 5587 N N . LEU A 1 701 ? 18.518 7.852 2.737 1.00 96.25 701 LEU A N 1
ATOM 5588 C CA . LEU A 1 701 ? 18.120 7.856 4.154 1.00 96.25 701 LEU A CA 1
ATOM 5589 C C . LEU A 1 701 ? 18.079 9.276 4.726 1.00 96.25 701 LEU A C 1
ATOM 5591 O O . LEU A 1 701 ? 17.082 9.661 5.331 1.00 96.25 701 LEU A O 1
ATOM 5595 N N . LYS A 1 702 ? 19.105 10.089 4.456 1.00 95.31 702 LYS A N 1
ATOM 5596 C CA . LYS A 1 702 ? 19.135 11.510 4.848 1.00 95.31 702 LYS A CA 1
ATOM 5597 C C . LYS A 1 702 ? 17.910 12.286 4.374 1.00 95.31 702 LYS A C 1
ATOM 5599 O O . LYS A 1 702 ? 17.386 13.123 5.100 1.00 95.31 702 LYS A O 1
ATOM 5604 N N . ARG A 1 703 ? 17.455 12.013 3.153 1.00 93.88 703 ARG A N 1
ATOM 5605 C CA . ARG A 1 703 ? 16.322 12.707 2.533 1.00 93.88 703 ARG A CA 1
ATOM 5606 C C . ARG A 1 703 ? 14.966 12.138 2.955 1.00 93.88 703 ARG A C 1
ATOM 5608 O O . ARG A 1 703 ? 13.994 12.884 3.025 1.00 93.88 703 ARG A O 1
ATOM 5615 N N . MET A 1 704 ? 14.883 10.829 3.189 1.00 91.69 704 MET A N 1
ATOM 5616 C CA . MET A 1 704 ? 13.628 10.118 3.435 1.00 91.69 704 MET A CA 1
ATOM 5617 C C . MET A 1 704 ? 13.338 9.796 4.884 1.00 91.69 704 MET A C 1
ATOM 5619 O O . MET A 1 704 ? 12.224 9.378 5.131 1.00 91.69 704 MET A O 1
ATOM 5623 N N . ILE A 1 705 ? 14.267 9.921 5.820 1.00 93.44 705 ILE A N 1
ATOM 5624 C CA . ILE A 1 705 ? 13.981 9.755 7.252 1.00 93.44 705 ILE A CA 1
ATOM 5625 C C . ILE A 1 705 ? 14.752 10.774 8.113 1.00 93.44 705 ILE A C 1
ATOM 5627 O O . ILE A 1 705 ? 15.274 10.399 9.165 1.00 93.44 705 ILE A O 1
ATOM 5631 N N . PRO A 1 706 ? 14.844 12.061 7.710 1.00 93.81 706 PRO A N 1
ATOM 5632 C CA . PRO A 1 706 ? 15.606 13.058 8.463 1.00 93.81 706 PRO A CA 1
ATOM 5633 C C . PRO A 1 706 ? 15.093 13.218 9.895 1.00 93.81 706 PRO A C 1
ATOM 5635 O O . PRO A 1 706 ? 15.861 13.542 10.792 1.00 93.81 706 PRO A O 1
ATOM 5638 N N . GLU A 1 707 ? 13.805 12.955 10.127 1.00 93.00 707 GLU A N 1
ATOM 5639 C CA . GLU A 1 707 ? 13.179 13.112 11.435 1.00 93.00 707 GLU A CA 1
ATOM 5640 C C . GLU A 1 707 ? 13.684 12.075 12.451 1.00 93.00 707 GLU A C 1
ATOM 5642 O O . GLU A 1 707 ? 13.685 12.355 13.647 1.00 93.00 707 GLU A O 1
ATOM 5647 N N . HIS A 1 708 ? 14.131 10.907 11.977 1.00 94.69 708 HIS A N 1
ATOM 5648 C CA . HIS A 1 708 ? 14.576 9.770 12.791 1.00 94.69 708 HIS A CA 1
ATOM 5649 C C . HIS A 1 708 ? 16.102 9.660 12.937 1.00 94.69 708 HIS A C 1
ATOM 5651 O O . HIS A 1 708 ? 16.575 8.753 13.620 1.00 94.69 708 HIS A O 1
ATOM 5657 N N . LEU A 1 709 ? 16.873 10.525 12.274 1.00 95.44 709 LEU A N 1
ATOM 5658 C CA . LEU A 1 709 ? 18.340 10.555 12.321 1.00 95.44 709 LEU A CA 1
ATOM 5659 C C . LEU A 1 709 ? 18.834 11.640 13.299 1.00 95.44 709 LEU A C 1
ATOM 5661 O O . LEU A 1 709 ? 18.057 12.534 13.630 1.00 95.44 709 LEU A O 1
ATOM 5665 N N . PRO A 1 710 ? 20.106 11.609 13.753 1.00 94.94 710 PRO A N 1
ATOM 5666 C CA . PRO A 1 710 ? 20.667 12.605 14.667 1.00 94.94 710 PRO A CA 1
ATOM 5667 C C . PRO A 1 710 ? 20.359 14.052 14.265 1.00 94.94 710 PRO A C 1
ATOM 5669 O O . PRO A 1 710 ? 20.624 14.460 13.137 1.00 94.94 710 PRO A O 1
ATOM 5672 N N . GLY A 1 711 ? 19.803 14.822 15.204 1.00 91.75 711 GLY A N 1
ATOM 5673 C CA . GLY A 1 711 ? 19.339 16.199 14.979 1.00 91.75 711 GLY A CA 1
ATOM 5674 C C . GLY A 1 711 ? 17.902 16.318 14.449 1.00 91.75 711 GLY A C 1
ATOM 5675 O O . GLY A 1 711 ? 17.374 17.425 14.380 1.00 91.75 711 GLY A O 1
ATOM 5676 N N . GLY A 1 712 ? 17.251 15.205 14.104 1.00 92.75 712 GLY A N 1
ATOM 5677 C CA . GLY A 1 712 ? 15.839 15.152 13.732 1.00 92.75 712 GLY A CA 1
ATOM 5678 C C . GLY A 1 712 ? 14.895 15.221 14.935 1.00 92.75 712 GLY A C 1
ATOM 5679 O O . GLY A 1 712 ? 15.250 14.822 16.044 1.00 92.75 712 GLY A O 1
ATOM 5680 N N . LYS A 1 713 ? 13.653 15.676 14.698 1.00 89.94 713 LYS A N 1
ATOM 5681 C CA . LYS A 1 713 ? 12.606 15.857 15.729 1.00 89.94 713 LYS A CA 1
ATOM 5682 C C . LYS A 1 713 ? 12.373 14.610 16.594 1.00 89.94 713 LYS A C 1
ATOM 5684 O O . LYS A 1 713 ? 12.026 14.739 17.762 1.00 89.94 713 LYS A O 1
ATOM 5689 N N . TYR A 1 714 ? 12.526 13.417 16.024 1.00 93.88 714 TYR A N 1
ATOM 5690 C CA . TYR A 1 714 ? 12.239 12.159 16.703 1.00 93.88 714 TYR A CA 1
ATOM 5691 C C . TYR A 1 714 ? 13.474 11.442 17.225 1.00 93.88 714 TYR A C 1
ATOM 5693 O O . TYR A 1 714 ? 13.278 10.432 17.886 1.00 93.88 714 TYR A O 1
ATOM 5701 N N . TRP A 1 715 ? 14.697 11.917 16.958 1.00 94.69 715 TRP A N 1
ATOM 5702 C CA . TRP A 1 715 ? 15.944 11.231 17.327 1.00 94.69 715 TRP A CA 1
ATOM 5703 C C . TRP A 1 715 ? 16.082 10.990 18.831 1.00 94.69 715 TRP A C 1
ATOM 5705 O O . TRP A 1 715 ? 16.320 9.854 19.242 1.00 94.69 715 TRP A O 1
ATOM 5715 N N . ASP A 1 716 ? 15.880 12.049 19.617 1.00 91.31 716 ASP A N 1
ATOM 5716 C CA . ASP A 1 716 ? 15.899 12.039 21.081 1.00 91.31 716 ASP A CA 1
ATOM 5717 C C . ASP A 1 716 ? 14.547 12.559 21.606 1.00 91.31 716 ASP A C 1
ATOM 5719 O O . ASP A 1 716 ? 14.409 13.730 21.970 1.00 91.31 716 ASP A O 1
ATOM 5723 N N . PRO A 1 717 ? 13.487 11.738 21.500 1.00 89.06 717 PRO A N 1
ATOM 5724 C CA . PRO A 1 717 ? 12.129 12.175 21.770 1.00 89.06 717 PRO A CA 1
ATOM 5725 C C . PRO A 1 717 ? 11.899 12.295 23.280 1.00 89.06 717 PRO A C 1
ATOM 5727 O O . PRO A 1 717 ? 12.327 11.439 24.057 1.00 89.06 717 PRO A O 1
ATOM 5730 N N . SER A 1 718 ? 11.146 13.316 23.696 1.00 88.62 718 SER A N 1
ATOM 5731 C CA . SER A 1 718 ? 10.720 13.448 25.091 1.00 88.62 718 SER A CA 1
ATOM 5732 C C . SER A 1 718 ? 9.850 12.254 25.530 1.00 88.62 718 SER A C 1
ATOM 5734 O O . SER A 1 718 ? 9.226 11.597 24.684 1.00 88.62 718 SER A O 1
ATOM 5736 N N . PRO A 1 719 ? 9.749 11.975 26.846 1.00 89.94 719 PRO A N 1
ATOM 5737 C CA . PRO A 1 719 ? 8.849 10.941 27.358 1.00 89.94 719 PRO A CA 1
ATOM 5738 C C . PRO A 1 719 ? 7.397 11.119 26.891 1.00 89.94 719 PRO A C 1
ATOM 5740 O O . PRO A 1 719 ? 6.759 10.132 26.542 1.00 89.94 719 PRO A O 1
ATOM 5743 N N . ASP A 1 720 ? 6.923 12.367 26.794 1.00 87.44 720 ASP A N 1
ATOM 5744 C CA . ASP A 1 720 ? 5.587 12.716 26.289 1.00 87.44 720 ASP A CA 1
ATOM 5745 C C . ASP A 1 720 ? 5.398 12.303 24.820 1.00 87.44 720 ASP A C 1
ATOM 5747 O O . ASP A 1 720 ? 4.452 11.594 24.493 1.00 87.44 720 ASP A O 1
ATOM 5751 N N . ILE A 1 721 ? 6.340 12.641 23.928 1.00 89.12 721 ILE A N 1
ATOM 5752 C CA . ILE A 1 721 ? 6.261 12.233 22.512 1.00 89.12 721 ILE A CA 1
ATOM 5753 C C . ILE A 1 721 ? 6.272 10.708 22.388 1.00 89.12 721 ILE A C 1
ATOM 5755 O O . ILE A 1 721 ? 5.562 10.146 21.552 1.00 89.12 721 ILE A O 1
ATOM 5759 N N . ARG A 1 722 ? 7.074 10.024 23.212 1.00 92.19 722 ARG A N 1
ATOM 5760 C CA . ARG A 1 722 ? 7.131 8.560 23.222 1.00 92.19 722 ARG A CA 1
ATOM 5761 C C . ARG A 1 722 ? 5.818 7.945 23.708 1.00 92.19 722 ARG A C 1
ATOM 5763 O O . ARG A 1 722 ? 5.390 6.953 23.135 1.00 92.19 722 ARG A O 1
ATOM 5770 N N . GLU A 1 723 ? 5.170 8.519 24.716 1.00 90.94 723 GLU A N 1
ATOM 5771 C CA . GLU A 1 723 ? 3.846 8.071 25.162 1.00 90.94 723 GLU A CA 1
ATOM 5772 C C . GLU A 1 723 ? 2.787 8.302 24.077 1.00 90.94 723 GLU A C 1
ATOM 5774 O O . GLU A 1 723 ? 2.073 7.368 23.707 1.00 90.94 723 GLU A O 1
ATOM 5779 N N . LYS A 1 724 ? 2.759 9.500 23.482 1.00 90.81 724 LYS A N 1
ATOM 5780 C CA . LYS A 1 724 ? 1.821 9.846 22.407 1.00 90.81 724 LYS A CA 1
ATOM 5781 C C . LYS A 1 724 ? 1.972 8.936 21.193 1.00 90.81 724 LYS A C 1
ATOM 5783 O O . LYS A 1 724 ? 0.981 8.476 20.637 1.00 90.81 724 LYS A O 1
ATOM 5788 N N . ALA A 1 725 ? 3.205 8.604 20.817 1.00 93.44 725 ALA A N 1
ATOM 5789 C CA . ALA A 1 725 ? 3.513 7.742 19.677 1.00 93.44 725 ALA A CA 1
ATOM 5790 C C . ALA A 1 725 ? 3.290 6.237 19.931 1.00 93.44 725 ALA A C 1
ATOM 5792 O O . ALA A 1 725 ? 3.487 5.436 19.013 1.00 93.44 725 ALA A O 1
ATOM 5793 N N . ALA A 1 726 ? 2.850 5.826 21.127 1.00 91.88 726 ALA A N 1
ATOM 5794 C CA . ALA A 1 726 ? 2.708 4.413 21.484 1.00 91.88 726 ALA A CA 1
ATOM 5795 C C . ALA A 1 726 ? 1.706 3.648 20.600 1.00 91.88 726 ALA A C 1
ATOM 5797 O O . ALA A 1 726 ? 1.859 2.441 20.392 1.00 91.88 726 ALA A O 1
ATOM 5798 N N . SER A 1 727 ? 0.695 4.335 20.056 1.00 91.31 727 SER A N 1
ATOM 5799 C CA . SER A 1 727 ? -0.300 3.740 19.152 1.00 91.31 727 SER A CA 1
ATOM 5800 C C . SER A 1 727 ? 0.179 3.623 17.692 1.00 91.31 727 SER A C 1
ATOM 5802 O O . SER A 1 727 ? -0.454 2.927 16.884 1.00 91.31 727 SER A O 1
ATOM 5804 N N . ALA A 1 728 ? 1.301 4.262 17.342 1.00 92.88 728 ALA A N 1
ATOM 5805 C CA . ALA A 1 728 ? 1.827 4.298 15.984 1.00 92.88 728 ALA A CA 1
ATOM 5806 C C . ALA A 1 728 ? 2.649 3.041 15.667 1.00 92.88 728 ALA A C 1
ATOM 5808 O O . ALA A 1 728 ? 3.652 2.725 16.312 1.00 92.88 728 ALA A O 1
ATOM 5809 N N . ARG A 1 729 ? 2.249 2.317 14.617 1.00 91.69 729 ARG A N 1
ATOM 5810 C CA . ARG A 1 729 ? 3.034 1.207 14.058 1.00 91.69 729 ARG A CA 1
ATOM 5811 C C . ARG A 1 729 ? 4.131 1.740 13.146 1.00 91.69 729 ARG A C 1
ATOM 5813 O O . ARG A 1 729 ? 4.048 2.838 12.626 1.00 91.69 729 ARG A O 1
ATOM 5820 N N . LYS A 1 730 ? 5.122 0.909 12.838 1.00 93.50 730 LYS A N 1
ATOM 5821 C CA . LYS A 1 730 ? 6.230 1.252 11.926 1.00 93.50 730 LYS A CA 1
ATOM 5822 C C . LYS A 1 730 ? 5.824 1.262 10.435 1.00 93.50 730 LYS A C 1
ATOM 5824 O O . LYS A 1 730 ? 6.650 1.541 9.565 1.00 93.50 730 LYS A O 1
ATOM 5829 N N . HIS A 1 731 ? 4.577 0.907 10.109 1.00 91.56 731 HIS A N 1
ATOM 5830 C CA . HIS A 1 731 ? 4.091 0.768 8.736 1.00 91.56 731 HIS A CA 1
ATOM 5831 C C . HIS A 1 731 ? 2.598 1.090 8.578 1.00 91.56 731 HIS A C 1
ATOM 5833 O O . HIS A 1 731 ? 1.820 0.936 9.519 1.00 91.56 731 HIS A O 1
ATOM 5839 N N . ASN A 1 732 ? 2.182 1.373 7.341 1.00 88.69 732 ASN A N 1
ATOM 5840 C CA . ASN A 1 732 ? 0.812 1.730 6.970 1.00 88.69 732 ASN A CA 1
ATOM 5841 C C . ASN A 1 732 ? 0.083 0.641 6.149 1.00 88.69 732 ASN A C 1
ATOM 5843 O O . ASN A 1 732 ? -0.653 0.931 5.221 1.00 88.69 732 ASN A O 1
ATOM 5847 N N . LYS A 1 733 ? 0.289 -0.648 6.448 1.00 86.38 733 LYS A N 1
ATOM 5848 C CA . LYS A 1 733 ? -0.369 -1.739 5.695 1.00 86.38 733 LYS A CA 1
ATOM 5849 C C . LYS A 1 733 ? -1.884 -1.831 5.901 1.00 86.38 733 LYS A C 1
ATOM 5851 O O . LYS A 1 733 ? -2.557 -2.501 5.125 1.00 86.38 733 LYS A O 1
ATOM 5856 N N . SER A 1 734 ? -2.415 -1.260 6.984 1.00 83.75 734 SER A N 1
ATOM 5857 C CA . SER A 1 734 ? -3.822 -1.454 7.352 1.00 83.75 734 SER A CA 1
ATOM 5858 C C . SER A 1 734 ? -4.784 -0.848 6.318 1.00 83.75 734 SER A C 1
ATOM 5860 O O . SER A 1 734 ? -5.669 -1.585 5.883 1.00 83.75 734 SER A O 1
ATOM 5862 N N . PRO A 1 735 ? -4.609 0.410 5.854 1.00 83.50 735 PRO A N 1
ATOM 5863 C CA . PRO A 1 735 ? -5.427 0.964 4.774 1.00 83.50 735 PRO A CA 1
ATOM 5864 C C . PRO A 1 735 ? -5.314 0.168 3.470 1.00 83.50 735 PRO A C 1
ATOM 5866 O O . PRO A 1 735 ? -6.339 -0.231 2.922 1.00 83.50 735 PRO A O 1
ATOM 5869 N N . GLU A 1 736 ? -4.094 -0.166 3.024 1.00 81.31 736 GLU A N 1
ATOM 5870 C CA . GLU A 1 736 ? -3.873 -0.982 1.815 1.00 81.31 736 GLU A CA 1
ATOM 5871 C C . GLU A 1 736 ? -4.614 -2.323 1.886 1.00 81.31 736 GLU A C 1
ATOM 5873 O O . GLU A 1 736 ? -5.225 -2.776 0.916 1.00 81.31 736 GLU A O 1
ATOM 5878 N N . PHE A 1 737 ? -4.582 -2.967 3.055 1.00 85.50 737 PHE A N 1
ATOM 5879 C CA . PHE A 1 737 ? -5.294 -4.213 3.281 1.00 85.50 737 PHE A CA 1
ATOM 5880 C C . PHE A 1 737 ? -6.810 -4.017 3.181 1.00 85.50 737 PHE A C 1
ATOM 5882 O O . PHE A 1 737 ? -7.461 -4.805 2.500 1.00 85.50 737 PHE A O 1
ATOM 5889 N N . ILE A 1 738 ? -7.376 -2.973 3.796 1.00 87.12 738 ILE A N 1
ATOM 5890 C CA . ILE A 1 738 ? -8.818 -2.680 3.720 1.00 87.12 738 ILE A CA 1
ATOM 5891 C C . ILE A 1 738 ? -9.243 -2.420 2.268 1.00 87.12 738 ILE A C 1
ATOM 5893 O O . ILE A 1 738 ? -10.233 -2.998 1.816 1.00 87.12 738 ILE A O 1
ATOM 5897 N N . PHE A 1 739 ? -8.472 -1.636 1.510 1.00 83.56 739 PHE A N 1
ATOM 5898 C CA . PHE A 1 739 ? -8.735 -1.413 0.086 1.00 83.56 739 PHE A CA 1
ATOM 5899 C C . PHE A 1 739 ? -8.634 -2.701 -0.731 1.00 83.56 739 PHE A C 1
ATOM 5901 O O . PHE A 1 739 ? -9.504 -2.967 -1.560 1.00 83.56 739 PHE A O 1
ATOM 5908 N N . GLY A 1 740 ? -7.637 -3.545 -0.458 1.00 87.44 740 GLY A N 1
ATOM 5909 C CA . GLY A 1 740 ? -7.518 -4.858 -1.092 1.00 87.44 740 GLY A CA 1
ATOM 5910 C C . GLY A 1 740 ? -8.709 -5.775 -0.793 1.00 87.44 740 GLY A C 1
ATOM 5911 O O . GLY A 1 740 ? -9.157 -6.517 -1.666 1.00 87.44 740 GLY A O 1
ATOM 5912 N N . GLN A 1 741 ? -9.271 -5.704 0.417 1.00 89.25 741 GLN A N 1
ATOM 5913 C CA . GLN A 1 741 ? -10.493 -6.435 0.764 1.00 89.25 741 GLN A CA 1
ATOM 5914 C C . GLN A 1 741 ? -11.718 -5.862 0.052 1.00 89.25 741 GLN A C 1
ATOM 5916 O O . GLN A 1 741 ? -12.557 -6.631 -0.416 1.00 89.25 741 GLN A O 1
ATOM 5921 N N . LEU A 1 742 ? -11.820 -4.536 -0.071 1.00 88.62 742 LEU A N 1
ATOM 5922 C CA . LEU A 1 742 ? -12.896 -3.896 -0.824 1.00 88.62 742 LEU A CA 1
ATOM 5923 C C . LEU A 1 742 ? -12.858 -4.298 -2.303 1.00 88.62 742 LEU A C 1
ATOM 5925 O O . LEU A 1 742 ? -13.890 -4.702 -2.831 1.00 88.62 742 LEU A O 1
ATOM 5929 N N . ASP A 1 743 ? -11.685 -4.263 -2.938 1.00 88.44 743 ASP A N 1
ATOM 5930 C CA . ASP A 1 743 ? -11.480 -4.684 -4.333 1.00 88.44 743 ASP A CA 1
ATOM 5931 C C . ASP A 1 743 ?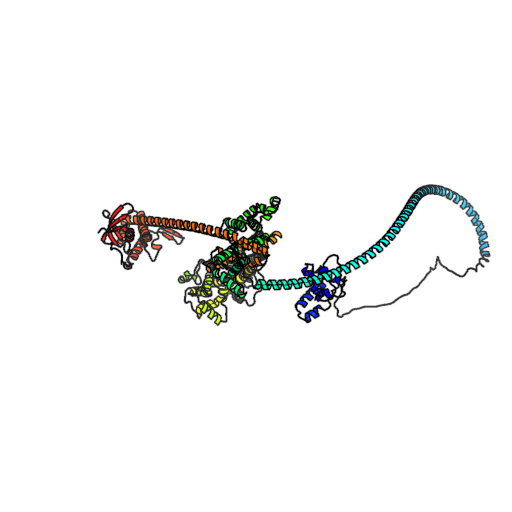 -11.816 -6.170 -4.554 1.00 88.44 743 ASP A C 1
ATOM 5933 O O . ASP A 1 743 ? -12.471 -6.566 -5.527 1.00 88.44 743 ASP A O 1
ATOM 5937 N N . HIS A 1 744 ? -11.447 -7.018 -3.591 1.00 89.50 744 HIS A N 1
ATOM 5938 C CA . HIS A 1 744 ? -11.857 -8.416 -3.611 1.00 89.50 744 HIS A CA 1
ATOM 5939 C C . HIS A 1 744 ? -13.382 -8.565 -3.500 1.00 89.50 744 HIS A C 1
ATOM 5941 O O . HIS A 1 744 ? -13.974 -9.346 -4.247 1.00 89.50 744 HIS A O 1
ATOM 5947 N N . LEU A 1 745 ? -14.036 -7.827 -2.597 1.00 87.44 745 LEU A N 1
ATOM 5948 C CA . LEU A 1 745 ? -15.485 -7.898 -2.400 1.00 87.44 745 LEU A CA 1
ATOM 5949 C C . LEU A 1 745 ? -16.269 -7.369 -3.599 1.00 87.44 745 LEU A C 1
ATOM 5951 O O . LEU A 1 745 ? -17.276 -7.979 -3.953 1.00 87.44 745 LEU A O 1
ATOM 5955 N N . THR A 1 746 ? -15.828 -6.290 -4.243 1.00 87.88 746 THR A N 1
ATOM 5956 C CA . THR A 1 746 ? -16.474 -5.775 -5.462 1.00 87.88 746 THR A CA 1
ATOM 5957 C C . THR A 1 746 ? -16.370 -6.780 -6.607 1.00 87.88 746 THR A C 1
ATOM 5959 O O . THR A 1 746 ? -17.351 -6.993 -7.318 1.00 87.88 746 THR A O 1
ATOM 5962 N N . SER A 1 747 ? -15.235 -7.473 -6.731 1.00 87.81 747 SER A N 1
ATOM 5963 C CA . SER A 1 747 ? -15.041 -8.536 -7.725 1.00 87.81 747 SER A CA 1
ATOM 5964 C C . SER A 1 747 ? -15.843 -9.805 -7.407 1.00 87.81 747 SER A C 1
ATOM 5966 O O . SER A 1 747 ? -16.441 -10.414 -8.292 1.00 87.81 747 SER A O 1
ATOM 5968 N N . PHE A 1 748 ? -15.878 -10.213 -6.136 1.00 85.44 748 PHE A N 1
ATOM 5969 C CA . PHE A 1 748 ? -16.569 -11.423 -5.678 1.00 85.44 748 PHE A CA 1
ATOM 5970 C C . PHE A 1 748 ? -18.095 -11.241 -5.594 1.00 85.44 748 PHE A C 1
ATOM 5972 O O . PHE A 1 748 ? -18.852 -12.200 -5.758 1.00 85.44 748 PHE A O 1
ATOM 5979 N N . ARG A 1 749 ? -18.566 -10.015 -5.335 1.00 83.94 749 ARG A N 1
ATOM 5980 C CA . ARG A 1 749 ? -19.984 -9.644 -5.187 1.00 83.94 749 ARG A CA 1
ATOM 5981 C C . ARG A 1 749 ? -20.329 -8.453 -6.095 1.00 83.94 749 ARG A C 1
ATOM 5983 O O . ARG A 1 749 ? -20.719 -7.402 -5.589 1.00 83.94 749 ARG A O 1
ATOM 5990 N N . PRO A 1 750 ? -20.281 -8.614 -7.429 1.00 83.62 750 PRO A N 1
ATOM 5991 C CA . PRO A 1 750 ? -20.472 -7.503 -8.368 1.00 83.62 750 PRO A CA 1
ATOM 5992 C C . PRO A 1 750 ? -21.874 -6.878 -8.308 1.00 83.62 750 PRO A C 1
ATOM 5994 O O . PRO A 1 750 ? -22.059 -5.726 -8.679 1.00 83.62 750 PRO A O 1
ATOM 5997 N N . ASN A 1 751 ? -22.865 -7.626 -7.811 1.00 84.94 751 ASN A N 1
ATOM 5998 C CA . ASN A 1 751 ? -24.245 -7.160 -7.656 1.00 84.94 751 ASN A CA 1
ATOM 5999 C C . ASN A 1 751 ? -24.532 -6.530 -6.279 1.00 84.94 751 ASN A C 1
ATOM 6001 O O . ASN A 1 751 ? -25.659 -6.095 -6.038 1.00 84.94 751 ASN A O 1
ATOM 6005 N N . ALA A 1 752 ? -23.569 -6.540 -5.351 1.00 85.00 752 ALA A N 1
ATOM 6006 C CA . ALA A 1 752 ? -23.715 -5.855 -4.071 1.00 85.00 752 ALA A CA 1
ATOM 6007 C C . ALA A 1 752 ? -23.447 -4.357 -4.255 1.00 85.00 752 ALA A C 1
ATOM 6009 O O . ALA A 1 752 ? -22.560 -3.961 -5.010 1.00 85.00 752 ALA A O 1
ATOM 6010 N N . SER A 1 753 ? -24.204 -3.516 -3.551 1.00 87.69 753 SER A N 1
ATOM 6011 C CA . SER A 1 753 ? -23.908 -2.085 -3.521 1.00 87.69 753 SER A CA 1
ATOM 6012 C C . SER A 1 753 ? -22.572 -1.837 -2.815 1.00 87.69 753 SER A C 1
ATOM 6014 O O . SER A 1 753 ? -22.163 -2.596 -1.932 1.00 87.69 753 SER A O 1
ATOM 6016 N N . VAL A 1 754 ? -21.906 -0.734 -3.168 1.00 88.06 754 VAL A N 1
ATOM 6017 C CA . VAL A 1 754 ? -20.697 -0.285 -2.457 1.00 88.06 754 VAL A CA 1
ATOM 6018 C C . VAL A 1 754 ? -21.000 -0.086 -0.969 1.00 88.06 754 VAL A C 1
ATOM 6020 O O . VAL A 1 754 ? -20.224 -0.541 -0.139 1.00 88.06 754 VAL A O 1
ATOM 6023 N N . LEU A 1 755 ? -22.180 0.461 -0.648 1.00 89.75 755 LEU A N 1
ATOM 6024 C CA . LEU A 1 755 ? -22.665 0.624 0.722 1.00 89.75 755 LEU A CA 1
ATOM 6025 C C . LEU A 1 755 ? -22.714 -0.703 1.496 1.00 89.75 755 LEU A C 1
ATOM 6027 O O . LEU A 1 755 ? -22.245 -0.778 2.625 1.00 89.75 755 LEU A O 1
ATOM 6031 N N . ALA A 1 756 ? -23.231 -1.774 0.888 1.00 89.56 756 ALA A N 1
ATOM 6032 C CA . ALA A 1 756 ? -23.311 -3.079 1.541 1.00 89.56 756 ALA A CA 1
ATOM 6033 C C . ALA A 1 756 ? -21.924 -3.715 1.745 1.00 89.56 756 ALA A C 1
ATOM 6035 O O . ALA A 1 756 ? -21.689 -4.387 2.751 1.00 89.56 756 ALA A O 1
ATOM 6036 N N . ASN A 1 757 ? -20.999 -3.511 0.800 1.00 90.81 757 ASN A N 1
ATOM 6037 C CA . ASN A 1 757 ? -19.618 -3.978 0.939 1.00 90.81 757 ASN A CA 1
ATOM 6038 C C . ASN A 1 757 ? -18.868 -3.199 2.030 1.00 90.81 757 ASN A C 1
ATOM 6040 O O . ASN A 1 757 ? -18.170 -3.812 2.835 1.00 90.81 757 ASN A O 1
ATOM 6044 N N . GLU A 1 758 ? -19.062 -1.885 2.111 1.00 89.69 758 GLU A N 1
ATOM 6045 C CA . GLU A 1 758 ? -18.540 -1.036 3.186 1.00 89.69 758 GLU A CA 1
ATOM 6046 C C . GLU A 1 758 ? -19.090 -1.462 4.555 1.00 89.69 758 GLU A C 1
ATOM 6048 O O . GLU A 1 758 ? -18.320 -1.705 5.484 1.00 89.69 758 GLU A O 1
ATOM 6053 N N . ALA A 1 759 ? -20.405 -1.671 4.654 1.00 91.69 759 ALA A N 1
ATOM 6054 C CA . ALA A 1 759 ? -21.070 -2.160 5.859 1.00 91.69 759 ALA A CA 1
ATOM 6055 C C . ALA A 1 759 ? -20.496 -3.502 6.343 1.00 91.69 759 ALA A C 1
ATOM 6057 O O . ALA A 1 759 ? -20.274 -3.703 7.537 1.00 91.69 759 ALA A O 1
ATOM 6058 N N . TYR A 1 760 ? -20.226 -4.417 5.407 1.00 90.12 760 TYR A N 1
ATOM 6059 C CA . TYR A 1 760 ? -19.575 -5.692 5.694 1.00 90.12 760 TYR A CA 1
ATOM 6060 C C . TYR A 1 760 ? -18.146 -5.495 6.224 1.00 90.12 760 TYR A C 1
ATOM 6062 O O . TYR A 1 760 ? -17.773 -6.121 7.215 1.00 90.12 760 TYR A O 1
ATOM 6070 N N . LEU A 1 761 ? -17.344 -4.639 5.579 1.00 90.31 761 LEU A N 1
ATOM 6071 C CA . LEU A 1 761 ? -15.960 -4.392 5.992 1.00 90.31 761 LEU A CA 1
ATOM 6072 C C . LEU A 1 761 ? -15.897 -3.784 7.393 1.00 90.31 761 LEU A C 1
ATOM 6074 O O . LEU A 1 761 ? -15.178 -4.311 8.240 1.00 90.31 761 LEU A O 1
ATOM 6078 N N . LEU A 1 762 ? -16.673 -2.729 7.650 1.00 89.62 762 LEU A N 1
ATOM 6079 C CA . LEU A 1 762 ? -16.703 -2.059 8.950 1.00 89.62 762 LEU A CA 1
ATOM 6080 C C . LEU A 1 762 ? -17.107 -3.026 10.064 1.00 89.62 762 LEU A C 1
ATOM 6082 O O . LEU A 1 762 ? -16.431 -3.107 11.084 1.00 89.62 762 LEU A O 1
ATOM 6086 N N . TYR A 1 763 ? -18.166 -3.807 9.860 1.00 91.94 763 TYR A N 1
ATOM 6087 C CA . TYR A 1 763 ? -18.677 -4.711 10.888 1.00 91.94 763 TYR A CA 1
ATOM 6088 C C . TYR A 1 763 ? -17.717 -5.866 11.192 1.00 91.94 763 TYR A C 1
ATOM 6090 O O . TYR A 1 763 ? -17.443 -6.146 12.363 1.00 91.94 763 TYR A O 1
ATOM 6098 N N . ALA A 1 764 ? -17.154 -6.487 10.151 1.00 89.44 764 ALA A N 1
ATOM 6099 C CA . ALA A 1 764 ? -16.245 -7.618 10.298 1.00 89.44 764 ALA A CA 1
ATOM 6100 C C . ALA A 1 764 ? -14.874 -7.194 10.852 1.00 89.44 764 ALA A C 1
ATOM 6102 O O . ALA A 1 764 ? -14.375 -7.804 11.799 1.00 89.44 764 ALA A O 1
ATOM 6103 N N . TYR A 1 765 ? -14.256 -6.144 10.296 1.00 88.62 765 TYR A N 1
ATOM 6104 C CA . TYR A 1 765 ? -12.895 -5.743 10.674 1.00 88.62 765 TYR A CA 1
ATOM 6105 C C . TYR A 1 765 ? -12.832 -4.933 11.969 1.00 88.62 765 TYR A C 1
ATOM 6107 O O . TYR A 1 765 ? -11.838 -5.053 12.687 1.00 88.62 765 TYR A O 1
ATOM 6115 N N . ASN A 1 766 ? -13.900 -4.214 12.337 1.00 89.50 766 ASN A N 1
ATOM 6116 C CA . ASN A 1 766 ? -14.006 -3.633 13.679 1.00 89.50 766 ASN A CA 1
ATOM 6117 C C . ASN A 1 766 ? -14.388 -4.679 14.731 1.00 89.50 766 ASN A C 1
ATOM 6119 O O . ASN A 1 766 ? -14.425 -4.342 15.908 1.00 89.50 766 ASN A O 1
ATOM 6123 N N . LYS A 1 767 ? -14.702 -5.926 14.344 1.00 92.50 767 LYS A N 1
ATOM 6124 C CA . LYS A 1 767 ? -15.232 -6.964 15.245 1.00 92.50 767 LYS A CA 1
ATOM 6125 C C . LYS A 1 767 ? -16.479 -6.499 16.003 1.00 92.50 767 LYS A C 1
ATOM 6127 O O . LYS A 1 767 ? -16.649 -6.760 17.194 1.00 92.50 767 LYS A O 1
ATOM 6132 N N . THR A 1 768 ? -17.366 -5.789 15.308 1.00 93.88 768 THR A N 1
ATOM 6133 C CA . THR A 1 768 ? -18.546 -5.165 15.916 1.00 93.88 768 THR A CA 1
ATOM 6134 C C . THR A 1 768 ? -19.492 -6.195 16.543 1.00 93.88 768 THR A C 1
ATOM 6136 O O . THR A 1 768 ? -20.110 -5.899 17.560 1.00 93.88 768 THR A O 1
ATOM 6139 N N . SER A 1 769 ? -19.572 -7.416 16.007 1.00 92.69 769 SER A N 1
ATOM 6140 C CA . SER A 1 769 ? -20.361 -8.499 16.612 1.00 92.69 769 SER A CA 1
ATOM 6141 C C . SER A 1 769 ? -19.817 -8.963 17.967 1.00 92.69 769 SER A C 1
ATOM 6143 O O . SER A 1 769 ? -20.596 -9.202 18.887 1.00 92.69 769 SER A O 1
ATOM 6145 N N . GLU A 1 770 ? -18.492 -9.068 18.123 1.00 93.94 770 GLU A N 1
ATOM 6146 C CA . GLU A 1 770 ? -17.857 -9.409 19.405 1.00 93.94 770 GLU A CA 1
ATOM 6147 C C . GLU A 1 770 ? -18.127 -8.313 20.444 1.00 93.94 770 GLU A C 1
ATOM 6149 O O . GLU A 1 770 ? -18.485 -8.615 21.582 1.00 93.94 770 GLU A O 1
ATOM 6154 N N . TRP A 1 771 ? -18.029 -7.044 20.033 1.00 93.62 771 TRP A N 1
ATOM 6155 C CA . TRP A 1 771 ? -18.352 -5.903 20.889 1.00 93.62 771 TRP A CA 1
ATOM 6156 C C . TRP A 1 771 ? -19.822 -5.889 21.312 1.00 93.62 771 TRP A C 1
ATOM 6158 O O . TRP A 1 771 ? -20.094 -5.796 22.506 1.00 93.62 771 TRP A O 1
ATOM 6168 N N . LEU A 1 772 ? -20.765 -6.068 20.381 1.00 93.06 772 LEU A N 1
ATOM 6169 C CA . LEU A 1 772 ? -22.197 -6.119 20.703 1.00 93.06 772 LEU A CA 1
ATOM 6170 C C . LEU A 1 772 ? -22.522 -7.191 21.747 1.00 93.06 772 LEU A C 1
ATOM 6172 O O . LEU A 1 772 ? -23.310 -6.942 22.654 1.00 93.06 772 LEU A O 1
ATOM 6176 N N . ARG A 1 773 ? -21.889 -8.367 21.651 1.00 91.25 773 ARG A N 1
ATOM 6177 C CA . ARG A 1 773 ? -22.068 -9.461 22.621 1.00 91.25 773 ARG A CA 1
ATOM 6178 C C . ARG A 1 773 ? -21.463 -9.167 23.992 1.00 91.25 773 ARG A C 1
ATOM 6180 O O . ARG A 1 773 ? -21.839 -9.819 24.960 1.00 91.25 773 ARG A O 1
ATOM 6187 N N . SER A 1 774 ? -20.518 -8.231 24.072 1.00 92.88 774 SER A N 1
ATOM 6188 C CA . SER A 1 774 ? -19.914 -7.804 25.339 1.00 92.88 774 SER A CA 1
ATOM 6189 C C . SER A 1 774 ? -20.771 -6.792 26.108 1.00 92.88 774 SER A C 1
ATOM 6191 O O . SER A 1 774 ? -20.533 -6.581 27.297 1.00 92.88 774 SER A O 1
ATOM 6193 N N . LEU A 1 775 ? -21.759 -6.174 25.451 1.00 93.31 775 LEU A N 1
ATOM 6194 C CA . LEU A 1 775 ? -22.634 -5.180 26.065 1.00 93.31 775 LEU A CA 1
ATOM 6195 C C . LEU A 1 775 ? -23.782 -5.833 26.853 1.00 93.31 775 LEU A C 1
ATOM 6197 O O . LEU A 1 775 ? -24.250 -6.917 26.492 1.00 93.31 775 LEU A O 1
ATOM 6201 N N . PRO A 1 776 ? -24.307 -5.158 27.893 1.00 94.75 776 PRO A N 1
ATOM 6202 C CA . PRO A 1 776 ? -25.567 -5.544 28.515 1.00 94.75 776 PRO A CA 1
ATOM 6203 C C . PRO A 1 776 ? -26.703 -5.608 27.485 1.00 94.75 776 PRO A C 1
ATOM 6205 O O . PRO A 1 776 ? -26.817 -4.730 26.630 1.00 94.75 776 PRO A O 1
ATOM 6208 N N . ILE A 1 777 ? -27.595 -6.598 27.618 1.00 90.12 777 ILE A N 1
ATOM 6209 C CA . ILE A 1 777 ? -28.703 -6.860 26.674 1.00 90.12 777 ILE A CA 1
ATOM 6210 C C . ILE A 1 777 ? -29.501 -5.585 26.358 1.00 90.12 777 ILE A C 1
ATOM 6212 O O . ILE A 1 777 ? -29.678 -5.241 25.197 1.00 90.12 777 ILE A O 1
ATOM 6216 N N . LYS A 1 778 ? -29.886 -4.816 27.386 1.00 92.19 778 LYS A N 1
ATOM 6217 C CA . LYS A 1 778 ? -30.647 -3.566 27.211 1.00 92.19 778 LYS A CA 1
ATOM 6218 C C . LYS A 1 778 ? -29.923 -2.525 26.350 1.00 92.19 778 LYS A C 1
ATOM 6220 O O . LYS A 1 778 ? -30.561 -1.820 25.576 1.00 92.19 778 LYS A O 1
ATOM 6225 N N . GLU A 1 779 ? -28.607 -2.400 26.505 1.00 90.62 779 GLU A N 1
ATOM 6226 C CA . GLU A 1 779 ? -27.795 -1.436 25.753 1.00 90.62 779 GLU A CA 1
ATOM 6227 C C . GLU A 1 779 ? -27.590 -1.906 24.311 1.00 90.62 779 GLU A C 1
ATOM 6229 O O . GLU A 1 779 ? -27.769 -1.133 23.369 1.00 90.62 779 GLU A O 1
ATOM 6234 N N . ARG A 1 780 ? -27.306 -3.200 24.132 1.00 92.06 780 ARG A N 1
ATOM 6235 C CA . ARG A 1 780 ? -27.211 -3.848 22.822 1.00 92.06 780 ARG A CA 1
ATOM 6236 C C . ARG A 1 780 ? -28.497 -3.665 22.014 1.00 92.06 780 ARG A C 1
ATOM 6238 O O . ARG A 1 780 ? -28.441 -3.230 20.865 1.00 92.06 780 ARG A O 1
ATOM 6245 N N . ASP A 1 781 ? -29.647 -3.953 22.615 1.00 92.62 781 ASP A N 1
ATOM 6246 C CA . ASP A 1 781 ? -30.945 -3.872 21.943 1.00 92.62 781 ASP A CA 1
ATOM 6247 C C . ASP A 1 781 ? -31.300 -2.419 21.597 1.00 92.62 781 ASP A C 1
ATOM 6249 O O . ASP A 1 781 ? -31.784 -2.149 20.495 1.00 92.62 781 ASP A O 1
ATOM 6253 N N . LYS A 1 782 ? -30.959 -1.467 22.481 1.00 92.06 782 LYS A N 1
ATOM 6254 C CA . LYS A 1 782 ? -31.070 -0.026 22.214 1.00 92.06 782 LYS A CA 1
ATOM 6255 C C . LYS A 1 782 ? -30.254 0.380 20.980 1.00 92.06 782 LYS A C 1
ATOM 6257 O O . LYS A 1 782 ? -30.801 1.011 20.078 1.00 92.06 782 LYS A O 1
ATOM 6262 N N . ILE A 1 783 ? -28.984 -0.025 20.890 1.00 92.12 783 ILE A N 1
ATOM 6263 C CA . ILE A 1 783 ? -28.113 0.277 19.735 1.00 92.12 783 ILE A CA 1
ATOM 6264 C C . ILE A 1 783 ? -28.681 -0.319 18.444 1.00 92.12 783 ILE A C 1
ATOM 6266 O O . ILE A 1 783 ? -28.702 0.340 17.396 1.00 92.12 783 ILE A O 1
ATOM 6270 N N . ILE A 1 784 ? -29.148 -1.570 18.502 1.00 92.19 784 ILE A N 1
ATOM 6271 C CA . ILE A 1 784 ? -29.775 -2.209 17.350 1.00 92.19 784 ILE A CA 1
ATOM 6272 C C . ILE A 1 784 ? -31.015 -1.417 16.944 1.00 92.19 784 ILE A C 1
ATOM 6274 O O . ILE A 1 784 ? -31.108 -1.065 15.770 1.00 92.19 784 ILE A O 1
ATOM 6278 N N . GLU A 1 785 ? -31.923 -1.054 17.845 1.00 90.94 785 GLU A N 1
ATOM 6279 C CA . GLU A 1 785 ? -33.133 -0.316 17.462 1.00 90.94 785 GLU A CA 1
ATOM 6280 C C . GLU A 1 785 ? -32.820 1.089 16.920 1.00 90.94 785 GLU A C 1
ATOM 6282 O O . GLU A 1 785 ? -33.323 1.462 15.856 1.00 90.94 785 GLU A O 1
ATOM 6287 N N . GLU A 1 786 ? -31.895 1.829 17.536 1.00 88.38 786 GLU A N 1
ATOM 6288 C CA . GLU A 1 786 ? -31.432 3.135 17.038 1.00 88.38 786 GLU A CA 1
ATOM 6289 C C . GLU A 1 786 ? -30.862 3.056 15.614 1.00 88.38 786 GLU A C 1
ATOM 6291 O O . GLU A 1 786 ? -31.132 3.927 14.772 1.00 88.38 786 GLU A O 1
ATOM 6296 N N . SER A 1 787 ? -30.147 1.968 15.293 1.00 91.62 787 SER A N 1
ATOM 6297 C CA . SER A 1 787 ? -29.584 1.763 13.951 1.00 91.62 787 SER A CA 1
ATOM 6298 C C . SER A 1 787 ? -30.649 1.752 12.853 1.00 91.62 787 SER A C 1
ATOM 6300 O O . SER A 1 787 ? -30.341 2.039 11.697 1.00 91.62 787 SER A O 1
ATOM 6302 N N . ARG A 1 788 ? -31.917 1.470 13.178 1.00 88.19 788 ARG A N 1
ATOM 6303 C CA . ARG A 1 788 ? -33.022 1.454 12.210 1.00 88.19 788 ARG A CA 1
ATOM 6304 C C . ARG A 1 788 ? -33.275 2.832 11.598 1.00 88.19 788 ARG A C 1
ATOM 6306 O O . ARG A 1 788 ? -33.486 2.919 10.386 1.00 88.19 788 ARG A O 1
ATOM 6313 N N . LYS A 1 789 ? -33.276 3.900 12.407 1.00 86.06 789 LYS A N 1
ATOM 6314 C CA . LYS A 1 789 ? -33.453 5.277 11.908 1.00 86.06 789 LYS A CA 1
ATOM 6315 C C . LYS A 1 789 ? -32.198 5.728 11.162 1.00 86.06 789 LYS A C 1
ATOM 6317 O O . LYS A 1 789 ? -32.322 6.183 10.026 1.00 86.06 789 LYS A O 1
ATOM 6322 N N . GLY A 1 790 ? -31.019 5.508 11.747 1.00 83.50 790 GLY A N 1
ATOM 6323 C CA . GLY A 1 790 ? -29.741 5.874 11.128 1.00 83.50 790 GLY A CA 1
ATOM 6324 C C . GLY A 1 790 ? -29.504 5.180 9.781 1.00 83.50 790 GLY A C 1
ATOM 6325 O O . GLY A 1 790 ? -29.120 5.824 8.811 1.00 83.50 790 GLY A O 1
ATOM 6326 N N . GLY A 1 791 ? -29.830 3.889 9.667 1.00 86.44 791 GLY A N 1
ATOM 6327 C CA . GLY A 1 791 ? -29.653 3.127 8.427 1.00 86.44 791 GLY A CA 1
ATOM 6328 C C . GLY A 1 791 ? -30.516 3.646 7.271 1.00 86.44 791 GLY A C 1
ATOM 6329 O O . GLY A 1 791 ? -30.084 3.622 6.118 1.00 86.44 791 GLY A O 1
ATOM 6330 N N . ARG A 1 792 ? -31.718 4.173 7.560 1.00 86.75 792 ARG A N 1
ATOM 6331 C CA . ARG A 1 792 ? -32.550 4.839 6.540 1.00 86.75 792 ARG A CA 1
ATOM 6332 C C . ARG A 1 792 ? -31.892 6.116 6.026 1.00 86.75 792 ARG A C 1
ATOM 6334 O O . ARG A 1 792 ? -31.890 6.338 4.816 1.00 86.75 792 ARG A O 1
ATOM 6341 N N . GLU A 1 793 ? -31.323 6.912 6.925 1.00 85.94 793 GLU A N 1
ATOM 6342 C CA . GLU A 1 793 ? -30.648 8.163 6.574 1.00 85.94 793 GLU A CA 1
ATOM 6343 C C . GLU A 1 793 ? -29.372 7.908 5.761 1.00 85.94 793 GLU A C 1
ATOM 6345 O O . GLU A 1 793 ? -29.179 8.510 4.706 1.00 85.94 793 GLU A O 1
ATOM 6350 N N . VAL A 1 794 ? -28.554 6.932 6.168 1.00 86.06 794 VAL A N 1
ATOM 6351 C CA . VAL A 1 794 ? -27.357 6.513 5.417 1.00 86.06 794 VAL A CA 1
ATOM 6352 C C . VAL A 1 794 ? -27.714 6.110 3.989 1.00 86.06 794 VAL A C 1
ATOM 6354 O O . VAL A 1 794 ? -27.074 6.548 3.031 1.00 86.06 794 VAL A O 1
ATOM 6357 N N . ARG A 1 795 ? -28.782 5.327 3.809 1.00 86.94 795 ARG A N 1
ATOM 6358 C CA . ARG A 1 795 ? -29.226 4.928 2.472 1.00 86.94 795 ARG A CA 1
ATOM 6359 C C . ARG A 1 795 ? -29.749 6.108 1.648 1.00 86.94 795 ARG A C 1
ATOM 6361 O O . ARG A 1 795 ? -29.547 6.124 0.433 1.00 86.94 795 ARG A O 1
ATOM 6368 N N . LYS A 1 796 ? -30.429 7.071 2.274 1.00 88.88 796 LYS A N 1
ATOM 6369 C CA . LYS A 1 796 ? -30.891 8.298 1.611 1.00 88.88 796 LYS A CA 1
ATOM 6370 C C . LYS A 1 796 ? -29.697 9.100 1.082 1.00 88.88 796 LYS A C 1
ATOM 6372 O O . LYS A 1 796 ? -29.621 9.310 -0.128 1.00 88.88 796 LYS A O 1
ATOM 6377 N N . LYS A 1 797 ? -28.718 9.398 1.943 1.00 86.38 797 LYS A N 1
ATOM 6378 C CA . LYS A 1 797 ? -27.464 10.077 1.568 1.00 86.38 797 LYS A CA 1
ATOM 6379 C C . LYS A 1 797 ? -26.705 9.325 0.469 1.00 86.38 797 LYS A C 1
ATOM 6381 O O . LYS A 1 797 ? -26.199 9.930 -0.473 1.00 86.38 797 LYS A O 1
ATOM 6386 N N . PHE A 1 798 ? -26.662 7.991 0.537 1.00 87.81 798 PHE A N 1
ATOM 6387 C CA . PHE A 1 798 ? -26.036 7.169 -0.502 1.00 87.81 798 PHE A CA 1
ATOM 6388 C C . PHE A 1 798 ? -26.718 7.335 -1.871 1.00 87.81 798 PHE A C 1
ATOM 6390 O O . PHE A 1 798 ? -26.031 7.486 -2.880 1.00 87.81 798 PHE A O 1
ATOM 6397 N N . LYS A 1 799 ? -28.057 7.355 -1.922 1.00 89.94 799 LYS A N 1
ATOM 6398 C CA . LYS A 1 799 ? -28.805 7.586 -3.171 1.00 89.94 799 LYS A CA 1
ATOM 6399 C C . LYS A 1 799 ? -28.571 8.986 -3.737 1.00 89.94 799 LYS A C 1
ATOM 6401 O O . LYS A 1 799 ? -28.342 9.110 -4.936 1.00 89.94 799 LYS A O 1
ATOM 6406 N N . GLU A 1 800 ? -28.584 10.009 -2.887 1.00 90.12 800 GLU A N 1
ATOM 6407 C CA . GLU A 1 800 ? -28.280 11.392 -3.284 1.00 90.12 800 GLU A CA 1
ATOM 6408 C C . GLU A 1 800 ? -26.869 11.493 -3.880 1.00 90.12 800 GLU A C 1
ATOM 6410 O O . GLU A 1 800 ? -26.677 12.059 -4.956 1.00 90.12 800 GLU A O 1
ATOM 6415 N N . ARG A 1 801 ? -25.881 10.843 -3.252 1.00 86.56 801 ARG A N 1
ATOM 6416 C CA . ARG A 1 801 ? -24.503 10.802 -3.760 1.00 86.56 801 ARG A CA 1
ATOM 6417 C C . ARG A 1 801 ? -24.392 10.093 -5.110 1.00 86.56 801 ARG A C 1
ATOM 6419 O O . ARG A 1 801 ? -23.623 10.542 -5.958 1.00 86.56 801 ARG A O 1
ATOM 6426 N N . LEU A 1 802 ? -25.142 9.009 -5.330 1.00 88.06 802 LEU A N 1
ATOM 6427 C CA . LEU A 1 802 ? -25.186 8.342 -6.636 1.00 88.06 802 LEU A CA 1
ATOM 6428 C C . LEU A 1 802 ? -25.754 9.257 -7.724 1.00 88.06 802 LEU A C 1
ATOM 6430 O O . LEU A 1 802 ? -25.192 9.284 -8.816 1.00 88.06 802 LEU A O 1
ATOM 6434 N N . HIS A 1 803 ? -26.794 10.031 -7.411 1.00 91.62 803 HIS A N 1
ATOM 6435 C CA . HIS A 1 803 ? -27.376 10.988 -8.349 1.00 91.62 803 HIS A CA 1
ATOM 6436 C C . HIS A 1 803 ? -26.370 12.077 -8.750 1.00 91.62 803 HIS A C 1
ATOM 6438 O O . HIS A 1 803 ? -26.120 12.278 -9.934 1.00 91.62 803 HIS A O 1
ATOM 6444 N N . ILE A 1 804 ? -25.672 12.671 -7.775 1.00 90.69 804 ILE A N 1
ATOM 6445 C CA . ILE A 1 804 ? -24.619 13.671 -8.034 1.00 90.69 804 ILE A CA 1
ATOM 6446 C C . ILE A 1 804 ? -23.488 13.089 -8.904 1.00 90.69 804 ILE A C 1
ATOM 6448 O O . ILE A 1 804 ? -22.930 13.765 -9.771 1.00 90.69 804 ILE A O 1
ATOM 6452 N N . ILE A 1 805 ? -23.098 11.830 -8.668 1.00 86.38 805 ILE A N 1
ATOM 6453 C CA . ILE A 1 805 ? -22.063 11.158 -9.472 1.00 86.38 805 ILE A CA 1
ATOM 6454 C C . ILE A 1 805 ? -22.546 10.944 -10.910 1.00 86.38 805 ILE A C 1
ATOM 6456 O O . ILE A 1 805 ? -21.757 11.100 -11.845 1.00 86.38 805 ILE A O 1
ATOM 6460 N N . GLU A 1 806 ? -23.809 10.569 -11.090 1.00 91.56 806 GLU A N 1
ATOM 6461 C CA . GLU A 1 806 ? -24.427 10.391 -12.401 1.00 91.56 806 GLU A CA 1
ATOM 6462 C C . GLU A 1 806 ? -24.458 11.706 -13.189 1.00 91.56 806 GLU A C 1
ATOM 6464 O O . GLU A 1 806 ? -23.963 11.739 -14.316 1.00 91.56 806 GLU A O 1
ATOM 6469 N N . GLU A 1 807 ? -24.900 12.804 -12.572 1.00 93.56 807 GLU A N 1
ATOM 6470 C CA . GLU A 1 807 ? -24.890 14.143 -13.179 1.00 93.56 807 GLU A CA 1
ATOM 6471 C C . GLU A 1 807 ? -23.482 14.550 -13.639 1.00 93.56 807 GLU A C 1
ATOM 6473 O O . GLU A 1 807 ? -23.270 14.896 -14.804 1.00 93.56 807 GLU A O 1
ATOM 6478 N N . LYS A 1 808 ? -22.472 14.397 -12.771 1.00 91.19 808 LYS A N 1
ATOM 6479 C CA . LYS A 1 808 ? -21.072 14.703 -13.120 1.00 91.19 808 LYS A CA 1
ATOM 6480 C C . LYS A 1 808 ? -20.542 13.846 -14.271 1.00 91.19 808 LYS A C 1
ATOM 6482 O O . LYS A 1 808 ? -19.729 14.319 -15.071 1.00 91.19 808 LYS A O 1
ATOM 6487 N N . ARG A 1 809 ? -20.963 12.580 -14.368 1.00 89.94 809 ARG A N 1
ATOM 6488 C CA . ARG A 1 809 ? -20.586 11.697 -15.487 1.00 89.94 809 ARG A CA 1
ATOM 6489 C C . ARG A 1 809 ? -21.222 12.159 -16.792 1.00 89.94 809 ARG A C 1
ATOM 6491 O O . ARG A 1 809 ? -20.525 12.176 -17.808 1.00 89.94 809 ARG A O 1
ATOM 6498 N N . ILE A 1 810 ? -22.490 12.565 -16.753 1.00 92.75 810 ILE A N 1
ATOM 6499 C CA . ILE A 1 810 ? -23.200 13.120 -17.910 1.00 92.75 810 ILE A CA 1
ATOM 6500 C C . ILE A 1 810 ? -22.482 14.383 -18.403 1.00 92.75 810 ILE A C 1
ATOM 6502 O O . ILE A 1 810 ? -22.147 14.466 -19.586 1.00 92.75 810 ILE A O 1
ATOM 6506 N N . GLU A 1 811 ? -22.142 15.315 -17.510 1.00 93.69 811 GLU A N 1
ATOM 6507 C CA . GLU A 1 811 ? -21.388 16.523 -17.873 1.00 93.69 811 GLU A CA 1
ATOM 6508 C C . GLU A 1 811 ? -20.023 16.204 -18.502 1.00 93.69 811 GLU A C 1
ATOM 6510 O O . GLU A 1 811 ? -19.651 16.769 -19.534 1.00 93.69 811 GLU A O 1
ATOM 6515 N N . ALA A 1 812 ? -19.256 15.284 -17.907 1.00 88.94 812 ALA A N 1
ATOM 6516 C CA . ALA A 1 812 ? -17.948 14.893 -18.432 1.00 88.94 812 ALA A CA 1
ATOM 6517 C C . ALA A 1 812 ? -18.059 14.250 -19.826 1.00 88.94 812 ALA A C 1
ATOM 6519 O O . ALA A 1 812 ? -17.230 14.513 -20.706 1.00 88.94 812 ALA A O 1
ATOM 6520 N N . GLN A 1 813 ? -19.097 13.440 -20.049 1.00 90.62 813 GLN A N 1
ATOM 6521 C CA . GLN A 1 813 ? -19.379 12.835 -21.347 1.00 90.62 813 GLN A CA 1
ATOM 6522 C C . GLN A 1 813 ? -19.753 13.894 -22.391 1.00 90.62 813 GLN A C 1
ATOM 6524 O O . GLN A 1 813 ? -19.226 13.850 -23.505 1.00 90.62 813 GLN A O 1
ATOM 6529 N N . GLN A 1 814 ? -20.577 14.880 -22.026 1.00 93.50 814 GLN A N 1
ATOM 6530 C CA . GLN A 1 814 ? -20.931 16.003 -22.901 1.00 93.50 814 GLN A CA 1
ATOM 6531 C C . GLN A 1 814 ? -19.702 16.840 -23.282 1.00 93.50 814 GLN A C 1
ATOM 6533 O O . GLN A 1 814 ? -19.491 17.109 -24.465 1.00 93.50 814 GLN A O 1
ATOM 6538 N N . ARG A 1 815 ? -18.833 17.182 -22.320 1.00 92.31 815 ARG A N 1
ATOM 6539 C CA . ARG A 1 815 ? -17.575 17.906 -22.598 1.00 92.31 815 ARG A CA 1
ATOM 6540 C C . ARG A 1 815 ? -16.670 17.125 -23.551 1.00 92.31 815 ARG A C 1
ATOM 6542 O O . ARG A 1 815 ? -16.128 17.695 -24.495 1.00 92.31 815 ARG A O 1
ATOM 6549 N N . LYS A 1 816 ? -16.539 15.808 -23.352 1.00 90.69 816 LYS A N 1
ATOM 6550 C CA . LYS A 1 816 ? -15.760 14.944 -24.252 1.00 90.69 816 LYS A CA 1
ATOM 6551 C C . LYS A 1 816 ? -16.361 14.900 -25.658 1.00 90.69 816 LYS A C 1
ATOM 6553 O O . LYS A 1 816 ? -15.615 14.915 -26.633 1.00 90.69 816 LYS A O 1
ATOM 6558 N N . GLN A 1 817 ? -17.688 14.868 -25.776 1.00 90.44 817 GLN A N 1
ATOM 6559 C CA . GLN A 1 817 ? -18.371 14.903 -27.068 1.00 90.44 817 GLN A CA 1
ATOM 6560 C C . GLN A 1 817 ? -18.150 16.238 -27.791 1.00 90.44 817 GLN A C 1
ATOM 6562 O O . GLN A 1 817 ? -17.837 16.231 -28.981 1.00 90.44 817 GLN A O 1
ATOM 6567 N N . GLN A 1 818 ? -18.240 17.365 -27.080 1.00 92.69 818 GLN A N 1
ATOM 6568 C CA . GLN A 1 818 ? -17.947 18.693 -27.629 1.00 92.69 818 GLN A CA 1
ATOM 6569 C C . GLN A 1 818 ? -16.493 18.806 -28.101 1.00 92.69 818 GLN A C 1
ATOM 6571 O O . GLN A 1 818 ? -16.245 19.305 -29.197 1.00 92.69 818 GLN A O 1
ATOM 6576 N N . GLU A 1 819 ? -15.535 18.292 -27.326 1.00 90.56 819 GLU A N 1
ATOM 6577 C CA . GLU A 1 819 ? -14.122 18.306 -27.715 1.00 90.56 819 GLU A CA 1
ATOM 6578 C C . GLU A 1 819 ? -13.857 17.426 -28.943 1.00 90.56 819 GLU A C 1
ATOM 6580 O O . GLU A 1 819 ? -13.164 17.848 -29.865 1.00 90.56 819 GLU A O 1
ATOM 6585 N N . LEU A 1 820 ? -14.463 16.236 -29.021 1.00 87.25 820 LEU A N 1
ATOM 6586 C CA . LEU A 1 820 ? -14.372 15.389 -30.216 1.00 87.25 820 LEU A CA 1
ATOM 6587 C C . LEU A 1 820 ? -14.974 16.077 -31.447 1.00 87.25 820 LEU A C 1
ATOM 6589 O O . LEU A 1 820 ? -14.372 16.038 -32.517 1.00 87.25 820 LEU A O 1
ATOM 6593 N N . GLN A 1 821 ? -16.117 16.754 -31.301 1.00 89.19 821 GLN A N 1
ATOM 6594 C CA . GLN A 1 821 ? -16.712 17.546 -32.383 1.00 89.19 821 GLN A CA 1
ATOM 6595 C C . GLN A 1 821 ? -15.816 18.721 -32.793 1.00 89.19 821 GLN A C 1
ATOM 6597 O O . GLN A 1 821 ? -15.691 19.006 -33.984 1.00 89.19 821 GLN A O 1
ATOM 6602 N N . ARG A 1 822 ? -15.172 19.395 -31.833 1.00 91.06 822 ARG A N 1
ATOM 6603 C CA . ARG A 1 822 ? -14.224 20.485 -32.099 1.00 91.06 822 ARG A CA 1
ATOM 6604 C C . ARG A 1 822 ? -13.011 19.977 -32.874 1.00 91.06 822 ARG A C 1
ATOM 6606 O O . ARG A 1 822 ? -12.672 20.561 -33.900 1.00 91.06 822 ARG A O 1
ATOM 6613 N N . LEU A 1 823 ? -12.402 18.881 -32.421 1.00 86.88 823 LEU A N 1
ATOM 6614 C CA . LEU A 1 823 ? -11.263 18.245 -33.086 1.00 86.88 823 LEU A CA 1
ATOM 6615 C C . LEU A 1 823 ? -11.629 17.757 -34.490 1.00 86.88 823 LEU A C 1
ATOM 6617 O O . LEU A 1 823 ? -10.832 17.919 -35.410 1.00 86.88 823 LEU A O 1
ATOM 6621 N N . GLU A 1 824 ? -12.835 17.220 -34.677 1.00 83.00 824 GLU A N 1
ATOM 6622 C CA . GLU A 1 824 ? -13.317 16.788 -35.989 1.00 83.00 824 GLU A CA 1
ATOM 6623 C C . GLU A 1 824 ? -13.543 17.974 -36.936 1.00 83.00 824 GLU A C 1
ATOM 6625 O O . GLU A 1 824 ? -13.078 17.945 -38.075 1.00 83.00 824 GLU A O 1
ATOM 6630 N N . LYS A 1 825 ? -14.157 19.066 -36.461 1.00 84.50 825 LYS A N 1
ATOM 6631 C CA . LYS A 1 825 ? -14.279 20.315 -37.236 1.00 84.50 825 LYS A CA 1
ATOM 6632 C C . LYS A 1 825 ? -12.911 20.887 -37.606 1.00 84.50 825 LYS A C 1
ATOM 6634 O O . LYS A 1 825 ? -12.702 21.310 -38.739 1.00 84.50 825 LYS A O 1
ATOM 6639 N N . GLU A 1 826 ? -11.962 20.880 -36.672 1.00 85.44 826 GLU A N 1
ATOM 6640 C CA . GLU A 1 826 ? -10.601 21.363 -36.913 1.00 85.44 826 GLU A CA 1
ATOM 6641 C C . GLU A 1 826 ? -9.848 20.463 -37.910 1.00 85.44 826 GLU A C 1
ATOM 6643 O O . GLU A 1 826 ? -9.108 20.962 -38.761 1.00 85.44 826 GLU A O 1
ATOM 6648 N N . ARG A 1 827 ? -10.070 19.142 -37.849 1.00 82.56 827 ARG A N 1
ATOM 6649 C CA . ARG A 1 827 ? -9.549 18.160 -38.811 1.00 82.56 827 ARG A CA 1
ATOM 6650 C C . ARG A 1 827 ? -10.102 18.409 -40.211 1.00 82.56 827 ARG A C 1
ATOM 6652 O O . ARG A 1 827 ? -9.313 18.437 -41.153 1.00 82.56 827 ARG A O 1
ATOM 6659 N N . LEU A 1 828 ? -11.414 18.612 -40.337 1.00 79.06 828 LEU A N 1
ATOM 6660 C CA . LEU A 1 828 ? -12.073 18.916 -41.610 1.00 79.06 828 LEU A CA 1
ATOM 6661 C C . LEU A 1 828 ? -11.549 20.226 -42.202 1.00 79.06 828 LEU A C 1
ATOM 6663 O O . LEU A 1 828 ? -11.091 20.223 -43.338 1.00 79.06 828 LEU A O 1
ATOM 6667 N N . ARG A 1 829 ? -11.475 21.299 -41.405 1.00 83.00 829 ARG A N 1
ATOM 6668 C CA . ARG A 1 829 ? -10.922 22.591 -41.845 1.00 83.00 829 ARG A CA 1
ATOM 6669 C C . ARG A 1 829 ? -9.473 22.476 -42.332 1.00 83.00 829 ARG A C 1
ATOM 6671 O O . ARG A 1 829 ? -9.105 23.063 -43.342 1.00 83.00 829 ARG A O 1
ATOM 6678 N N . LYS A 1 830 ? -8.628 21.711 -41.629 1.00 84.12 830 LYS A N 1
ATOM 6679 C CA . LYS A 1 830 ? -7.235 21.472 -42.052 1.00 84.12 830 LYS A CA 1
ATOM 6680 C C . LYS A 1 830 ? -7.158 20.658 -43.344 1.00 84.12 830 LYS A C 1
ATOM 6682 O O . LYS A 1 830 ? -6.304 20.949 -44.177 1.00 84.12 830 LYS A O 1
ATOM 6687 N N . ALA A 1 831 ? -8.013 19.649 -43.504 1.00 78.56 831 ALA A N 1
ATOM 6688 C CA . ALA A 1 831 ? -8.082 18.857 -44.729 1.00 78.56 831 ALA A CA 1
ATOM 6689 C C . ALA A 1 831 ? -8.557 19.702 -45.922 1.00 78.56 831 ALA A C 1
ATOM 6691 O O . ALA A 1 831 ? -7.980 19.595 -47.000 1.00 78.56 831 ALA A O 1
ATOM 6692 N N . GLU A 1 832 ? -9.535 20.582 -45.711 1.00 80.50 832 GLU A N 1
ATOM 6693 C CA . GLU A 1 832 ? -10.025 21.538 -46.707 1.00 80.50 832 GLU A CA 1
ATOM 6694 C C . GLU A 1 832 ? -8.915 22.497 -47.155 1.00 80.50 832 GLU A C 1
ATOM 6696 O O . GLU A 1 832 ? -8.642 22.594 -48.346 1.00 80.50 832 GLU A O 1
ATOM 6701 N N . MET A 1 833 ? -8.179 23.108 -46.217 1.00 82.56 833 MET A N 1
ATOM 6702 C CA . MET A 1 833 ? -7.026 23.959 -46.549 1.00 82.56 833 MET A CA 1
ATOM 6703 C C . MET A 1 833 ? -5.975 23.220 -47.390 1.00 82.56 833 MET A C 1
ATOM 6705 O O . MET A 1 833 ? -5.531 23.736 -48.407 1.00 82.56 833 MET A O 1
ATOM 6709 N N . MET A 1 834 ? -5.606 21.994 -46.999 1.00 85.12 834 MET A N 1
ATOM 6710 C CA . MET A 1 834 ? -4.643 21.188 -47.766 1.00 85.12 834 MET A CA 1
ATOM 6711 C C . MET A 1 834 ? -5.179 20.797 -49.147 1.00 85.12 834 MET A C 1
ATOM 6713 O O . MET A 1 834 ? -4.398 20.645 -50.081 1.00 85.12 834 MET A O 1
ATOM 6717 N N . THR A 1 835 ? -6.493 20.611 -49.274 1.00 80.94 835 THR A N 1
ATOM 6718 C CA . THR A 1 835 ? -7.140 20.329 -50.559 1.00 80.94 835 THR A CA 1
ATOM 6719 C C . THR A 1 835 ? -7.102 21.566 -51.445 1.00 80.94 835 THR A C 1
ATOM 6721 O O . THR A 1 835 ? -6.712 21.446 -52.599 1.00 80.94 835 THR A O 1
ATOM 6724 N N . ASN A 1 836 ? -7.382 22.752 -50.901 1.00 80.12 836 ASN A N 1
ATOM 6725 C CA . ASN A 1 836 ? -7.294 24.022 -51.624 1.00 80.12 836 ASN A CA 1
ATOM 6726 C C . ASN A 1 836 ? -5.864 24.325 -52.103 1.00 80.12 836 ASN A C 1
ATOM 6728 O O . ASN A 1 836 ? -5.684 24.755 -53.240 1.00 80.12 836 ASN A O 1
ATOM 6732 N N . ASP A 1 837 ? -4.841 24.029 -51.293 1.00 85.06 837 ASP A N 1
ATOM 6733 C CA . ASP A 1 837 ? -3.440 24.158 -51.721 1.00 85.06 837 ASP A CA 1
ATOM 6734 C C . ASP A 1 837 ? -3.153 23.269 -52.951 1.00 85.06 837 ASP A C 1
ATOM 6736 O O . ASP A 1 837 ? -2.513 23.697 -53.909 1.00 85.06 837 ASP A O 1
ATOM 6740 N N . ILE A 1 838 ? -3.661 22.032 -52.964 1.00 87.31 838 ILE A N 1
ATOM 6741 C CA . ILE A 1 838 ? -3.521 21.119 -54.110 1.00 87.31 838 ILE A CA 1
ATOM 6742 C C . ILE A 1 838 ? -4.379 21.534 -55.301 1.00 87.31 838 ILE A C 1
ATOM 6744 O O . ILE A 1 838 ? -3.955 21.352 -56.436 1.00 87.31 838 ILE A O 1
ATOM 6748 N N . CYS A 1 839 ? -5.554 22.109 -55.062 1.00 77.50 839 CYS A N 1
ATOM 6749 C CA . CYS A 1 839 ? -6.390 22.700 -56.102 1.00 77.50 839 CYS A CA 1
ATOM 6750 C C . CYS A 1 839 ? -5.635 23.810 -56.850 1.00 77.50 839 CYS A C 1
ATOM 6752 O O . CYS A 1 839 ? -5.752 23.909 -58.066 1.00 77.50 839 CYS A O 1
ATOM 6754 N N . TYR A 1 840 ? -4.828 24.598 -56.134 1.00 82.31 840 TYR A N 1
ATOM 6755 C CA . TYR A 1 840 ? -4.000 25.655 -56.714 1.00 82.31 840 TYR A CA 1
ATOM 6756 C C . TYR A 1 840 ? -2.760 25.116 -57.450 1.00 82.31 840 TYR A C 1
ATOM 6758 O O . TYR A 1 840 ? -2.490 25.516 -58.579 1.00 82.31 840 TYR A O 1
ATOM 6766 N N . TYR A 1 841 ? -2.001 24.197 -56.838 1.00 84.06 841 TYR A N 1
ATOM 6767 C CA . TYR A 1 841 ? -0.736 23.696 -57.408 1.00 84.06 841 TYR A CA 1
ATOM 6768 C C . TYR A 1 841 ? -0.887 22.510 -58.384 1.00 84.06 841 TYR A C 1
ATOM 6770 O O . TYR A 1 841 ? 0.055 22.177 -59.109 1.00 84.06 841 TYR A O 1
ATOM 6778 N N . GLY A 1 842 ? -2.050 21.858 -58.395 1.00 83.06 842 GLY A N 1
ATOM 6779 C CA . GLY A 1 842 ? -2.301 20.585 -59.072 1.00 83.06 842 GLY A CA 1
ATOM 6780 C C . GLY A 1 842 ? -1.750 19.384 -58.294 1.00 83.06 842 GLY A C 1
ATOM 6781 O O . GLY A 1 842 ? -0.718 19.468 -57.634 1.00 83.06 842 GLY A O 1
ATOM 6782 N N . LEU A 1 843 ? -2.421 18.230 -58.361 1.00 85.31 843 LEU A N 1
ATOM 6783 C CA . LEU A 1 843 ? -1.921 16.984 -57.763 1.00 85.31 843 LEU A CA 1
ATOM 6784 C C . LEU A 1 843 ? -0.973 16.275 -58.738 1.00 85.31 843 LEU A C 1
ATOM 6786 O O . LEU A 1 843 ? -1.417 15.773 -59.768 1.00 85.31 843 LEU A O 1
ATOM 6790 N N . TRP A 1 844 ? 0.315 16.180 -58.405 1.00 89.38 844 TRP A N 1
ATOM 6791 C CA . TRP A 1 844 ? 1.302 15.553 -59.293 1.00 89.38 844 TRP A CA 1
ATOM 6792 C C . TRP A 1 844 ? 1.306 14.040 -59.107 1.00 89.38 844 TRP A C 1
ATOM 6794 O O . TRP A 1 844 ? 1.556 13.547 -58.005 1.00 89.38 844 TRP A O 1
ATOM 6804 N N . GLN A 1 845 ? 1.003 13.300 -60.169 1.00 81.62 845 GLN A N 1
ATOM 6805 C CA . GLN A 1 845 ? 0.789 11.850 -60.172 1.00 81.62 845 GLN A CA 1
ATOM 6806 C C . GLN A 1 845 ? 1.815 11.093 -61.029 1.00 81.62 845 GLN A C 1
ATOM 6808 O O . GLN A 1 845 ? 1.910 9.877 -60.890 1.00 81.62 845 GLN A O 1
ATOM 6813 N N . THR A 1 846 ? 2.605 11.779 -61.859 1.00 83.06 846 THR A N 1
ATOM 6814 C CA . THR A 1 846 ? 3.703 11.201 -62.655 1.00 83.06 846 THR A CA 1
ATOM 6815 C C . THR A 1 846 ? 5.000 11.988 -62.458 1.00 83.06 846 THR A C 1
ATOM 6817 O O . THR A 1 846 ? 4.975 13.120 -61.979 1.00 83.06 846 THR A O 1
ATOM 6820 N N . ALA A 1 847 ? 6.146 11.399 -62.819 1.00 85.25 847 ALA A N 1
ATOM 6821 C CA . ALA A 1 847 ? 7.437 12.092 -62.757 1.00 85.25 847 ALA A CA 1
ATOM 6822 C C . ALA A 1 847 ? 7.459 13.346 -63.650 1.00 85.25 847 ALA A C 1
ATOM 6824 O O . ALA A 1 847 ? 7.887 14.407 -63.209 1.00 85.25 847 ALA A O 1
ATOM 6825 N N . GLU A 1 848 ? 6.883 13.242 -64.848 1.00 85.00 848 GLU A N 1
ATOM 6826 C CA . GLU A 1 848 ? 6.721 14.351 -65.796 1.00 85.00 848 GLU A CA 1
ATOM 6827 C C . GLU A 1 848 ? 5.920 15.509 -65.183 1.00 85.00 848 GLU A C 1
ATOM 6829 O O . GLU A 1 848 ? 6.339 16.659 -65.255 1.00 85.00 848 GLU A O 1
ATOM 6834 N N . GLN A 1 849 ? 4.819 15.217 -64.480 1.00 85.44 849 GLN A N 1
ATOM 6835 C CA . GLN A 1 849 ? 4.009 16.242 -63.811 1.00 85.44 849 GLN A CA 1
ATOM 6836 C C . GLN A 1 849 ? 4.744 16.937 -62.660 1.00 85.44 849 GLN A C 1
ATOM 6838 O O . GLN A 1 849 ? 4.483 18.109 -62.395 1.00 85.44 849 GLN A O 1
ATOM 6843 N N . VAL A 1 850 ? 5.649 16.236 -61.969 1.00 87.75 850 VAL A N 1
ATOM 6844 C CA . VAL A 1 850 ? 6.500 16.847 -60.937 1.00 87.75 850 VAL A CA 1
ATOM 6845 C C . VAL A 1 850 ? 7.490 17.818 -61.583 1.00 87.75 850 VAL A C 1
ATOM 6847 O O . VAL A 1 850 ? 7.659 18.931 -61.088 1.00 87.75 850 VAL A O 1
ATOM 6850 N N . ASP A 1 851 ? 8.117 17.425 -62.691 1.00 87.25 851 ASP A N 1
ATOM 6851 C CA . ASP A 1 851 ? 9.088 18.264 -63.400 1.00 87.25 851 ASP A CA 1
ATOM 6852 C C . ASP A 1 851 ? 8.429 19.491 -64.043 1.00 87.25 851 ASP A C 1
ATOM 6854 O O . ASP A 1 851 ? 8.898 20.615 -63.851 1.00 87.25 851 ASP A O 1
ATOM 6858 N N . GLU A 1 852 ? 7.292 19.307 -64.718 1.00 85.88 852 GLU A N 1
ATOM 6859 C CA . GLU A 1 852 ? 6.495 20.408 -65.264 1.00 85.88 852 GLU A CA 1
ATOM 6860 C C . GLU A 1 852 ? 5.961 21.333 -64.167 1.00 85.88 852 GLU A C 1
ATOM 6862 O O . GLU A 1 852 ? 5.988 22.554 -64.316 1.00 85.88 852 GLU A O 1
ATOM 6867 N N . GLY A 1 853 ? 5.475 20.767 -63.060 1.00 84.12 853 GLY A N 1
ATOM 6868 C CA . GLY A 1 853 ? 4.929 21.527 -61.939 1.00 84.12 853 GLY A CA 1
ATOM 6869 C C . GLY A 1 853 ? 5.971 22.417 -61.264 1.00 84.12 853 GLY A C 1
ATOM 6870 O O . GLY A 1 853 ? 5.657 23.547 -60.898 1.00 84.12 853 GLY A O 1
ATOM 6871 N N . ILE A 1 854 ? 7.216 21.944 -61.154 1.00 87.88 854 ILE A N 1
ATOM 6872 C CA . ILE A 1 854 ? 8.344 22.738 -60.646 1.00 87.88 854 ILE A CA 1
ATOM 6873 C C . ILE A 1 854 ? 8.757 23.812 -61.663 1.00 87.88 854 ILE A C 1
ATOM 6875 O O . ILE A 1 854 ? 9.007 24.948 -61.267 1.00 87.88 854 ILE A O 1
ATOM 6879 N N . ALA A 1 855 ? 8.795 23.486 -62.960 1.00 85.69 855 ALA A N 1
ATOM 6880 C CA . ALA A 1 855 ? 9.190 24.423 -64.017 1.00 85.69 855 ALA A CA 1
ATOM 6881 C C . ALA A 1 855 ? 8.207 25.592 -64.211 1.00 85.69 855 ALA A C 1
ATOM 6883 O O . ALA A 1 855 ? 8.604 26.652 -64.686 1.00 85.69 855 ALA A O 1
ATOM 6884 N N . ARG A 1 856 ? 6.934 25.419 -63.827 1.00 85.31 856 ARG A N 1
ATOM 6885 C CA . ARG A 1 856 ? 5.896 26.466 -63.872 1.00 85.31 856 ARG A CA 1
ATOM 6886 C C . ARG A 1 856 ? 6.025 27.525 -62.768 1.00 85.31 856 ARG A C 1
ATOM 6888 O O . ARG A 1 856 ? 5.220 28.450 -62.749 1.00 85.31 856 ARG A O 1
ATOM 6895 N N . MET A 1 857 ? 6.961 27.382 -61.826 1.00 87.50 857 MET A N 1
ATOM 6896 C CA . MET A 1 857 ? 7.086 28.283 -60.674 1.00 87.50 857 MET A CA 1
ATOM 6897 C C . MET A 1 857 ? 8.292 29.209 -60.795 1.00 87.50 857 MET A C 1
ATOM 6899 O O . MET A 1 857 ? 9.422 28.754 -60.945 1.00 87.50 857 MET A O 1
ATOM 6903 N N . ASP A 1 858 ? 8.050 30.510 -60.633 1.00 81.62 858 ASP A N 1
ATOM 6904 C CA . ASP A 1 858 ? 9.068 31.547 -60.839 1.00 81.62 858 ASP A CA 1
ATOM 6905 C C . ASP A 1 858 ? 10.018 31.721 -59.643 1.00 81.62 858 ASP A C 1
ATOM 6907 O O . ASP A 1 858 ? 11.130 32.229 -59.793 1.00 81.62 858 ASP A O 1
ATOM 6911 N N . THR A 1 859 ? 9.602 31.315 -58.434 1.00 87.19 859 THR A N 1
ATOM 6912 C CA . THR A 1 859 ? 10.403 31.484 -57.213 1.00 87.19 859 THR A CA 1
ATOM 6913 C C . THR A 1 859 ? 10.674 30.172 -56.484 1.00 87.19 859 THR A C 1
ATOM 6915 O O . THR A 1 859 ? 9.810 29.307 -56.331 1.00 87.19 859 THR A O 1
ATOM 6918 N N . GLN A 1 860 ? 11.877 30.055 -55.912 1.00 83.75 860 GLN A N 1
ATOM 6919 C CA . GLN A 1 860 ? 12.268 28.895 -55.101 1.00 83.75 860 GLN A CA 1
ATOM 6920 C C . GLN A 1 860 ? 11.367 28.707 -53.864 1.00 83.75 860 GLN A C 1
ATOM 6922 O O . GLN A 1 860 ? 11.173 27.589 -53.385 1.00 83.75 860 GLN A O 1
ATOM 6927 N N . LYS A 1 861 ? 10.789 29.794 -53.339 1.00 86.38 861 LYS A N 1
ATOM 6928 C CA . LYS A 1 861 ? 9.858 29.753 -52.204 1.00 86.38 861 LYS A CA 1
ATOM 6929 C C . LYS A 1 861 ? 8.520 29.117 -52.590 1.00 86.38 861 LYS A C 1
ATOM 6931 O O . LYS A 1 861 ? 7.961 28.363 -51.786 1.00 86.38 861 LYS A O 1
ATOM 6936 N N . ASP A 1 862 ? 8.032 29.386 -53.797 1.00 87.25 862 ASP A N 1
ATOM 6937 C CA . ASP A 1 862 ? 6.792 28.794 -54.305 1.00 87.25 862 ASP A CA 1
ATOM 6938 C C . ASP A 1 862 ? 6.982 27.309 -54.608 1.00 87.25 862 ASP A C 1
ATOM 6940 O O . ASP A 1 862 ? 6.160 26.501 -54.176 1.00 87.25 862 ASP A O 1
ATOM 6944 N N . VAL A 1 863 ? 8.133 26.927 -55.179 1.00 87.19 863 VAL A N 1
ATOM 6945 C CA . VAL A 1 863 ? 8.516 25.516 -55.378 1.00 87.19 863 VAL A CA 1
ATOM 6946 C C . VAL A 1 863 ? 8.482 24.738 -54.058 1.00 87.19 863 VAL A C 1
ATOM 6948 O O . VAL A 1 863 ? 7.860 23.679 -53.966 1.00 87.19 863 VAL A O 1
ATOM 6951 N N . ILE A 1 864 ? 9.094 25.271 -52.993 1.00 88.69 864 ILE A N 1
ATOM 6952 C CA . ILE A 1 864 ? 9.075 24.632 -51.665 1.00 88.69 864 ILE A CA 1
ATOM 6953 C C . ILE A 1 864 ? 7.643 24.533 -51.115 1.00 88.69 864 ILE A C 1
ATOM 6955 O O . ILE A 1 864 ? 7.277 23.520 -50.514 1.00 88.69 864 ILE A O 1
ATOM 6959 N N . SER A 1 865 ? 6.825 25.567 -51.312 1.00 89.75 865 SER A N 1
ATOM 6960 C CA . SER A 1 865 ? 5.438 25.596 -50.828 1.00 89.75 865 SER A CA 1
ATOM 6961 C C . SER A 1 865 ? 4.572 24.549 -51.532 1.00 89.75 865 SER A C 1
ATOM 6963 O O . SER A 1 865 ? 3.839 23.818 -50.861 1.00 89.75 865 SER A O 1
ATOM 6965 N N . ALA A 1 866 ? 4.741 24.390 -52.844 1.00 89.56 866 ALA A N 1
ATOM 6966 C CA . ALA A 1 866 ? 4.074 23.366 -53.637 1.00 89.56 866 ALA A CA 1
ATOM 6967 C C . ALA A 1 866 ? 4.493 21.948 -53.226 1.00 89.56 866 ALA A C 1
ATOM 6969 O O . ALA A 1 866 ? 3.639 21.102 -52.961 1.00 89.56 866 ALA A O 1
ATOM 6970 N N . LEU A 1 867 ? 5.797 21.697 -53.062 1.00 91.62 867 LEU A N 1
ATOM 6971 C CA . LEU A 1 867 ? 6.317 20.406 -52.589 1.00 91.62 867 LEU A CA 1
ATOM 6972 C C . LEU A 1 867 ? 5.791 20.057 -51.185 1.00 91.62 867 LEU A C 1
ATOM 6974 O O . LEU A 1 867 ? 5.387 18.922 -50.916 1.00 91.62 867 LEU A O 1
ATOM 6978 N N . HIS A 1 868 ? 5.729 21.042 -50.285 1.00 92.56 868 HIS A N 1
ATOM 6979 C CA . HIS A 1 868 ? 5.116 20.868 -48.969 1.00 92.56 868 HIS A CA 1
ATOM 6980 C C . HIS A 1 868 ? 3.618 20.548 -49.058 1.00 92.56 868 HIS A C 1
ATOM 6982 O O . HIS A 1 868 ? 3.146 19.702 -48.292 1.00 92.56 868 HIS A O 1
ATOM 6988 N N . ALA A 1 869 ? 2.876 21.203 -49.956 1.00 91.19 869 ALA A N 1
ATOM 6989 C CA . ALA A 1 869 ? 1.458 20.929 -50.184 1.00 91.19 869 ALA A CA 1
ATOM 6990 C C . ALA A 1 869 ? 1.244 19.481 -50.657 1.00 91.19 869 ALA A C 1
ATOM 6992 O O . ALA A 1 869 ? 0.443 18.766 -50.047 1.00 91.19 869 ALA A O 1
ATOM 6993 N N . GLN A 1 870 ? 2.040 19.002 -51.627 1.00 92.50 870 GLN A N 1
ATOM 6994 C CA . GLN A 1 870 ? 2.006 17.606 -52.099 1.00 92.50 870 GLN A CA 1
ATOM 6995 C C . GLN A 1 870 ? 2.194 16.606 -50.950 1.00 92.50 870 GLN A C 1
ATOM 6997 O O . GLN A 1 870 ? 1.377 15.700 -50.763 1.00 92.50 870 GLN A O 1
ATOM 7002 N N . LEU A 1 871 ? 3.245 16.774 -50.138 1.00 91.62 871 LEU A N 1
ATOM 7003 C CA . LEU A 1 871 ? 3.549 15.853 -49.035 1.00 91.62 871 LEU A CA 1
ATOM 7004 C C . LEU A 1 871 ? 2.478 15.882 -47.935 1.00 91.62 871 LEU A C 1
ATOM 7006 O O . LEU A 1 871 ? 2.077 14.827 -47.433 1.00 91.62 871 LEU A O 1
ATOM 7010 N N . LYS A 1 872 ? 1.985 17.072 -47.565 1.00 90.81 872 LYS A N 1
ATOM 7011 C CA . LYS A 1 872 ? 0.927 17.224 -46.551 1.00 90.81 872 LYS A CA 1
ATOM 7012 C C . LYS A 1 872 ? -0.387 16.601 -47.008 1.00 90.81 872 LYS A C 1
ATOM 7014 O O . LYS A 1 872 ? -1.014 15.896 -46.216 1.00 90.81 872 LYS A O 1
ATOM 7019 N N . PHE A 1 873 ? -0.783 16.821 -48.259 1.00 89.62 873 PHE A N 1
ATOM 7020 C CA . PHE A 1 873 ? -2.006 16.256 -48.821 1.00 89.62 873 PHE A CA 1
ATOM 7021 C C . PHE A 1 873 ? -1.925 14.730 -48.917 1.00 89.62 873 PHE A C 1
ATOM 7023 O O . PHE A 1 873 ? -2.807 14.030 -48.416 1.00 89.62 873 PHE A O 1
ATOM 7030 N N . ARG A 1 874 ? -0.814 14.192 -49.438 1.00 88.94 874 ARG A N 1
ATOM 7031 C CA . ARG A 1 874 ? -0.578 12.740 -49.503 1.00 88.94 874 ARG A CA 1
ATOM 7032 C C . ARG A 1 874 ? -0.628 12.081 -48.123 1.00 88.94 874 ARG A C 1
ATOM 7034 O O . ARG A 1 874 ? -1.253 11.034 -47.966 1.00 88.94 874 ARG A O 1
ATOM 7041 N N . LYS A 1 875 ? -0.042 12.717 -47.104 1.00 88.44 875 LYS A N 1
ATOM 7042 C CA . LYS A 1 875 ? -0.031 12.207 -45.724 1.00 88.44 875 LYS A CA 1
ATOM 7043 C C . LYS A 1 875 ? -1.396 12.284 -45.038 1.00 88.44 875 LYS A C 1
ATOM 7045 O O . LYS A 1 875 ? -1.846 11.304 -44.450 1.00 88.44 875 LYS A O 1
ATOM 7050 N N . ASN A 1 876 ? -2.022 13.459 -45.045 1.00 83.75 876 ASN A N 1
ATOM 7051 C CA . ASN A 1 876 ? -3.141 13.762 -44.145 1.00 83.75 876 ASN A CA 1
ATOM 7052 C C . ASN A 1 876 ? -4.512 13.600 -44.810 1.00 83.75 876 ASN A C 1
ATOM 7054 O O . ASN A 1 876 ? -5.485 13.304 -44.116 1.00 83.75 876 ASN A O 1
ATOM 7058 N N . VAL A 1 877 ? -4.583 13.788 -46.129 1.00 84.31 877 VAL A N 1
ATOM 7059 C CA . VAL A 1 877 ? -5.831 13.778 -46.899 1.00 84.31 877 VAL A CA 1
ATOM 7060 C C . VAL A 1 877 ? -5.988 12.448 -47.642 1.00 84.31 877 VAL A C 1
ATOM 7062 O O . VAL A 1 877 ? -6.924 11.705 -47.348 1.00 84.31 877 VAL A O 1
ATOM 7065 N N . LEU A 1 878 ? -5.013 12.066 -48.479 1.00 82.75 878 LEU A N 1
ATOM 7066 C CA . LEU A 1 878 ? -5.009 10.753 -49.153 1.00 82.75 878 LEU A CA 1
ATOM 7067 C C . LEU A 1 878 ? -4.708 9.585 -48.202 1.00 82.75 878 LEU A C 1
ATOM 7069 O O . LEU A 1 878 ? -4.974 8.432 -48.534 1.00 82.75 878 LEU A O 1
ATOM 7073 N N . LYS A 1 879 ? -4.148 9.870 -47.017 1.00 81.69 879 LYS A N 1
ATOM 7074 C CA . LYS A 1 879 ? -3.699 8.866 -46.035 1.00 81.69 879 LYS A CA 1
ATOM 7075 C C . LYS A 1 879 ? -2.765 7.819 -46.657 1.00 81.69 879 LYS A C 1
ATOM 7077 O O . LYS A 1 879 ? -2.838 6.633 -46.324 1.00 81.69 879 LYS A O 1
ATOM 7082 N N . GLN A 1 880 ? -1.886 8.264 -47.556 1.00 83.81 880 GLN A N 1
ATOM 7083 C CA . GLN A 1 880 ? -0.906 7.414 -48.219 1.00 83.81 880 GLN A CA 1
ATOM 7084 C C . GLN A 1 880 ? -0.020 6.725 -47.179 1.00 83.81 880 GLN A C 1
ATOM 7086 O O . GLN A 1 880 ? 0.561 7.372 -46.307 1.00 83.81 880 GLN A O 1
ATOM 7091 N N . LYS A 1 881 ? 0.089 5.400 -47.278 1.00 80.12 881 LYS A N 1
ATOM 7092 C CA . LYS A 1 881 ? 0.991 4.600 -46.445 1.00 80.12 881 LYS A CA 1
ATOM 7093 C C . LYS A 1 881 ? 2.268 4.310 -47.222 1.00 80.12 881 LYS A C 1
ATOM 7095 O O . LYS A 1 881 ? 2.215 4.043 -48.417 1.00 80.12 881 LYS A O 1
ATOM 7100 N N . HIS A 1 882 ? 3.402 4.342 -46.533 1.00 84.50 882 HIS A N 1
ATOM 7101 C CA . HIS A 1 882 ? 4.702 4.005 -47.102 1.00 84.50 882 HIS A CA 1
ATOM 7102 C C . HIS A 1 882 ? 5.518 3.191 -46.092 1.00 84.50 882 HIS A C 1
ATOM 7104 O O . HIS A 1 882 ? 5.341 3.354 -44.884 1.00 84.50 882 HIS A O 1
ATOM 7110 N N . THR A 1 883 ? 6.416 2.324 -46.568 1.00 81.25 883 THR A N 1
ATOM 7111 C CA . THR A 1 883 ? 7.311 1.524 -45.706 1.00 81.25 883 THR A CA 1
ATOM 7112 C C . THR A 1 883 ? 8.207 2.419 -44.848 1.00 81.25 883 THR A C 1
ATOM 7114 O O . THR A 1 883 ? 8.453 2.130 -43.677 1.00 81.25 883 THR A O 1
ATOM 7117 N N . ASN A 1 884 ? 8.630 3.557 -45.402 1.00 84.00 884 ASN A N 1
ATOM 7118 C CA . ASN A 1 884 ? 9.340 4.609 -44.689 1.00 84.00 884 ASN A CA 1
ATOM 7119 C C . ASN A 1 884 ? 8.416 5.797 -44.372 1.00 84.00 884 ASN A C 1
ATOM 7121 O O . ASN A 1 884 ? 8.223 6.676 -45.207 1.00 84.00 884 ASN A O 1
ATOM 7125 N N . ASN A 1 885 ? 7.907 5.881 -43.139 1.00 80.62 885 ASN A N 1
ATOM 7126 C CA . ASN A 1 885 ? 7.049 6.991 -42.692 1.00 80.62 885 ASN A CA 1
ATOM 7127 C C . ASN A 1 885 ? 7.745 8.365 -42.663 1.00 80.62 885 ASN A C 1
ATOM 7129 O O . ASN A 1 885 ? 7.063 9.391 -42.595 1.00 80.62 885 ASN A O 1
ATOM 7133 N N . LYS A 1 886 ? 9.085 8.416 -42.690 1.00 85.19 886 LYS A N 1
ATOM 7134 C CA . LYS A 1 886 ? 9.834 9.683 -42.654 1.00 85.19 886 LYS A CA 1
ATOM 7135 C C . LYS A 1 886 ? 9.770 10.445 -43.978 1.00 85.19 886 LYS A C 1
ATOM 7137 O O . LYS A 1 886 ? 10.056 11.636 -43.981 1.00 85.19 886 LYS A O 1
ATOM 7142 N N . ILE A 1 887 ? 9.345 9.791 -45.057 1.00 88.56 887 ILE A N 1
ATOM 7143 C CA . ILE A 1 887 ? 9.246 10.371 -46.402 1.00 88.56 887 ILE A CA 1
ATOM 7144 C C . ILE A 1 887 ? 8.258 11.546 -46.487 1.00 88.56 887 ILE A C 1
ATOM 7146 O O . ILE A 1 887 ? 8.398 12.431 -47.320 1.00 88.56 887 ILE A O 1
ATOM 7150 N N . PHE A 1 888 ? 7.278 11.597 -45.578 1.00 88.31 888 PHE A N 1
ATOM 7151 C CA . PHE A 1 888 ? 6.307 12.692 -45.499 1.00 88.31 888 PHE A CA 1
ATOM 7152 C C . PHE A 1 888 ? 6.776 13.873 -44.637 1.00 88.31 888 PHE A C 1
ATOM 7154 O O . PHE A 1 888 ? 6.008 14.811 -44.406 1.00 88.31 888 PHE A O 1
ATOM 7161 N N . ASN A 1 889 ? 7.974 13.803 -44.055 1.00 89.75 889 ASN A N 1
ATOM 7162 C CA . ASN A 1 889 ? 8.478 14.862 -43.189 1.00 89.75 889 ASN A CA 1
ATOM 7163 C C . ASN A 1 889 ? 9.083 15.989 -44.026 1.00 89.75 889 ASN A C 1
ATOM 7165 O O . ASN A 1 889 ? 9.697 15.751 -45.055 1.00 89.75 889 ASN A O 1
ATOM 7169 N N . LEU A 1 890 ? 8.936 17.221 -43.540 1.00 89.25 890 LEU A N 1
ATOM 7170 C CA . LEU A 1 890 ? 9.490 18.421 -44.183 1.00 89.25 890 LEU A CA 1
ATOM 7171 C C . LEU A 1 890 ? 10.883 18.784 -43.636 1.00 89.25 890 LEU A C 1
ATOM 7173 O O . LEU A 1 890 ? 11.536 19.716 -44.099 1.00 89.25 890 LEU A O 1
ATOM 7177 N N . SER A 1 891 ? 11.319 18.072 -42.599 1.00 86.69 891 SER A N 1
ATOM 7178 C CA . SER A 1 891 ? 12.582 18.285 -41.907 1.00 86.69 891 SER A CA 1
ATOM 7179 C C . SER A 1 891 ? 13.133 16.970 -41.365 1.00 86.69 891 SER A C 1
ATOM 7181 O O . SER A 1 891 ? 12.390 16.014 -41.106 1.00 86.69 891 SER A O 1
ATOM 7183 N N . ARG A 1 892 ? 14.451 16.933 -41.169 1.00 86.06 892 ARG A N 1
ATOM 7184 C CA . ARG A 1 892 ? 15.175 15.811 -40.566 1.00 86.06 892 ARG A CA 1
ATOM 7185 C C . ARG A 1 892 ? 15.917 16.257 -39.315 1.00 86.06 892 ARG A C 1
ATOM 7187 O O . ARG A 1 892 ? 16.303 17.413 -39.183 1.00 86.06 892 ARG A O 1
ATOM 7194 N N . LYS A 1 893 ? 16.120 15.321 -38.391 1.00 81.50 893 LYS A N 1
ATOM 7195 C CA . LYS A 1 893 ? 16.934 15.542 -37.195 1.00 81.50 893 LYS A CA 1
ATOM 7196 C C . LYS A 1 893 ? 18.390 15.207 -37.525 1.00 81.50 893 LYS A C 1
ATOM 7198 O O . LYS A 1 893 ? 18.654 14.096 -37.982 1.00 81.50 893 LYS A O 1
ATOM 7203 N N . THR A 1 894 ? 19.300 16.153 -37.321 1.00 76.94 894 THR A N 1
ATOM 7204 C CA . THR A 1 894 ? 20.743 15.976 -37.529 1.00 76.94 894 THR A CA 1
ATOM 7205 C C . THR A 1 894 ? 21.354 15.127 -36.411 1.00 76.94 894 THR A C 1
ATOM 7207 O O . THR A 1 894 ? 20.728 14.920 -35.366 1.00 76.94 894 THR A O 1
ATOM 7210 N N . ALA A 1 895 ? 22.581 14.635 -36.613 1.00 74.38 895 ALA A N 1
ATOM 7211 C CA . ALA A 1 895 ? 23.316 13.848 -35.614 1.00 74.38 895 ALA A CA 1
ATOM 7212 C C . ALA A 1 895 ? 23.501 14.601 -34.277 1.00 74.38 895 ALA A C 1
ATOM 7214 O O . ALA A 1 895 ? 23.497 13.991 -33.214 1.00 74.38 895 ALA A O 1
ATOM 7215 N N . GLU A 1 896 ? 23.548 15.934 -34.328 1.00 71.56 896 GLU A N 1
ATOM 7216 C CA . GLU A 1 896 ? 23.628 16.850 -33.177 1.00 71.56 896 GLU A CA 1
ATOM 7217 C C . GLU A 1 896 ? 22.267 17.112 -32.502 1.00 71.56 896 GLU A C 1
ATOM 7219 O O . GLU A 1 896 ? 22.161 17.860 -31.532 1.00 71.56 896 GLU A O 1
ATOM 7224 N N . GLY A 1 897 ? 21.187 16.539 -33.033 1.00 71.38 897 GLY A N 1
ATOM 7225 C CA . GLY A 1 897 ? 19.843 16.644 -32.479 1.00 71.38 897 GLY A CA 1
ATOM 7226 C C . GLY A 1 897 ? 19.040 17.886 -32.882 1.00 71.38 897 GLY A C 1
ATOM 7227 O O . GLY A 1 897 ? 17.894 18.010 -32.439 1.00 71.38 897 GLY A O 1
ATOM 7228 N N . LYS A 1 898 ? 19.580 18.761 -33.742 1.00 74.25 898 LYS A N 1
ATOM 7229 C CA . LYS A 1 898 ? 18.867 19.916 -34.321 1.00 74.25 898 LYS A CA 1
ATOM 7230 C C . LYS A 1 898 ? 18.010 19.497 -35.521 1.00 74.25 898 LYS A C 1
ATOM 7232 O O . LYS A 1 898 ? 18.289 18.495 -36.169 1.00 74.25 898 LYS A O 1
ATOM 7237 N N . TYR A 1 899 ? 16.949 20.249 -35.816 1.00 80.81 899 TYR A N 1
ATOM 7238 C CA . TYR A 1 899 ? 16.099 19.996 -36.984 1.00 80.81 899 TYR A CA 1
ATOM 7239 C C . TYR A 1 899 ? 16.525 20.863 -38.167 1.00 80.81 899 TYR A C 1
ATOM 7241 O O . TYR A 1 899 ? 16.531 22.088 -38.071 1.00 80.81 899 TYR A O 1
ATOM 7249 N N . GLU A 1 900 ? 16.825 20.214 -39.286 1.00 85.81 900 GLU A N 1
ATOM 7250 C CA . GLU A 1 900 ? 17.175 20.834 -40.562 1.00 85.81 900 GLU A CA 1
ATOM 7251 C C . GLU A 1 900 ? 16.022 20.642 -41.559 1.00 85.81 900 GLU A C 1
ATOM 7253 O O . GLU A 1 900 ? 15.421 19.565 -41.620 1.00 85.81 900 GLU A O 1
ATOM 7258 N N . LYS A 1 901 ? 15.679 21.688 -42.321 1.00 88.00 901 LYS A N 1
ATOM 7259 C CA . LYS A 1 901 ? 14.674 21.605 -43.394 1.00 88.00 901 LYS A CA 1
ATOM 7260 C C . LYS A 1 901 ? 15.257 20.850 -44.587 1.00 88.00 901 LYS A C 1
ATOM 7262 O O . LYS A 1 901 ? 16.420 21.049 -44.911 1.00 88.00 901 LYS A O 1
ATOM 7267 N N . LEU A 1 902 ? 14.443 20.021 -45.232 1.00 88.31 902 LEU A N 1
ATOM 7268 C CA . LEU A 1 902 ? 14.877 19.294 -46.425 1.00 88.31 902 LEU A CA 1
ATOM 7269 C C . LEU A 1 902 ? 15.071 20.243 -47.614 1.00 88.31 902 LEU A C 1
ATOM 7271 O O . LEU A 1 902 ? 14.356 21.245 -47.737 1.00 88.31 902 LEU A O 1
ATOM 7275 N N . SER A 1 903 ? 16.028 19.918 -48.482 1.00 88.56 903 SER A N 1
ATOM 7276 C CA . SER A 1 903 ? 16.261 20.657 -49.725 1.00 88.56 903 SER A CA 1
ATOM 7277 C C . SER A 1 903 ? 15.153 20.396 -50.757 1.00 88.56 903 SER A C 1
ATOM 7279 O O . SER A 1 903 ? 14.363 19.458 -50.630 1.00 88.56 903 SER A O 1
ATOM 7281 N N . VAL A 1 904 ? 15.092 21.223 -51.806 1.00 87.25 904 VAL A N 1
ATOM 7282 C CA . VAL A 1 904 ? 14.145 21.043 -52.923 1.00 87.25 904 VAL A CA 1
ATOM 7283 C C . VAL A 1 904 ? 14.326 19.670 -53.581 1.00 87.25 904 VAL A C 1
ATOM 7285 O O . VAL A 1 904 ? 13.336 18.979 -53.817 1.00 87.25 904 VAL A O 1
ATOM 7288 N N . ASP A 1 905 ? 15.571 19.239 -53.794 1.00 87.12 905 ASP A N 1
ATOM 7289 C CA . ASP A 1 905 ? 15.886 17.946 -54.413 1.00 87.12 905 ASP A CA 1
ATOM 7290 C C . ASP A 1 905 ? 15.475 16.764 -53.525 1.00 87.12 905 ASP A C 1
ATOM 7292 O O . ASP A 1 905 ? 14.924 15.774 -54.009 1.00 87.12 905 ASP A O 1
ATOM 7296 N N . GLU A 1 906 ? 15.675 16.882 -52.208 1.00 88.00 906 GLU A N 1
ATOM 7297 C CA . GLU A 1 906 ? 15.253 15.864 -51.239 1.00 88.00 906 GLU A CA 1
ATOM 7298 C C . GLU A 1 906 ? 13.721 15.747 -51.178 1.00 88.00 906 GLU A C 1
ATOM 7300 O O . GLU A 1 906 ? 13.176 14.641 -51.199 1.00 88.00 906 GLU A O 1
ATOM 7305 N N . LEU A 1 907 ? 13.007 16.877 -51.150 1.00 90.25 907 LEU A N 1
ATOM 7306 C CA . LEU A 1 907 ? 11.540 16.906 -51.164 1.00 90.25 907 LEU A CA 1
ATOM 7307 C C . LEU A 1 907 ? 10.966 16.351 -52.478 1.00 90.25 907 LEU A C 1
ATOM 7309 O O . LEU A 1 907 ? 9.983 15.606 -52.448 1.00 90.25 907 LEU A O 1
ATOM 7313 N N . LYS A 1 908 ? 11.590 16.673 -53.618 1.00 91.81 908 LYS A N 1
ATOM 7314 C CA . LYS A 1 908 ? 11.235 16.135 -54.940 1.00 91.81 908 LYS A CA 1
ATOM 7315 C C . LYS A 1 908 ? 11.410 14.616 -54.984 1.00 91.81 908 LYS A C 1
ATOM 7317 O O . LYS A 1 908 ? 10.484 13.910 -55.384 1.00 91.81 908 LYS A O 1
ATOM 7322 N N . SER A 1 909 ? 12.554 14.114 -54.518 1.00 90.69 909 SER A N 1
ATOM 7323 C CA . SER A 1 909 ? 12.843 12.676 -54.446 1.00 90.69 909 SER A CA 1
ATOM 7324 C C . SER A 1 909 ? 11.800 11.924 -53.609 1.00 90.69 909 SER A C 1
ATOM 7326 O O . SER A 1 909 ? 11.233 10.929 -54.065 1.00 90.69 909 SER A O 1
ATOM 7328 N N . ASN A 1 910 ? 11.439 12.472 -52.442 1.00 91.81 910 ASN A N 1
ATOM 7329 C CA . ASN A 1 910 ? 10.400 11.903 -51.581 1.00 91.81 910 ASN A CA 1
ATOM 7330 C C . ASN A 1 910 ? 9.040 11.778 -52.296 1.00 91.81 910 ASN A C 1
ATOM 7332 O O . ASN A 1 910 ? 8.340 10.779 -52.130 1.00 91.81 910 ASN A O 1
ATOM 7336 N N . ILE A 1 911 ? 8.643 12.773 -53.099 1.00 90.88 911 ILE A N 1
ATOM 7337 C CA . ILE A 1 911 ? 7.381 12.727 -53.858 1.00 90.88 911 ILE A CA 1
ATOM 7338 C C . ILE A 1 911 ? 7.446 11.687 -54.983 1.00 90.88 911 ILE A C 1
ATOM 7340 O O . ILE A 1 911 ? 6.478 10.950 -55.169 1.00 90.88 911 ILE A O 1
ATOM 7344 N N . LEU A 1 912 ? 8.566 11.584 -55.701 1.00 90.56 912 LEU A N 1
ATOM 7345 C CA . LEU A 1 912 ? 8.745 10.599 -56.776 1.00 90.56 912 LEU A CA 1
ATOM 7346 C C . LEU A 1 912 ? 8.692 9.156 -56.255 1.00 90.56 912 LEU A C 1
ATOM 7348 O O . LEU A 1 912 ? 8.048 8.294 -56.862 1.00 90.56 912 LEU A O 1
ATOM 7352 N N . GLU A 1 913 ? 9.305 8.890 -55.103 1.00 88.25 913 GLU A N 1
ATOM 7353 C CA . GLU A 1 913 ? 9.234 7.583 -54.443 1.00 88.25 913 GLU A CA 1
ATOM 7354 C C . GLU A 1 913 ? 7.801 7.283 -53.960 1.00 88.25 913 GLU A C 1
ATOM 7356 O O . GLU A 1 913 ? 7.287 6.182 -54.184 1.00 88.25 913 GLU A O 1
ATOM 7361 N N . LEU A 1 914 ? 7.088 8.280 -53.419 1.00 88.19 914 LEU A N 1
ATOM 7362 C CA . LEU A 1 914 ? 5.667 8.143 -53.080 1.00 88.19 914 LEU A CA 1
ATOM 7363 C C . LEU A 1 914 ? 4.794 7.846 -54.308 1.00 88.19 914 LEU A C 1
ATOM 7365 O O . LEU A 1 914 ? 3.926 6.976 -54.228 1.00 88.19 914 LEU A O 1
ATOM 7369 N N . ILE A 1 915 ? 5.012 8.513 -55.441 1.00 88.00 915 ILE A N 1
ATOM 7370 C CA . ILE A 1 915 ? 4.290 8.246 -56.696 1.00 88.00 915 ILE A CA 1
ATOM 7371 C C . ILE A 1 915 ? 4.560 6.814 -57.176 1.00 88.00 915 ILE A C 1
ATOM 7373 O O . ILE A 1 915 ? 3.624 6.060 -57.445 1.00 88.00 915 ILE A O 1
ATOM 7377 N N . THR A 1 916 ? 5.830 6.409 -57.196 1.00 84.94 916 THR A N 1
ATOM 7378 C CA . THR A 1 916 ? 6.249 5.065 -57.619 1.00 84.94 916 THR A CA 1
ATOM 7379 C C . THR A 1 916 ? 5.639 3.980 -56.730 1.00 84.94 916 THR A C 1
ATOM 7381 O O . THR A 1 916 ? 5.208 2.938 -57.223 1.00 84.94 916 THR A O 1
ATOM 7384 N N . SER A 1 917 ? 5.561 4.224 -55.418 1.00 82.44 917 SER A N 1
ATOM 7385 C CA . SER A 1 917 ? 4.924 3.302 -54.473 1.00 82.44 917 SER A CA 1
ATOM 7386 C C . SER A 1 917 ? 3.411 3.183 -54.690 1.00 82.44 917 SER A C 1
ATOM 7388 O O . SER A 1 917 ? 2.876 2.078 -54.636 1.00 82.44 917 SER A O 1
ATOM 7390 N N . ALA A 1 918 ? 2.724 4.292 -54.993 1.00 76.00 918 ALA A N 1
ATOM 7391 C CA . ALA A 1 918 ? 1.281 4.307 -55.230 1.00 76.00 918 ALA A CA 1
ATOM 7392 C C . ALA A 1 918 ? 0.899 3.558 -56.516 1.00 76.00 918 ALA A C 1
ATOM 7394 O O . ALA A 1 918 ? -0.114 2.864 -56.539 1.00 76.00 918 ALA A O 1
ATOM 7395 N N . ALA A 1 919 ? 1.741 3.626 -57.553 1.00 69.19 919 ALA A N 1
ATOM 7396 C CA . ALA A 1 919 ? 1.545 2.903 -58.811 1.00 69.19 919 ALA A CA 1
ATOM 7397 C C . ALA A 1 919 ? 1.632 1.368 -58.669 1.00 69.19 919 ALA A C 1
ATOM 7399 O O . ALA A 1 919 ? 1.178 0.643 -59.550 1.00 69.19 919 ALA A O 1
ATOM 7400 N N . ARG A 1 920 ? 2.207 0.860 -57.567 1.00 67.31 920 ARG A N 1
ATOM 7401 C CA . ARG A 1 920 ? 2.351 -0.582 -57.291 1.00 67.31 920 ARG A CA 1
ATOM 7402 C C . ARG A 1 920 ? 1.183 -1.184 -56.505 1.00 67.31 920 ARG A C 1
ATOM 7404 O O . ARG A 1 920 ? 1.163 -2.397 -56.326 1.00 67.31 920 ARG A O 1
ATOM 7411 N N . VAL A 1 921 ? 0.240 -0.372 -56.018 1.00 60.19 921 VAL A N 1
ATOM 7412 C CA . VAL A 1 921 ? -0.944 -0.851 -55.285 1.00 60.19 921 VAL A CA 1
ATOM 7413 C C . VAL A 1 921 ? -2.009 -1.297 -56.299 1.00 60.19 921 VAL A C 1
ATOM 7415 O O . VAL A 1 921 ? -2.494 -0.451 -57.053 1.00 60.19 921 VAL A O 1
ATOM 7418 N N . PRO A 1 922 ? -2.400 -2.588 -56.352 1.00 50.81 922 PRO A N 1
ATOM 7419 C CA . PRO A 1 922 ? -3.450 -3.047 -57.257 1.00 50.81 922 PRO A CA 1
ATOM 7420 C C . PRO A 1 922 ? -4.792 -2.394 -56.899 1.00 50.81 922 PRO A C 1
ATOM 7422 O O . PRO A 1 922 ? -5.251 -2.479 -55.763 1.00 50.81 922 PRO A O 1
ATOM 7425 N N . THR A 1 923 ? -5.468 -1.786 -57.874 1.00 52.16 923 THR A N 1
ATOM 7426 C CA . THR A 1 923 ? -6.812 -1.186 -57.734 1.00 52.16 923 THR A CA 1
ATOM 7427 C C . THR A 1 923 ? -7.919 -2.196 -57.390 1.00 52.16 923 THR A C 1
ATOM 7429 O O . THR A 1 923 ? -9.052 -1.801 -57.133 1.00 52.16 923 THR A O 1
ATOM 7432 N N . SER A 1 924 ? -7.607 -3.493 -57.355 1.00 48.31 924 SER A N 1
ATOM 7433 C CA . SER A 1 924 ? -8.532 -4.617 -57.184 1.00 48.31 924 SER A CA 1
ATOM 7434 C C . SER A 1 924 ? -8.895 -4.981 -55.733 1.00 48.31 924 SER A C 1
ATOM 7436 O O . SER A 1 924 ? -9.703 -5.882 -55.536 1.00 48.31 924 SER A O 1
ATOM 7438 N N . GLU A 1 925 ? -8.352 -4.312 -54.708 1.00 46.09 925 GLU A N 1
ATOM 7439 C CA . GLU A 1 925 ? -8.683 -4.601 -53.292 1.00 46.09 925 GLU A CA 1
ATOM 7440 C C . GLU A 1 925 ? -9.976 -3.928 -52.776 1.00 46.09 925 GLU A C 1
ATOM 7442 O O . GLU A 1 925 ? -10.322 -4.063 -51.601 1.00 46.09 925 GLU A O 1
ATOM 7447 N N . VAL A 1 926 ? -10.740 -3.230 -53.626 1.00 49.78 926 VAL A N 1
ATOM 7448 C CA . VAL A 1 926 ? -12.034 -2.643 -53.235 1.00 49.78 926 VAL A CA 1
ATOM 7449 C C . VAL A 1 926 ? -13.181 -3.566 -53.637 1.00 49.78 926 VAL A C 1
ATOM 7451 O O . VAL A 1 926 ? -13.422 -3.796 -54.819 1.00 49.78 926 VAL A O 1
ATOM 7454 N N . GLN A 1 927 ? -13.925 -4.077 -52.650 1.00 45.62 927 GLN A N 1
ATOM 7455 C CA . GLN A 1 927 ? -15.201 -4.760 -52.882 1.00 45.62 927 GLN A CA 1
ATOM 7456 C C . GLN A 1 927 ? -16.205 -3.766 -53.496 1.00 45.62 927 GLN A C 1
ATOM 7458 O O . GLN A 1 927 ? -16.778 -2.924 -52.810 1.00 45.62 927 GLN A O 1
ATOM 7463 N N . HIS A 1 928 ? -16.374 -3.846 -54.816 1.00 49.81 928 HIS A N 1
ATOM 7464 C CA . HIS A 1 928 ? -17.159 -2.939 -55.664 1.00 49.81 928 HIS A CA 1
ATOM 7465 C C . HIS A 1 928 ? -18.665 -3.268 -55.737 1.00 49.81 928 HIS A C 1
ATOM 7467 O O . HIS A 1 928 ? -19.312 -2.929 -56.723 1.00 49.81 928 HIS A O 1
ATOM 7473 N N . SER A 1 929 ? -19.256 -3.942 -54.747 1.00 45.81 929 SER A N 1
ATOM 7474 C CA . SER A 1 929 ? -20.600 -4.514 -54.934 1.00 45.81 929 SER A CA 1
ATOM 7475 C C . SER A 1 929 ? -21.771 -3.522 -54.860 1.00 45.81 929 SER A C 1
ATOM 7477 O O . SER A 1 929 ? -22.810 -3.846 -55.414 1.00 45.81 929 SER A O 1
ATOM 7479 N N . ASP A 1 930 ? -21.616 -2.320 -54.281 1.00 49.31 930 ASP A N 1
ATOM 7480 C CA . ASP A 1 930 ? -22.741 -1.372 -54.076 1.00 49.31 930 ASP A CA 1
ATOM 7481 C C . ASP A 1 930 ? -22.453 0.091 -54.488 1.00 49.31 930 ASP A C 1
ATOM 7483 O O . ASP A 1 930 ? -23.121 1.019 -54.031 1.00 49.31 930 ASP A O 1
ATOM 7487 N N . MET A 1 931 ? -21.441 0.348 -55.325 1.00 57.16 931 MET A N 1
ATOM 7488 C CA . MET A 1 931 ? -20.963 1.718 -55.583 1.00 57.16 931 MET A CA 1
ATOM 7489 C C . MET A 1 931 ? -21.217 2.184 -57.028 1.00 57.16 931 MET A C 1
ATOM 7491 O O . MET A 1 931 ? -20.855 1.463 -57.959 1.00 57.16 931 MET A O 1
ATOM 7495 N N . PRO A 1 932 ? -21.784 3.390 -57.253 1.00 60.62 932 PRO A N 1
ATOM 7496 C CA . PRO A 1 932 ? -22.012 3.906 -58.601 1.00 60.62 932 PRO A CA 1
ATOM 7497 C C . PRO A 1 932 ? -20.685 4.158 -59.327 1.00 60.62 932 PRO A C 1
ATOM 7499 O O . PRO A 1 932 ? -19.751 4.737 -58.772 1.00 60.62 932 PRO A O 1
ATOM 7502 N N . LEU A 1 933 ? -20.607 3.743 -60.595 1.00 74.94 933 LEU A N 1
ATOM 7503 C CA . LEU A 1 933 ? -19.470 4.039 -61.464 1.00 74.94 933 LEU A CA 1
ATOM 7504 C C . LEU A 1 933 ? -19.462 5.542 -61.788 1.00 74.94 933 LEU A C 1
ATOM 7506 O O . LEU A 1 933 ? -20.196 5.997 -62.667 1.00 74.94 933 LEU A O 1
ATOM 7510 N N . LEU A 1 934 ? -18.650 6.307 -61.053 1.00 79.50 934 LEU A N 1
ATOM 7511 C CA . LEU A 1 934 ? -18.573 7.765 -61.190 1.00 79.50 934 LEU A CA 1
ATOM 7512 C C . LEU A 1 934 ? -17.742 8.214 -62.398 1.00 79.50 934 LEU A C 1
ATOM 7514 O O . LEU A 1 934 ? -18.017 9.264 -62.968 1.00 79.50 934 LEU A O 1
ATOM 7518 N N . VAL A 1 935 ? -16.736 7.438 -62.810 1.00 82.00 935 VAL A N 1
ATOM 7519 C CA . VAL A 1 935 ? -15.821 7.820 -63.898 1.00 82.00 935 VAL A CA 1
ATOM 7520 C C . VAL A 1 935 ? -16.580 8.014 -65.213 1.00 82.00 935 VAL A C 1
ATOM 7522 O O . VAL A 1 935 ? -17.356 7.159 -65.633 1.00 82.00 935 VAL A O 1
ATOM 7525 N N . GLY A 1 936 ? -16.346 9.151 -65.869 1.00 79.88 936 GLY A N 1
ATOM 7526 C CA . GLY A 1 936 ? -16.993 9.549 -67.117 1.00 79.88 936 GLY A CA 1
ATOM 7527 C C . GLY A 1 936 ? -18.346 10.244 -66.944 1.00 79.88 936 GLY A C 1
ATOM 7528 O O . GLY A 1 936 ? -18.858 10.783 -67.928 1.00 79.88 936 GLY A O 1
ATOM 7529 N N . LYS A 1 937 ? -18.912 10.273 -65.729 1.00 85.69 937 LYS A N 1
ATOM 7530 C CA . LYS A 1 937 ? -20.196 10.924 -65.439 1.00 85.69 937 LYS A CA 1
ATOM 7531 C C . LYS A 1 937 ? -20.045 12.430 -65.241 1.00 85.69 937 LYS A C 1
ATOM 7533 O O . LYS A 1 937 ? -19.012 12.907 -64.767 1.00 85.69 937 LYS A O 1
ATOM 7538 N N . VAL A 1 938 ? -21.105 13.154 -65.595 1.00 87.94 938 VAL A N 1
ATOM 7539 C CA . VAL A 1 938 ? -21.290 14.558 -65.225 1.00 87.94 938 VAL A CA 1
ATOM 7540 C C . VAL A 1 938 ? -21.933 14.592 -63.841 1.00 87.94 938 VAL A C 1
ATOM 7542 O O . VAL A 1 938 ? -22.848 13.823 -63.548 1.00 87.94 938 VAL A O 1
ATOM 7545 N N . ILE A 1 939 ? -21.411 15.439 -62.971 1.00 91.25 939 ILE A N 1
ATOM 7546 C CA . ILE A 1 939 ? -21.800 15.570 -61.573 1.00 91.25 939 ILE A CA 1
ATOM 7547 C C . ILE A 1 939 ? -22.127 17.029 -61.27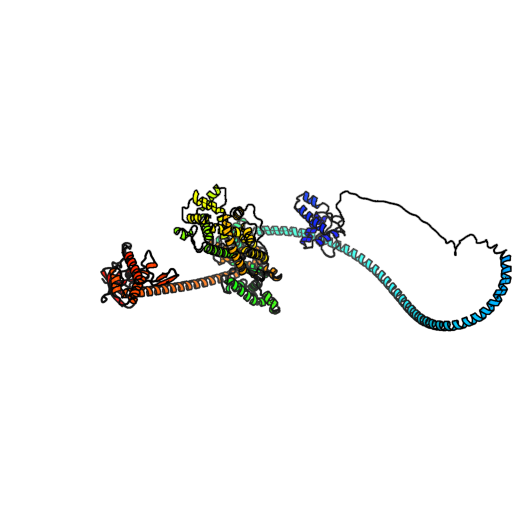6 1.00 91.25 939 ILE A C 1
ATOM 7549 O O . ILE A 1 939 ? -21.463 17.927 -61.790 1.00 91.25 939 ILE A O 1
ATOM 7553 N N . ASP A 1 940 ? -23.113 17.250 -60.415 1.00 91.06 940 ASP A N 1
ATOM 7554 C CA . ASP A 1 940 ? -23.311 18.524 -59.731 1.00 91.06 940 ASP A CA 1
ATOM 7555 C C . ASP A 1 940 ? -22.787 18.348 -58.299 1.00 91.06 940 ASP A C 1
ATOM 7557 O O . ASP A 1 940 ? -23.335 17.570 -57.507 1.00 91.06 940 ASP A O 1
ATOM 7561 N N . HIS A 1 941 ? -21.681 19.031 -57.994 1.00 90.44 941 HIS A N 1
ATOM 7562 C CA . HIS A 1 941 ? -20.964 18.940 -56.722 1.00 90.44 941 HIS A CA 1
ATOM 7563 C C . HIS A 1 941 ? -21.205 20.198 -55.886 1.00 90.44 941 HIS A C 1
ATOM 7565 O O . HIS A 1 941 ? -20.896 21.317 -56.308 1.00 90.44 941 HIS A O 1
ATOM 7571 N N . LYS A 1 942 ? -21.779 20.016 -54.699 1.00 84.81 942 LYS A N 1
ATOM 7572 C CA . LYS A 1 942 ? -22.161 21.074 -53.773 1.00 84.81 942 LYS A CA 1
ATOM 7573 C C . LYS A 1 942 ? -21.051 21.336 -52.759 1.00 84.81 942 LYS A C 1
ATOM 7575 O O . LYS A 1 942 ? -20.683 20.470 -51.978 1.00 84.81 942 LYS A O 1
ATOM 7580 N N . PHE A 1 943 ? -20.578 22.574 -52.740 1.00 79.12 943 PHE A N 1
ATOM 7581 C CA . PHE A 1 943 ? -19.707 23.115 -51.702 1.00 79.12 943 PHE A CA 1
ATOM 7582 C C . PHE A 1 943 ? -20.530 24.019 -50.774 1.00 79.12 943 PHE A C 1
ATOM 7584 O O . PHE A 1 943 ? -21.687 24.327 -51.071 1.00 79.12 943 PHE A O 1
ATOM 7591 N N . THR A 1 944 ? -19.950 24.458 -49.653 1.00 73.25 944 THR A N 1
ATOM 7592 C CA . THR A 1 944 ? -20.650 25.216 -48.595 1.00 73.25 944 THR A CA 1
ATOM 7593 C C . THR A 1 944 ? -21.452 26.419 -49.099 1.00 73.25 944 THR A C 1
ATOM 7595 O O . THR A 1 944 ? -22.512 26.690 -48.542 1.00 73.25 944 THR A O 1
ATOM 7598 N N . ASP A 1 945 ? -21.015 27.068 -50.186 1.00 62.62 945 ASP A N 1
ATOM 7599 C CA . ASP A 1 945 ? -21.633 28.303 -50.685 1.00 62.62 945 ASP A CA 1
ATOM 7600 C C . ASP A 1 945 ? -22.251 28.194 -52.097 1.00 62.62 945 ASP A C 1
ATOM 7602 O O . ASP A 1 945 ? -23.086 29.028 -52.455 1.00 62.62 945 ASP A O 1
ATOM 7606 N N . LYS A 1 946 ? -21.867 27.203 -52.927 1.00 80.25 946 LYS A N 1
ATOM 7607 C CA . LYS A 1 946 ? -22.297 27.062 -54.343 1.00 80.25 946 LYS A CA 1
ATOM 7608 C C . LYS A 1 946 ? -22.222 25.614 -54.841 1.00 80.25 946 LYS A C 1
ATOM 7610 O O . LYS A 1 946 ? -21.480 24.804 -54.296 1.00 80.25 946 LYS A O 1
ATOM 7615 N N . SER A 1 947 ? -22.971 25.299 -55.900 1.00 85.06 947 SER A N 1
ATOM 7616 C CA . SER A 1 947 ? -22.865 24.024 -56.630 1.00 85.06 947 SER A CA 1
ATOM 7617 C C . SER A 1 947 ? -22.175 24.234 -57.974 1.00 85.06 947 SER A C 1
ATOM 7619 O O . SER A 1 947 ? -22.467 25.216 -58.658 1.00 85.06 947 SER A O 1
ATOM 7621 N N . TYR A 1 948 ? -21.279 23.320 -58.340 1.00 88.38 948 TYR A N 1
ATOM 7622 C CA . TYR A 1 948 ? -20.519 23.362 -59.587 1.00 88.38 948 TYR A CA 1
ATOM 7623 C C . TYR A 1 948 ? -20.776 22.096 -60.394 1.00 88.38 948 TYR A C 1
ATOM 7625 O O . TYR A 1 948 ? -20.695 20.986 -59.863 1.00 88.38 948 TYR A O 1
ATOM 7633 N N . ARG A 1 949 ? -21.053 22.273 -61.685 1.00 90.12 949 ARG A N 1
ATOM 7634 C CA . ARG A 1 949 ? -21.155 21.167 -62.631 1.00 90.12 949 ARG A CA 1
ATOM 7635 C C . ARG A 1 949 ? -19.763 20.786 -63.121 1.00 90.12 949 ARG A C 1
ATOM 7637 O O . ARG A 1 949 ? -18.962 21.657 -63.457 1.00 90.12 949 ARG A O 1
ATOM 7644 N N . GLY A 1 950 ? -19.462 19.496 -63.148 1.00 89.69 950 GLY A N 1
ATOM 7645 C CA . GLY A 1 950 ? -18.182 18.994 -63.636 1.00 89.69 950 GLY A CA 1
ATOM 7646 C C . GLY A 1 950 ? -18.250 17.557 -64.117 1.00 89.69 950 GLY A C 1
ATOM 7647 O O . GLY A 1 950 ? -19.257 16.874 -63.958 1.00 89.69 950 GLY A O 1
ATOM 7648 N N . LYS A 1 951 ? -17.164 17.078 -64.716 1.00 89.75 951 LYS A N 1
ATOM 7649 C CA . LYS A 1 951 ? -17.026 15.709 -65.208 1.00 89.75 951 LYS A CA 1
ATOM 7650 C C . LYS A 1 951 ? -15.955 14.966 -64.426 1.00 89.75 951 LYS A C 1
ATOM 7652 O O . LYS A 1 951 ? -14.828 15.444 -64.284 1.00 89.75 951 LYS A O 1
ATOM 7657 N N . VAL A 1 952 ? -16.290 13.765 -63.963 1.00 87.50 952 VAL A N 1
ATOM 7658 C CA . VAL A 1 952 ? -15.328 12.860 -63.327 1.00 87.50 952 VAL A CA 1
ATOM 7659 C C . VAL A 1 952 ? -14.467 12.223 -64.414 1.00 87.50 952 VAL A C 1
ATOM 7661 O O . VAL A 1 952 ? -14.970 11.532 -65.299 1.00 87.50 952 VAL A O 1
ATOM 7664 N N . ILE A 1 953 ? -13.164 12.464 -64.361 1.00 85.25 953 ILE A N 1
ATOM 7665 C CA . ILE A 1 953 ? -12.214 12.106 -65.417 1.00 85.25 953 ILE A CA 1
ATOM 7666 C C . ILE A 1 953 ? -11.650 10.709 -65.181 1.00 85.25 953 ILE A C 1
ATOM 7668 O O . ILE A 1 953 ? -11.656 9.868 -66.076 1.00 85.25 953 ILE A O 1
ATOM 7672 N N . SER A 1 954 ? -11.150 10.459 -63.972 1.00 79.50 954 SER A N 1
ATOM 7673 C CA . SER A 1 954 ? -10.480 9.209 -63.621 1.00 79.50 954 SER A CA 1
ATOM 7674 C C . SER A 1 954 ? -10.459 9.007 -62.109 1.00 79.50 954 SER A C 1
ATOM 7676 O O . SER A 1 954 ? -10.689 9.936 -61.338 1.00 79.50 954 SER A O 1
ATOM 7678 N N . VAL A 1 955 ? -10.134 7.793 -61.677 1.00 79.56 955 VAL A N 1
ATOM 7679 C CA . VAL A 1 955 ? -9.736 7.522 -60.290 1.00 79.56 955 VAL A CA 1
ATOM 7680 C C . VAL A 1 955 ? -8.301 8.017 -60.085 1.00 79.56 955 VAL A C 1
ATOM 7682 O O . VAL A 1 955 ? -7.489 7.965 -61.013 1.00 79.56 955 VAL A O 1
ATOM 7685 N N . VAL A 1 956 ? -7.980 8.500 -58.886 1.00 80.81 956 VAL A N 1
ATOM 7686 C CA . VAL A 1 956 ? -6.607 8.838 -58.495 1.00 80.81 956 VAL A CA 1
ATOM 7687 C C . VAL A 1 956 ? -5.795 7.538 -58.381 1.00 80.81 956 VAL A C 1
ATOM 7689 O O . VAL A 1 956 ? -6.174 6.653 -57.607 1.00 80.81 956 VAL A O 1
ATOM 7692 N N . PRO A 1 957 ? -4.671 7.389 -59.109 1.00 73.12 957 PRO A N 1
ATOM 7693 C CA . PRO A 1 957 ? -3.880 6.158 -59.096 1.00 73.12 957 PRO A CA 1
ATOM 7694 C C . PRO A 1 957 ? -3.470 5.724 -57.680 1.00 73.12 957 PRO A C 1
ATOM 7696 O O . PRO A 1 957 ? -2.914 6.516 -56.919 1.00 73.12 957 PRO A O 1
ATOM 7699 N N . GLY A 1 958 ? -3.760 4.468 -57.322 1.00 70.25 958 GLY A N 1
ATOM 7700 C CA . GLY A 1 958 ? -3.482 3.896 -55.996 1.00 70.25 958 GLY A CA 1
ATOM 7701 C C . GLY A 1 958 ? -4.459 4.302 -54.876 1.00 70.25 958 GLY A C 1
ATOM 7702 O O . GLY A 1 958 ? -4.333 3.795 -53.762 1.00 70.25 958 GLY A O 1
ATOM 7703 N N . PHE A 1 959 ? -5.444 5.172 -55.146 1.00 75.31 959 PHE A N 1
ATOM 7704 C CA . PHE A 1 959 ? -6.425 5.665 -54.166 1.00 75.31 959 PHE A CA 1
ATOM 7705 C C . PHE A 1 959 ? -7.860 5.536 -54.705 1.00 75.31 959 PHE A C 1
ATOM 7707 O O . PHE A 1 959 ? -8.429 6.504 -55.204 1.00 75.31 959 PHE A O 1
ATOM 7714 N N . PRO A 1 960 ? -8.486 4.354 -54.580 1.00 71.19 960 PRO A N 1
ATOM 7715 C CA . PRO A 1 960 ? -9.729 4.018 -55.282 1.00 71.19 960 PRO A CA 1
ATOM 7716 C C . PRO A 1 960 ? -10.978 4.795 -54.829 1.00 71.19 960 PRO A C 1
ATOM 7718 O O . PRO A 1 960 ? -11.992 4.782 -55.518 1.00 71.19 960 PRO A O 1
ATOM 7721 N N . SER A 1 961 ? -10.925 5.481 -53.685 1.00 74.62 961 SER A N 1
ATOM 7722 C CA . SER A 1 961 ? -11.999 6.366 -53.213 1.00 74.62 961 SER A CA 1
ATOM 7723 C C . SER A 1 961 ? -11.837 7.825 -53.661 1.00 74.62 961 SER A C 1
ATOM 7725 O O . SER A 1 961 ? -12.731 8.628 -53.418 1.00 74.62 961 SER A O 1
ATOM 7727 N N . TRP A 1 962 ? -10.715 8.185 -54.291 1.00 81.31 962 TRP A N 1
ATOM 7728 C CA . TRP A 1 962 ? -10.407 9.545 -54.732 1.00 81.31 962 TRP A CA 1
ATOM 7729 C C . TRP A 1 962 ? -10.505 9.653 -56.253 1.00 81.31 962 TRP A C 1
ATOM 7731 O O . TRP A 1 962 ? -10.022 8.782 -56.973 1.00 81.31 962 TRP A O 1
ATOM 7741 N N . TYR A 1 963 ? -11.098 10.736 -56.748 1.00 85.62 963 TYR A N 1
ATOM 7742 C CA . TYR A 1 963 ? -11.395 10.930 -58.164 1.00 85.62 963 TYR A CA 1
ATOM 7743 C C . TYR A 1 963 ? -10.907 12.288 -58.652 1.00 85.62 963 TYR A C 1
ATOM 7745 O O . TYR A 1 963 ? -11.059 13.292 -57.957 1.00 85.62 963 TYR A O 1
ATOM 7753 N N . ASN A 1 964 ? -10.367 12.301 -59.868 1.00 83.75 964 ASN A N 1
ATOM 7754 C CA . ASN A 1 964 ? -10.025 13.502 -60.613 1.00 83.75 964 ASN A CA 1
ATOM 7755 C C . ASN A 1 964 ? -11.290 14.061 -61.293 1.00 83.75 964 ASN A C 1
ATOM 7757 O O . ASN A 1 964 ? -11.982 13.327 -62.002 1.00 83.75 964 ASN A O 1
ATOM 7761 N N . VAL A 1 965 ? -11.578 15.348 -61.114 1.00 87.62 965 VAL A N 1
ATOM 7762 C CA . VAL A 1 965 ? -12.759 16.058 -61.628 1.00 87.62 965 VAL A CA 1
ATOM 7763 C C . VAL A 1 965 ? -12.324 17.324 -62.354 1.00 87.62 965 VAL A C 1
ATOM 7765 O O . VAL A 1 965 ? -11.478 18.055 -61.843 1.00 87.62 965 VAL A O 1
ATOM 7768 N N . LYS A 1 966 ? -12.927 17.604 -63.512 1.00 88.12 966 LYS A N 1
ATOM 7769 C CA . LYS A 1 966 ? -12.821 18.898 -64.205 1.00 88.12 966 LYS A CA 1
ATOM 7770 C C . LYS A 1 966 ? -14.178 19.597 -64.161 1.00 88.12 966 LYS A C 1
ATOM 7772 O O . LYS A 1 966 ? -15.162 18.990 -64.580 1.00 88.12 966 LYS A O 1
ATOM 7777 N N . TYR A 1 967 ? -14.240 20.821 -63.642 1.00 89.81 967 TYR A N 1
ATOM 7778 C CA . TYR A 1 967 ? -15.479 21.609 -63.609 1.00 89.81 967 TYR A CA 1
ATOM 7779 C C . TYR A 1 967 ? -15.663 22.427 -64.885 1.00 89.81 967 TYR A C 1
ATOM 7781 O O . TYR A 1 967 ? -14.696 22.792 -65.552 1.00 89.81 967 TYR A O 1
ATOM 7789 N N . ASP A 1 968 ? -16.916 22.708 -65.227 1.00 86.69 968 ASP A N 1
ATOM 7790 C CA . ASP A 1 968 ? -17.252 23.516 -66.394 1.00 86.69 968 ASP A CA 1
ATOM 7791 C C . ASP A 1 968 ? -16.803 24.971 -66.172 1.00 86.69 968 ASP A C 1
ATOM 7793 O O . ASP A 1 968 ? -17.132 25.589 -65.159 1.00 86.69 968 ASP A O 1
ATOM 7797 N N . GLY A 1 969 ? -16.055 25.526 -67.130 1.00 80.31 969 GLY A N 1
ATOM 7798 C CA . GLY A 1 969 ? -15.516 26.889 -67.044 1.00 80.31 969 GLY A CA 1
ATOM 7799 C C . GLY A 1 969 ? -14.211 27.023 -66.251 1.00 80.31 969 GLY A C 1
ATOM 7800 O O . GLY A 1 969 ? -13.747 28.147 -66.073 1.00 80.31 969 GLY A O 1
ATOM 7801 N N . ASP A 1 970 ? -13.613 25.908 -65.818 1.00 77.44 970 ASP A N 1
ATOM 7802 C CA . ASP A 1 970 ? -12.299 25.863 -65.173 1.00 77.44 970 ASP A CA 1
ATOM 7803 C C . ASP A 1 970 ? -11.384 24.851 -65.882 1.00 77.44 970 ASP A C 1
ATOM 7805 O O . ASP A 1 970 ? -11.796 23.738 -66.222 1.00 77.44 970 ASP A O 1
ATOM 7809 N N . ASP A 1 971 ? -10.131 25.230 -66.124 1.00 75.25 971 ASP A N 1
ATOM 7810 C CA . ASP A 1 971 ? -9.146 24.368 -66.781 1.00 75.25 971 ASP A CA 1
ATOM 7811 C C . ASP A 1 971 ? -8.356 23.480 -65.814 1.00 75.25 971 ASP A C 1
ATOM 7813 O O . ASP A 1 971 ? -7.647 22.570 -66.260 1.00 75.25 971 ASP A O 1
ATOM 7817 N N . ALA A 1 972 ? -8.519 23.676 -64.505 1.00 74.12 972 ALA A N 1
ATOM 7818 C CA . ALA A 1 972 ? -7.890 22.848 -63.488 1.00 74.12 972 ALA A CA 1
ATOM 7819 C C . ALA A 1 972 ? -8.552 21.462 -63.335 1.00 74.12 972 ALA A C 1
ATOM 7821 O O . ALA A 1 972 ? -9.745 21.256 -63.573 1.00 74.12 972 ALA A O 1
ATOM 7822 N N . ILE A 1 973 ? -7.744 20.488 -62.899 1.00 79.56 973 ILE A N 1
ATOM 7823 C CA . ILE A 1 973 ? -8.194 19.146 -62.511 1.00 79.56 973 ILE A CA 1
ATOM 7824 C C . ILE A 1 973 ? -8.049 19.012 -60.998 1.00 79.56 973 ILE A C 1
ATOM 7826 O O . ILE A 1 973 ? -6.959 19.178 -60.447 1.00 79.56 973 ILE A O 1
ATOM 7830 N N . TYR A 1 974 ? -9.142 18.647 -60.341 1.00 81.00 974 TYR A N 1
ATOM 7831 C CA . TYR A 1 974 ? -9.236 18.555 -58.892 1.00 81.00 974 TYR A CA 1
ATOM 7832 C C . TYR A 1 974 ? -9.365 17.116 -58.419 1.00 81.00 974 TYR A C 1
ATOM 7834 O O . TYR A 1 974 ? -10.044 16.321 -59.057 1.00 81.00 974 TYR A O 1
ATOM 7842 N N . ALA A 1 975 ? -8.769 16.785 -57.274 1.00 82.00 975 ALA A N 1
ATOM 7843 C CA . ALA A 1 975 ? -8.873 15.459 -56.675 1.00 82.00 975 ALA A CA 1
ATOM 7844 C C . ALA A 1 975 ? -9.739 15.498 -55.408 1.00 82.00 975 ALA A C 1
ATOM 7846 O O . ALA A 1 975 ? -9.339 16.098 -54.410 1.00 82.00 975 ALA A O 1
ATOM 7847 N N . PHE A 1 976 ? -10.888 14.817 -55.426 1.00 83.06 976 PHE A N 1
ATOM 7848 C CA . PHE A 1 976 ? -11.832 14.756 -54.301 1.00 83.06 976 PHE A CA 1
ATOM 7849 C C . PHE A 1 976 ? -12.206 13.320 -53.934 1.00 83.06 976 PHE A C 1
ATOM 7851 O O . PHE A 1 976 ? -12.211 12.425 -54.782 1.00 83.06 976 PHE A O 1
ATOM 7858 N N . ASN A 1 977 ? -12.572 13.096 -52.671 1.00 84.69 977 ASN A N 1
ATOM 7859 C CA . ASN A 1 977 ? -13.183 11.840 -52.242 1.00 84.69 977 ASN A CA 1
ATOM 7860 C C . ASN A 1 977 ? -14.689 11.864 -52.523 1.00 84.69 977 ASN A C 1
ATOM 7862 O O . ASN A 1 977 ? -15.514 11.956 -51.616 1.00 84.69 977 ASN A O 1
ATOM 7866 N N . LEU A 1 978 ? -15.035 11.735 -53.801 1.00 84.06 978 LEU A N 1
ATOM 7867 C CA . LEU A 1 978 ? -16.420 11.809 -54.260 1.00 84.06 978 LEU A CA 1
ATOM 7868 C C . LEU A 1 978 ? -17.331 10.733 -53.653 1.00 84.06 978 LEU A C 1
ATOM 7870 O O . LEU A 1 978 ? -18.544 10.916 -53.627 1.00 84.06 978 LEU A O 1
ATOM 7874 N N . MET A 1 979 ? -16.781 9.623 -53.143 1.00 79.69 979 MET A N 1
ATOM 7875 C CA . MET A 1 979 ? -17.599 8.611 -52.464 1.00 79.69 979 MET A CA 1
ATOM 7876 C C . MET A 1 979 ? -18.138 9.116 -51.130 1.00 79.69 979 MET A C 1
ATOM 7878 O O . MET A 1 979 ? -19.268 8.789 -50.765 1.00 79.69 979 MET A O 1
ATOM 7882 N N . ASP A 1 980 ? -17.333 9.875 -50.389 1.00 79.69 980 ASP A N 1
ATOM 7883 C CA . ASP A 1 980 ? -17.769 10.472 -49.129 1.00 79.69 980 ASP A CA 1
ATOM 7884 C C . ASP A 1 980 ? -18.769 11.603 -49.392 1.00 79.69 980 ASP A C 1
ATOM 7886 O O . ASP A 1 980 ? -19.767 11.701 -48.678 1.00 79.69 980 ASP A O 1
ATOM 7890 N N . ASP A 1 981 ? -18.548 12.399 -50.438 1.00 83.38 981 ASP A N 1
ATOM 7891 C CA . ASP A 1 981 ? -19.425 13.518 -50.806 1.00 83.38 981 ASP A CA 1
ATOM 7892 C C . ASP A 1 981 ? -20.784 13.012 -51.328 1.00 83.38 981 ASP A C 1
ATOM 7894 O O . ASP A 1 981 ? -21.839 13.515 -50.936 1.00 83.38 981 ASP A O 1
ATOM 7898 N N . TYR A 1 982 ? -20.791 11.913 -52.093 1.00 81.06 982 TYR A N 1
ATOM 7899 C CA . TYR A 1 982 ? -22.016 11.214 -52.503 1.00 81.06 982 TYR A CA 1
ATOM 7900 C C . TYR A 1 982 ? -22.804 10.666 -51.306 1.00 81.06 982 TYR A C 1
ATOM 7902 O O . TYR A 1 982 ? -24.017 10.851 -51.221 1.00 81.06 982 TYR A O 1
ATOM 7910 N N . LYS A 1 983 ? -22.127 10.042 -50.330 1.00 79.56 983 LYS A N 1
ATOM 7911 C CA . LYS A 1 983 ? -22.777 9.518 -49.111 1.00 79.56 983 LYS A CA 1
ATOM 7912 C C . LYS A 1 983 ? -23.372 10.612 -48.225 1.00 79.56 983 LYS A C 1
ATOM 7914 O O . LYS A 1 983 ? -24.344 10.350 -47.521 1.00 79.56 983 LYS A O 1
ATOM 7919 N N . LYS A 1 984 ? -22.783 11.809 -48.228 1.00 80.81 984 LYS A N 1
ATOM 7920 C CA . LYS A 1 984 ? -23.278 12.972 -47.475 1.00 80.81 984 LYS A CA 1
ATOM 7921 C C . LYS A 1 984 ? -24.411 13.717 -48.187 1.00 80.81 984 LYS A C 1
ATOM 7923 O O . LYS A 1 984 ? -25.046 14.559 -47.563 1.00 80.81 984 LYS A O 1
ATOM 7928 N N . GLY A 1 985 ? -24.692 13.382 -49.450 1.00 80.88 985 GLY A N 1
ATOM 7929 C CA . GLY A 1 985 ? -25.675 14.084 -50.279 1.00 80.88 985 GLY A CA 1
ATOM 7930 C C . GLY A 1 985 ? -25.156 15.397 -50.874 1.00 80.88 985 GLY A C 1
ATOM 7931 O O . GLY A 1 985 ? -25.950 16.187 -51.380 1.00 80.88 985 GLY A O 1
ATOM 7932 N N . ASP A 1 986 ? -23.841 15.622 -50.830 1.00 85.44 986 ASP A N 1
ATOM 7933 C CA . ASP A 1 986 ? -23.175 16.810 -51.378 1.00 85.44 986 ASP A CA 1
ATOM 7934 C C . ASP A 1 986 ? -22.781 16.623 -52.856 1.00 85.44 986 ASP A C 1
ATOM 7936 O O . ASP A 1 986 ? -22.371 17.567 -53.525 1.00 85.44 986 ASP A O 1
ATOM 7940 N N . LEU A 1 987 ? -22.948 15.419 -53.404 1.00 87.50 987 LEU A N 1
ATOM 7941 C CA . LEU A 1 987 ? -22.681 15.100 -54.803 1.00 87.50 987 LEU A CA 1
ATOM 7942 C C . LEU A 1 987 ? -23.899 14.432 -55.443 1.00 87.50 987 LEU A C 1
ATOM 7944 O O . LEU A 1 987 ? -24.378 13.410 -54.950 1.00 87.50 987 LEU A O 1
ATOM 7948 N N . SER A 1 988 ? -24.350 14.958 -56.580 1.00 87.00 988 SER A N 1
ATOM 7949 C CA . SER A 1 988 ? -25.401 14.339 -57.394 1.00 87.00 988 SER A CA 1
ATOM 7950 C C . SER A 1 988 ? -24.891 14.025 -58.798 1.00 87.00 988 SER A C 1
ATOM 7952 O O . SER A 1 988 ? -24.124 14.788 -59.381 1.00 87.00 988 SER A O 1
ATOM 7954 N N . ILE A 1 989 ? -25.281 12.867 -59.331 1.00 86.12 989 ILE A N 1
ATOM 7955 C CA . ILE A 1 989 ? -24.938 12.469 -60.698 1.00 86.12 989 ILE A CA 1
ATOM 7956 C C . ILE A 1 989 ? -26.003 13.056 -61.617 1.00 86.12 989 ILE A C 1
ATOM 7958 O O . ILE A 1 989 ? -27.186 12.745 -61.474 1.00 86.12 989 ILE A O 1
ATOM 7962 N N . VAL A 1 990 ? -25.576 13.891 -62.557 1.00 81.19 990 VAL A N 1
ATOM 7963 C CA . VAL A 1 990 ? -26.443 14.413 -63.609 1.00 81.19 990 VAL A CA 1
ATOM 7964 C C . VAL A 1 990 ? -26.622 13.291 -64.630 1.00 81.19 990 VAL A C 1
ATOM 7966 O O . VAL A 1 990 ? -25.638 12.813 -65.200 1.00 81.19 990 VAL A O 1
ATOM 7969 N N . VAL A 1 991 ? -27.862 12.828 -64.800 1.00 57.25 991 VAL A N 1
ATOM 7970 C CA . VAL A 1 991 ? -28.218 11.784 -65.777 1.00 57.25 991 VAL A CA 1
ATOM 7971 C C . VAL A 1 991 ? -28.184 12.338 -67.191 1.00 57.25 991 VAL A C 1
ATOM 7973 O O . VAL A 1 991 ? -28.751 13.435 -67.397 1.00 57.25 991 VAL A O 1
#

Sequence (991 aa):
MSYCQKLGIDLANTFSIGIDIPNAEKLNNGSVIELFQFGKSKQKEYLKIVQRLGEITKTSNINKEACLSKIHRLIAADKKLRGLKKDEFRLKDFVIPLYGEKPLQTPVSESEGQKPLQNPIGESESIVLSNPNTAGISKLSEQLKERRQKVGELTEKNKQLKRKLQRKEKKLEETENKFKKQKITESDRAKKSFERRLQSNSEHLSKAKARSKDLYQTVIKSNRQVRILSQTLKEREHQVEALQEKVCDLQEKTDNAVAEKCSIEEKYKELTLSNEYLQDLIQDKADLLVYDHDTNTFSPELVECAMNLTDLKVATRNVGPVIREVASLCGKIPNRLPTRTAVDNFVDRKIIVSQKHVGSVAARAKETTLYTDETRKDTVPLSDISAYCEEQEGDTQVTVGHQLLANIANTMSDRASTEKNFNNLLQQYKNEILPDVVLNFNNLEPAEQELCGQINNFFCGLHLLIAIADVTEASVRKFEEEYLDGKEVGSAQRPELKRYHKKESGTLRLLRTSSKAFAMGEDERNGVYLPWKTYLSSKGEKKNYIQRFKHNRFNMIFMVGQAVFYHHEDIHHFLANVHGTQNDLLKAVMLDSVEPLFLAGAKLLGLISKFITAPLWRLIESPGHILDMNLNYQTLYSFLDRAAVQQDVASNFLSGEASPFTMQSDENDKILTALTTGSESLNPICLPLLQNVFAALKDLLKRMIPEHLPGGKYWDPSPDIREKAASARKHNKSPEFIFGQLDHLTSFRPNASVLANEAYLLYAYNKTSEWLRSLPIKERDKIIEESRKGGREVRKKFKERLHIIEEKRIEAQQRKQQELQRLEKERLRKAEMMTNDICYYGLWQTAEQVDEGIARMDTQKDVISALHAQLKFRKNVLKQKHTNNKIFNLSRKTAEGKYEKLSVDELKSNILELITSAARVPTSEVQHSDMPLLVGKVIDHKFTDKSYRGKVISVVPGFPSWYNVKYDGDDAIYAFNLMDDYKKGDLSIVV